Protein AF-0000000074258957 (afdb_homodimer)

pLDDT: mean 92.9, std 8.3, range [25.11, 98.81]

Nearest PDB structures (foldseek):
  8s0d-assembly1_D  TM=4.139E-01  e=1.916E-06  Homo sapiens
  4zzl-assembly1_A  TM=5.222E-01  e=6.062E-03  Pseudomonas aeruginosa
  2kko-assembly1_A  TM=7.004E-01  e=5.275E-02  Mycobacterium tuberculosis variant bovis
  3e6m-assembly3_E  TM=5.243E-01  e=1.520E-02  Ruegeria pomeroyi
  3oop-assembly1_A-2  TM=4.841E-01  e=2.103E-02  Listeria innocua Clip11262

Solvent-accessible surface area (backbone atoms only — not comparable to full-atom values): 49275 Å² total; per-residue (Å²): 126,82,71,78,82,85,73,86,51,63,69,62,38,50,52,52,45,55,47,64,68,35,81,42,44,32,30,32,39,38,35,29,58,78,56,49,46,65,68,57,50,54,53,58,54,48,57,91,50,80,56,50,39,80,43,65,54,53,59,26,26,53,60,41,47,51,52,52,47,49,63,55,41,26,74,68,38,60,72,52,74,75,46,63,94,40,69,53,58,45,50,51,56,38,24,76,64,40,23,36,40,35,39,31,38,39,49,34,49,39,74,44,32,78,58,46,48,51,45,51,34,51,40,35,75,72,55,30,58,82,22,33,16,25,42,33,41,24,26,45,44,54,65,51,43,39,58,50,34,60,27,84,86,16,62,37,31,89,58,54,72,44,76,43,81,55,64,62,42,51,71,43,59,40,39,68,65,50,70,86,50,55,41,64,53,44,53,50,49,38,48,40,48,38,26,32,50,54,57,52,68,67,50,54,79,90,46,51,71,66,52,36,46,33,49,30,41,58,28,88,76,13,64,48,42,56,44,60,61,44,50,53,58,71,65,52,77,62,88,64,50,22,55,56,47,30,44,52,31,33,32,39,66,68,33,35,36,67,69,55,31,21,62,56,40,67,46,54,68,69,62,42,50,56,53,51,50,51,35,36,74,71,57,48,34,41,80,45,45,38,60,84,52,52,85,92,70,54,87,65,56,34,44,42,60,58,44,28,41,51,33,47,38,38,52,69,42,61,80,32,58,69,59,32,62,73,43,49,84,47,31,41,67,68,70,40,58,80,49,42,52,66,60,43,34,63,44,49,33,51,53,48,47,71,37,36,50,68,77,54,78,59,58,62,78,39,70,32,36,36,68,56,91,92,35,68,36,53,26,34,33,43,29,73,89,21,36,40,35,38,27,48,67,43,56,46,87,59,54,45,39,56,65,55,51,51,50,51,54,57,42,53,72,70,60,87,74,74,27,90,85,70,50,80,62,43,69,33,41,35,44,35,21,63,52,36,62,34,73,65,33,52,50,49,34,72,74,34,91,48,39,46,80,39,36,41,59,55,52,50,58,44,46,68,101,121,84,71,79,80,85,73,87,52,63,69,62,38,50,52,52,46,55,47,66,67,34,81,42,44,32,31,34,40,38,35,29,58,78,54,50,44,66,68,58,50,54,52,58,53,48,58,91,52,77,53,51,40,80,44,64,54,53,60,28,26,54,60,42,48,52,52,52,45,49,62,55,41,26,75,69,39,59,74,52,75,75,45,63,95,42,71,52,58,45,50,51,56,38,22,78,65,40,24,35,40,35,38,32,37,39,50,35,51,38,73,44,34,77,57,46,48,50,45,51,34,50,39,34,75,74,54,32,57,82,21,33,16,26,41,34,42,25,27,46,44,53,65,51,45,39,58,50,35,61,29,85,90,17,61,35,33,89,59,54,71,42,78,43,79,56,64,62,43,51,70,43,60,39,39,68,64,50,71,84,50,54,42,62,51,44,53,51,48,38,48,39,49,36,26,30,52,55,56,51,67,66,52,54,79,89,46,52,70,67,52,36,46,34,50,28,42,60,27,89,77,14,63,50,42,55,43,60,63,44,50,54,58,70,65,51,78,62,89,65,51,22,54,56,46,30,43,52,31,33,32,38,67,69,33,36,36,67,68,54,31,20,63,57,38,66,46,53,68,70,62,43,51,56,54,49,52,51,36,36,73,70,56,48,35,40,80,46,46,37,59,84,53,52,83,91,70,54,85,63,56,35,45,41,61,58,45,28,40,51,33,46,38,38,53,68,41,61,79,34,58,70,57,32,62,73,42,49,86,45,32,40,68,69,70,40,57,80,50,42,53,67,61,44,34,64,44,49,33,51,51,49,48,70,37,36,48,67,76,55,77,58,58,62,80,38,68,32,37,36,68,56,92,92,35,70,36,53,26,34,33,43,28,73,88,21,37,41,34,39,25,48,66,43,54,45,88,59,54,45,40,55,66,55,52,51,53,51,54,58,43,55,70,70,60,86,74,73,28,91,83,70,50,81,61,43,68,33,41,36,44,37,20,63,51,37,64,34,72,66,32,52,51,50,33,71,76,35,92,46,38,45,80,40,36,40,59,54,51,50,57,46,47,68,103

Radius of gyration: 31.78 Å; Cα contacts (8 Å, |Δi|>4): 1603; chains: 2; bounding box: 81×106×71 Å

InterPro domains:
  IPR004256 Domain of unknown function DUF234 [PF03008] (313-399)
  IPR011579 ATPase domain [PF01637] (6-202)
  IPR027417 P-loop containing nucleoside triphosphate hydrolase [G3DSA:3.40.50.300] (2-168)
  IPR027417 P-loop containing nucleoside triphosphate hydrolase [SSF52540] (5-236)
  IPR036390 Winged helix DNA-binding domain superfamily [SSF46785] (238-319)

Organism: NCBI:txid2743089

Structure (mmCIF, N/CA/C/O backbone):
data_AF-0000000074258957-model_v1
#
loop_
_entity.id
_entity.type
_entity.pdbx_description
1 polymer 'ATP-binding protein'
#
loop_
_atom_site.group_PDB
_atom_site.id
_atom_site.type_symbol
_atom_site.label_atom_id
_atom_site.label_alt_id
_atom_site.label_comp_id
_atom_site.label_asym_id
_atom_site.label_entity_id
_atom_site.label_seq_id
_atom_site.pdbx_PDB_ins_code
_atom_site.Cartn_x
_atom_site.Cartn_y
_atom_site.Cartn_z
_atom_site.occupancy
_atom_site.B_iso_or_equiv
_atom_site.auth_seq_id
_atom_site.auth_comp_id
_atom_site.auth_asym_id
_atom_site.auth_atom_id
_atom_site.pdbx_PDB_model_num
ATOM 1 N N . MET A 1 1 ? 18.344 -8.43 17.375 1 25.11 1 MET A N 1
ATOM 2 C CA . MET A 1 1 ? 17.344 -8.352 16.328 1 25.11 1 MET A CA 1
ATOM 3 C C . MET A 1 1 ? 17.688 -9.281 15.172 1 25.11 1 MET A C 1
ATOM 5 O O . MET A 1 1 ? 18.766 -9.164 14.57 1 25.11 1 MET A O 1
ATOM 9 N N . ALA A 1 2 ? 17.219 -10.539 15.078 1 34.44 2 ALA A N 1
ATOM 10 C CA . ALA A 1 2 ? 17.672 -11.633 14.227 1 34.44 2 ALA A CA 1
ATOM 11 C C . ALA A 1 2 ? 17.688 -11.211 12.758 1 34.44 2 ALA A C 1
ATOM 13 O O . ALA A 1 2 ? 16.766 -10.555 12.281 1 34.44 2 ALA A O 1
ATOM 14 N N . HIS A 1 3 ? 18.812 -11.039 12.148 1 43.78 3 HIS A N 1
ATOM 15 C CA . HIS A 1 3 ? 18.984 -10.789 10.727 1 43.78 3 HIS A CA 1
ATOM 16 C C . HIS A 1 3 ? 18.031 -11.641 9.898 1 43.78 3 HIS A C 1
ATOM 18 O O . HIS A 1 3 ? 17.781 -12.797 10.234 1 43.78 3 HIS A O 1
ATOM 24 N N . PRO A 1 4 ? 17.188 -11.062 9.133 1 51.03 4 PRO A N 1
ATOM 25 C CA . PRO A 1 4 ? 16.266 -11.867 8.32 1 51.03 4 PRO A CA 1
ATOM 26 C C . PRO A 1 4 ? 16.953 -13.07 7.68 1 51.03 4 PRO A C 1
ATOM 28 O O . PRO A 1 4 ? 18.125 -12.992 7.285 1 51.03 4 PRO A O 1
ATOM 31 N N . ARG A 1 5 ? 16.656 -14.258 8.023 1 53.88 5 ARG A N 1
ATOM 32 C CA . ARG A 1 5 ? 17.188 -15.523 7.531 1 53.88 5 ARG A CA 1
ATOM 33 C C . ARG A 1 5 ? 17.328 -15.5 6.016 1 53.88 5 ARG A C 1
ATOM 35 O O . ARG A 1 5 ? 16.375 -15.219 5.297 1 53.88 5 ARG A O 1
ATOM 42 N N . PHE A 1 6 ? 18.484 -15.094 5.508 1 66.38 6 PHE A N 1
ATOM 43 C CA . PHE A 1 6 ? 18.828 -15.18 4.098 1 66.38 6 PHE A CA 1
ATOM 44 C C . PHE A 1 6 ? 18.844 -16.641 3.631 1 66.38 6 PHE A C 1
ATOM 46 O O . PHE A 1 6 ? 19.766 -17.391 3.938 1 66.38 6 PHE A O 1
ATOM 53 N N . VAL A 1 7 ? 17.703 -17.125 3.217 1 66.75 7 VAL A N 1
ATOM 54 C CA . VAL A 1 7 ? 17.531 -18.531 2.846 1 66.75 7 VAL A CA 1
ATOM 55 C C . VAL A 1 7 ? 17.703 -18.688 1.336 1 66.75 7 VAL A C 1
ATOM 57 O O . VAL A 1 7 ? 17.109 -17.938 0.558 1 66.75 7 VAL A O 1
ATOM 60 N N . ASP A 1 8 ? 18.438 -19.641 0.855 1 65.62 8 ASP A N 1
ATOM 61 C CA . ASP A 1 8 ? 18.438 -20.312 -0.441 1 65.62 8 ASP A CA 1
ATOM 62 C C . ASP A 1 8 ? 18.953 -19.391 -1.54 1 65.62 8 ASP A C 1
ATOM 64 O O . ASP A 1 8 ? 18.406 -19.375 -2.646 1 65.62 8 ASP A O 1
ATOM 68 N N . ARG A 1 9 ? 20.031 -18.547 -1.402 1 85.19 9 ARG A N 1
ATOM 69 C CA . ARG A 1 9 ? 20.516 -17.719 -2.504 1 85.19 9 ARG A CA 1
ATOM 70 C C . ARG A 1 9 ? 22.016 -17.922 -2.711 1 85.19 9 ARG A C 1
ATOM 72 O O . ARG A 1 9 ? 22.734 -16.984 -3.059 1 85.19 9 ARG A O 1
ATOM 79 N N . GLY A 1 10 ? 22.391 -19.203 -2.537 1 88.69 10 GLY A N 1
ATOM 80 C CA . GLY A 1 10 ? 23.812 -19.484 -2.627 1 88.69 10 GLY A CA 1
ATOM 81 C C . GLY A 1 10 ? 24.375 -19.266 -4.02 1 88.69 10 GLY A C 1
ATOM 82 O O . GLY A 1 10 ? 25.422 -18.656 -4.184 1 88.69 10 GLY A O 1
ATOM 83 N N . GLU A 1 11 ? 23.656 -19.734 -5.035 1 91.12 11 GLU A N 1
ATOM 84 C CA . GLU A 1 11 ? 24.109 -19.609 -6.418 1 91.12 11 GLU A CA 1
ATOM 85 C C . GLU A 1 11 ? 24.172 -18.141 -6.844 1 91.12 11 GLU A C 1
ATOM 87 O O . GLU A 1 11 ? 25.141 -17.719 -7.477 1 91.12 11 GLU A O 1
ATOM 92 N N . GLU A 1 12 ? 23.156 -17.438 -6.512 1 94.38 12 GLU A N 1
ATOM 93 C CA . GLU A 1 12 ? 23.109 -16.016 -6.852 1 94.38 12 GLU A CA 1
ATOM 94 C C . GLU A 1 12 ? 24.219 -15.242 -6.141 1 94.38 12 GLU A C 1
ATOM 96 O O . GLU A 1 12 ? 24.859 -14.375 -6.738 1 94.38 12 GLU A O 1
ATOM 101 N N . LEU A 1 13 ? 24.484 -15.602 -4.91 1 94.94 13 LEU A N 1
ATOM 102 C CA . LEU A 1 13 ? 25.516 -14.945 -4.129 1 94.94 13 LEU A CA 1
ATOM 103 C C . LEU A 1 13 ? 26.891 -15.227 -4.719 1 94.94 13 LEU A C 1
ATOM 105 O O . LEU A 1 13 ? 27.719 -14.312 -4.844 1 94.94 13 LEU A O 1
ATOM 109 N N . GLU A 1 14 ? 27.078 -16.438 -5.07 1 94.62 14 GLU A N 1
ATOM 110 C CA . GLU A 1 14 ? 28.359 -16.828 -5.656 1 94.62 14 GLU A CA 1
ATOM 111 C C . GLU A 1 14 ? 28.609 -16.094 -6.973 1 94.62 14 GLU A C 1
ATOM 113 O O . GLU A 1 14 ? 29.734 -15.68 -7.254 1 94.62 14 GLU A O 1
ATOM 118 N N . LEU A 1 15 ? 27.562 -15.977 -7.723 1 95.5 15 LEU A N 1
ATOM 119 C CA . LEU A 1 15 ? 27.688 -15.25 -8.984 1 95.5 15 LEU A CA 1
ATOM 120 C C . LEU A 1 15 ? 28.109 -13.805 -8.742 1 95.5 15 LEU A C 1
ATOM 122 O O . LEU A 1 15 ? 29.047 -13.32 -9.375 1 95.5 15 LEU A O 1
ATOM 126 N N . LEU A 1 16 ? 27.453 -13.141 -7.859 1 96.81 16 LEU A N 1
ATOM 127 C CA . LEU A 1 16 ? 27.766 -11.75 -7.555 1 96.81 16 LEU A CA 1
ATOM 128 C C . LEU A 1 16 ? 29.203 -11.609 -7.043 1 96.81 16 LEU A C 1
ATOM 130 O O . LEU A 1 16 ? 29.969 -10.797 -7.555 1 96.81 16 LEU A O 1
ATOM 134 N N . GLU A 1 17 ? 29.609 -12.453 -6.168 1 95.44 17 GLU A N 1
ATOM 135 C CA . GLU A 1 17 ? 30.922 -12.375 -5.531 1 95.44 17 GLU A CA 1
ATOM 136 C C . GLU A 1 17 ? 32.031 -12.648 -6.539 1 95.44 17 GLU A C 1
ATOM 138 O O . GLU A 1 17 ? 33.062 -11.992 -6.512 1 95.44 17 GLU A O 1
ATOM 143 N N . SER A 1 18 ? 31.766 -13.586 -7.328 1 95.38 18 SER A N 1
ATOM 144 C CA . SER A 1 18 ? 32.781 -13.898 -8.344 1 95.38 18 SER A CA 1
ATOM 145 C C . SER A 1 18 ? 33 -12.719 -9.289 1 95.38 18 SER A C 1
ATOM 147 O O . SER A 1 18 ? 34.125 -12.453 -9.711 1 95.38 18 SER A O 1
ATOM 149 N N . ARG A 1 19 ? 31.922 -11.984 -9.578 1 95.56 19 ARG A N 1
ATOM 150 C CA . ARG A 1 19 ? 32.031 -10.852 -10.5 1 95.56 19 ARG A CA 1
ATOM 151 C C . ARG A 1 19 ? 32.688 -9.664 -9.828 1 95.56 19 ARG A C 1
ATOM 153 O O . ARG A 1 19 ? 33.344 -8.859 -10.5 1 95.56 19 ARG A O 1
ATOM 160 N N . PHE A 1 20 ? 32.562 -9.555 -8.547 1 96.06 20 PHE A N 1
ATOM 161 C CA . PHE A 1 20 ? 33.219 -8.469 -7.809 1 96.06 20 PHE A CA 1
ATOM 162 C C . PHE A 1 20 ? 34.719 -8.609 -7.828 1 96.06 20 PHE A C 1
ATOM 164 O O . PHE A 1 20 ? 35.438 -7.637 -7.602 1 96.06 20 PHE A O 1
ATOM 171 N N . GLU A 1 21 ? 35.219 -9.828 -8.094 1 94.19 21 GLU A N 1
ATOM 172 C CA . GLU A 1 21 ? 36.656 -10.094 -8.07 1 94.19 21 GLU A CA 1
ATOM 173 C C . GLU A 1 21 ? 37.25 -10.102 -9.484 1 94.19 21 GLU A C 1
ATOM 175 O O . GLU A 1 21 ? 38.438 -10.312 -9.656 1 94.19 21 GLU A O 1
ATOM 180 N N . SER A 1 22 ? 36.406 -9.805 -10.359 1 94.62 22 SER A N 1
ATOM 181 C CA . SER A 1 22 ? 36.844 -9.805 -11.75 1 94.62 22 SER A CA 1
ATOM 182 C C . SER A 1 22 ? 37.875 -8.719 -11.992 1 94.62 22 SER A C 1
ATOM 184 O O . SER A 1 22 ? 37.844 -7.66 -11.359 1 94.62 22 SER A O 1
ATOM 186 N N . GLU A 1 23 ? 38.781 -8.906 -12.906 1 93.06 23 GLU A N 1
ATOM 187 C CA . GLU A 1 23 ? 39.812 -7.938 -13.289 1 93.06 23 GLU A CA 1
ATOM 188 C C . GLU A 1 23 ? 39.344 -7.047 -14.43 1 93.06 23 GLU A C 1
ATOM 190 O O . GLU A 1 23 ? 40.031 -6.102 -14.828 1 93.06 23 GLU A O 1
ATOM 195 N N . THR A 1 24 ? 38.188 -7.34 -14.906 1 93.88 24 THR A N 1
ATOM 196 C CA . THR A 1 24 ? 37.562 -6.527 -15.945 1 93.88 24 THR A CA 1
ATOM 197 C C . THR A 1 24 ? 36.25 -5.969 -15.453 1 93.88 24 THR A C 1
ATOM 199 O O . THR A 1 24 ? 35.719 -6.426 -14.438 1 93.88 24 THR A O 1
ATOM 202 N N . ALA A 1 25 ? 35.781 -5.016 -16.172 1 96.19 25 ALA A N 1
ATOM 203 C CA . ALA A 1 25 ? 34.531 -4.383 -15.773 1 96.19 25 ALA A CA 1
ATOM 204 C C . ALA A 1 25 ? 33.344 -5.363 -15.875 1 96.19 25 ALA A C 1
ATOM 206 O O . ALA A 1 25 ? 33.312 -6.176 -16.797 1 96.19 25 ALA A O 1
ATOM 207 N N . GLU A 1 26 ? 32.5 -5.32 -14.93 1 97.5 26 GLU A N 1
ATOM 208 C CA . GLU A 1 26 ? 31.312 -6.188 -14.891 1 97.5 26 GLU A CA 1
ATOM 209 C C . GLU A 1 26 ? 30.031 -5.375 -14.789 1 97.5 26 GLU A C 1
ATOM 211 O O . GLU A 1 26 ? 29.953 -4.418 -14.016 1 97.5 26 GLU A O 1
ATOM 216 N N . LEU A 1 27 ? 29.062 -5.641 -15.609 1 97.31 27 LEU A N 1
ATOM 217 C CA . LEU A 1 27 ? 27.703 -5.105 -15.523 1 97.31 27 LEU A CA 1
ATOM 218 C C . LEU A 1 27 ? 26.703 -6.211 -15.227 1 97.31 27 LEU A C 1
ATOM 220 O O . LEU A 1 27 ? 26.391 -7.023 -16.109 1 97.31 27 LEU A O 1
ATOM 224 N N . ILE A 1 28 ? 26.219 -6.219 -14.008 1 97.88 28 ILE A N 1
ATOM 225 C CA . ILE A 1 28 ? 25.312 -7.27 -13.57 1 97.88 28 ILE A CA 1
ATOM 226 C C . ILE A 1 28 ? 23.906 -6.699 -13.398 1 97.88 28 ILE A C 1
ATOM 228 O O . ILE A 1 28 ? 23.719 -5.613 -12.844 1 97.88 28 ILE A O 1
ATOM 232 N N . VAL A 1 29 ? 22.922 -7.375 -13.883 1 97.25 29 VAL A N 1
ATOM 233 C CA . VAL A 1 29 ? 21.531 -6.977 -13.773 1 97.25 29 VAL A CA 1
ATOM 234 C C . VAL A 1 29 ? 20.781 -7.965 -12.875 1 97.25 29 VAL A C 1
ATOM 236 O O . VAL A 1 29 ? 20.781 -9.172 -13.133 1 97.25 29 VAL A O 1
ATOM 239 N N . VAL A 1 30 ? 20.203 -7.473 -11.797 1 97.25 30 VAL A N 1
ATOM 240 C CA . VAL A 1 30 ? 19.391 -8.266 -10.883 1 97.25 30 VAL A CA 1
ATOM 241 C C . VAL A 1 30 ? 17.938 -7.77 -10.922 1 97.25 30 VAL A C 1
ATOM 243 O O . VAL A 1 30 ? 17.656 -6.613 -10.602 1 97.25 30 VAL A O 1
ATOM 246 N N . TYR A 1 31 ? 17.016 -8.578 -11.328 1 94.81 31 TYR A N 1
ATOM 247 C CA . TYR A 1 31 ? 15.633 -8.117 -11.406 1 94.81 31 TYR A CA 1
ATOM 248 C C . TYR A 1 31 ? 14.664 -9.211 -10.977 1 94.81 31 TYR A C 1
ATOM 250 O O . TYR A 1 31 ? 15.062 -10.359 -10.797 1 94.81 31 TYR A O 1
ATOM 258 N N . GLY A 1 32 ? 13.477 -8.828 -10.648 1 92.38 32 GLY A N 1
ATOM 259 C CA . GLY A 1 32 ? 12.398 -9.641 -10.117 1 92.38 32 GLY A CA 1
ATOM 260 C C . GLY A 1 32 ? 11.336 -8.828 -9.398 1 92.38 32 GLY A C 1
ATOM 261 O O . GLY A 1 32 ? 11.531 -7.645 -9.125 1 92.38 32 GLY A O 1
ATOM 262 N N . ARG A 1 33 ? 10.281 -9.461 -9.055 1 89.94 33 ARG A N 1
ATOM 263 C CA . ARG A 1 33 ? 9.172 -8.773 -8.398 1 89.94 33 ARG A CA 1
ATOM 264 C C . ARG A 1 33 ? 9.602 -8.242 -7.035 1 89.94 33 ARG A C 1
ATOM 266 O O . ARG A 1 33 ? 10.555 -8.734 -6.438 1 89.94 33 ARG A O 1
ATOM 273 N N . ARG A 1 34 ? 8.789 -7.285 -6.559 1 89.81 34 ARG A N 1
ATOM 274 C CA . ARG A 1 34 ? 9.031 -6.738 -5.227 1 89.81 34 ARG A CA 1
ATOM 275 C C . ARG A 1 34 ? 8.906 -7.82 -4.16 1 89.81 34 ARG A C 1
ATOM 277 O O . ARG A 1 34 ? 8.141 -8.773 -4.324 1 89.81 34 ARG A O 1
ATOM 284 N N . ARG A 1 35 ? 9.656 -7.688 -3.145 1 93.19 35 ARG A N 1
ATOM 285 C CA . ARG A 1 35 ? 9.539 -8.484 -1.928 1 93.19 35 ARG A CA 1
ATOM 286 C C . ARG A 1 35 ? 10.297 -9.797 -2.055 1 93.19 35 ARG A C 1
ATOM 288 O O . ARG A 1 35 ? 10.289 -10.617 -1.133 1 93.19 35 ARG A O 1
ATOM 295 N N . LEU A 1 36 ? 11.039 -10 -3.131 1 93.5 36 LEU A N 1
ATOM 296 C CA . LEU A 1 36 ? 11.711 -11.273 -3.344 1 93.5 36 LEU A CA 1
ATOM 297 C C . LEU A 1 36 ? 13.086 -11.281 -2.693 1 93.5 36 LEU A C 1
ATOM 299 O O . LEU A 1 36 ? 13.766 -12.32 -2.676 1 93.5 36 LEU A O 1
ATOM 303 N N . GLY A 1 37 ? 13.555 -10.133 -2.256 1 92.94 37 GLY A N 1
ATOM 304 C CA . GLY A 1 37 ? 14.812 -10.094 -1.527 1 92.94 37 GLY A CA 1
ATOM 305 C C . GLY A 1 37 ? 15.984 -9.664 -2.387 1 92.94 37 GLY A C 1
ATOM 306 O O . GLY A 1 37 ? 17.141 -9.961 -2.068 1 92.94 37 GLY A O 1
ATOM 307 N N . LYS A 1 38 ? 15.742 -8.984 -3.469 1 95.31 38 LYS A N 1
ATOM 308 C CA . LYS A 1 38 ? 16.828 -8.523 -4.344 1 95.31 38 LYS A CA 1
ATOM 309 C C . LYS A 1 38 ? 17.797 -7.625 -3.59 1 95.31 38 LYS A C 1
ATOM 311 O O . LYS A 1 38 ? 19.016 -7.828 -3.654 1 95.31 38 LYS A O 1
ATOM 316 N N . SER A 1 39 ? 17.234 -6.637 -2.852 1 94.25 39 SER A N 1
ATOM 317 C CA . SER A 1 39 ? 18.062 -5.707 -2.088 1 94.25 39 SER A CA 1
ATOM 318 C C . SER A 1 39 ? 18.891 -6.441 -1.035 1 94.25 39 SER A C 1
ATOM 320 O O . SER A 1 39 ? 20.078 -6.184 -0.886 1 94.25 39 SER A O 1
ATOM 322 N N . ALA A 1 40 ? 18.234 -7.391 -0.385 1 92.5 40 ALA A N 1
ATOM 323 C CA . ALA A 1 40 ? 18.938 -8.164 0.64 1 92.5 40 ALA A CA 1
ATOM 324 C C . ALA A 1 40 ? 20.078 -8.977 0.036 1 92.5 40 ALA A C 1
ATOM 326 O O . ALA A 1 40 ? 21.156 -9.078 0.624 1 92.5 40 ALA A O 1
ATOM 327 N N . LEU A 1 41 ? 19.781 -9.578 -1.104 1 94.94 41 LEU A N 1
ATOM 328 C CA . LEU A 1 41 ? 20.781 -10.398 -1.789 1 94.94 41 LEU A CA 1
ATOM 329 C C . LEU A 1 41 ? 22.031 -9.578 -2.115 1 94.94 41 LEU A C 1
ATOM 331 O O . LEU A 1 41 ? 23.141 -9.992 -1.797 1 94.94 41 LEU A O 1
ATOM 335 N N . VAL A 1 42 ? 21.859 -8.43 -2.707 1 96 42 VAL A N 1
ATOM 336 C CA . VAL A 1 42 ? 23 -7.625 -3.141 1 96 42 VAL A CA 1
ATOM 337 C C . VAL A 1 42 ? 23.719 -7.047 -1.923 1 96 42 VAL A C 1
ATOM 339 O O . VAL A 1 42 ? 24.938 -6.961 -1.902 1 96 42 VAL A O 1
ATOM 342 N N . ARG A 1 43 ? 23 -6.625 -0.912 1 93.75 43 ARG A N 1
ATOM 343 C CA . ARG A 1 43 ? 23.625 -6.113 0.305 1 93.75 43 ARG A CA 1
ATOM 344 C C . ARG A 1 43 ? 24.484 -7.184 0.972 1 93.75 43 ARG A C 1
ATOM 346 O O . ARG A 1 43 ? 25.578 -6.887 1.47 1 93.75 43 ARG A O 1
ATOM 353 N N . GLU A 1 44 ? 23.922 -8.398 0.971 1 93.44 44 GLU A N 1
ATOM 354 C CA . GLU A 1 44 ? 24.703 -9.508 1.522 1 93.44 44 GLU A CA 1
ATOM 355 C C . GLU A 1 44 ? 25.984 -9.734 0.727 1 93.44 44 GLU A C 1
ATOM 357 O O . GLU A 1 44 ? 27.047 -9.984 1.305 1 93.44 44 GLU A O 1
ATOM 362 N N . ALA A 1 45 ? 25.859 -9.656 -0.522 1 95.75 45 ALA A N 1
ATOM 363 C CA . ALA A 1 45 ? 27 -9.914 -1.402 1 95.75 45 ALA A CA 1
ATOM 364 C C . ALA A 1 45 ? 28.109 -8.906 -1.173 1 95.75 45 ALA A C 1
ATOM 366 O O . ALA A 1 45 ? 29.297 -9.227 -1.325 1 95.75 45 ALA A O 1
ATOM 367 N N . ILE A 1 46 ? 27.797 -7.68 -0.812 1 95.69 46 ILE A N 1
ATOM 368 C CA . ILE A 1 46 ? 28.828 -6.648 -0.687 1 95.69 46 ILE A CA 1
ATOM 369 C C . ILE A 1 46 ? 29.188 -6.461 0.784 1 95.69 46 ILE A C 1
ATOM 371 O O . ILE A 1 46 ? 29.938 -5.539 1.133 1 95.69 46 ILE A O 1
ATOM 375 N N . ARG A 1 47 ? 28.656 -7.305 1.585 1 91.62 47 ARG A N 1
ATOM 376 C CA . ARG A 1 47 ? 28.906 -7.18 3.018 1 91.62 47 ARG A CA 1
ATOM 377 C C . ARG A 1 47 ? 30.406 -7.254 3.314 1 91.62 47 ARG A C 1
ATOM 379 O O . ARG A 1 47 ? 31.078 -8.18 2.863 1 91.62 47 ARG A O 1
ATOM 386 N N . GLY A 1 48 ? 30.906 -6.312 4.055 1 89.75 48 GLY A N 1
ATOM 387 C CA . GLY A 1 48 ? 32.281 -6.328 4.484 1 89.75 48 GLY A CA 1
ATOM 388 C C . GLY A 1 48 ? 33.25 -5.73 3.459 1 89.75 48 GLY A C 1
ATOM 389 O O . GLY A 1 48 ? 34.438 -5.645 3.699 1 89.75 48 GLY A O 1
ATOM 390 N N . ARG A 1 49 ? 32.719 -5.34 2.332 1 93.94 49 ARG A N 1
ATOM 391 C CA . ARG A 1 49 ? 33.562 -4.719 1.318 1 93.94 49 ARG A CA 1
ATOM 392 C C . ARG A 1 49 ? 33.688 -3.221 1.566 1 93.94 49 ARG A C 1
ATOM 394 O O . ARG A 1 49 ? 32.719 -2.551 1.921 1 93.94 49 ARG A O 1
ATOM 401 N N . ASP A 1 50 ? 34.844 -2.777 1.389 1 93.31 50 ASP A N 1
ATOM 402 C CA . ASP A 1 50 ? 35.125 -1.359 1.6 1 93.31 50 ASP A CA 1
ATOM 403 C C . ASP A 1 50 ? 35.156 -0.604 0.272 1 93.31 50 ASP A C 1
ATOM 405 O O . ASP A 1 50 ? 35.281 0.623 0.253 1 93.31 50 ASP A O 1
ATOM 409 N N . ASP A 1 51 ? 35.031 -1.289 -0.785 1 96.06 51 ASP A N 1
ATOM 410 C CA . ASP A 1 51 ? 35.094 -0.666 -2.104 1 96.06 51 ASP A CA 1
ATOM 411 C C . ASP A 1 51 ? 33.688 -0.65 -2.756 1 96.06 51 ASP A C 1
ATOM 413 O O . ASP A 1 51 ? 33.594 -0.579 -3.982 1 96.06 51 ASP A O 1
ATOM 417 N N . ALA A 1 52 ? 32.625 -0.821 -1.938 1 97.31 52 ALA A N 1
ATOM 418 C CA . ALA A 1 52 ? 31.281 -0.917 -2.494 1 97.31 52 ALA A CA 1
ATOM 419 C C . ALA A 1 52 ? 30.422 0.254 -2.037 1 97.31 52 ALA A C 1
ATOM 421 O O . ALA A 1 52 ? 30.547 0.723 -0.904 1 97.31 52 ALA A O 1
ATOM 422 N N . VAL A 1 53 ? 29.609 0.746 -2.949 1 95.81 53 VAL A N 1
ATOM 423 C CA . VAL A 1 53 ? 28.562 1.714 -2.627 1 95.81 53 VAL A CA 1
ATOM 424 C C . VAL A 1 53 ? 27.188 1.138 -2.984 1 95.81 53 VAL A C 1
ATOM 426 O O . VAL A 1 53 ? 27 0.621 -4.086 1 95.81 53 VAL A O 1
ATOM 429 N N . TYR A 1 54 ? 26.359 1.07 -2.033 1 96.06 54 TYR A N 1
ATOM 430 C CA . TYR A 1 54 ? 24.969 0.698 -2.238 1 96.06 54 TYR A CA 1
ATOM 431 C C . TYR A 1 54 ? 24.062 1.917 -2.141 1 96.06 54 TYR A C 1
ATOM 433 O O . TYR A 1 54 ? 24.078 2.641 -1.143 1 96.06 54 TYR A O 1
ATOM 441 N N . TRP A 1 55 ? 23.312 2.158 -3.164 1 95.81 55 TRP A N 1
ATOM 442 C CA . TRP A 1 55 ? 22.359 3.254 -3.119 1 95.81 55 TRP A CA 1
ATOM 443 C C . TRP A 1 55 ? 21.031 2.834 -3.725 1 95.81 55 TRP A C 1
ATOM 445 O O . TRP A 1 55 ? 20.984 2.232 -4.801 1 95.81 55 TRP A O 1
ATOM 455 N N . GLN A 1 56 ? 19.938 3.068 -3.008 1 94.88 56 GLN A N 1
ATOM 456 C CA . GLN A 1 56 ? 18.594 2.777 -3.48 1 94.88 56 GLN A CA 1
ATOM 457 C C . GLN A 1 56 ? 17.906 4.039 -4 1 94.88 56 GLN A C 1
ATOM 459 O O . GLN A 1 56 ? 17.703 4.996 -3.25 1 94.88 56 GLN A O 1
ATOM 464 N N . ALA A 1 57 ? 17.531 4.004 -5.266 1 95.5 57 ALA A N 1
ATOM 465 C CA . ALA A 1 57 ? 16.859 5.141 -5.887 1 95.5 57 ALA A CA 1
ATOM 466 C C . ALA A 1 57 ? 15.43 5.281 -5.359 1 95.5 57 ALA A C 1
ATOM 468 O O . ALA A 1 57 ? 14.805 4.293 -4.969 1 95.5 57 ALA A O 1
ATOM 469 N N . THR A 1 58 ? 14.992 6.496 -5.25 1 93.12 58 THR A N 1
ATOM 470 C CA . THR A 1 58 ? 13.609 6.824 -4.922 1 93.12 58 THR A CA 1
ATOM 471 C C . THR A 1 58 ? 12.914 7.496 -6.102 1 93.12 58 THR A C 1
ATOM 473 O O . THR A 1 58 ? 13.562 7.84 -7.098 1 93.12 58 THR A O 1
ATOM 476 N N . GLU A 1 59 ? 11.602 7.562 -6 1 91.69 59 GLU A N 1
ATOM 477 C CA . GLU A 1 59 ? 10.852 8.25 -7.047 1 91.69 59 GLU A CA 1
ATOM 478 C C . GLU A 1 59 ? 10.945 9.766 -6.898 1 91.69 59 GLU A C 1
ATOM 480 O O . GLU A 1 59 ? 10.008 10.406 -6.414 1 91.69 59 GLU A O 1
ATOM 485 N N . GLU A 1 60 ? 12.039 10.297 -7.363 1 95 60 GLU A N 1
ATOM 486 C CA . GLU A 1 60 ? 12.32 11.719 -7.219 1 95 60 GLU A CA 1
ATOM 487 C C . GLU A 1 60 ? 12.867 12.312 -8.516 1 95 60 GLU A C 1
ATOM 489 O O . GLU A 1 60 ? 13.078 11.586 -9.492 1 95 60 GLU A O 1
ATOM 494 N N . THR A 1 61 ? 12.992 13.602 -8.555 1 94.44 61 THR A N 1
ATOM 495 C CA . THR A 1 61 ? 13.5 14.312 -9.727 1 94.44 61 THR A CA 1
ATOM 496 C C . THR A 1 61 ? 14.977 13.992 -9.953 1 94.44 61 THR A C 1
ATOM 498 O O . THR A 1 61 ? 15.672 13.562 -9.039 1 94.44 61 THR A O 1
ATOM 501 N N . PRO A 1 62 ? 15.438 14.188 -11.203 1 94.19 62 PRO A N 1
ATOM 502 C CA . PRO A 1 62 ? 16.828 13.867 -11.531 1 94.19 62 PRO A CA 1
ATOM 503 C C . PRO A 1 62 ? 17.828 14.555 -10.602 1 94.19 62 PRO A C 1
ATOM 505 O O . PRO A 1 62 ? 18.766 13.922 -10.117 1 94.19 62 PRO A O 1
ATOM 508 N N . ASP A 1 63 ? 17.578 15.836 -10.32 1 92.5 63 ASP A N 1
ATOM 509 C CA . ASP A 1 63 ? 18.5 16.594 -9.477 1 92.5 63 ASP A CA 1
ATOM 510 C C . ASP A 1 63 ? 18.531 16.031 -8.062 1 92.5 63 ASP A C 1
ATOM 512 O O . ASP A 1 63 ? 19.609 15.883 -7.473 1 92.5 63 ASP A O 1
ATOM 516 N N . ALA A 1 64 ? 17.391 15.742 -7.562 1 92.62 64 ALA A N 1
ATOM 517 C CA . ALA A 1 64 ? 17.312 15.188 -6.215 1 92.62 64 ALA A CA 1
ATOM 518 C C . ALA A 1 64 ? 17.969 13.812 -6.148 1 92.62 64 ALA A C 1
ATOM 520 O O . ALA A 1 64 ? 18.656 13.5 -5.176 1 92.62 64 ALA A O 1
ATOM 521 N N . GLN A 1 65 ? 17.781 13.008 -7.156 1 93.94 65 GLN A N 1
ATOM 522 C CA . GLN A 1 65 ? 18.375 11.68 -7.211 1 93.94 65 GLN A CA 1
ATOM 523 C C . GLN A 1 65 ? 19.906 11.758 -7.223 1 93.94 65 GLN A C 1
ATOM 525 O O . GLN A 1 65 ? 20.578 11.023 -6.496 1 93.94 65 GLN A O 1
ATOM 530 N N . LEU A 1 66 ? 20.406 12.609 -8.047 1 93.69 66 LEU A N 1
ATOM 531 C CA . LEU A 1 66 ? 21.844 12.766 -8.156 1 93.69 66 LEU A CA 1
ATOM 532 C C . LEU A 1 66 ? 22.453 13.242 -6.84 1 93.69 66 LEU A C 1
ATOM 534 O O . LEU A 1 66 ? 23.484 12.734 -6.406 1 93.69 66 LEU A O 1
ATOM 538 N N . ALA A 1 67 ? 21.797 14.219 -6.238 1 92.62 67 ALA A N 1
ATOM 539 C CA . ALA A 1 67 ? 22.266 14.734 -4.957 1 92.62 67 ALA A CA 1
ATOM 540 C C . ALA A 1 67 ? 22.266 13.641 -3.893 1 92.62 67 ALA A C 1
ATOM 542 O O . ALA A 1 67 ? 23.219 13.516 -3.125 1 92.62 67 ALA A O 1
ATOM 543 N N . ASN A 1 68 ? 21.234 12.891 -3.869 1 92.81 68 ASN A N 1
ATOM 544 C CA . ASN A 1 68 ? 21.125 11.805 -2.896 1 92.81 68 ASN A CA 1
ATOM 545 C C . ASN A 1 68 ? 22.188 10.742 -3.107 1 92.81 68 ASN A C 1
ATOM 547 O O . ASN A 1 68 ? 22.766 10.234 -2.143 1 92.81 68 ASN A O 1
ATOM 551 N N . PHE A 1 69 ? 22.453 10.406 -4.332 1 95.81 69 PHE A N 1
ATOM 552 C CA . PHE A 1 69 ? 23.484 9.43 -4.645 1 95.81 69 PHE A CA 1
ATOM 553 C C . PHE A 1 69 ? 24.844 9.914 -4.164 1 95.81 69 PHE A C 1
ATOM 555 O O . PHE A 1 69 ? 25.594 9.156 -3.535 1 95.81 69 PHE A O 1
ATOM 562 N N . VAL A 1 70 ? 25.156 11.141 -4.488 1 96.19 70 VAL A N 1
ATOM 563 C CA . VAL A 1 70 ? 26.453 11.703 -4.129 1 96.19 70 VAL A CA 1
ATOM 564 C C . VAL A 1 70 ? 26.625 11.688 -2.611 1 96.19 70 VAL A C 1
ATOM 566 O O . VAL A 1 70 ? 27.672 11.297 -2.1 1 96.19 70 VAL A O 1
ATOM 569 N N . ASP A 1 71 ? 25.547 12.094 -1.911 1 92.94 71 ASP A N 1
ATOM 570 C CA . ASP A 1 71 ? 25.594 12.109 -0.453 1 92.94 71 ASP A CA 1
ATOM 571 C C . ASP A 1 71 ? 25.922 10.727 0.102 1 92.94 71 ASP A C 1
ATOM 573 O O . ASP A 1 71 ? 26.719 10.594 1.028 1 92.94 71 ASP A O 1
ATOM 577 N N . THR A 1 72 ? 25.375 9.711 -0.48 1 92.38 72 THR A N 1
ATOM 578 C CA . THR A 1 72 ? 25.578 8.336 -0.028 1 92.38 72 THR A CA 1
ATOM 579 C C . THR A 1 72 ? 26.953 7.832 -0.444 1 92.38 72 THR A C 1
ATOM 581 O O . THR A 1 72 ? 27.688 7.273 0.373 1 92.38 72 THR A O 1
ATOM 584 N N . ALA A 1 73 ? 27.328 8.07 -1.681 1 95.12 73 ALA A N 1
ATOM 585 C CA . ALA A 1 73 ? 28.562 7.535 -2.242 1 95.12 73 ALA A CA 1
ATOM 586 C C . ALA A 1 73 ? 29.781 8.188 -1.603 1 95.12 73 ALA A C 1
ATOM 588 O O . ALA A 1 73 ? 30.844 7.559 -1.479 1 95.12 73 ALA A O 1
ATOM 589 N N . CYS A 1 74 ? 29.609 9.422 -1.17 1 95.06 74 CYS A N 1
ATOM 590 C CA . CYS A 1 74 ? 30.719 10.172 -0.587 1 95.06 74 CYS A CA 1
ATOM 591 C C . CYS A 1 74 ? 31.141 9.57 0.746 1 95.06 74 CYS A C 1
ATOM 593 O O . CYS A 1 74 ? 32.281 9.742 1.174 1 95.06 74 CYS A O 1
ATOM 595 N N . GLU A 1 75 ? 30.25 8.883 1.367 1 90.94 75 GLU A N 1
ATOM 596 C CA . GLU A 1 75 ? 30.594 8.227 2.621 1 90.94 75 GLU A CA 1
ATOM 597 C C . GLU A 1 75 ? 31.703 7.199 2.414 1 90.94 75 GLU A C 1
ATOM 599 O O . GLU A 1 75 ? 32.594 7.055 3.26 1 90.94 75 GLU A O 1
ATOM 604 N N . GLN A 1 76 ? 31.719 6.527 1.308 1 93.12 76 GLN A N 1
ATOM 605 C CA . GLN A 1 76 ? 32.719 5.504 0.996 1 93.12 76 GLN A CA 1
ATOM 606 C C . GLN A 1 76 ? 33.812 6.062 0.11 1 93.12 76 GLN A C 1
ATOM 608 O O . GLN A 1 76 ? 34.969 5.617 0.186 1 93.12 76 GLN A O 1
ATOM 613 N N . PHE A 1 77 ? 33.375 6.988 -0.718 1 95.94 77 PHE A N 1
ATOM 614 C CA . PHE A 1 77 ? 34.312 7.594 -1.657 1 95.94 77 PHE A CA 1
ATOM 615 C C . PHE A 1 77 ? 34.281 9.117 -1.562 1 95.94 77 PHE A C 1
ATOM 617 O O . PHE A 1 77 ? 33.719 9.781 -2.426 1 95.94 77 PHE A O 1
ATOM 624 N N . PRO A 1 78 ? 35 9.688 -0.66 1 94.75 78 PRO A N 1
ATOM 625 C CA . PRO A 1 78 ? 34.938 11.125 -0.399 1 94.75 78 PRO A CA 1
ATOM 626 C C . PRO A 1 78 ? 35.344 11.961 -1.61 1 94.75 78 PRO A C 1
ATOM 628 O O . PRO A 1 78 ? 34.938 13.125 -1.727 1 94.75 78 PRO A O 1
ATOM 631 N N . VAL A 1 79 ? 36.062 11.422 -2.48 1 93 79 VAL A N 1
ATOM 632 C CA . VAL A 1 79 ? 36.531 12.125 -3.662 1 93 79 VAL A CA 1
ATOM 633 C C . VAL A 1 79 ? 35.344 12.617 -4.492 1 93 79 VAL A C 1
ATOM 635 O O . VAL A 1 79 ? 35.469 13.609 -5.211 1 93 79 VAL A O 1
ATOM 638 N N . LEU A 1 80 ? 34.219 12 -4.359 1 94.25 80 LEU A N 1
ATOM 639 C CA . LEU A 1 80 ? 33.031 12.305 -5.168 1 94.25 80 LEU A CA 1
ATOM 640 C C . LEU A 1 80 ? 32.469 13.672 -4.805 1 94.25 80 LEU A C 1
ATOM 642 O O . LEU A 1 80 ? 31.688 14.242 -5.562 1 94.25 80 LEU A O 1
ATOM 646 N N . ASP A 1 81 ? 32.812 14.211 -3.646 1 92.19 81 ASP A N 1
ATOM 647 C CA . ASP A 1 81 ? 32.312 15.5 -3.201 1 92.19 81 ASP A CA 1
ATOM 648 C C . ASP A 1 81 ? 32.719 16.625 -4.152 1 92.19 81 ASP A C 1
ATOM 650 O O . ASP A 1 81 ? 32.062 17.656 -4.242 1 92.19 81 ASP A O 1
ATOM 654 N N . ASP A 1 82 ? 33.75 16.344 -4.898 1 92.06 82 ASP A N 1
ATOM 655 C CA . ASP A 1 82 ? 34.344 17.375 -5.766 1 92.06 82 ASP A CA 1
ATOM 656 C C . ASP A 1 82 ? 33.969 17.109 -7.23 1 92.06 82 ASP A C 1
ATOM 658 O O . ASP A 1 82 ? 34.438 17.828 -8.125 1 92.06 82 ASP A O 1
ATOM 662 N N . ILE A 1 83 ? 33.281 16.078 -7.402 1 91.44 83 ILE A N 1
ATOM 663 C CA . ILE A 1 83 ? 32.969 15.703 -8.773 1 91.44 83 ILE A CA 1
ATOM 664 C C . ILE A 1 83 ? 31.656 16.391 -9.203 1 91.44 83 ILE A C 1
ATOM 666 O O . ILE A 1 83 ? 30.719 16.5 -8.422 1 91.44 83 ILE A O 1
ATOM 670 N N . ARG A 1 84 ? 31.688 16.828 -10.484 1 89 84 ARG A N 1
ATOM 671 C CA . ARG A 1 84 ? 30.469 17.375 -11.055 1 89 84 ARG A CA 1
ATOM 672 C C . ARG A 1 84 ? 29.281 16.438 -10.836 1 89 84 ARG A C 1
ATOM 674 O O . ARG A 1 84 ? 29.406 15.219 -11.039 1 89 84 ARG A O 1
ATOM 681 N N . ARG A 1 85 ? 28.141 17.016 -10.484 1 90 85 ARG A N 1
ATOM 682 C CA . ARG A 1 85 ? 26.969 16.203 -10.18 1 90 85 ARG A CA 1
ATOM 683 C C . ARG A 1 85 ? 26.25 15.766 -11.453 1 90 85 ARG A C 1
ATOM 685 O O . ARG A 1 85 ? 25.141 16.219 -11.742 1 90 85 ARG A O 1
ATOM 692 N N . ASP A 1 86 ? 26.891 14.891 -12.055 1 94.44 86 ASP A N 1
ATOM 693 C CA . ASP A 1 86 ? 26.391 14.242 -13.258 1 94.44 86 ASP A CA 1
ATOM 694 C C . ASP A 1 86 ? 26.781 12.766 -13.289 1 94.44 86 ASP A C 1
ATOM 696 O O . ASP A 1 86 ? 27.875 12.391 -12.867 1 94.44 86 ASP A O 1
ATOM 700 N N . TRP A 1 87 ? 25.891 11.938 -13.805 1 95.94 87 TRP A N 1
ATOM 701 C CA . TRP A 1 87 ? 26.047 10.492 -13.727 1 95.94 87 TRP A CA 1
ATOM 702 C C . TRP A 1 87 ? 27.312 10.039 -14.438 1 95.94 87 TRP A C 1
ATOM 704 O O . TRP A 1 87 ? 28.016 9.156 -13.945 1 95.94 87 TRP A O 1
ATOM 714 N N . GLU A 1 88 ? 27.578 10.602 -15.609 1 96.5 88 GLU A N 1
ATOM 715 C CA . GLU A 1 88 ? 28.75 10.18 -16.359 1 96.5 88 GLU A CA 1
ATOM 716 C C . GLU A 1 88 ? 30.031 10.477 -15.602 1 96.5 88 GLU A C 1
ATOM 718 O O . GLU A 1 88 ? 30.906 9.617 -15.484 1 96.5 88 GLU A O 1
ATOM 723 N N . ALA A 1 89 ? 30.109 11.703 -15.055 1 96.94 89 ALA A N 1
ATOM 724 C CA . ALA A 1 89 ? 31.281 12.109 -14.289 1 96.94 89 ALA A CA 1
ATOM 725 C C . ALA A 1 89 ? 31.438 11.266 -13.031 1 96.94 89 ALA A C 1
ATOM 727 O O . ALA A 1 89 ? 32.562 10.852 -12.68 1 96.94 89 ALA A O 1
ATOM 728 N N . LEU A 1 90 ? 30.359 11 -12.375 1 97.31 90 LEU A N 1
ATOM 729 C CA . LEU A 1 90 ? 30.375 10.25 -11.117 1 97.31 90 LEU A CA 1
ATOM 730 C C . LEU A 1 90 ? 30.781 8.805 -11.359 1 97.31 90 LEU A C 1
ATOM 732 O O . LEU A 1 90 ? 31.625 8.258 -10.641 1 97.31 90 LEU A O 1
ATOM 736 N N . LEU A 1 91 ? 30.234 8.18 -12.391 1 97.12 91 LEU A N 1
ATOM 737 C CA . LEU A 1 91 ? 30.562 6.793 -12.711 1 97.12 91 LEU A CA 1
ATOM 738 C C . LEU A 1 91 ? 32 6.66 -13.172 1 97.12 91 LEU A C 1
ATOM 740 O O . LEU A 1 91 ? 32.688 5.68 -12.844 1 97.12 91 LEU A O 1
ATOM 744 N N . ARG A 1 92 ? 32.469 7.645 -13.938 1 96.69 92 ARG A N 1
ATOM 745 C CA . ARG A 1 92 ? 33.844 7.656 -14.352 1 96.69 92 ARG A CA 1
ATOM 746 C C . ARG A 1 92 ? 34.781 7.699 -13.141 1 96.69 92 ARG A C 1
ATOM 748 O O . ARG A 1 92 ? 35.781 6.961 -13.086 1 96.69 92 ARG A O 1
ATOM 755 N N . ALA A 1 93 ? 34.438 8.57 -12.227 1 97 93 ALA A N 1
ATOM 756 C CA . ALA A 1 93 ? 35.25 8.688 -11.008 1 97 93 ALA A CA 1
ATOM 757 C C . ALA A 1 93 ? 35.25 7.379 -10.219 1 97 93 ALA A C 1
ATOM 759 O O . ALA A 1 93 ? 36.281 6.953 -9.703 1 97 93 ALA A O 1
ATOM 760 N N . LEU A 1 94 ? 34.125 6.742 -10.141 1 97.56 94 LEU A N 1
ATOM 761 C CA . LEU A 1 94 ? 34 5.484 -9.414 1 97.56 94 LEU A CA 1
ATOM 762 C C . LEU A 1 94 ? 34.75 4.359 -10.141 1 97.56 94 LEU A C 1
ATOM 764 O O . LEU A 1 94 ? 35.281 3.457 -9.508 1 97.56 94 LEU A O 1
ATOM 768 N N . GLY A 1 95 ? 34.688 4.414 -11.438 1 96.62 95 GLY A N 1
ATOM 769 C CA . GLY A 1 95 ? 35.438 3.471 -12.242 1 96.62 95 GLY A CA 1
ATOM 770 C C . GLY A 1 95 ? 36.938 3.521 -11.953 1 96.62 95 GLY A C 1
ATOM 771 O O . GLY A 1 95 ? 37.594 2.482 -11.852 1 96.62 95 GLY A O 1
ATOM 772 N N . ARG A 1 96 ? 37.438 4.719 -11.812 1 95.44 96 ARG A N 1
ATOM 773 C CA . ARG A 1 96 ? 38.844 4.906 -11.523 1 95.44 96 ARG A CA 1
ATOM 774 C C . ARG A 1 96 ? 39.219 4.297 -10.172 1 95.44 96 ARG A C 1
ATOM 776 O O . ARG A 1 96 ? 40.375 3.936 -9.945 1 95.44 96 ARG A O 1
ATOM 783 N N . GLN A 1 97 ? 38.25 4.137 -9.344 1 95.88 97 GLN A N 1
ATOM 784 C CA . GLN A 1 97 ? 38.469 3.551 -8.031 1 95.88 97 GLN A CA 1
ATOM 785 C C . GLN A 1 97 ? 38.188 2.051 -8.039 1 95.88 97 GLN A C 1
ATOM 787 O O . GLN A 1 97 ? 38.219 1.4 -6.996 1 95.88 97 GLN A O 1
ATOM 792 N N . ASP A 1 98 ? 37.875 1.505 -9.219 1 96.81 98 ASP A N 1
ATOM 793 C CA . ASP A 1 98 ? 37.5 0.104 -9.375 1 96.81 98 ASP A CA 1
ATOM 794 C C . ASP A 1 98 ? 36.406 -0.277 -8.383 1 96.81 98 ASP A C 1
ATOM 796 O O . ASP A 1 98 ? 36.469 -1.338 -7.758 1 96.81 98 ASP A O 1
ATOM 800 N N . ALA A 1 99 ? 35.438 0.627 -8.18 1 97.62 99 ALA A N 1
ATOM 801 C CA . ALA A 1 99 ? 34.406 0.48 -7.152 1 97.62 99 ALA A CA 1
ATOM 802 C C . ALA A 1 99 ? 33.344 -0.541 -7.578 1 97.62 99 ALA A C 1
ATOM 804 O O . ALA A 1 99 ? 33.188 -0.814 -8.773 1 97.62 99 ALA A O 1
ATOM 805 N N . VAL A 1 100 ? 32.688 -1.192 -6.605 1 98.31 100 VAL A N 1
ATOM 806 C CA . VAL A 1 100 ? 31.438 -1.902 -6.805 1 98.31 100 VAL A CA 1
ATOM 807 C C . VAL A 1 100 ? 30.266 -0.959 -6.539 1 98.31 100 VAL A C 1
ATOM 809 O O . VAL A 1 100 ? 30.094 -0.48 -5.418 1 98.31 100 VAL A O 1
ATOM 812 N N . VAL A 1 101 ? 29.5 -0.666 -7.574 1 98.12 101 VAL A N 1
ATOM 813 C CA . VAL A 1 101 ? 28.406 0.29 -7.445 1 98.12 101 VAL A CA 1
ATOM 814 C C . VAL A 1 101 ? 27.062 -0.426 -7.637 1 98.12 101 VAL A C 1
ATOM 816 O O . VAL A 1 101 ? 26.812 -1 -8.695 1 98.12 101 VAL A O 1
ATOM 819 N N . VAL A 1 102 ? 26.234 -0.422 -6.629 1 98 102 VAL A N 1
ATOM 820 C CA . VAL A 1 102 ? 24.906 -1.005 -6.695 1 98 102 VAL A CA 1
ATOM 821 C C . VAL A 1 102 ? 23.859 0.105 -6.797 1 98 102 VAL A C 1
ATOM 823 O O . VAL A 1 102 ? 23.719 0.918 -5.883 1 98 102 VAL A O 1
ATOM 826 N N . LEU A 1 103 ? 23.188 0.15 -7.891 1 97.62 103 LEU A N 1
ATOM 827 C CA . LEU A 1 103 ? 22.031 1.026 -8.07 1 97.62 103 LEU A CA 1
ATOM 828 C C . LEU A 1 103 ? 20.734 0.247 -7.926 1 97.62 103 LEU A C 1
ATOM 830 O O . LEU A 1 103 ? 20.281 -0.385 -8.883 1 97.62 103 LEU A O 1
ATOM 834 N N . ASP A 1 104 ? 20.156 0.297 -6.711 1 96.81 104 ASP A N 1
ATOM 835 C CA . ASP A 1 104 ? 18.906 -0.402 -6.406 1 96.81 104 ASP A CA 1
ATOM 836 C C . ASP A 1 104 ? 17.703 0.423 -6.828 1 96.81 104 ASP A C 1
ATOM 838 O O . ASP A 1 104 ? 17.703 1.65 -6.711 1 96.81 104 ASP A O 1
ATOM 842 N N . GLU A 1 105 ? 16.703 -0.246 -7.312 1 95.12 105 GLU A N 1
ATOM 843 C CA . GLU A 1 105 ? 15.508 0.344 -7.914 1 95.12 105 GLU A CA 1
ATOM 844 C C . GLU A 1 105 ? 15.867 1.268 -9.07 1 95.12 105 GLU A C 1
ATOM 846 O O . GLU A 1 105 ? 15.43 2.416 -9.117 1 95.12 105 GLU A O 1
ATOM 851 N N . PHE A 1 106 ? 16.656 0.721 -10.008 1 96.69 106 PHE A N 1
ATOM 852 C CA . PHE A 1 106 ? 17.172 1.403 -11.188 1 96.69 106 PHE A CA 1
ATOM 853 C C . PHE A 1 106 ? 16.031 1.937 -12.039 1 96.69 106 PHE A C 1
ATOM 855 O O . PHE A 1 106 ? 16.156 2.99 -12.672 1 96.69 106 PHE A O 1
ATOM 862 N N . PRO A 1 107 ? 14.852 1.261 -12.062 1 93.38 107 PRO A N 1
ATOM 863 C CA . PRO A 1 107 ? 13.719 1.774 -12.836 1 93.38 107 PRO A CA 1
ATOM 864 C C . PRO A 1 107 ? 13.32 3.193 -12.438 1 93.38 107 PRO A C 1
ATOM 866 O O . PRO A 1 107 ? 12.906 3.984 -13.289 1 93.38 107 PRO A O 1
ATOM 869 N N . TYR A 1 108 ? 13.469 3.578 -11.219 1 92.75 108 TYR A N 1
ATOM 870 C CA . TYR A 1 108 ? 13.133 4.926 -10.781 1 92.75 108 TYR A CA 1
ATOM 871 C C . TYR A 1 108 ? 14.078 5.953 -11.398 1 92.75 108 TYR A C 1
ATOM 873 O O . TYR A 1 108 ? 13.672 7.082 -11.695 1 92.75 108 TYR A O 1
ATOM 881 N N . LEU A 1 109 ? 15.328 5.539 -11.617 1 95.38 109 LEU A N 1
ATOM 882 C CA . LEU A 1 109 ? 16.297 6.418 -12.266 1 95.38 109 LEU A CA 1
ATOM 883 C C . LEU A 1 109 ? 15.938 6.633 -13.734 1 95.38 109 LEU A C 1
ATOM 885 O O . LEU A 1 109 ? 15.992 7.758 -14.234 1 95.38 109 LEU A O 1
ATOM 889 N N . VAL A 1 110 ? 15.547 5.543 -14.32 1 94 110 VAL A N 1
ATOM 890 C CA . VAL A 1 110 ? 15.195 5.59 -15.742 1 94 110 VAL A CA 1
ATOM 891 C C . VAL A 1 110 ? 13.953 6.445 -15.93 1 94 110 VAL A C 1
ATOM 893 O O . VAL A 1 110 ? 13.883 7.25 -16.859 1 94 110 VAL A O 1
ATOM 896 N N . GLU A 1 111 ? 13 6.293 -15.055 1 90.19 111 GLU A N 1
ATOM 897 C CA . GLU A 1 111 ? 11.758 7.059 -15.141 1 90.19 111 GLU A CA 1
ATOM 898 C C . GLU A 1 111 ? 12.016 8.547 -14.922 1 90.19 111 GLU A C 1
ATOM 900 O O . GLU A 1 111 ? 11.336 9.391 -15.508 1 90.19 111 GLU A O 1
ATOM 905 N N . SER A 1 112 ? 12.984 8.836 -14.102 1 91.81 112 SER A N 1
ATOM 906 C CA . SER A 1 112 ? 13.336 10.219 -13.789 1 91.81 112 SER A CA 1
ATOM 907 C C . SER A 1 112 ? 14.164 10.844 -14.906 1 91.81 112 SER A C 1
ATOM 909 O O . SER A 1 112 ? 14.094 12.047 -15.141 1 91.81 112 SER A O 1
ATOM 911 N N . ASP A 1 113 ? 14.984 10.055 -15.531 1 93.69 113 ASP A N 1
ATOM 912 C CA . ASP A 1 113 ? 15.875 10.453 -16.609 1 93.69 113 ASP A CA 1
ATOM 913 C C . ASP A 1 113 ? 15.984 9.352 -17.672 1 93.69 113 ASP A C 1
ATOM 915 O O . ASP A 1 113 ? 16.875 8.508 -17.594 1 93.69 113 ASP A O 1
ATOM 919 N N . GLU A 1 114 ? 15.227 9.5 -18.719 1 92.38 114 GLU A N 1
ATOM 920 C CA . GLU A 1 114 ? 15.125 8.469 -19.75 1 92.38 114 GLU A CA 1
ATOM 921 C C . GLU A 1 114 ? 16.453 8.297 -20.484 1 92.38 114 GLU A C 1
ATOM 923 O O . GLU A 1 114 ? 16.672 7.285 -21.156 1 92.38 114 GLU A O 1
ATOM 928 N N . GLU A 1 115 ? 17.344 9.242 -20.375 1 94.56 115 GLU A N 1
ATOM 929 C CA . GLU A 1 115 ? 18.609 9.211 -21.109 1 94.56 115 GLU A CA 1
ATOM 930 C C . GLU A 1 115 ? 19.688 8.484 -20.297 1 94.56 115 GLU A C 1
ATOM 932 O O . GLU A 1 115 ? 20.766 8.219 -20.812 1 94.56 115 GLU A O 1
ATOM 937 N N . LEU A 1 116 ? 19.375 8.125 -19.109 1 95.56 116 LEU A N 1
ATOM 938 C CA . LEU A 1 116 ? 20.391 7.598 -18.203 1 95.56 116 LEU A CA 1
ATOM 939 C C . LEU A 1 116 ? 21 6.32 -18.75 1 95.56 116 LEU A C 1
ATOM 941 O O . LEU A 1 116 ? 22.234 6.164 -18.75 1 95.56 116 LEU A O 1
ATOM 945 N N . PRO A 1 117 ? 20.234 5.359 -19.297 1 95.75 117 PRO A N 1
ATOM 946 C CA . PRO A 1 117 ? 20.859 4.156 -19.859 1 95.75 117 PRO A CA 1
ATOM 947 C C . PRO A 1 117 ? 21.859 4.477 -20.969 1 95.75 117 PRO A C 1
ATOM 949 O O . PRO A 1 117 ? 22.938 3.863 -21.016 1 95.75 117 PRO A O 1
ATOM 952 N N . SER A 1 118 ? 21.547 5.453 -21.75 1 95.31 118 SER A N 1
ATOM 953 C CA . SER A 1 118 ? 22.469 5.871 -22.797 1 95.31 118 SER A CA 1
ATOM 954 C C . SER A 1 118 ? 23.719 6.527 -22.234 1 95.31 118 SER A C 1
ATOM 956 O O . SER A 1 118 ? 24.812 6.348 -22.766 1 95.31 118 SER A O 1
ATOM 958 N N . LYS A 1 119 ? 23.516 7.324 -21.219 1 95.75 119 LYS A N 1
ATOM 959 C CA . LYS A 1 119 ? 24.656 7.938 -20.547 1 95.75 119 LYS A CA 1
ATOM 960 C C . LYS A 1 119 ? 25.578 6.875 -19.969 1 95.75 119 LYS A C 1
ATOM 962 O O . LYS A 1 119 ? 26.812 6.98 -20.094 1 95.75 119 LYS A O 1
ATOM 967 N N . ILE A 1 120 ? 25.047 5.875 -19.344 1 96.12 120 ILE A N 1
ATOM 968 C CA . ILE A 1 120 ? 25.812 4.781 -18.781 1 96.12 120 ILE A CA 1
ATOM 969 C C . ILE A 1 120 ? 26.562 4.039 -19.891 1 96.12 120 ILE A C 1
ATOM 971 O O . ILE A 1 120 ? 27.734 3.699 -19.75 1 96.12 120 ILE A O 1
ATOM 975 N N . GLN A 1 121 ? 25.875 3.818 -20.984 1 95.38 121 GLN A N 1
ATOM 976 C CA . GLN A 1 121 ? 26.484 3.174 -22.141 1 95.38 121 GLN A CA 1
ATOM 977 C C . GLN A 1 121 ? 27.734 3.928 -22.578 1 95.38 121 GLN A C 1
ATOM 979 O O . GLN A 1 121 ? 28.797 3.326 -22.797 1 95.38 121 GLN A O 1
ATOM 984 N N . ARG A 1 122 ? 27.609 5.184 -22.734 1 95.88 122 ARG A N 1
ATOM 985 C CA . ARG A 1 122 ? 28.703 6.012 -23.219 1 95.88 122 ARG A CA 1
ATOM 986 C C . ARG A 1 122 ? 29.906 5.941 -22.281 1 95.88 122 ARG A C 1
ATOM 988 O O . ARG A 1 122 ? 31.031 5.715 -22.734 1 95.88 122 ARG A O 1
ATOM 995 N N . VAL A 1 123 ? 29.625 6.137 -21.062 1 96.25 123 VAL A N 1
ATOM 996 C CA . VAL A 1 123 ? 30.719 6.133 -20.094 1 96.25 123 VAL A CA 1
ATOM 997 C C . VAL A 1 123 ? 31.312 4.734 -20 1 96.25 123 VAL A C 1
ATOM 999 O O . VAL A 1 123 ? 32.531 4.586 -19.812 1 96.25 123 VAL A O 1
ATOM 1002 N N . TRP A 1 124 ? 30.484 3.725 -20.078 1 95.69 124 TRP A N 1
ATOM 1003 C CA . TRP A 1 124 ? 30.953 2.344 -20.062 1 95.69 124 TRP A CA 1
ATOM 1004 C C . TRP A 1 124 ? 31.938 2.094 -21.203 1 95.69 124 TRP A C 1
ATOM 1006 O O . TRP A 1 124 ? 33.062 1.642 -20.969 1 95.69 124 TRP A O 1
ATOM 1016 N N . ASP A 1 125 ? 31.578 2.459 -22.406 1 95.44 125 ASP A N 1
ATOM 1017 C CA . ASP A 1 125 ? 32.344 2.182 -23.609 1 95.44 125 ASP A CA 1
ATOM 1018 C C . ASP A 1 125 ? 33.656 2.992 -23.625 1 95.44 125 ASP A C 1
ATOM 1020 O O . ASP A 1 125 ? 34.688 2.5 -24.078 1 95.44 125 ASP A O 1
ATOM 1024 N N . MET A 1 126 ? 33.562 4.102 -23.078 1 95.69 126 MET A N 1
ATOM 1025 C CA . MET A 1 126 ? 34.688 5.02 -23.219 1 95.69 126 MET A CA 1
ATOM 1026 C C . MET A 1 126 ? 35.688 4.855 -22.062 1 95.69 126 MET A C 1
ATOM 1028 O O . MET A 1 126 ? 36.875 5.062 -22.219 1 95.69 126 MET A O 1
ATOM 1032 N N . HIS A 1 127 ? 35.125 4.484 -20.906 1 95 127 HIS A N 1
ATOM 1033 C CA . HIS A 1 127 ? 36 4.633 -19.75 1 95 127 HIS A CA 1
ATOM 1034 C C . HIS A 1 127 ? 35.969 3.385 -18.859 1 95 127 HIS A C 1
ATOM 1036 O O . HIS A 1 127 ? 37 2.916 -18.391 1 95 127 HIS A O 1
ATOM 1042 N N . LEU A 1 128 ? 34.812 2.771 -18.656 1 95.38 128 LEU A N 1
ATOM 1043 C CA . LEU A 1 128 ? 34.625 1.792 -17.594 1 95.38 128 LEU A CA 1
ATOM 1044 C C . LEU A 1 128 ? 35.125 0.415 -18.031 1 95.38 128 LEU A C 1
ATOM 1046 O O . LEU A 1 128 ? 35.594 -0.376 -17.203 1 95.38 128 LEU A O 1
ATOM 1050 N N . GLU A 1 129 ? 35.062 0.203 -19.266 1 92.12 129 GLU A N 1
ATOM 1051 C CA . GLU A 1 129 ? 35.438 -1.104 -19.797 1 92.12 129 GLU A CA 1
ATOM 1052 C C . GLU A 1 129 ? 36.875 -1.425 -19.453 1 92.12 129 GLU A C 1
ATOM 1054 O O . GLU A 1 129 ? 37.25 -2.594 -19.312 1 92.12 129 GLU A O 1
ATOM 1059 N N . ALA A 1 130 ? 37.688 -0.444 -19.281 1 91.62 130 ALA A N 1
ATOM 1060 C CA . ALA A 1 130 ? 39.125 -0.606 -19.062 1 91.62 130 ALA A CA 1
ATOM 1061 C C . ALA A 1 130 ? 39.438 -0.708 -17.562 1 91.62 130 ALA A C 1
ATOM 1063 O O . ALA A 1 130 ? 40.594 -0.889 -17.188 1 91.62 130 ALA A O 1
ATOM 1064 N N . THR A 1 131 ? 38.438 -0.644 -16.781 1 95.81 131 THR A N 1
ATOM 1065 C CA . THR A 1 131 ? 38.625 -0.714 -15.328 1 95.81 131 THR A CA 1
ATOM 1066 C C . THR A 1 131 ? 38.188 -2.074 -14.797 1 95.81 131 THR A C 1
ATOM 1068 O O . THR A 1 131 ? 37.875 -2.979 -15.57 1 95.81 131 THR A O 1
ATOM 1071 N N . SER A 1 132 ? 38.25 -2.201 -13.461 1 96.19 132 SER A N 1
ATOM 1072 C CA . SER A 1 132 ? 37.781 -3.406 -12.805 1 96.19 132 SER A CA 1
ATOM 1073 C C . SER A 1 132 ? 36.5 -3.119 -12 1 96.19 132 SER A C 1
ATOM 1075 O O . SER A 1 132 ? 36.188 -3.816 -11.031 1 96.19 132 SER A O 1
ATOM 1077 N N . MET A 1 133 ? 35.812 -2.076 -12.43 1 97.19 133 MET A N 1
ATOM 1078 C CA . MET A 1 133 ? 34.562 -1.707 -11.727 1 97.19 133 MET A CA 1
ATOM 1079 C C . MET A 1 133 ? 33.5 -2.748 -11.953 1 97.19 133 MET A C 1
ATOM 1081 O O . MET A 1 133 ? 33.469 -3.426 -12.984 1 97.19 133 MET A O 1
ATOM 1085 N N . THR A 1 134 ? 32.594 -2.893 -10.992 1 98.19 134 THR A N 1
ATOM 1086 C CA . THR A 1 134 ? 31.375 -3.658 -11.156 1 98.19 134 THR A CA 1
ATOM 1087 C C . THR A 1 134 ? 30.141 -2.77 -10.945 1 98.19 134 THR A C 1
ATOM 1089 O O . THR A 1 134 ? 30.031 -2.092 -9.922 1 98.19 134 THR A O 1
ATOM 1092 N N . LEU A 1 135 ? 29.328 -2.676 -11.906 1 98.06 135 LEU A N 1
ATOM 1093 C CA . LEU A 1 135 ? 28.047 -1.979 -11.82 1 98.06 135 LEU A CA 1
ATOM 1094 C C . LEU A 1 135 ? 26.906 -2.973 -11.711 1 98.06 135 LEU A C 1
ATOM 1096 O O . LEU A 1 135 ? 26.75 -3.846 -12.57 1 98.06 135 LEU A O 1
ATOM 1100 N N . VAL A 1 136 ? 26.156 -2.9 -10.625 1 98.38 136 VAL A N 1
ATOM 1101 C CA . VAL A 1 136 ? 25 -3.773 -10.406 1 98.38 136 VAL A CA 1
ATOM 1102 C C . VAL A 1 136 ? 23.719 -2.963 -10.492 1 98.38 136 VAL A C 1
ATOM 1104 O O . VAL A 1 136 ? 23.484 -2.055 -9.688 1 98.38 136 VAL A O 1
ATOM 1107 N N . LEU A 1 137 ? 22.922 -3.234 -11.438 1 98 137 LEU A N 1
ATOM 1108 C CA . LEU A 1 137 ? 21.609 -2.611 -11.594 1 98 137 LEU A CA 1
ATOM 1109 C C . LEU A 1 137 ? 20.5 -3.527 -11.078 1 98 137 LEU A C 1
ATOM 1111 O O . LEU A 1 137 ? 20.328 -4.641 -11.57 1 98 137 LEU A O 1
ATOM 1115 N N . VAL A 1 138 ? 19.781 -3.072 -10.055 1 97.56 138 VAL A N 1
ATOM 1116 C CA . VAL A 1 138 ? 18.734 -3.861 -9.438 1 97.56 138 VAL A CA 1
ATOM 1117 C C . VAL A 1 138 ? 17.375 -3.223 -9.719 1 97.56 138 VAL A C 1
ATOM 1119 O O . VAL A 1 138 ? 17.234 -1.997 -9.672 1 97.56 138 VAL A O 1
ATOM 1122 N N . GLY A 1 139 ? 16.375 -4.02 -10.086 1 95.06 139 GLY A N 1
ATOM 1123 C CA . GLY A 1 139 ? 15.078 -3.434 -10.383 1 95.06 139 GLY A CA 1
ATOM 1124 C C . GLY A 1 139 ? 13.922 -4.379 -10.117 1 95.06 139 GLY A C 1
ATOM 1125 O O . GLY A 1 139 ? 14.031 -5.582 -10.359 1 95.06 139 GLY A O 1
ATOM 1126 N N . SER A 1 140 ? 12.805 -3.758 -9.641 1 91.56 140 SER A N 1
ATOM 1127 C CA . SER A 1 140 ? 11.594 -4.531 -9.391 1 91.56 140 SER A CA 1
ATOM 1128 C C . SER A 1 140 ? 10.625 -4.438 -10.555 1 91.56 140 SER A C 1
ATOM 1130 O O . SER A 1 140 ? 9.695 -5.246 -10.672 1 91.56 140 SER A O 1
ATOM 1132 N N . SER A 1 141 ? 10.766 -3.379 -11.336 1 86.38 141 SER A N 1
ATOM 1133 C CA . SER A 1 141 ? 9.93 -3.244 -12.523 1 86.38 141 SER A CA 1
ATOM 1134 C C . SER A 1 141 ? 10.461 -4.078 -13.68 1 86.38 141 SER A C 1
ATOM 1136 O O . SER A 1 141 ? 11.328 -3.627 -14.43 1 86.38 141 SER A O 1
ATOM 1138 N N . ILE A 1 142 ? 9.898 -5.199 -13.828 1 84.12 142 ILE A N 1
ATOM 1139 C CA . ILE A 1 142 ? 10.391 -6.164 -14.805 1 84.12 142 ILE A CA 1
ATOM 1140 C C . ILE A 1 142 ? 10.297 -5.57 -16.203 1 84.12 142 ILE A C 1
ATOM 1142 O O . ILE A 1 142 ? 11.234 -5.672 -17 1 84.12 142 ILE A O 1
ATOM 1146 N N . SER A 1 143 ? 9.234 -4.84 -16.438 1 83.75 143 SER A N 1
ATOM 1147 C CA . SER A 1 143 ? 9.031 -4.27 -17.766 1 83.75 143 SER A CA 1
ATOM 1148 C C . SER A 1 143 ? 10.117 -3.258 -18.109 1 83.75 143 SER A C 1
ATOM 1150 O O . SER A 1 143 ? 10.68 -3.285 -19.203 1 83.75 143 SER A O 1
ATOM 1152 N N . ILE A 1 144 ? 10.461 -2.424 -17.203 1 85.56 144 ILE A N 1
ATOM 1153 C CA . ILE A 1 144 ? 11.469 -1.398 -17.438 1 85.56 144 ILE A CA 1
ATOM 1154 C C . ILE A 1 144 ? 12.844 -2.049 -17.578 1 85.56 144 ILE A C 1
ATOM 1156 O O . ILE A 1 144 ? 13.617 -1.682 -18.469 1 85.56 144 ILE A O 1
ATOM 1160 N N . MET A 1 145 ? 13.086 -3.029 -16.75 1 89.81 145 MET A N 1
ATOM 1161 C CA . MET A 1 145 ? 14.367 -3.721 -16.828 1 89.81 145 MET A CA 1
ATOM 1162 C C . MET A 1 145 ? 14.523 -4.445 -18.156 1 89.81 145 MET A C 1
ATOM 1164 O O . MET A 1 145 ? 15.594 -4.41 -18.766 1 89.81 145 MET A O 1
ATOM 1168 N N . GLU A 1 146 ? 13.453 -5.012 -18.562 1 85.81 146 GLU A N 1
ATOM 1169 C CA . GLU A 1 146 ? 13.492 -5.73 -19.844 1 85.81 146 GLU A CA 1
ATOM 1170 C C . GLU A 1 146 ? 13.625 -4.77 -21.016 1 85.81 146 GLU A C 1
ATOM 1172 O O . GLU A 1 146 ? 14.445 -4.984 -21.906 1 85.81 146 GLU A O 1
ATOM 1177 N N . ASP A 1 147 ? 12.938 -3.701 -20.984 1 85.38 147 ASP A N 1
ATOM 1178 C CA . ASP A 1 147 ? 12.867 -2.777 -22.109 1 85.38 147 ASP A CA 1
ATOM 1179 C C . ASP A 1 147 ? 14.117 -1.902 -22.172 1 85.38 147 ASP A C 1
ATOM 1181 O O . ASP A 1 147 ? 14.617 -1.603 -23.266 1 85.38 147 ASP A O 1
ATOM 1185 N N . ASN A 1 148 ? 14.633 -1.563 -21.016 1 87.94 148 ASN A N 1
ATOM 1186 C CA . ASN A 1 148 ? 15.656 -0.518 -21 1 87.94 148 ASN A CA 1
ATOM 1187 C C . ASN A 1 148 ? 17.047 -1.089 -20.719 1 87.94 148 ASN A C 1
ATOM 1189 O O . ASN A 1 148 ? 18.047 -0.397 -20.891 1 87.94 148 ASN A O 1
ATOM 1193 N N . VAL A 1 149 ? 17.062 -2.332 -20.375 1 88.44 149 VAL A N 1
ATOM 1194 C CA . VAL A 1 149 ? 18.375 -2.877 -20 1 88.44 149 VAL A CA 1
ATOM 1195 C C . VAL A 1 149 ? 18.594 -4.203 -20.719 1 88.44 149 VAL A C 1
ATOM 1197 O O . VAL A 1 149 ? 19.672 -4.43 -21.281 1 88.44 149 VAL A O 1
ATOM 1200 N N . LEU A 1 150 ? 17.594 -5.031 -20.859 1 86.69 150 LEU A N 1
ATOM 1201 C CA . LEU A 1 150 ? 17.812 -6.426 -21.234 1 86.69 150 LEU A CA 1
ATOM 1202 C C . LEU A 1 150 ? 17.469 -6.648 -22.703 1 86.69 150 LEU A C 1
ATOM 1204 O O . LEU A 1 150 ? 17.953 -7.602 -23.312 1 86.69 150 LEU A O 1
ATOM 1208 N N . SER A 1 151 ? 16.688 -5.809 -23.234 1 86.94 151 SER A N 1
ATOM 1209 C CA . SER A 1 151 ? 16.266 -6.012 -24.625 1 86.94 151 SER A CA 1
ATOM 1210 C C . SER A 1 151 ? 17.375 -5.637 -25.594 1 86.94 151 SER A C 1
ATOM 1212 O O . SER A 1 151 ? 18.234 -4.793 -25.297 1 86.94 151 SER A O 1
ATOM 1214 N N . GLY A 1 152 ? 17.375 -6.234 -26.75 1 81.62 152 GLY A N 1
ATOM 1215 C CA . GLY A 1 152 ? 18.391 -6.039 -27.781 1 81.62 152 GLY A CA 1
ATOM 1216 C C . GLY A 1 152 ? 18.5 -4.602 -28.25 1 81.62 152 GLY A C 1
ATOM 1217 O O . GLY A 1 152 ? 19.578 -4.145 -28.625 1 81.62 152 GLY A O 1
ATOM 1218 N N . GLY A 1 153 ? 17.5 -3.848 -28.188 1 83.94 153 GLY A N 1
ATOM 1219 C CA . GLY A 1 153 ? 17.516 -2.457 -28.609 1 83.94 153 GLY A CA 1
ATOM 1220 C C . GLY A 1 153 ? 17.906 -1.498 -27.5 1 83.94 153 GLY A C 1
ATOM 1221 O O . GLY A 1 153 ? 18.062 -0.299 -27.734 1 83.94 153 GLY A O 1
ATOM 1222 N N . SER A 1 154 ? 18.234 -2.1 -26.406 1 88.25 154 SER A N 1
ATOM 1223 C CA . SER A 1 154 ? 18.562 -1.248 -25.266 1 88.25 154 SER A CA 1
ATOM 1224 C C . SER A 1 154 ? 20.047 -0.887 -25.25 1 88.25 154 SER A C 1
ATOM 1226 O O . SER A 1 154 ? 20.891 -1.677 -25.672 1 88.25 154 SER A O 1
ATOM 1228 N N . PRO A 1 155 ? 20.344 0.294 -24.75 1 88.12 155 PRO A N 1
ATOM 1229 C CA . PRO A 1 155 ? 21.734 0.775 -24.719 1 88.12 155 PRO A CA 1
ATOM 1230 C C . PRO A 1 155 ? 22.672 -0.156 -23.953 1 88.12 155 PRO A C 1
ATOM 1232 O O . PRO A 1 155 ? 23.859 -0.258 -24.281 1 88.12 155 PRO A O 1
ATOM 1235 N N . LEU A 1 156 ? 22.156 -0.891 -22.984 1 90.88 156 LEU A N 1
ATOM 1236 C CA . LEU A 1 156 ? 23.031 -1.627 -22.078 1 90.88 156 LEU A CA 1
ATOM 1237 C C . LEU A 1 156 ? 23.062 -3.111 -22.438 1 90.88 156 LEU A C 1
ATOM 1239 O O . LEU A 1 156 ? 23.766 -3.895 -21.797 1 90.88 156 LEU A O 1
ATOM 1243 N N . TYR A 1 157 ? 22.234 -3.605 -23.359 1 86.69 157 TYR A N 1
ATOM 1244 C CA . TYR A 1 157 ? 22.062 -5.012 -23.719 1 86.69 157 TYR A CA 1
ATOM 1245 C C . TYR A 1 157 ? 23.406 -5.672 -23.984 1 86.69 157 TYR A C 1
ATOM 1247 O O . TYR A 1 157 ? 23.719 -6.723 -23.422 1 86.69 157 TYR A O 1
ATOM 1255 N N . GLY A 1 158 ? 24.281 -5.16 -24.75 1 85.25 158 GLY A N 1
ATOM 1256 C CA . GLY A 1 158 ? 25.531 -5.785 -25.141 1 85.25 158 GLY A CA 1
ATOM 1257 C C . GLY A 1 158 ? 26.641 -5.633 -24.125 1 85.25 158 GLY A C 1
ATOM 1258 O O . GLY A 1 158 ? 27.703 -6.227 -24.25 1 85.25 158 GLY A O 1
ATOM 1259 N N . ARG A 1 159 ? 26.375 -5.07 -23.031 1 91.12 159 ARG A N 1
ATOM 1260 C CA . ARG A 1 159 ? 27.406 -4.797 -22.031 1 91.12 159 ARG A CA 1
ATOM 1261 C C . ARG A 1 159 ? 27.203 -5.652 -20.781 1 91.12 159 ARG A C 1
ATOM 1263 O O . ARG A 1 159 ? 28.094 -5.762 -19.938 1 91.12 159 ARG A O 1
ATOM 1270 N N . ARG A 1 160 ? 26.062 -6.277 -20.656 1 92.69 160 ARG A N 1
ATOM 1271 C CA . ARG A 1 160 ? 25.734 -7.09 -19.484 1 92.69 160 ARG A CA 1
ATOM 1272 C C . ARG A 1 160 ? 26.641 -8.32 -19.406 1 92.69 160 ARG A C 1
ATOM 1274 O O . ARG A 1 160 ? 26.859 -9.008 -20.406 1 92.69 160 ARG A O 1
ATOM 1281 N N . THR A 1 161 ? 27.188 -8.57 -18.266 1 94.38 161 THR A N 1
ATOM 1282 C CA . THR A 1 161 ? 28.078 -9.711 -18.062 1 94.38 161 THR A CA 1
ATOM 1283 C C . THR A 1 161 ? 27.406 -10.766 -17.188 1 94.38 161 THR A C 1
ATOM 1285 O O . THR A 1 161 ? 27.906 -11.891 -17.062 1 94.38 161 THR A O 1
ATOM 1288 N N . GLY A 1 162 ? 26.344 -10.398 -16.594 1 94.5 162 GLY A N 1
ATOM 1289 C CA . GLY A 1 162 ? 25.578 -11.32 -15.766 1 94.5 162 GLY A CA 1
ATOM 1290 C C . GLY A 1 162 ? 24.156 -10.867 -15.523 1 94.5 162 GLY A C 1
ATOM 1291 O O . GLY A 1 162 ? 23.875 -9.672 -15.5 1 94.5 162 GLY A O 1
ATOM 1292 N N . THR A 1 163 ? 23.297 -11.805 -15.414 1 95.12 163 THR A N 1
ATOM 1293 C CA . THR A 1 163 ? 21.891 -11.516 -15.141 1 95.12 163 THR A CA 1
ATOM 1294 C C . THR A 1 163 ? 21.328 -12.469 -14.086 1 95.12 163 THR A C 1
ATOM 1296 O O . THR A 1 163 ? 21.625 -13.664 -14.109 1 95.12 163 THR A O 1
ATOM 1299 N N . ILE A 1 164 ? 20.672 -11.906 -13.148 1 95.56 164 ILE A N 1
ATOM 1300 C CA . ILE A 1 164 ? 19.953 -12.688 -12.148 1 95.56 164 ILE A CA 1
ATOM 1301 C C . ILE A 1 164 ? 18.469 -12.344 -12.195 1 95.56 164 ILE A C 1
ATOM 1303 O O . ILE A 1 164 ? 18.062 -11.234 -11.852 1 95.56 164 ILE A O 1
ATOM 1307 N N . ASP A 1 165 ? 17.641 -13.25 -12.703 1 94.38 165 ASP A N 1
ATOM 1308 C CA . ASP A 1 165 ? 16.188 -13.195 -12.578 1 94.38 165 ASP A CA 1
ATOM 1309 C C . ASP A 1 165 ? 15.711 -13.93 -11.32 1 94.38 165 ASP A C 1
ATOM 1311 O O . ASP A 1 165 ? 15.578 -15.156 -11.32 1 94.38 165 ASP A O 1
ATOM 1315 N N . LEU A 1 166 ? 15.477 -13.164 -10.281 1 94 166 LEU A N 1
ATOM 1316 C CA . LEU A 1 166 ? 15.297 -13.758 -8.961 1 94 166 LEU A CA 1
ATOM 1317 C C . LEU A 1 166 ? 13.875 -14.281 -8.797 1 94 166 LEU A C 1
ATOM 1319 O O . LEU A 1 166 ? 12.922 -13.5 -8.758 1 94 166 LEU A O 1
ATOM 1323 N N . PRO A 1 167 ? 13.656 -15.578 -8.695 1 91.88 167 PRO A N 1
ATOM 1324 C CA . PRO A 1 167 ? 12.328 -16.156 -8.508 1 91.88 167 PRO A CA 1
ATOM 1325 C C . PRO A 1 167 ? 11.922 -16.234 -7.039 1 91.88 167 PRO A C 1
ATOM 1327 O O . PRO A 1 167 ? 12.75 -16 -6.152 1 91.88 167 PRO A O 1
ATOM 1330 N N . PRO A 1 168 ? 10.609 -16.469 -6.785 1 93.81 168 PRO A N 1
ATOM 1331 C CA . PRO A 1 168 ? 10.234 -16.812 -5.41 1 93.81 168 PRO A CA 1
ATOM 1332 C C . PRO A 1 168 ? 10.906 -18.094 -4.918 1 93.81 168 PRO A C 1
ATOM 1334 O O . PRO A 1 168 ? 11.438 -18.859 -5.723 1 93.81 168 PRO A O 1
ATOM 1337 N N . LEU A 1 169 ? 10.922 -18.266 -3.621 1 93.06 169 LEU A N 1
ATOM 1338 C CA . LEU A 1 169 ? 11.461 -19.5 -3.049 1 93.06 169 LEU A CA 1
ATOM 1339 C C . LEU A 1 169 ? 10.602 -20.688 -3.436 1 93.06 169 LEU A C 1
ATOM 1341 O O . LEU A 1 169 ? 9.375 -20.594 -3.463 1 93.06 169 LEU A O 1
ATOM 1345 N N . ASP A 1 170 ? 11.258 -21.766 -3.76 1 90 170 ASP A N 1
ATOM 1346 C CA . ASP A 1 170 ? 10.5 -22.984 -3.973 1 90 170 ASP A CA 1
ATOM 1347 C C . ASP A 1 170 ? 9.961 -23.547 -2.654 1 90 170 ASP A C 1
ATOM 1349 O O . ASP A 1 170 ? 10.258 -23 -1.585 1 90 170 ASP A O 1
ATOM 1353 N N . LEU A 1 171 ? 9.164 -24.547 -2.75 1 91.44 171 LEU A N 1
ATOM 1354 C CA . LEU A 1 171 ? 8.484 -25.109 -1.588 1 91.44 171 LEU A CA 1
ATOM 1355 C C . LEU A 1 171 ? 9.492 -25.562 -0.537 1 91.44 171 LEU A C 1
ATOM 1357 O O . LEU A 1 171 ? 9.297 -25.312 0.657 1 91.44 171 LEU A O 1
ATOM 1361 N N . ALA A 1 172 ? 10.562 -26.172 -0.959 1 87.31 172 ALA A N 1
ATOM 1362 C CA . ALA A 1 172 ? 11.578 -26.703 -0.048 1 87.31 172 ALA A CA 1
ATOM 1363 C C . ALA A 1 172 ? 12.227 -25.594 0.765 1 87.31 172 ALA A C 1
ATOM 1365 O O . ALA A 1 172 ? 12.477 -25.75 1.96 1 87.31 172 ALA A O 1
ATOM 1366 N N . ASP A 1 173 ? 12.461 -24.5 0.121 1 89.69 173 ASP A N 1
ATOM 1367 C CA . ASP A 1 173 ? 13.078 -23.359 0.792 1 89.69 173 ASP A CA 1
ATOM 1368 C C . ASP A 1 173 ? 12.055 -22.594 1.634 1 89.69 173 ASP A C 1
ATOM 1370 O O . ASP A 1 173 ? 12.375 -22.125 2.729 1 89.69 173 ASP A O 1
ATOM 1374 N N . ALA A 1 174 ? 10.867 -22.484 1.135 1 92.19 174 ALA A N 1
ATOM 1375 C CA . ALA A 1 174 ? 9.812 -21.781 1.856 1 92.19 174 ALA A CA 1
ATOM 1376 C C . ALA A 1 174 ? 9.492 -22.469 3.176 1 92.19 174 ALA A C 1
ATOM 1378 O O . ALA A 1 174 ? 9.234 -21.812 4.188 1 92.19 174 ALA A O 1
ATOM 1379 N N . GLN A 1 175 ? 9.602 -23.75 3.227 1 90.38 175 GLN A N 1
ATOM 1380 C CA . GLN A 1 175 ? 9.227 -24.531 4.402 1 90.38 175 GLN A CA 1
ATOM 1381 C C . GLN A 1 175 ? 10.133 -24.219 5.586 1 90.38 175 GLN A C 1
ATOM 1383 O O . GLN A 1 175 ? 9.75 -24.422 6.738 1 90.38 175 GLN A O 1
ATOM 1388 N N . GLN A 1 176 ? 11.266 -23.703 5.293 1 88.44 176 GLN A N 1
ATOM 1389 C CA . GLN A 1 176 ? 12.219 -23.359 6.348 1 88.44 176 GLN A CA 1
ATOM 1390 C C . GLN A 1 176 ? 11.664 -22.266 7.258 1 88.44 176 GLN A C 1
ATOM 1392 O O . GLN A 1 176 ? 12.125 -22.109 8.391 1 88.44 176 GLN A O 1
ATOM 1397 N N . PHE A 1 177 ? 10.688 -21.547 6.816 1 89.62 177 PHE A N 1
ATOM 1398 C CA . PHE A 1 177 ? 10.078 -20.484 7.613 1 89.62 177 PHE A CA 1
ATOM 1399 C C . PHE A 1 177 ? 8.984 -21.047 8.516 1 89.62 177 PHE A C 1
ATOM 1401 O O . PHE A 1 177 ? 8.516 -20.359 9.422 1 89.62 177 PHE A O 1
ATOM 1408 N N . TYR A 1 178 ? 8.57 -22.203 8.305 1 89.44 178 TYR A N 1
ATOM 1409 C CA . TYR A 1 178 ? 7.586 -22.906 9.133 1 89.44 178 TYR A CA 1
ATOM 1410 C C . TYR A 1 178 ? 7.906 -24.391 9.234 1 89.44 178 TYR A C 1
ATOM 1412 O O . TYR A 1 178 ? 7.078 -25.234 8.883 1 89.44 178 TYR A O 1
ATOM 1420 N N . PRO A 1 179 ? 8.961 -24.703 9.93 1 83 179 PRO A N 1
ATOM 1421 C CA . PRO A 1 179 ? 9.531 -26.047 9.945 1 83 179 PRO A CA 1
ATOM 1422 C C . PRO A 1 179 ? 8.711 -27.031 10.781 1 83 179 PRO A C 1
ATOM 1424 O O . PRO A 1 179 ? 8.812 -28.25 10.594 1 83 179 PRO A O 1
ATOM 1427 N N . ALA A 1 180 ? 7.93 -26.516 11.688 1 87.19 180 ALA A N 1
ATOM 1428 C CA . ALA A 1 180 ? 7.219 -27.406 12.617 1 87.19 180 ALA A CA 1
ATOM 1429 C C . ALA A 1 180 ? 5.883 -27.844 12.031 1 87.19 180 ALA A C 1
ATOM 1431 O O . ALA A 1 180 ? 5.203 -28.703 12.602 1 87.19 180 ALA A O 1
ATOM 1432 N N . ASP A 1 181 ? 5.594 -27.344 10.906 1 92.38 181 ASP A N 1
ATOM 1433 C CA . ASP A 1 181 ? 4.297 -27.672 10.32 1 92.38 181 ASP A CA 1
ATOM 1434 C C . ASP A 1 181 ? 4.289 -29.078 9.758 1 92.38 181 ASP A C 1
ATOM 1436 O O . ASP A 1 181 ? 5.309 -29.562 9.266 1 92.38 181 ASP A O 1
ATOM 1440 N N . ASP A 1 182 ? 3.186 -29.75 9.961 1 94.62 182 ASP A N 1
ATOM 1441 C CA . ASP A 1 182 ? 3.035 -31.047 9.297 1 94.62 182 ASP A CA 1
ATOM 1442 C C . ASP A 1 182 ? 2.967 -30.875 7.785 1 94.62 182 ASP A C 1
ATOM 1444 O O . ASP A 1 182 ? 2.709 -29.781 7.285 1 94.62 182 ASP A O 1
ATOM 1448 N N . PRO A 1 183 ? 3.17 -31.875 6.992 1 95.56 183 PRO A N 1
ATOM 1449 C CA . PRO A 1 183 ? 3.295 -31.797 5.535 1 95.56 183 PRO A CA 1
ATOM 1450 C C . PRO A 1 183 ? 2.074 -31.156 4.875 1 95.56 183 PRO A C 1
ATOM 1452 O O . PRO A 1 183 ? 2.219 -30.328 3.969 1 95.56 183 PRO A O 1
ATOM 1455 N N . ASP A 1 184 ? 0.903 -31.547 5.312 1 96 184 ASP A N 1
ATOM 1456 C CA . ASP A 1 184 ? -0.305 -30.969 4.73 1 96 184 ASP A CA 1
ATOM 1457 C C . ASP A 1 184 ? -0.368 -29.469 4.98 1 96 184 ASP A C 1
ATOM 1459 O O . ASP A 1 184 ? -0.714 -28.703 4.078 1 96 184 ASP A O 1
ATOM 1463 N N . THR A 1 185 ? 0.017 -29.078 6.164 1 95.75 185 THR A N 1
ATOM 1464 C CA . THR A 1 185 ? 0.024 -27.656 6.52 1 95.75 185 THR A CA 1
ATOM 1465 C C . THR A 1 185 ? 1.091 -26.906 5.73 1 95.75 185 THR A C 1
ATOM 1467 O O . THR A 1 185 ? 0.895 -25.75 5.359 1 95.75 185 THR A O 1
ATOM 1470 N N . VAL A 1 186 ? 2.186 -27.578 5.469 1 95.75 186 VAL A N 1
ATOM 1471 C CA . VAL A 1 186 ? 3.244 -26.984 4.66 1 95.75 186 VAL A CA 1
ATOM 1472 C C . VAL A 1 186 ? 2.703 -26.625 3.277 1 95.75 186 VAL A C 1
ATOM 1474 O O . VAL A 1 186 ? 2.908 -25.516 2.787 1 95.75 186 VAL A O 1
ATOM 1477 N N . ILE A 1 187 ? 1.963 -27.516 2.686 1 96.38 187 ILE A N 1
ATOM 1478 C CA . ILE A 1 187 ? 1.399 -27.297 1.356 1 96.3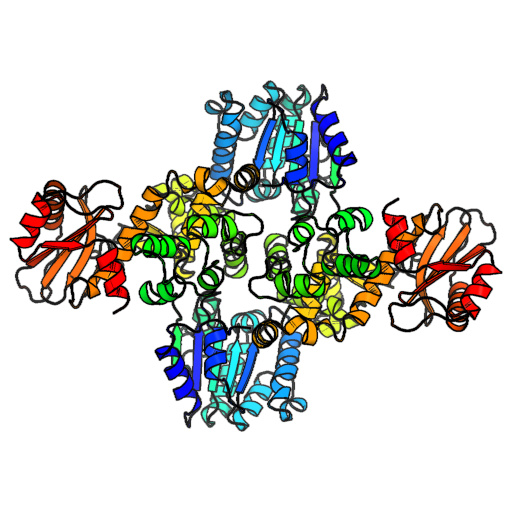8 187 ILE A CA 1
ATOM 1479 C C . ILE A 1 187 ? 0.353 -26.188 1.408 1 96.38 187 ILE A C 1
ATOM 1481 O O . ILE A 1 187 ? 0.307 -25.328 0.526 1 96.38 187 ILE A O 1
ATOM 1485 N N . GLN A 1 188 ? -0.413 -26.203 2.482 1 97.31 188 GLN A N 1
ATOM 1486 C CA . GLN A 1 188 ? -1.434 -25.172 2.633 1 97.31 188 GLN A CA 1
ATOM 1487 C C . GLN A 1 188 ? -0.801 -23.781 2.793 1 97.31 188 GLN A C 1
ATOM 1489 O O . GLN A 1 188 ? -1.261 -22.812 2.193 1 97.31 188 GLN A O 1
ATOM 1494 N N . THR A 1 189 ? 0.235 -23.75 3.609 1 97.06 189 THR A N 1
ATOM 1495 C CA . THR A 1 189 ? 0.925 -22.484 3.832 1 97.06 189 THR A CA 1
ATOM 1496 C C . THR A 1 189 ? 1.517 -21.953 2.527 1 97.06 189 THR A C 1
ATOM 1498 O O . THR A 1 189 ? 1.369 -20.766 2.209 1 97.06 189 THR A O 1
ATOM 1501 N N . TRP A 1 190 ? 2.061 -22.828 1.794 1 96.31 190 TRP A N 1
ATOM 1502 C CA . TRP A 1 190 ? 2.598 -22.453 0.492 1 96.31 190 TRP A CA 1
ATOM 1503 C C . TRP A 1 190 ? 1.482 -22 -0.444 1 96.31 190 TRP A C 1
ATOM 1505 O O . TRP A 1 190 ? 1.672 -21.078 -1.242 1 96.31 190 TRP A O 1
ATOM 1515 N N . GLY A 1 191 ? 0.385 -22.609 -0.343 1 97.25 191 GLY A N 1
ATOM 1516 C CA . GLY A 1 191 ? -0.749 -22.297 -1.195 1 97.25 191 GLY A CA 1
ATOM 1517 C C . GLY A 1 191 ? -1.347 -20.922 -0.908 1 97.25 191 GLY A C 1
ATOM 1518 O O . GLY A 1 191 ? -2.098 -20.391 -1.725 1 97.25 191 GLY A O 1
ATOM 1519 N N . VAL A 1 192 ? -1.036 -20.359 0.239 1 98 192 VAL A N 1
ATOM 1520 C CA . VAL A 1 192 ? -1.585 -19.062 0.618 1 98 192 VAL A CA 1
ATOM 1521 C C . VAL A 1 192 ? -0.509 -17.984 0.481 1 98 192 VAL A C 1
ATOM 1523 O O . VAL A 1 192 ? -0.749 -16.922 -0.113 1 98 192 VAL A O 1
ATOM 1526 N N . PHE A 1 193 ? 0.688 -18.266 0.935 1 97.56 193 PHE A N 1
ATOM 1527 C CA . PHE A 1 193 ? 1.701 -17.219 1.069 1 97.56 193 PHE A CA 1
ATOM 1528 C C . PHE A 1 193 ? 2.752 -17.344 -0.027 1 97.56 193 PHE A C 1
ATOM 1530 O O . PHE A 1 193 ? 3.523 -16.422 -0.26 1 97.56 193 PHE A O 1
ATOM 1537 N N . GLY A 1 194 ? 2.785 -18.484 -0.726 1 96.25 194 GLY A N 1
ATOM 1538 C CA . GLY A 1 194 ? 3.77 -18.688 -1.776 1 96.25 194 GLY A CA 1
ATOM 1539 C C . GLY A 1 194 ? 5.195 -18.719 -1.262 1 96.25 194 GLY A C 1
ATOM 1540 O O . GLY A 1 194 ? 5.449 -19.156 -0.14 1 96.25 194 GLY A O 1
ATOM 1541 N N . GLY A 1 195 ? 6.098 -18.375 -2.123 1 95.25 195 GLY A N 1
ATOM 1542 C CA . GLY A 1 195 ? 7.516 -18.438 -1.803 1 95.25 195 GLY A CA 1
ATOM 1543 C C . GLY A 1 195 ? 8.156 -17.062 -1.671 1 95.25 195 GLY A C 1
ATOM 1544 O O . GLY A 1 195 ? 9.375 -16.922 -1.813 1 95.25 195 GLY A O 1
ATOM 1545 N N . THR A 1 196 ? 7.371 -16 -1.452 1 95.44 196 THR A N 1
ATOM 1546 C CA . THR A 1 196 ? 7.918 -14.656 -1.301 1 95.44 196 THR A CA 1
ATOM 1547 C C . THR A 1 196 ? 8.5 -14.461 0.096 1 95.44 196 THR A C 1
ATOM 1549 O O . THR A 1 196 ? 7.77 -14.484 1.088 1 95.44 196 THR A O 1
ATOM 1552 N N . PRO A 1 197 ? 9.758 -14.195 0.187 1 95.12 197 PRO A N 1
ATOM 1553 C CA . PRO A 1 197 ? 10.406 -14.109 1.495 1 95.12 197 PRO A CA 1
ATOM 1554 C C . PRO A 1 197 ? 9.742 -13.094 2.418 1 95.12 197 PRO A C 1
ATOM 1556 O O . PRO A 1 197 ? 9.555 -13.359 3.607 1 95.12 197 PRO A O 1
ATOM 1559 N N . TYR A 1 198 ? 9.383 -11.961 1.934 1 94.69 198 TYR A N 1
ATOM 1560 C CA . TYR A 1 198 ? 8.75 -10.922 2.742 1 94.69 198 TYR A CA 1
ATOM 1561 C C . TYR A 1 198 ? 7.48 -11.445 3.406 1 94.69 198 TYR A C 1
ATOM 1563 O O . TYR A 1 198 ? 7.234 -11.18 4.586 1 94.69 198 TYR A O 1
ATOM 1571 N N . TYR A 1 199 ? 6.656 -12.195 2.658 1 97.31 199 TYR A N 1
ATOM 1572 C CA . TYR A 1 199 ? 5.426 -12.75 3.209 1 97.31 199 TYR A CA 1
ATOM 1573 C C . TYR A 1 199 ? 5.723 -13.789 4.285 1 97.31 199 TYR A C 1
ATOM 1575 O O . TYR A 1 199 ? 5.098 -13.789 5.348 1 97.31 199 TYR A O 1
ATOM 1583 N N . LEU A 1 200 ? 6.688 -14.602 3.979 1 96 200 LEU A N 1
ATOM 1584 C CA . LEU A 1 200 ? 7.027 -15.711 4.871 1 96 200 LEU A CA 1
ATOM 1585 C C . LEU A 1 200 ? 7.617 -15.188 6.176 1 96 200 LEU A C 1
ATOM 1587 O O . LEU A 1 200 ? 7.332 -15.734 7.246 1 96 200 LEU A O 1
ATOM 1591 N N . GLN A 1 201 ? 8.344 -14.125 6.094 1 93.44 201 GLN A N 1
ATOM 1592 C CA . GLN A 1 201 ? 8.961 -13.523 7.27 1 93.44 201 GLN A CA 1
ATOM 1593 C C . GLN A 1 201 ? 7.918 -12.844 8.148 1 93.44 201 GLN A C 1
ATOM 1595 O O . GLN A 1 201 ? 8.141 -12.633 9.344 1 93.44 201 GLN A O 1
ATOM 1600 N N . ALA A 1 202 ? 6.836 -12.484 7.574 1 94 202 ALA A N 1
ATOM 1601 C CA . ALA A 1 202 ? 5.781 -11.773 8.297 1 94 202 ALA A CA 1
ATOM 1602 C C . ALA A 1 202 ? 4.977 -12.727 9.172 1 94 202 ALA A C 1
ATOM 1604 O O . ALA A 1 202 ? 4.242 -12.297 10.062 1 94 202 ALA A O 1
ATOM 1605 N N . LEU A 1 203 ? 5.082 -14.023 8.961 1 94.81 203 LEU A N 1
ATOM 1606 C CA . LEU A 1 203 ? 4.281 -15.016 9.672 1 94.81 203 LEU A CA 1
ATOM 1607 C C . LEU A 1 203 ? 4.672 -15.078 11.148 1 94.81 203 LEU A C 1
ATOM 1609 O O . LEU A 1 203 ? 5.84 -14.891 11.492 1 94.81 203 LEU A O 1
ATOM 1613 N N . THR A 1 204 ? 3.648 -15.273 12.008 1 93.44 204 THR A N 1
ATOM 1614 C CA . THR A 1 204 ? 3.885 -15.586 13.406 1 93.44 204 THR A CA 1
ATOM 1615 C C . THR A 1 204 ? 4.262 -17.047 13.586 1 93.44 204 THR A C 1
ATOM 1617 O O . THR A 1 204 ? 3.42 -17.938 13.422 1 93.44 204 THR A O 1
ATOM 1620 N N . PRO A 1 205 ? 5.414 -17.328 13.922 1 89.44 205 PRO A N 1
ATOM 1621 C CA . PRO A 1 205 ? 5.906 -18.703 13.938 1 89.44 205 PRO A CA 1
ATOM 1622 C C . PRO A 1 205 ? 5.109 -19.594 14.883 1 89.44 205 PRO A C 1
ATOM 1624 O O . PRO A 1 205 ? 4.91 -20.781 14.594 1 89.44 205 PRO A O 1
ATOM 1627 N N . THR A 1 206 ? 4.645 -19.047 15.969 1 90.88 206 THR A N 1
ATOM 1628 C CA . THR A 1 206 ? 3.953 -19.844 16.969 1 90.88 206 THR A CA 1
ATOM 1629 C C . THR A 1 206 ? 2.469 -19.953 16.641 1 90.88 206 THR A C 1
ATOM 1631 O O . THR A 1 206 ? 1.736 -20.703 17.297 1 90.88 206 THR A O 1
ATOM 1634 N N . GLY A 1 207 ? 2.064 -19.25 15.672 1 94.06 207 GLY A N 1
ATOM 1635 C CA . GLY A 1 207 ? 0.657 -19.281 15.305 1 94.06 207 GLY A CA 1
ATOM 1636 C C . GLY A 1 207 ? 0.322 -20.391 14.32 1 94.06 207 GLY A C 1
ATOM 1637 O O . GLY A 1 207 ? 1.163 -20.781 13.508 1 94.06 207 GLY A O 1
ATOM 1638 N N . SER A 1 208 ? -0.895 -20.922 14.445 1 96.06 208 SER A N 1
ATOM 1639 C CA . SER A 1 208 ? -1.387 -21.859 13.438 1 96.06 208 SER A CA 1
ATOM 1640 C C . SER A 1 208 ? -1.574 -21.156 12.094 1 96.06 208 SER A C 1
ATOM 1642 O O . SER A 1 208 ? -1.522 -19.938 12.008 1 96.06 208 SER A O 1
ATOM 1644 N N . LEU A 1 209 ? -1.765 -21.984 11.039 1 96.75 209 LEU A N 1
ATOM 1645 C CA . LEU A 1 209 ? -2.01 -21.422 9.719 1 96.75 209 LEU A CA 1
ATOM 1646 C C . LEU A 1 209 ? -3.24 -20.516 9.727 1 96.75 209 LEU A C 1
ATOM 1648 O O . LEU A 1 209 ? -3.207 -19.406 9.195 1 96.75 209 LEU A O 1
ATOM 1652 N N . SER A 1 210 ? -4.32 -21 10.367 1 97.56 210 SER A N 1
ATOM 1653 C CA . SER A 1 210 ? -5.559 -20.219 10.406 1 97.56 210 SER A CA 1
ATOM 1654 C C . SER A 1 210 ? -5.355 -18.906 11.141 1 97.56 210 SER A C 1
ATOM 1656 O O . SER A 1 210 ? -5.895 -17.875 10.734 1 97.56 210 SER A O 1
ATOM 1658 N N . GLU A 1 211 ? -4.566 -18.953 12.18 1 97.19 211 GLU A N 1
ATOM 1659 C CA . GLU A 1 211 ? -4.277 -17.734 12.93 1 97.19 211 GLU A CA 1
ATOM 1660 C C . GLU A 1 211 ? -3.447 -16.766 12.102 1 97.19 211 GLU A C 1
ATOM 1662 O O . GLU A 1 211 ? -3.676 -15.555 12.141 1 97.19 211 GLU A O 1
ATOM 1667 N N . ASN A 1 212 ? -2.455 -17.266 11.406 1 97.56 212 ASN A N 1
ATOM 1668 C CA . ASN A 1 212 ? -1.635 -16.438 10.539 1 97.56 212 ASN A CA 1
ATOM 1669 C C . ASN A 1 212 ? -2.463 -15.797 9.43 1 97.56 212 ASN A C 1
ATOM 1671 O O . ASN A 1 212 ? -2.309 -14.609 9.133 1 97.56 212 ASN A O 1
ATOM 1675 N N . ILE A 1 213 ? -3.33 -16.578 8.82 1 98.5 213 ILE A N 1
ATOM 1676 C CA . ILE A 1 213 ? -4.203 -16.047 7.773 1 98.5 213 ILE A CA 1
ATOM 1677 C C . ILE A 1 213 ? -5.113 -14.969 8.359 1 98.5 213 ILE A C 1
ATOM 1679 O O . ILE A 1 213 ? -5.25 -13.891 7.785 1 98.5 213 ILE A O 1
ATOM 1683 N N . GLN A 1 214 ? -5.695 -15.25 9.477 1 98.31 214 GLN A N 1
ATOM 1684 C CA . GLN A 1 214 ? -6.602 -14.328 10.156 1 98.31 214 GLN A CA 1
ATOM 1685 C C . GLN A 1 214 ? -5.898 -13.016 10.5 1 98.31 214 GLN A C 1
ATOM 1687 O O . GLN A 1 214 ? -6.395 -11.938 10.164 1 98.31 214 GLN A O 1
ATOM 1692 N N . SER A 1 215 ? -4.742 -13.086 11.023 1 96.56 215 SER A N 1
ATOM 1693 C CA . SER A 1 215 ? -4.078 -11.922 11.594 1 96.56 215 SER A CA 1
ATOM 1694 C C . SER A 1 215 ? -3.365 -11.109 10.516 1 96.56 215 SER A C 1
ATOM 1696 O O . SER A 1 215 ? -3.336 -9.875 10.578 1 96.56 215 SER A O 1
ATOM 1698 N N . HIS A 1 216 ? -2.797 -11.773 9.484 1 97.25 216 HIS A N 1
ATOM 1699 C CA . HIS A 1 216 ? -1.909 -11.062 8.57 1 97.25 216 HIS A CA 1
ATOM 1700 C C . HIS A 1 216 ? -2.627 -10.703 7.277 1 97.25 216 HIS A C 1
ATOM 1702 O O . HIS A 1 216 ? -2.205 -9.789 6.562 1 97.25 216 HIS A O 1
ATOM 1708 N N . ILE A 1 217 ? -3.703 -11.414 6.953 1 98.19 217 ILE A N 1
ATOM 1709 C CA . ILE A 1 217 ? -4.355 -11.172 5.668 1 98.19 217 ILE A CA 1
ATOM 1710 C C . ILE A 1 217 ? -5.773 -10.656 5.902 1 98.19 217 ILE A C 1
ATOM 1712 O O . ILE A 1 217 ? -6.152 -9.602 5.383 1 98.19 217 ILE A O 1
ATOM 1716 N N . LEU A 1 218 ? -6.547 -11.328 6.766 1 98.31 218 LEU A N 1
ATOM 1717 C CA . LEU A 1 218 ? -7.977 -11.047 6.848 1 98.31 218 LEU A CA 1
ATOM 1718 C C . LEU A 1 218 ? -8.242 -9.859 7.762 1 98.31 218 LEU A C 1
ATOM 1720 O O . LEU A 1 218 ? -9.234 -9.141 7.586 1 98.31 218 LEU A O 1
ATOM 1724 N N . SER A 1 219 ? -7.371 -9.641 8.688 1 96.19 219 SER A N 1
ATOM 1725 C CA . SER A 1 219 ? -7.508 -8.484 9.57 1 96.19 219 SER A CA 1
ATOM 1726 C C . SER A 1 219 ? -7.105 -7.195 8.875 1 96.19 219 SER A C 1
ATOM 1728 O O . SER A 1 219 ? -6.129 -7.168 8.125 1 96.19 219 SER A O 1
ATOM 1730 N N . GLU A 1 220 ? -7.824 -6.148 9.188 1 92.56 220 GLU A N 1
ATOM 1731 C CA . GLU A 1 220 ? -7.574 -4.855 8.547 1 92.56 220 GLU A CA 1
ATOM 1732 C C . GLU A 1 220 ? -6.191 -4.324 8.906 1 92.56 220 GLU A C 1
ATOM 1734 O O . GLU A 1 220 ? -5.598 -3.564 8.133 1 92.56 220 GLU A O 1
ATOM 1739 N N . HIS A 1 221 ? -5.625 -4.676 10.008 1 92.88 221 HIS A N 1
ATOM 1740 C CA . HIS A 1 221 ? -4.316 -4.195 10.43 1 92.88 221 HIS A CA 1
ATOM 1741 C C . HIS A 1 221 ? -3.238 -5.246 10.195 1 92.88 221 HIS A C 1
ATOM 1743 O O . HIS A 1 221 ? -2.143 -5.156 10.75 1 92.88 221 HIS A O 1
ATOM 1749 N N . GLY A 1 222 ? -3.617 -6.281 9.422 1 95.25 222 GLY A N 1
ATOM 1750 C CA . GLY A 1 222 ? -2.607 -7.254 9.039 1 95.25 222 GLY A CA 1
ATOM 1751 C C . GLY A 1 222 ? -1.597 -6.703 8.047 1 95.25 222 GLY A C 1
ATOM 1752 O O . GLY A 1 222 ? -1.95 -5.934 7.156 1 95.25 222 GLY A O 1
ATOM 1753 N N . VAL A 1 223 ? -0.397 -7.176 8.18 1 95.06 223 VAL A N 1
ATOM 1754 C CA . VAL A 1 223 ? 0.717 -6.652 7.395 1 95.06 223 VAL A CA 1
ATOM 1755 C C . VAL A 1 223 ? 0.492 -6.945 5.914 1 95.06 223 VAL A C 1
ATOM 1757 O O . VAL A 1 223 ? 0.917 -6.176 5.051 1 95.06 223 VAL A O 1
ATOM 1760 N N . LEU A 1 224 ? -0.225 -8.016 5.582 1 97.31 224 LEU A N 1
ATOM 1761 C CA . LEU A 1 224 ? -0.386 -8.43 4.191 1 97.31 224 LEU A CA 1
ATOM 1762 C C . LEU A 1 224 ? -1.79 -8.109 3.689 1 97.31 224 LEU A C 1
ATOM 1764 O O . LEU A 1 224 ? -2.148 -8.477 2.566 1 97.31 224 LEU A O 1
ATOM 1768 N N . HIS A 1 225 ? -2.578 -7.438 4.504 1 96.81 225 HIS A N 1
ATOM 1769 C CA . HIS A 1 225 ? -3.971 -7.164 4.164 1 96.81 225 HIS A CA 1
ATOM 1770 C C . HIS A 1 225 ? -4.074 -6.355 2.875 1 96.81 225 HIS A C 1
ATOM 1772 O O . HIS A 1 225 ? -4.898 -6.656 2.012 1 96.81 225 HIS A O 1
ATOM 1778 N N . ASN A 1 226 ? -3.227 -5.395 2.691 1 93.5 226 ASN A N 1
ATOM 1779 C CA . ASN A 1 226 ? -3.299 -4.516 1.529 1 93.5 226 ASN A CA 1
ATOM 1780 C C . ASN A 1 226 ? -2.15 -4.773 0.558 1 93.5 226 ASN A C 1
ATOM 1782 O O . ASN A 1 226 ? -1.952 -4.016 -0.392 1 93.5 226 ASN A O 1
ATOM 1786 N N . GLU A 1 227 ? -1.405 -5.797 0.746 1 94.19 227 GLU A N 1
ATOM 1787 C CA . GLU A 1 227 ? -0.171 -6.059 0.012 1 94.19 227 GLU A CA 1
ATOM 1788 C C . GLU A 1 227 ? -0.443 -6.234 -1.479 1 94.19 227 GLU A C 1
ATOM 1790 O O . GLU A 1 227 ? 0.206 -5.598 -2.312 1 94.19 227 GLU A O 1
ATOM 1795 N N . PRO A 1 228 ? -1.449 -7.023 -1.895 1 93.25 228 PRO A N 1
ATOM 1796 C CA . PRO A 1 228 ? -1.688 -7.176 -3.332 1 93.25 228 PRO A CA 1
ATOM 1797 C C . PRO A 1 228 ? -2.121 -5.871 -4 1 93.25 228 PRO A C 1
ATOM 1799 O O . PRO A 1 228 ? -1.648 -5.547 -5.094 1 93.25 228 PRO A O 1
ATOM 1802 N N . GLU A 1 229 ? -2.975 -5.109 -3.35 1 90.44 229 GLU A N 1
ATOM 1803 C CA . GLU A 1 229 ? -3.387 -3.822 -3.896 1 90.44 229 GLU A CA 1
ATOM 1804 C C . GLU A 1 229 ? -2.201 -2.867 -4.016 1 90.44 229 GLU A C 1
ATOM 1806 O O . GLU A 1 229 ? -2.062 -2.164 -5.016 1 90.44 229 GLU A O 1
ATOM 1811 N N . PHE A 1 230 ? -1.4 -2.912 -3 1 89.75 230 PHE A N 1
ATOM 1812 C CA . PHE A 1 230 ? -0.213 -2.066 -2.994 1 89.75 230 PHE A CA 1
ATOM 1813 C C . PHE A 1 230 ? 0.684 -2.385 -4.184 1 89.75 230 PHE A C 1
ATOM 1815 O O . PHE A 1 230 ? 1.105 -1.483 -4.91 1 89.75 230 PHE A O 1
ATOM 1822 N N . LEU A 1 231 ? 0.979 -3.609 -4.379 1 88.94 231 LEU A N 1
ATOM 1823 C CA . LEU A 1 231 ? 1.892 -4.027 -5.434 1 88.94 231 LEU A CA 1
ATOM 1824 C C . LEU A 1 231 ? 1.284 -3.771 -6.809 1 88.94 231 LEU A C 1
ATOM 1826 O O . LEU A 1 231 ? 1.992 -3.385 -7.742 1 88.94 231 LEU A O 1
ATOM 1830 N N . LEU A 1 232 ? -0.006 -3.949 -6.914 1 87.5 232 LEU A N 1
ATOM 1831 C CA . LEU A 1 232 ? -0.675 -3.717 -8.188 1 87.5 232 LEU A CA 1
ATOM 1832 C C . LEU A 1 232 ? -0.615 -2.244 -8.578 1 87.5 232 LEU A C 1
ATOM 1834 O O . LEU A 1 232 ? -0.496 -1.91 -9.758 1 87.5 232 LEU A O 1
ATOM 1838 N N . ARG A 1 233 ? -0.616 -1.401 -7.598 1 81.81 233 ARG A N 1
ATOM 1839 C CA . ARG A 1 233 ? -0.637 0.037 -7.844 1 81.81 233 ARG A CA 1
ATOM 1840 C C . ARG A 1 233 ? 0.768 0.568 -8.109 1 81.81 233 ARG A C 1
ATOM 1842 O O . ARG A 1 233 ? 0.938 1.568 -8.805 1 81.81 233 ARG A O 1
ATOM 1849 N N . THR A 1 234 ? 1.765 -0.029 -7.609 1 75.5 234 THR A N 1
ATOM 1850 C CA . THR A 1 234 ? 3.125 0.491 -7.695 1 75.5 234 THR A CA 1
ATOM 1851 C C . THR A 1 234 ? 3.844 -0.082 -8.914 1 75.5 234 THR A C 1
ATOM 1853 O O . THR A 1 234 ? 4.719 0.569 -9.492 1 75.5 234 THR A O 1
ATOM 1856 N N . GLU A 1 235 ? 3.473 -1.216 -9.32 1 66.25 235 GLU A N 1
ATOM 1857 C CA . GLU A 1 235 ? 4.277 -1.902 -10.328 1 66.25 235 GLU A CA 1
ATOM 1858 C C . GLU A 1 235 ? 3.693 -1.713 -11.727 1 66.25 235 GLU A C 1
ATOM 1860 O O . GLU A 1 235 ? 4.418 -1.774 -12.719 1 66.25 235 GLU A O 1
ATOM 1865 N N . PHE A 1 236 ? 2.424 -1.342 -11.727 1 59 236 PHE A N 1
ATOM 1866 C CA . PHE A 1 236 ? 1.89 -1.694 -13.039 1 59 236 PHE A CA 1
ATOM 1867 C C . PHE A 1 236 ? 1.46 -0.447 -13.805 1 59 236 PHE A C 1
ATOM 1869 O O . PHE A 1 236 ? 1.092 -0.527 -14.977 1 59 236 PHE A O 1
ATOM 1876 N N . GLY A 1 237 ? 1.775 0.702 -13.25 1 61.72 237 GLY A N 1
ATOM 1877 C CA . GLY A 1 237 ? 1.393 1.871 -14.023 1 61.72 237 GLY A CA 1
ATOM 1878 C C . GLY A 1 237 ? 0.053 1.714 -14.719 1 61.72 237 GLY A C 1
ATOM 1879 O O . GLY A 1 237 ? -0.109 2.131 -15.867 1 61.72 237 GLY A O 1
ATOM 1880 N N . ILE A 1 238 ? -0.919 0.985 -14.219 1 62.44 238 ILE A N 1
ATOM 1881 C CA . ILE A 1 238 ? -2.199 0.655 -14.836 1 62.44 238 ILE A CA 1
ATOM 1882 C C . ILE A 1 238 ? -3.123 1.869 -14.789 1 62.44 238 ILE A C 1
ATOM 1884 O O . ILE A 1 238 ? -3.424 2.387 -13.711 1 62.44 238 ILE A O 1
ATOM 1888 N N . ARG A 1 239 ? -3.488 2.465 -15.93 1 63.44 239 ARG A N 1
ATOM 1889 C CA . ARG A 1 239 ? -4.352 3.635 -16.047 1 63.44 239 ARG A CA 1
ATOM 1890 C C . ARG A 1 239 ? -5.812 3.26 -15.812 1 63.44 239 ARG A C 1
ATOM 1892 O O . ARG A 1 239 ? -6.578 4.039 -15.242 1 63.44 239 ARG A O 1
ATOM 1899 N N . GLU A 1 240 ? -6.25 2.066 -16.156 1 75.19 240 GLU A N 1
ATOM 1900 C CA . GLU A 1 240 ? -7.617 1.581 -16 1 75.19 240 GLU A CA 1
ATOM 1901 C C . GLU A 1 240 ? -7.652 0.258 -15.242 1 75.19 240 GLU A C 1
ATOM 1903 O O . GLU A 1 240 ? -7.879 -0.799 -15.836 1 75.19 240 GLU A O 1
ATOM 1908 N N . PRO A 1 241 ? -7.523 0.507 -13.914 1 85.19 241 PRO A N 1
ATOM 1909 C CA . PRO A 1 241 ? -7.312 -0.714 -13.133 1 85.19 241 PRO A CA 1
ATOM 1910 C C . PRO A 1 241 ? -8.578 -1.564 -13.016 1 85.19 241 PRO A C 1
ATOM 1912 O O . PRO A 1 241 ? -8.5 -2.746 -12.672 1 85.19 241 PRO A O 1
ATOM 1915 N N . GLN A 1 242 ? -9.742 -1.006 -13.367 1 90.31 242 GLN A N 1
ATOM 1916 C CA . GLN A 1 242 ? -11.016 -1.679 -13.133 1 90.31 242 GLN A CA 1
ATOM 1917 C C . GLN A 1 242 ? -11.078 -3.014 -13.867 1 90.31 242 GLN A C 1
ATOM 1919 O O . GLN A 1 242 ? -11.438 -4.035 -13.281 1 90.31 242 GLN A O 1
ATOM 1924 N N . THR A 1 243 ? -10.68 -2.959 -15.094 1 92.38 243 THR A N 1
ATOM 1925 C CA . THR A 1 243 ? -10.773 -4.176 -15.891 1 92.38 243 THR A CA 1
ATOM 1926 C C . THR A 1 243 ? -9.742 -5.203 -15.43 1 92.38 243 THR A C 1
ATOM 1928 O O . THR A 1 243 ? -10.039 -6.395 -15.336 1 92.38 243 THR A O 1
ATOM 1931 N N . TYR A 1 244 ? -8.539 -4.754 -15.141 1 92.75 244 TYR A N 1
ATOM 1932 C CA . TYR A 1 244 ? -7.488 -5.645 -14.656 1 92.75 244 TYR A CA 1
ATOM 1933 C C . TYR A 1 244 ? -7.91 -6.336 -13.359 1 92.75 244 TYR A C 1
ATOM 1935 O O . TYR A 1 244 ? -7.781 -7.555 -13.227 1 92.75 244 TYR A O 1
ATOM 1943 N N . TYR A 1 245 ? -8.461 -5.555 -12.453 1 94.31 245 TYR A N 1
ATOM 1944 C CA . TYR A 1 245 ? -8.875 -6.117 -11.172 1 94.31 245 TYR A CA 1
ATOM 1945 C C . TYR A 1 245 ? -10.023 -7.098 -11.352 1 94.31 245 TYR A C 1
ATOM 1947 O O . TYR A 1 245 ? -10.07 -8.141 -10.688 1 94.31 245 TYR A O 1
ATOM 1955 N N . THR A 1 246 ? -10.914 -6.781 -12.289 1 96.31 246 THR A N 1
ATOM 1956 C CA . THR A 1 246 ? -12.039 -7.668 -12.555 1 96.31 246 THR A CA 1
ATOM 1957 C C . THR A 1 246 ? -11.555 -8.992 -13.133 1 96.31 246 THR A C 1
ATOM 1959 O O . THR A 1 246 ? -12.039 -10.062 -12.75 1 96.31 246 THR A O 1
ATOM 1962 N N . ILE A 1 247 ? -10.578 -8.906 -14.023 1 96.56 247 ILE A N 1
ATOM 1963 C CA . ILE A 1 247 ? -10.016 -10.102 -14.641 1 96.56 247 ILE A CA 1
ATOM 1964 C C . ILE A 1 247 ? -9.312 -10.945 -13.578 1 96.56 247 ILE A C 1
ATOM 1966 O O . ILE A 1 247 ? -9.508 -12.164 -13.516 1 96.56 247 ILE A O 1
ATOM 1970 N N . LEU A 1 248 ? -8.531 -10.352 -12.727 1 96.88 248 LEU A N 1
ATOM 1971 C CA . LEU A 1 248 ? -7.824 -11.062 -11.672 1 96.88 248 LEU A CA 1
ATOM 1972 C C . LEU A 1 248 ? -8.812 -11.734 -10.719 1 96.88 248 LEU A C 1
ATOM 1974 O O . LEU A 1 248 ? -8.609 -12.883 -10.32 1 96.88 248 LEU A O 1
ATOM 1978 N N . ARG A 1 249 ? -9.852 -11.039 -10.398 1 97.06 249 ARG A N 1
ATOM 1979 C CA . ARG A 1 249 ? -10.875 -11.617 -9.531 1 97.06 249 ARG A CA 1
ATOM 1980 C C . ARG A 1 249 ? -11.578 -12.789 -10.211 1 97.06 249 ARG A C 1
ATOM 1982 O O . ARG A 1 249 ? -11.852 -13.805 -9.578 1 97.06 249 ARG A O 1
ATOM 1989 N N . ALA A 1 250 ? -11.859 -12.625 -11.508 1 97.5 250 ALA A N 1
ATOM 1990 C CA . ALA A 1 250 ? -12.492 -13.703 -12.266 1 97.5 250 ALA A CA 1
ATOM 1991 C C . ALA A 1 250 ? -11.656 -14.977 -12.195 1 97.5 250 ALA A C 1
ATOM 1993 O O . ALA A 1 250 ? -12.18 -16.047 -11.875 1 97.5 250 ALA A O 1
ATOM 1994 N N . ILE A 1 251 ? -10.422 -14.836 -12.398 1 97.88 251 ILE A N 1
ATOM 1995 C CA . ILE A 1 251 ? -9.523 -15.984 -12.398 1 97.88 251 ILE A CA 1
ATOM 1996 C C . ILE A 1 251 ? -9.438 -16.578 -10.992 1 97.88 251 ILE A C 1
ATOM 1998 O O . ILE A 1 251 ? -9.523 -17.781 -10.805 1 97.88 251 ILE A O 1
ATOM 2002 N N . ALA A 1 252 ? -9.344 -15.758 -10 1 97.12 252 ALA A N 1
ATOM 2003 C CA . ALA A 1 252 ? -9.203 -16.188 -8.617 1 97.12 252 ALA A CA 1
ATOM 2004 C C . ALA A 1 252 ? -10.445 -16.938 -8.141 1 97.12 252 ALA A C 1
ATOM 2006 O O . ALA A 1 252 ? -10.375 -17.766 -7.227 1 97.12 252 ALA A O 1
ATOM 2007 N N . THR A 1 253 ? -11.562 -16.641 -8.773 1 94.81 253 THR A N 1
ATOM 2008 C CA . THR A 1 253 ? -12.812 -17.25 -8.328 1 94.81 253 THR A CA 1
ATOM 2009 C C . THR A 1 253 ? -13.195 -18.406 -9.242 1 94.81 253 THR A C 1
ATOM 2011 O O . THR A 1 253 ? -14.352 -18.844 -9.25 1 94.81 253 THR A O 1
ATOM 2014 N N . GLY A 1 254 ? -12.328 -18.828 -10.133 1 94.38 254 GLY A N 1
ATOM 2015 C CA . GLY A 1 254 ? -12.508 -20.125 -10.766 1 94.38 254 GLY A CA 1
ATOM 2016 C C . GLY A 1 254 ? -12.703 -20.031 -12.266 1 94.38 254 GLY A C 1
ATOM 2017 O O . GLY A 1 254 ? -12.82 -21.047 -12.953 1 94.38 254 GLY A O 1
ATOM 2018 N N . LYS A 1 255 ? -12.773 -18.812 -12.805 1 96.38 255 LYS A N 1
ATOM 2019 C CA . LYS A 1 255 ? -12.852 -18.672 -14.258 1 96.38 255 LYS A CA 1
ATOM 2020 C C . LYS A 1 255 ? -11.477 -18.812 -14.891 1 96.38 255 LYS A C 1
ATOM 2022 O O . LYS A 1 255 ? -10.617 -17.938 -14.734 1 96.38 255 LYS A O 1
ATOM 2027 N N . ARG A 1 256 ? -11.266 -19.875 -15.727 1 95.12 256 ARG A N 1
ATOM 2028 C CA . ARG A 1 256 ? -9.914 -20.156 -16.188 1 95.12 256 ARG A CA 1
ATOM 2029 C C . ARG A 1 256 ? -9.828 -20.031 -17.719 1 95.12 256 ARG A C 1
ATOM 2031 O O . ARG A 1 256 ? -8.727 -20.031 -18.266 1 95.12 256 ARG A O 1
ATOM 2038 N N . VAL A 1 257 ? -10.953 -19.984 -18.391 1 96 257 VAL A N 1
ATOM 2039 C CA . VAL A 1 257 ? -10.914 -19.922 -19.859 1 96 257 VAL A CA 1
ATOM 2040 C C . VAL A 1 257 ? -11.344 -18.531 -20.328 1 96 257 VAL A C 1
ATOM 2042 O O . VAL A 1 257 ? -12.117 -17.844 -19.641 1 96 257 VAL A O 1
ATOM 2045 N N . ALA A 1 258 ? -10.953 -18.172 -21.469 1 95.81 258 ALA A N 1
ATOM 2046 C CA . ALA A 1 258 ? -11.086 -16.812 -22 1 95.81 258 ALA A CA 1
ATOM 2047 C C . ALA A 1 258 ? -12.547 -16.391 -22.047 1 95.81 258 ALA A C 1
ATOM 2049 O O . ALA A 1 258 ? -12.891 -15.281 -21.609 1 95.81 258 ALA A O 1
ATOM 2050 N N . ASN A 1 259 ? -13.398 -17.281 -22.484 1 95.44 259 ASN A N 1
ATOM 2051 C CA . ASN A 1 259 ? -14.805 -16.906 -22.656 1 95.44 259 ASN A CA 1
ATOM 2052 C C . ASN A 1 259 ? -15.461 -16.609 -21.312 1 95.44 259 ASN A C 1
ATOM 2054 O O . ASN A 1 259 ? -16.234 -15.656 -21.188 1 95.44 259 ASN A O 1
ATOM 2058 N N . GLU A 1 260 ? -15.148 -17.375 -20.359 1 96.31 260 GLU A N 1
ATOM 2059 C CA . GLU A 1 260 ? -15.695 -17.172 -19.016 1 96.31 260 GLU A CA 1
ATOM 2060 C C . GLU A 1 260 ? -15.172 -15.875 -18.406 1 96.31 260 GLU A C 1
ATOM 2062 O O . GLU A 1 260 ? -15.93 -15.133 -17.766 1 96.31 260 GLU A O 1
ATOM 2067 N N . ILE A 1 261 ? -13.922 -15.625 -18.562 1 97.38 261 ILE A N 1
ATOM 2068 C CA . ILE A 1 261 ? -13.297 -14.422 -18.016 1 97.38 261 ILE A CA 1
ATOM 2069 C C . ILE A 1 261 ? -13.891 -13.188 -18.688 1 97.38 261 ILE A C 1
ATOM 2071 O O . ILE A 1 261 ? -14.25 -12.219 -18 1 97.38 261 ILE A O 1
ATOM 2075 N N . ALA A 1 262 ? -14.016 -13.242 -20 1 96.69 262 ALA A N 1
ATOM 2076 C CA . ALA A 1 262 ? -14.594 -12.141 -20.766 1 96.69 262 ALA A CA 1
ATOM 2077 C C . ALA A 1 262 ? -16.031 -11.859 -20.328 1 96.69 262 ALA A C 1
ATOM 2079 O O . ALA A 1 262 ? -16.406 -10.695 -20.156 1 96.69 262 ALA A O 1
ATOM 2080 N N . GLY A 1 263 ? -16.766 -12.906 -20.203 1 94.69 263 GLY A N 1
ATOM 2081 C CA . GLY A 1 263 ? -18.141 -12.773 -19.75 1 94.69 263 GLY A CA 1
ATOM 2082 C C . GLY A 1 263 ? -18.25 -12.133 -18.375 1 94.69 263 GLY A C 1
ATOM 2083 O O . GLY A 1 263 ? -19.078 -11.25 -18.141 1 94.69 263 GLY A O 1
ATOM 2084 N N . PHE A 1 264 ? -17.406 -12.562 -17.5 1 93.94 264 PHE A N 1
ATOM 2085 C CA . PHE A 1 264 ? -17.391 -12.031 -16.156 1 93.94 264 PHE A CA 1
ATOM 2086 C C . PHE A 1 264 ? -17 -10.555 -16.156 1 93.94 264 PHE A C 1
ATOM 2088 O O . PHE A 1 264 ? -17.609 -9.742 -15.453 1 93.94 264 PHE A O 1
ATOM 2095 N N . ALA A 1 265 ? -16.031 -10.156 -16.938 1 93 265 ALA A N 1
ATOM 2096 C CA . ALA A 1 265 ? -15.477 -8.797 -16.969 1 93 265 ALA A CA 1
ATOM 2097 C C . ALA A 1 265 ? -16.328 -7.887 -17.844 1 93 265 ALA A C 1
ATOM 2099 O O . ALA A 1 265 ? -16.172 -6.66 -17.797 1 93 265 ALA A O 1
ATOM 2100 N N . GLY A 1 266 ? -17.156 -8.414 -18.672 1 92 266 GLY A N 1
ATOM 2101 C CA . GLY A 1 266 ? -17.984 -7.629 -19.578 1 92 266 GLY A CA 1
ATOM 2102 C C . GLY A 1 266 ? -17.203 -7 -20.703 1 92 266 GLY A C 1
ATOM 2103 O O . GLY A 1 266 ? -17.422 -5.84 -21.062 1 92 266 GLY A O 1
ATOM 2104 N N . VAL A 1 267 ? -16.203 -7.73 -21.188 1 92.88 267 VAL A N 1
ATOM 2105 C CA . VAL A 1 267 ? -15.398 -7.23 -22.297 1 92.88 267 VAL A CA 1
ATOM 2106 C C . VAL A 1 267 ? -15.398 -8.25 -23.438 1 92.88 267 VAL A C 1
ATOM 2108 O O . VAL A 1 267 ? -15.719 -9.422 -23.219 1 92.88 267 VAL A O 1
ATOM 2111 N N . ASP A 1 268 ? -15.055 -7.738 -24.578 1 93.56 268 ASP A N 1
ATOM 2112 C CA . ASP A 1 268 ? -14.977 -8.656 -25.719 1 93.56 268 ASP A CA 1
ATOM 2113 C C . ASP A 1 268 ? -13.648 -9.422 -25.703 1 93.56 268 ASP A C 1
ATOM 2115 O O . ASP A 1 268 ? -12.734 -9.07 -24.953 1 93.56 268 ASP A O 1
ATOM 2119 N N . SER A 1 269 ? -13.609 -10.461 -26.484 1 90.06 269 SER A N 1
ATOM 2120 C CA . SER A 1 269 ? -12.492 -11.398 -26.484 1 90.06 269 SER A CA 1
ATOM 2121 C C . SER A 1 269 ? -11.195 -10.711 -26.891 1 90.06 269 SER A C 1
ATOM 2123 O O . SER A 1 269 ? -10.133 -11 -26.328 1 90.06 269 SER A O 1
ATOM 2125 N N . ASN A 1 270 ? -11.273 -9.828 -27.844 1 90.31 270 ASN A N 1
ATOM 2126 C CA . ASN A 1 270 ? -10.07 -9.141 -28.312 1 90.31 270 ASN A CA 1
ATOM 2127 C C . ASN A 1 270 ? -9.492 -8.227 -27.234 1 90.31 270 ASN A C 1
ATOM 2129 O O . ASN A 1 270 ? -8.281 -8.227 -27 1 90.31 270 ASN A O 1
ATOM 2133 N N . THR A 1 271 ? -10.344 -7.531 -26.656 1 91.69 271 THR A N 1
ATOM 2134 C CA . THR A 1 271 ? -9.945 -6.664 -25.547 1 91.69 271 THR A CA 1
ATOM 2135 C C . THR A 1 271 ? -9.352 -7.477 -24.406 1 91.69 271 THR A C 1
ATOM 2137 O O . THR A 1 271 ? -8.328 -7.098 -23.828 1 91.69 271 THR A O 1
ATOM 2140 N N . LEU A 1 272 ? -9.953 -8.57 -24.125 1 94.75 272 LEU A N 1
ATOM 2141 C CA . LEU A 1 272 ? -9.453 -9.43 -23.062 1 94.75 272 LEU A CA 1
ATOM 2142 C C . LEU A 1 272 ? -8.031 -9.906 -23.359 1 94.75 272 LEU A C 1
ATOM 2144 O O . LEU A 1 272 ? -7.184 -9.953 -22.469 1 94.75 272 LEU A O 1
ATOM 2148 N N . GLY A 1 273 ? -7.824 -10.266 -24.625 1 95 273 GLY A N 1
ATOM 2149 C CA . GLY A 1 273 ? -6.512 -10.742 -25.031 1 95 273 GLY A CA 1
ATOM 2150 C C . GLY A 1 273 ? -5.395 -9.766 -24.688 1 95 273 GLY A C 1
ATOM 2151 O O . GLY A 1 273 ? -4.34 -10.18 -24.188 1 95 273 GLY A O 1
ATOM 2152 N N . SER A 1 274 ? -5.637 -8.523 -24.906 1 92.75 274 SER A N 1
ATOM 2153 C CA . SER A 1 274 ? -4.641 -7.496 -24.609 1 92.75 274 SER A CA 1
ATOM 2154 C C . SER A 1 274 ? -4.375 -7.387 -23.109 1 92.75 274 SER A C 1
ATOM 2156 O O . SER A 1 274 ? -3.227 -7.25 -22.688 1 92.75 274 SER A O 1
ATOM 2158 N N . TYR A 1 275 ? -5.445 -7.445 -22.328 1 92.69 275 TYR A N 1
ATOM 2159 C CA . TYR A 1 275 ? -5.297 -7.387 -20.891 1 92.69 275 TYR A CA 1
ATOM 2160 C C . TYR A 1 275 ? -4.523 -8.594 -20.359 1 92.69 275 TYR A C 1
ATOM 2162 O O . TYR A 1 275 ? -3.621 -8.453 -19.531 1 92.69 275 TYR A O 1
ATOM 2170 N N . LEU A 1 276 ? -4.82 -9.742 -20.875 1 95.25 276 LEU A N 1
ATOM 2171 C CA . LEU A 1 276 ? -4.16 -10.969 -20.438 1 95.25 276 LEU A CA 1
ATOM 2172 C C . LEU A 1 276 ? -2.684 -10.953 -20.828 1 95.25 276 LEU A C 1
ATOM 2174 O O . LEU A 1 276 ? -1.833 -11.422 -20.062 1 95.25 276 LEU A O 1
ATOM 2178 N N . SER A 1 277 ? -2.432 -10.453 -22 1 92.94 277 SER A N 1
ATOM 2179 C CA . SER A 1 277 ? -1.048 -10.352 -22.438 1 92.94 277 SER A CA 1
ATOM 2180 C C . SER A 1 277 ? -0.227 -9.469 -21.516 1 92.94 277 SER A C 1
ATOM 2182 O O . SER A 1 277 ? 0.89 -9.828 -21.125 1 92.94 277 SER A O 1
ATOM 2184 N N . LYS A 1 278 ? -0.77 -8.398 -21.141 1 88.31 278 LYS A N 1
ATOM 2185 C CA . LYS A 1 278 ? -0.089 -7.492 -20.219 1 88.31 278 LYS A CA 1
ATOM 2186 C C . LYS A 1 278 ? 0.113 -8.148 -18.859 1 88.31 278 LYS A C 1
ATOM 2188 O O . LYS A 1 278 ? 1.194 -8.055 -18.266 1 88.31 278 LYS A O 1
ATOM 2193 N N . LEU A 1 279 ? -0.921 -8.781 -18.344 1 91.81 279 LEU A N 1
ATOM 2194 C CA . LEU A 1 279 ? -0.845 -9.43 -17.047 1 91.81 279 LEU A CA 1
ATOM 2195 C C . LEU A 1 279 ? 0.197 -10.547 -17.047 1 91.81 279 LEU A C 1
ATOM 2197 O O . LEU A 1 279 ? 0.862 -10.781 -16.047 1 91.81 279 LEU A O 1
ATOM 2201 N N . ARG A 1 280 ? 0.36 -11.188 -18.141 1 92.56 280 ARG A N 1
ATOM 2202 C CA . ARG A 1 280 ? 1.377 -12.219 -18.281 1 92.56 280 ARG A CA 1
ATOM 2203 C C . ARG A 1 280 ? 2.777 -11.617 -18.281 1 92.56 280 ARG A C 1
ATOM 2205 O O . ARG A 1 280 ? 3.691 -12.156 -17.656 1 92.56 280 ARG A O 1
ATOM 2212 N N . ARG A 1 281 ? 2.887 -10.555 -18.938 1 84.5 281 ARG A N 1
ATOM 2213 C CA . ARG A 1 281 ? 4.172 -9.867 -18.984 1 84.5 281 ARG A CA 1
ATOM 2214 C C . ARG A 1 281 ? 4.602 -9.414 -17.594 1 84.5 281 ARG A C 1
ATOM 2216 O O . ARG A 1 281 ? 5.793 -9.406 -17.281 1 84.5 281 ARG A O 1
ATOM 2223 N N . LEU A 1 282 ? 3.623 -9.07 -16.828 1 83.31 282 LEU A N 1
ATOM 2224 C CA . LEU A 1 282 ? 3.893 -8.617 -15.461 1 83.31 282 LEU A CA 1
ATOM 2225 C C . LEU A 1 282 ? 4.059 -9.805 -14.523 1 83.31 282 LEU A C 1
ATOM 2227 O O . LEU A 1 282 ? 4.305 -9.625 -13.328 1 83.31 282 LEU A O 1
ATOM 2231 N N . ARG A 1 283 ? 3.83 -11.016 -15.008 1 89.25 283 ARG A N 1
ATOM 2232 C CA . ARG A 1 283 ? 3.99 -12.273 -14.273 1 89.25 283 ARG A CA 1
ATOM 2233 C C . ARG A 1 283 ? 2.934 -12.406 -13.188 1 89.25 283 ARG A C 1
ATOM 2235 O O . ARG A 1 283 ? 3.195 -12.992 -12.133 1 89.25 283 ARG A O 1
ATOM 2242 N N . LEU A 1 284 ? 1.786 -11.75 -13.438 1 91.81 284 LEU A N 1
ATOM 2243 C CA . LEU A 1 284 ? 0.661 -11.875 -12.516 1 91.81 284 LEU A CA 1
ATOM 2244 C C . LEU A 1 284 ? -0.23 -13.055 -12.906 1 91.81 284 LEU A C 1
ATOM 2246 O O . LEU A 1 284 ? -0.865 -13.664 -12.047 1 91.81 284 LEU A O 1
ATOM 2250 N N . VAL A 1 285 ? -0.251 -13.281 -14.25 1 96 285 VAL A N 1
ATOM 2251 C CA . VAL A 1 285 ? -1.076 -14.359 -14.789 1 96 285 VAL A CA 1
ATOM 2252 C C . VAL A 1 285 ? -0.21 -15.312 -15.609 1 96 285 VAL A C 1
ATOM 2254 O O . VAL A 1 285 ? 0.729 -14.883 -16.281 1 96 285 VAL A O 1
ATOM 2257 N N . GLU A 1 286 ? -0.5 -16.562 -15.5 1 96.06 286 GLU A N 1
ATOM 2258 C CA . GLU A 1 286 ? 0.149 -17.594 -16.297 1 96.06 286 GLU A CA 1
ATOM 2259 C C . GLU A 1 286 ? -0.848 -18.297 -17.219 1 96.06 286 GLU A C 1
ATOM 2261 O O . GLU A 1 286 ? -2.021 -18.438 -16.875 1 96.06 286 GLU A O 1
ATOM 2266 N N . ARG A 1 287 ? -0.359 -18.625 -18.359 1 96.44 287 ARG A N 1
ATOM 2267 C CA . ARG A 1 287 ? -1.123 -19.391 -19.344 1 96.44 287 ARG A CA 1
ATOM 2268 C C . ARG A 1 287 ? -0.732 -20.859 -19.328 1 96.44 287 ARG A C 1
ATOM 2270 O O . ARG A 1 287 ? 0.429 -21.203 -19.562 1 96.44 287 ARG A O 1
ATOM 2277 N N . ASP A 1 288 ? -1.713 -21.688 -19 1 96.56 288 ASP A N 1
ATOM 2278 C CA . ASP A 1 288 ? -1.521 -23.141 -19.047 1 96.56 288 ASP A CA 1
ATOM 2279 C C . ASP A 1 288 ? -2.053 -23.719 -20.359 1 96.56 288 ASP A C 1
ATOM 2281 O O . ASP A 1 288 ? -3.141 -23.344 -20.812 1 96.56 288 ASP A O 1
ATOM 2285 N N . ILE A 1 289 ? -1.297 -24.547 -20.953 1 97.19 289 ILE A N 1
ATOM 2286 C CA . ILE A 1 289 ? -1.696 -25.266 -22.156 1 97.19 289 ILE A CA 1
ATOM 2287 C C . ILE A 1 289 ? -1.366 -26.75 -22 1 97.19 289 ILE A C 1
ATOM 2289 O O . ILE A 1 289 ? -0.538 -27.125 -21.172 1 97.19 289 ILE A O 1
ATOM 2293 N N . PRO A 1 290 ? -2.1 -27.594 -22.734 1 97.25 290 PRO A N 1
ATOM 2294 C CA . PRO A 1 290 ? -1.686 -29 -22.688 1 97.25 290 PRO A CA 1
ATOM 2295 C C . PRO A 1 290 ? -0.204 -29.188 -23 1 97.25 290 PRO A C 1
ATOM 2297 O O . PRO A 1 290 ? 0.306 -28.594 -23.969 1 97.25 290 PRO A O 1
ATOM 2300 N N . VAL A 1 291 ? 0.431 -30.016 -22.25 1 96.69 291 VAL A N 1
ATOM 2301 C CA . VAL A 1 291 ? 1.885 -30.125 -22.281 1 96.69 291 VAL A CA 1
ATOM 2302 C C . VAL A 1 291 ? 2.336 -30.578 -23.672 1 96.69 291 VAL A C 1
ATOM 2304 O O . VAL A 1 291 ? 3.451 -30.266 -24.094 1 96.69 291 VAL A O 1
ATOM 2307 N N . THR A 1 292 ? 1.438 -31.25 -24.422 1 95 292 THR A N 1
ATOM 2308 C CA . THR A 1 292 ? 1.787 -31.797 -25.734 1 95 292 THR A CA 1
ATOM 2309 C C . THR A 1 292 ? 1.462 -30.781 -26.828 1 95 292 THR A C 1
ATOM 2311 O O . THR A 1 292 ? 1.76 -31.031 -28 1 95 292 THR A O 1
ATOM 2314 N N . ALA A 1 293 ? 0.816 -29.688 -26.453 1 94.56 293 ALA A N 1
ATOM 2315 C CA . ALA A 1 293 ? 0.356 -28.734 -27.453 1 94.56 293 ALA A CA 1
ATOM 2316 C C . ALA A 1 293 ? 1.48 -27.781 -27.875 1 94.56 293 ALA A C 1
ATOM 2318 O O . ALA A 1 293 ? 2.422 -27.562 -27.109 1 94.56 293 ALA A O 1
ATOM 2319 N N . ASN A 1 294 ? 1.398 -27.281 -29.062 1 92.75 294 ASN A N 1
ATOM 2320 C CA . ASN A 1 294 ? 2.27 -26.203 -29.531 1 92.75 294 ASN A CA 1
ATOM 2321 C C . ASN A 1 294 ? 1.85 -24.859 -28.953 1 92.75 294 ASN A C 1
ATOM 2323 O O . ASN A 1 294 ? 0.768 -24.359 -29.25 1 92.75 294 ASN A O 1
ATOM 2327 N N . PRO A 1 295 ? 2.707 -24.297 -28.188 1 90.62 295 PRO A N 1
ATOM 2328 C CA . PRO A 1 295 ? 2.33 -23.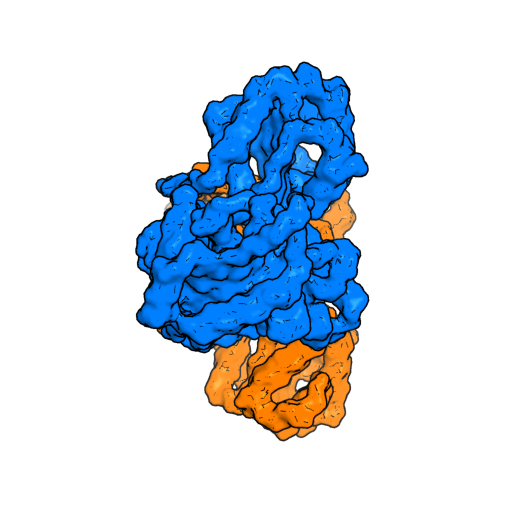047 -27.516 1 90.62 295 PRO A CA 1
ATOM 2329 C C . PRO A 1 295 ? 1.985 -21.938 -28.5 1 90.62 295 PRO A C 1
ATOM 2331 O O . PRO A 1 295 ? 1.204 -21.031 -28.172 1 90.62 295 PRO A O 1
ATOM 2334 N N . ASN A 1 296 ? 2.496 -21.906 -29.656 1 91.25 296 ASN A N 1
ATOM 2335 C CA . ASN A 1 296 ? 2.285 -20.844 -30.625 1 91.25 296 ASN A CA 1
ATOM 2336 C C . ASN A 1 296 ? 1.053 -21.109 -31.5 1 91.25 296 ASN A C 1
ATOM 2338 O O . ASN A 1 296 ? 0.555 -20.203 -32.156 1 91.25 296 ASN A O 1
ATOM 2342 N N . ALA A 1 297 ? 0.569 -22.344 -31.391 1 89.88 297 ALA A N 1
ATOM 2343 C CA . ALA A 1 297 ? -0.505 -22.703 -32.312 1 89.88 297 ALA A CA 1
ATOM 2344 C C . ALA A 1 297 ? -1.782 -23.062 -31.562 1 89.88 297 ALA A C 1
ATOM 2346 O O . ALA A 1 297 ? -2.887 -22.891 -32.094 1 89.88 297 ALA A O 1
ATOM 2347 N N . THR A 1 298 ? -1.634 -23.422 -30.375 1 89.75 298 THR A N 1
ATOM 2348 C CA . THR A 1 298 ? -2.793 -23.953 -29.672 1 89.75 298 THR A CA 1
ATOM 2349 C C . THR A 1 298 ? -3.736 -22.844 -29.25 1 89.75 298 THR A C 1
ATOM 2351 O O . THR A 1 298 ? -3.291 -21.75 -28.906 1 89.75 298 THR A O 1
ATOM 2354 N N . ARG A 1 299 ? -5.02 -23.094 -29.391 1 87.62 299 ARG A N 1
ATOM 2355 C CA . ARG A 1 299 ? -6.059 -22.188 -28.891 1 87.62 299 ARG A CA 1
ATOM 2356 C C . ARG A 1 299 ? -6.59 -22.656 -27.547 1 87.62 299 ARG A C 1
ATOM 2358 O O . ARG A 1 299 ? -7.457 -22 -26.953 1 87.62 299 ARG A O 1
ATOM 2365 N N . LYS A 1 300 ? -6.043 -23.766 -27.031 1 92.06 300 LYS A N 1
ATOM 2366 C CA . LYS A 1 300 ? -6.426 -24.297 -25.719 1 92.06 300 LYS A CA 1
ATOM 2367 C C . LYS A 1 300 ? -5.625 -23.641 -24.609 1 92.06 300 LYS A C 1
ATOM 2369 O O . LYS A 1 300 ? -4.426 -23.891 -24.453 1 92.06 300 LYS A O 1
ATOM 2374 N N . SER A 1 301 ? -6.246 -22.75 -23.938 1 94.81 301 SER A N 1
ATOM 2375 C CA . SER A 1 301 ? -5.543 -22.031 -22.891 1 94.81 301 SER A CA 1
ATOM 2376 C C . SER A 1 301 ? -6.406 -21.922 -21.625 1 94.81 301 SER A C 1
ATOM 2378 O O . SER A 1 301 ? -7.625 -21.75 -21.719 1 94.81 301 SER A O 1
ATOM 2380 N N . ARG A 1 302 ? -5.789 -22.109 -20.594 1 96.75 302 ARG A N 1
ATOM 2381 C CA . ARG A 1 302 ? -6.359 -21.797 -19.281 1 96.75 302 ARG A CA 1
ATOM 2382 C C . ARG A 1 302 ? -5.453 -20.828 -18.516 1 96.75 302 ARG A C 1
ATOM 2384 O O . ARG A 1 302 ? -4.234 -20.828 -18.719 1 96.75 302 ARG A O 1
ATOM 2391 N N . TYR A 1 303 ? -6.098 -20.031 -17.703 1 97.5 303 TYR A N 1
ATOM 2392 C CA . TYR A 1 303 ? -5.324 -18.984 -17.031 1 97.5 303 TYR A CA 1
ATOM 2393 C C . TYR A 1 303 ? -5.387 -19.172 -15.516 1 97.5 303 TYR A C 1
ATOM 2395 O O . TYR A 1 303 ? -6.398 -19.609 -14.977 1 97.5 303 TYR A O 1
ATOM 2403 N N . ARG A 1 304 ? -4.336 -18.844 -14.891 1 97 304 ARG A N 1
ATOM 2404 C CA . ARG A 1 304 ? -4.258 -18.859 -13.43 1 97 304 ARG A CA 1
ATOM 2405 C C . ARG A 1 304 ? -3.402 -17.703 -12.922 1 97 304 ARG A C 1
ATOM 2407 O O . ARG A 1 304 ? -2.564 -17.172 -13.656 1 97 304 ARG A O 1
ATOM 2414 N N . LEU A 1 305 ? -3.643 -17.328 -11.68 1 96.81 305 LEU A N 1
ATOM 2415 C CA . LEU A 1 305 ? -2.756 -16.344 -11.062 1 96.81 305 LEU A CA 1
ATOM 2416 C C . LEU A 1 305 ? -1.424 -16.984 -10.68 1 96.81 305 LEU A C 1
ATOM 2418 O O . LEU A 1 305 ? -1.391 -18.125 -10.203 1 96.81 305 LEU A O 1
ATOM 2422 N N . ASN A 1 306 ? -0.416 -16.25 -10.875 1 94.25 306 ASN A N 1
ATOM 2423 C CA . ASN A 1 306 ? 0.933 -16.75 -10.641 1 94.25 306 ASN A CA 1
ATOM 2424 C C . ASN A 1 306 ? 1.279 -16.781 -9.156 1 94.25 306 ASN A C 1
ATOM 2426 O O . ASN A 1 306 ? 1.9 -17.719 -8.672 1 94.25 306 ASN A O 1
ATOM 2430 N N . GLU A 1 307 ? 0.878 -15.836 -8.422 1 94.38 307 GLU A N 1
ATOM 2431 C CA . GLU A 1 307 ? 1.236 -15.688 -7.016 1 94.38 307 GLU A CA 1
ATOM 2432 C C . GLU A 1 307 ? 0.109 -16.172 -6.109 1 94.38 307 GLU A C 1
ATOM 2434 O O . GLU A 1 307 ? -1.002 -15.641 -6.152 1 94.38 307 GLU A O 1
ATOM 2439 N N . PRO A 1 308 ? 0.421 -17.094 -5.215 1 96.88 308 PRO A N 1
ATOM 2440 C CA . PRO A 1 308 ? -0.614 -17.656 -4.344 1 96.88 308 PRO A CA 1
ATOM 2441 C C . PRO A 1 308 ? -1.296 -16.609 -3.475 1 96.88 308 PRO A C 1
ATOM 2443 O O . PRO A 1 308 ? -2.518 -16.641 -3.307 1 96.88 308 PRO A O 1
ATOM 2446 N N . LEU A 1 309 ? -0.558 -15.68 -2.947 1 98.12 309 LEU A N 1
ATOM 2447 C CA . LEU A 1 309 ? -1.177 -14.672 -2.092 1 98.12 309 LEU A CA 1
ATOM 2448 C C . LEU A 1 309 ? -2.203 -13.859 -2.869 1 98.12 309 LEU A C 1
ATOM 2450 O O . LEU A 1 309 ? -3.266 -13.523 -2.34 1 98.12 309 LEU A O 1
ATOM 2454 N N . PHE A 1 310 ? -1.89 -13.523 -4.113 1 97.31 310 PHE A N 1
ATOM 2455 C CA . PHE A 1 310 ? -2.83 -12.773 -4.941 1 97.31 310 PHE A CA 1
ATOM 2456 C C . PHE A 1 310 ? -4.09 -13.594 -5.199 1 97.31 310 PHE A C 1
ATOM 2458 O O . PHE A 1 310 ? -5.203 -13.07 -5.133 1 97.31 310 PHE A O 1
ATOM 2465 N N . GLN A 1 311 ? -3.871 -14.867 -5.488 1 97.81 311 GLN A N 1
ATOM 2466 C CA . GLN A 1 311 ? -5.012 -15.758 -5.699 1 97.81 311 GLN A CA 1
ATOM 2467 C C . GLN A 1 311 ? -5.91 -15.797 -4.465 1 97.81 311 GLN A C 1
ATOM 2469 O O . GLN A 1 311 ? -7.129 -15.672 -4.578 1 97.81 311 GLN A O 1
ATOM 2474 N N . PHE A 1 312 ? -5.293 -15.977 -3.307 1 98.44 312 PHE A N 1
ATOM 2475 C CA . PHE A 1 312 ? -6.031 -16.031 -2.049 1 98.44 312 PHE A CA 1
ATOM 2476 C C . PHE A 1 312 ? -6.746 -14.711 -1.783 1 98.44 312 PHE A C 1
ATOM 2478 O O . PHE A 1 312 ? -7.922 -14.703 -1.422 1 98.44 312 PHE A O 1
ATOM 2485 N N . TRP A 1 313 ? -6.062 -13.609 -1.985 1 98.44 313 TRP A N 1
ATOM 2486 C CA . TRP A 1 313 ? -6.551 -12.273 -1.669 1 98.44 313 TRP A CA 1
ATOM 2487 C C . TRP A 1 313 ? -7.738 -11.906 -2.551 1 98.44 313 TRP A C 1
ATOM 2489 O O . TRP A 1 313 ? -8.758 -11.422 -2.057 1 98.44 313 TRP A O 1
ATOM 2499 N N . PHE A 1 314 ? -7.68 -12.148 -3.848 1 97.69 314 PHE A N 1
ATOM 2500 C CA . PHE A 1 314 ? -8.758 -11.797 -4.77 1 97.69 314 PHE A CA 1
ATOM 2501 C C . PHE A 1 314 ? -9.969 -12.688 -4.543 1 97.69 314 PHE A C 1
ATOM 2503 O O . PHE A 1 314 ? -11.094 -12.312 -4.883 1 97.69 314 PHE A O 1
ATOM 2510 N N . ARG A 1 315 ? -9.734 -13.844 -3.969 1 97.12 315 ARG A N 1
ATOM 2511 C CA . ARG A 1 315 ? -10.836 -14.766 -3.723 1 97.12 315 ARG A CA 1
ATOM 2512 C C . ARG A 1 315 ? -11.562 -14.414 -2.426 1 97.12 315 ARG A C 1
ATOM 2514 O O . ARG A 1 315 ? -12.789 -14.461 -2.365 1 97.12 315 ARG A O 1
ATOM 2521 N N . TYR A 1 316 ? -10.758 -14 -1.384 1 97.81 316 TYR A N 1
ATOM 2522 C CA . TYR A 1 316 ? -11.375 -13.992 -0.061 1 97.81 316 TYR A CA 1
ATOM 2523 C C . TYR A 1 316 ? -11.383 -12.586 0.529 1 97.81 316 TYR A C 1
ATOM 2525 O O . TYR A 1 316 ? -12.094 -12.32 1.499 1 97.81 316 TYR A O 1
ATOM 2533 N N . VAL A 1 317 ? -10.594 -11.648 0.011 1 97.56 317 VAL A N 1
ATOM 2534 C CA . VAL A 1 317 ? -10.453 -10.344 0.647 1 97.56 317 VAL A CA 1
ATOM 2535 C C . VAL A 1 317 ? -11.055 -9.266 -0.253 1 97.56 317 VAL A C 1
ATOM 2537 O O . VAL A 1 317 ? -11.867 -8.453 0.195 1 97.56 317 VAL A O 1
ATOM 2540 N N . TYR A 1 318 ? -10.727 -9.258 -1.525 1 96 318 TYR A N 1
ATOM 2541 C CA . TYR A 1 318 ? -11.117 -8.203 -2.449 1 96 318 TYR A CA 1
ATOM 2542 C C . TYR A 1 318 ? -12.633 -8.109 -2.564 1 96 318 TYR A C 1
ATOM 2544 O O . TYR A 1 318 ? -13.297 -9.102 -2.877 1 96 318 TYR A O 1
ATOM 2552 N N . GLY A 1 319 ? -13.188 -7.02 -2.234 1 90.75 319 GLY A N 1
ATOM 2553 C CA . GLY A 1 319 ? -14.625 -6.793 -2.32 1 90.75 319 GLY A CA 1
ATOM 2554 C C . GLY A 1 319 ? -15.375 -7.258 -1.086 1 90.75 319 GLY A C 1
ATOM 2555 O O . GLY A 1 319 ? -16.594 -7.145 -1.02 1 90.75 319 GLY A O 1
ATOM 2556 N N . GLN A 1 320 ? -14.633 -7.793 -0.141 1 92.38 320 GLN A N 1
ATOM 2557 C CA . GLN A 1 320 ? -15.266 -8.336 1.054 1 92.38 320 GLN A CA 1
ATOM 2558 C C . GLN A 1 320 ? -14.828 -7.578 2.305 1 92.38 320 GLN A C 1
ATOM 2560 O O . GLN A 1 320 ? -14.906 -8.109 3.416 1 92.38 320 GLN A O 1
ATOM 2565 N N . GLN A 1 321 ? -14.367 -6.395 2.158 1 88 321 GLN A N 1
ATOM 2566 C CA . GLN A 1 321 ? -13.766 -5.648 3.262 1 88 321 GLN A CA 1
ATOM 2567 C C . GLN A 1 321 ? -14.789 -5.387 4.363 1 88 321 GLN A C 1
ATOM 2569 O O . GLN A 1 321 ? -14.484 -5.527 5.551 1 88 321 GLN A O 1
ATOM 2574 N N . GLY A 1 322 ? -15.992 -4.977 3.904 1 84.75 322 GLY A N 1
ATOM 2575 C CA . GLY A 1 322 ? -17.031 -4.75 4.891 1 84.75 322 GLY A CA 1
ATOM 2576 C C . GLY A 1 322 ? -17.375 -5.992 5.699 1 84.75 322 GLY A C 1
ATOM 2577 O O . GLY A 1 322 ? -17.5 -5.926 6.922 1 84.75 322 GLY A O 1
ATOM 2578 N N . LYS A 1 323 ? -17.516 -7.086 4.988 1 89.38 323 LYS A N 1
ATOM 2579 C CA . LYS A 1 323 ? -17.812 -8.359 5.645 1 89.38 323 LYS A CA 1
ATOM 2580 C C . LYS A 1 323 ? -16.703 -8.758 6.598 1 89.38 323 LYS A C 1
ATOM 2582 O O . LYS A 1 323 ? -16.969 -9.266 7.695 1 89.38 323 LYS A O 1
ATOM 2587 N N . LEU A 1 324 ? -15.461 -8.578 6.211 1 94.31 324 LEU A N 1
ATOM 2588 C CA . LEU A 1 324 ? -14.305 -8.922 7.031 1 94.31 324 LEU A CA 1
ATOM 2589 C C . LEU A 1 324 ? -14.312 -8.125 8.336 1 94.31 324 LEU A C 1
ATOM 2591 O O . LEU A 1 324 ? -14.031 -8.664 9.406 1 94.31 324 LEU A O 1
ATOM 2595 N N . VAL A 1 325 ? -14.648 -6.887 8.227 1 88 325 VAL A N 1
ATOM 2596 C CA . VAL A 1 325 ? -14.695 -6.031 9.414 1 88 325 VAL A CA 1
ATOM 2597 C C . VAL A 1 325 ? -15.805 -6.508 10.344 1 88 325 VAL A C 1
ATOM 2599 O O . VAL A 1 325 ? -15.609 -6.594 11.562 1 88 325 VAL A O 1
ATOM 2602 N N . GLN A 1 326 ? -16.906 -6.844 9.789 1 87.06 326 GLN A N 1
ATOM 2603 C CA . GLN A 1 326 ? -18.062 -7.293 10.57 1 87.06 326 GLN A CA 1
ATOM 2604 C C . GLN A 1 326 ? -17.75 -8.609 11.289 1 87.06 326 GLN A C 1
ATOM 2606 O O . GLN A 1 326 ? -18.109 -8.781 12.453 1 87.06 326 GLN A O 1
ATOM 2611 N N . LEU A 1 327 ? -17.047 -9.469 10.602 1 93.31 327 LEU A N 1
ATOM 2612 C CA . LEU A 1 327 ? -16.797 -10.797 11.141 1 93.31 327 LEU A CA 1
ATOM 2613 C C . LEU A 1 327 ? -15.672 -10.766 12.164 1 93.31 327 LEU A C 1
ATOM 2615 O O . LEU A 1 327 ? -15.648 -11.586 13.094 1 93.31 327 LEU A O 1
ATOM 2619 N N . GLY A 1 328 ? -14.789 -9.828 12.039 1 92.88 328 GLY A N 1
ATOM 2620 C CA . GLY A 1 328 ? -13.68 -9.727 12.969 1 92.88 328 GLY A CA 1
ATOM 2621 C C . GLY A 1 328 ? -12.836 -10.992 13.031 1 92.88 328 GLY A C 1
ATOM 2622 O O . GLY A 1 328 ? -12.391 -11.492 12 1 92.88 328 GLY A O 1
ATOM 2623 N N . ASP A 1 329 ? -12.789 -11.594 14.219 1 94.38 329 ASP A N 1
ATOM 2624 C CA . ASP A 1 329 ? -11.898 -12.727 14.453 1 94.38 329 ASP A CA 1
ATOM 2625 C C . ASP A 1 329 ? -12.5 -14.016 13.906 1 94.38 329 ASP A C 1
ATOM 2627 O O . ASP A 1 329 ? -11.812 -15.039 13.828 1 94.38 329 ASP A O 1
ATOM 2631 N N . ASP A 1 330 ? -13.68 -13.961 13.422 1 96.81 330 ASP A N 1
ATOM 2632 C CA . ASP A 1 330 ? -14.344 -15.156 12.914 1 96.81 330 ASP A CA 1
ATOM 2633 C C . ASP A 1 330 ? -14.234 -15.234 11.391 1 96.81 330 ASP A C 1
ATOM 2635 O O . ASP A 1 330 ? -14.797 -16.141 10.766 1 96.81 330 ASP A O 1
ATOM 2639 N N . ALA A 1 331 ? -13.516 -14.32 10.828 1 97.69 331 ALA A N 1
ATOM 2640 C CA . ALA A 1 331 ? -13.469 -14.195 9.367 1 97.69 331 ALA A CA 1
ATOM 2641 C C . ALA A 1 331 ? -12.938 -15.477 8.727 1 97.69 331 ALA A C 1
ATOM 2643 O O . ALA A 1 331 ? -13.5 -15.977 7.754 1 97.69 331 ALA A O 1
ATOM 2644 N N . TYR A 1 332 ? -11.898 -16.047 9.234 1 98.31 332 TYR A N 1
ATOM 2645 C CA . TYR A 1 332 ? -11.344 -17.25 8.641 1 98.31 332 TYR A CA 1
ATOM 2646 C C . TYR A 1 332 ? -12.367 -18.391 8.656 1 98.31 332 TYR A C 1
ATOM 2648 O O . TYR A 1 332 ? -12.602 -19.031 7.637 1 98.31 332 TYR A O 1
ATOM 2656 N N . ASP A 1 333 ? -12.953 -18.609 9.805 1 97.94 333 ASP A N 1
ATOM 2657 C CA . ASP A 1 333 ? -13.852 -19.75 10 1 97.94 333 ASP A CA 1
ATOM 2658 C C . ASP A 1 333 ? -15.086 -19.625 9.117 1 97.94 333 ASP A C 1
ATOM 2660 O O . ASP A 1 333 ? -15.609 -20.641 8.625 1 97.94 333 ASP A O 1
ATOM 2664 N N . GLN A 1 334 ? -15.477 -18.422 8.844 1 97.12 334 GLN A N 1
ATOM 2665 C CA . GLN A 1 334 ? -16.75 -18.25 8.156 1 97.12 334 GLN A CA 1
ATOM 2666 C C . GLN A 1 334 ? -16.531 -18.062 6.656 1 97.12 334 GLN A C 1
ATOM 2668 O O . GLN A 1 334 ? -17.375 -18.453 5.852 1 97.12 334 GLN A O 1
ATOM 2673 N N . LEU A 1 335 ? -15.477 -17.422 6.32 1 96.62 335 LEU A N 1
ATOM 2674 C CA . LEU A 1 335 ? -15.328 -17.031 4.926 1 96.62 335 LEU A CA 1
ATOM 2675 C C . LEU A 1 335 ? -14.352 -17.953 4.203 1 96.62 335 LEU A C 1
ATOM 2677 O O . LEU A 1 335 ? -14.477 -18.172 2.994 1 96.62 335 LEU A O 1
ATOM 2681 N N . VAL A 1 336 ? -13.328 -18.5 4.891 1 98 336 VAL A N 1
ATOM 2682 C CA . VAL A 1 336 ? -12.25 -19.219 4.23 1 98 336 VAL A CA 1
ATOM 2683 C C . VAL A 1 336 ? -12.422 -20.719 4.453 1 98 336 VAL A C 1
ATOM 2685 O O . VAL A 1 336 ? -12.492 -21.5 3.496 1 98 336 VAL A O 1
ATOM 2688 N N . LYS A 1 337 ? -12.602 -21.141 5.652 1 97.44 337 LYS A N 1
ATOM 2689 C CA . LYS A 1 337 ? -12.57 -22.531 6.07 1 97.44 337 LYS A CA 1
ATOM 2690 C C . LYS A 1 337 ? -13.562 -23.375 5.27 1 97.44 337 LYS A C 1
ATOM 2692 O O . LYS A 1 337 ? -13.227 -24.469 4.805 1 97.44 337 LYS A O 1
ATOM 2697 N N . PRO A 1 338 ? -14.742 -22.859 4.977 1 97 338 PRO A N 1
ATOM 2698 C CA . PRO A 1 338 ? -15.734 -23.688 4.297 1 97 338 PRO A CA 1
ATOM 2699 C C . PRO A 1 338 ? -15.297 -24.094 2.889 1 97 338 PRO A C 1
ATOM 2701 O O . PRO A 1 338 ? -15.758 -25.109 2.365 1 97 338 PRO A O 1
ATOM 2704 N N . THR A 1 339 ? -14.469 -23.312 2.256 1 96.12 339 THR A N 1
ATOM 2705 C CA . THR A 1 339 ? -14.148 -23.594 0.861 1 96.12 339 THR A CA 1
ATOM 2706 C C . THR A 1 339 ? -12.641 -23.75 0.673 1 96.12 339 THR A C 1
ATOM 2708 O O . THR A 1 339 ? -12.148 -23.703 -0.453 1 96.12 339 THR A O 1
ATOM 2711 N N . VAL A 1 340 ? -11.914 -23.891 1.768 1 95.31 340 VAL A N 1
ATOM 2712 C CA . VAL A 1 340 ? -10.453 -23.906 1.693 1 95.31 340 VAL A CA 1
ATOM 2713 C C . VAL A 1 340 ? -9.984 -25.172 0.987 1 95.31 340 VAL A C 1
ATOM 2715 O O . VAL A 1 340 ? -8.984 -25.156 0.266 1 95.31 340 VAL A O 1
ATOM 2718 N N . THR A 1 341 ? -10.688 -26.25 1.143 1 94.69 341 THR A N 1
ATOM 2719 C CA . THR A 1 341 ? -10.32 -27.5 0.483 1 94.69 341 THR A CA 1
ATOM 2720 C C . THR A 1 341 ? -10.453 -27.359 -1.031 1 94.69 341 THR A C 1
ATOM 2722 O O . THR A 1 341 ? -9.609 -27.859 -1.778 1 94.69 341 THR A O 1
ATOM 2725 N N . GLU A 1 342 ? -11.5 -26.75 -1.457 1 94.31 342 GLU A N 1
ATOM 2726 C CA . GLU A 1 342 ? -11.68 -26.484 -2.879 1 94.31 342 GLU A CA 1
ATOM 2727 C C . GLU A 1 342 ? -10.578 -25.562 -3.408 1 94.31 342 GLU A C 1
ATOM 2729 O O . GLU A 1 342 ? -10.023 -25.812 -4.48 1 94.31 342 GLU A O 1
ATOM 2734 N N . TYR A 1 343 ? -10.312 -24.609 -2.666 1 96.12 343 TYR A N 1
ATOM 2735 C CA . TYR A 1 343 ? -9.25 -23.672 -3.01 1 96.12 343 TYR A CA 1
ATOM 2736 C C . TYR A 1 343 ? -7.918 -24.391 -3.178 1 96.12 343 TYR A C 1
ATOM 2738 O O . TYR A 1 343 ? -7.176 -24.109 -4.125 1 96.12 343 TYR A O 1
ATOM 2746 N N . MET A 1 344 ? -7.613 -25.297 -2.316 1 96.88 344 MET A N 1
ATOM 2747 C CA . MET A 1 344 ? -6.324 -25.984 -2.27 1 96.88 344 MET A CA 1
ATOM 2748 C C . MET A 1 344 ? -6.211 -27 -3.398 1 96.88 344 MET A C 1
ATOM 2750 O O . MET A 1 344 ? -5.113 -27.484 -3.703 1 96.88 344 MET A O 1
ATOM 2754 N N . GLY A 1 345 ? -7.293 -27.344 -4.012 1 95.88 345 GLY A N 1
ATOM 2755 C CA . GLY A 1 345 ? -7.258 -28.344 -5.066 1 95.88 345 GLY A CA 1
ATOM 2756 C C . GLY A 1 345 ? -6.297 -28 -6.188 1 95.88 345 GLY A C 1
ATOM 2757 O O . GLY A 1 345 ? -5.395 -28.781 -6.5 1 95.88 345 GLY A O 1
ATOM 2758 N N . THR A 1 346 ? -6.445 -26.828 -6.727 1 93.38 346 THR A N 1
ATOM 2759 C CA . THR A 1 346 ? -5.609 -26.422 -7.844 1 93.38 346 THR A CA 1
ATOM 2760 C C . THR A 1 346 ? -4.172 -26.188 -7.391 1 93.38 346 THR A C 1
ATOM 2762 O O . THR A 1 346 ? -3.229 -26.422 -8.148 1 93.38 346 THR A O 1
ATOM 2765 N N . ILE A 1 347 ? -4.012 -25.766 -6.219 1 94.62 347 ILE A N 1
ATOM 2766 C CA . ILE A 1 347 ? -2.684 -25.531 -5.66 1 94.62 347 ILE A CA 1
ATOM 2767 C C . ILE A 1 347 ? -1.952 -26.875 -5.512 1 94.62 347 ILE A C 1
ATOM 2769 O O . ILE A 1 347 ? -0.766 -26.969 -5.832 1 94.62 347 ILE A O 1
ATOM 2773 N N . PHE A 1 348 ? -2.703 -27.812 -5.031 1 97.19 348 PHE A N 1
ATOM 2774 C CA . PHE A 1 348 ? -2.135 -29.156 -4.832 1 97.19 348 PHE A CA 1
ATOM 2775 C C . PHE A 1 348 ? -1.644 -29.734 -6.152 1 97.19 348 PHE A C 1
ATOM 2777 O O . PHE A 1 348 ? -0.578 -30.344 -6.207 1 97.19 348 PHE A O 1
ATOM 2784 N N . GLU A 1 349 ? -2.375 -29.5 -7.203 1 97.5 349 GLU A N 1
ATOM 2785 C CA . GLU A 1 349 ? -1.955 -29.953 -8.531 1 97.5 349 GLU A CA 1
ATOM 2786 C C . GLU A 1 349 ? -0.616 -29.328 -8.922 1 97.5 349 GLU A C 1
ATOM 2788 O O . GLU A 1 349 ? 0.28 -30.031 -9.398 1 97.5 349 GLU A O 1
ATOM 2793 N N . ARG A 1 350 ? -0.505 -28.094 -8.664 1 95.44 350 ARG A N 1
ATOM 2794 C CA . ARG A 1 350 ? 0.719 -27.391 -9.008 1 95.44 350 ARG A CA 1
ATOM 2795 C C . ARG A 1 350 ? 1.901 -27.906 -8.195 1 95.44 350 ARG A C 1
ATOM 2797 O O . ARG A 1 350 ? 2.994 -28.094 -8.734 1 95.44 350 ARG A O 1
ATOM 2804 N N . VAL A 1 351 ? 1.655 -28.078 -6.961 1 96.31 351 VAL A N 1
ATOM 2805 C CA . VAL A 1 351 ? 2.697 -28.578 -6.074 1 96.31 351 VAL A CA 1
ATOM 2806 C C . VAL A 1 351 ? 3.16 -29.953 -6.551 1 96.31 351 VAL A C 1
ATOM 2808 O O . VAL A 1 351 ? 4.359 -30.25 -6.551 1 96.31 351 VAL A O 1
ATOM 2811 N N . CYS A 1 352 ? 2.223 -30.766 -6.965 1 97.56 352 CYS A N 1
ATOM 2812 C CA . CYS A 1 352 ? 2.545 -32.094 -7.449 1 97.56 352 CYS A CA 1
ATOM 2813 C C . CYS A 1 352 ? 3.354 -32.031 -8.742 1 97.56 352 CYS A C 1
ATOM 2815 O O . CYS A 1 352 ? 4.297 -32.812 -8.93 1 97.56 352 CYS A O 1
ATOM 2817 N N . GLN A 1 353 ? 2.965 -31.109 -9.602 1 97.19 353 GLN A N 1
ATOM 2818 C CA . GLN A 1 353 ? 3.732 -30.922 -10.828 1 97.19 353 GLN A CA 1
ATOM 2819 C C . GLN A 1 353 ? 5.172 -30.516 -10.523 1 97.19 353 GLN A C 1
ATOM 2821 O O . GLN A 1 353 ? 6.113 -31.062 -11.102 1 97.19 353 GLN A O 1
ATOM 2826 N N . ILE A 1 354 ? 5.348 -29.641 -9.617 1 93.69 354 ILE A N 1
ATOM 2827 C CA . ILE A 1 354 ? 6.66 -29.125 -9.242 1 93.69 354 ILE A CA 1
ATOM 2828 C C . ILE A 1 354 ? 7.488 -30.25 -8.625 1 93.69 354 ILE A C 1
ATOM 2830 O O . ILE A 1 354 ? 8.695 -30.344 -8.852 1 93.69 354 ILE A O 1
ATOM 2834 N N . ALA A 1 355 ? 6.895 -31.125 -7.926 1 95.25 355 ALA A N 1
ATOM 2835 C CA . ALA A 1 355 ? 7.582 -32.156 -7.176 1 95.25 355 ALA A CA 1
ATOM 2836 C C . ALA A 1 355 ? 7.883 -33.375 -8.062 1 95.25 355 ALA A C 1
ATOM 2838 O O . ALA A 1 355 ? 8.672 -34.25 -7.688 1 95.25 355 ALA A O 1
ATOM 2839 N N . LEU A 1 356 ? 7.285 -33.438 -9.195 1 96.88 356 LEU A N 1
ATOM 2840 C CA . LEU A 1 356 ? 7.273 -34.656 -10.023 1 96.88 356 LEU A CA 1
ATOM 2841 C C . LEU A 1 356 ? 8.695 -35.125 -10.305 1 96.88 356 LEU A C 1
ATOM 2843 O O . LEU A 1 356 ? 9 -36.312 -10.133 1 96.88 356 LEU A O 1
ATOM 2847 N N . PRO A 1 357 ? 9.609 -34.25 -10.648 1 95.75 357 PRO A N 1
ATOM 2848 C CA . PRO A 1 357 ? 10.961 -34.75 -10.969 1 95.75 357 PRO A CA 1
ATOM 2849 C C . PRO A 1 357 ? 11.656 -35.375 -9.773 1 95.75 357 PRO A C 1
ATOM 2851 O O . PRO A 1 357 ? 12.484 -36.281 -9.953 1 95.75 357 PRO A O 1
ATOM 2854 N N . SER A 1 358 ? 11.312 -34.938 -8.617 1 94.56 358 SER A N 1
ATOM 2855 C CA . SER A 1 358 ? 11.906 -35.531 -7.414 1 94.56 358 SER A CA 1
ATOM 2856 C C . SER A 1 358 ? 11.234 -36.844 -7.035 1 94.56 358 SER A C 1
ATOM 2858 O O . SER A 1 358 ? 11.883 -37.75 -6.5 1 94.56 358 SER A O 1
ATOM 2860 N N . LEU A 1 359 ? 9.977 -36.969 -7.266 1 96.75 359 LEU A N 1
ATOM 2861 C CA . LEU A 1 359 ? 9.195 -38.125 -6.902 1 96.75 359 LEU A CA 1
ATOM 2862 C C . LEU A 1 359 ? 9.43 -39.281 -7.891 1 96.75 359 LEU A C 1
ATOM 2864 O O . LEU A 1 359 ? 9.5 -40.438 -7.5 1 96.75 359 LEU A O 1
ATOM 2868 N N . ILE A 1 360 ? 9.406 -38.906 -9.148 1 97.12 360 ILE A N 1
ATOM 2869 C CA . ILE A 1 360 ? 9.75 -39.781 -10.25 1 97.12 360 ILE A CA 1
ATOM 2870 C C . ILE A 1 360 ? 10.977 -39.25 -10.984 1 97.12 360 ILE A C 1
ATOM 2872 O O . ILE A 1 360 ? 10.852 -38.531 -11.961 1 97.12 360 ILE A O 1
ATOM 2876 N N . PRO A 1 361 ? 12.141 -39.688 -10.477 1 95.75 361 PRO A N 1
ATOM 2877 C CA . PRO A 1 361 ? 13.383 -39.062 -10.992 1 95.75 361 PRO A CA 1
ATOM 2878 C C . PRO A 1 361 ? 13.648 -39.438 -12.453 1 95.75 361 PRO A C 1
ATOM 2880 O O . PRO A 1 361 ? 14.141 -40.531 -12.742 1 95.75 361 PRO A O 1
ATOM 2883 N N . LYS A 1 362 ? 13.312 -38.562 -13.328 1 94.62 362 LYS A N 1
ATOM 2884 C CA . LYS A 1 362 ? 13.562 -38.594 -14.766 1 94.62 362 LYS A CA 1
ATOM 2885 C C . LYS A 1 362 ? 13.859 -37.219 -15.305 1 94.62 362 LYS A C 1
ATOM 2887 O O . LYS A 1 362 ? 13.68 -36.219 -14.602 1 94.62 362 LYS A O 1
ATOM 2892 N N . THR A 1 363 ? 14.453 -37.188 -16.453 1 95.19 363 THR A N 1
ATOM 2893 C CA . THR A 1 363 ? 14.586 -35.938 -17.156 1 95.19 363 THR A CA 1
ATOM 2894 C C . THR A 1 363 ? 13.352 -35.656 -18.016 1 95.19 363 THR A C 1
ATOM 2896 O O . THR A 1 363 ? 12.953 -36.469 -18.844 1 95.19 363 THR A O 1
ATOM 2899 N N . TYR A 1 364 ? 12.781 -34.531 -17.766 1 96.19 364 TYR A N 1
ATOM 2900 C CA . TYR A 1 364 ? 11.508 -34.25 -18.422 1 96.19 364 TYR A CA 1
ATOM 2901 C C . TYR A 1 364 ? 11.672 -33.156 -19.484 1 96.19 364 TYR A C 1
ATOM 2903 O O . TYR A 1 364 ? 12.391 -32.188 -19.281 1 96.19 364 TYR A O 1
ATOM 2911 N N . GLN A 1 365 ? 11.062 -33.312 -20.531 1 93.06 365 GLN A N 1
ATOM 2912 C CA . GLN A 1 365 ? 10.992 -32.312 -21.578 1 93.06 365 GLN A CA 1
ATOM 2913 C C . GLN A 1 365 ? 9.852 -31.312 -21.312 1 93.06 365 GLN A C 1
ATOM 2915 O O . GLN A 1 365 ? 9.844 -30.203 -21.859 1 93.06 365 GLN A O 1
ATOM 2920 N N . GLY A 1 366 ? 8.953 -31.719 -20.547 1 95.38 366 GLY A N 1
ATOM 2921 C CA . GLY A 1 366 ? 7.824 -30.891 -20.172 1 95.38 366 GLY A CA 1
ATOM 2922 C C . GLY A 1 366 ? 7 -31.469 -19.047 1 95.38 366 GLY A C 1
ATOM 2923 O O . GLY A 1 366 ? 6.84 -32.688 -18.953 1 95.38 366 GLY A O 1
ATOM 2924 N N . ILE A 1 367 ? 6.555 -30.688 -18.25 1 97.81 367 ILE A N 1
ATOM 2925 C CA . ILE A 1 367 ? 5.652 -31.062 -17.156 1 97.81 367 ILE A CA 1
ATOM 2926 C C . ILE A 1 367 ? 4.484 -30.078 -17.094 1 97.81 367 ILE A C 1
ATOM 2928 O O . ILE A 1 367 ? 4.676 -28.875 -17.219 1 97.81 367 ILE A O 1
ATOM 2932 N N . GLY A 1 368 ? 3.293 -30.562 -16.984 1 97.56 368 GLY A N 1
ATOM 2933 C CA . GLY A 1 368 ? 2.148 -29.672 -16.875 1 97.56 368 GLY A CA 1
ATOM 2934 C C . GLY A 1 368 ? 0.819 -30.391 -16.938 1 97.56 368 GLY A C 1
ATOM 2935 O O . GLY A 1 368 ? 0.708 -31.547 -16.5 1 97.56 368 GLY A O 1
ATOM 2936 N N . TYR A 1 369 ? -0.175 -29.688 -17.375 1 97.69 369 TYR A N 1
ATOM 2937 C CA . TYR A 1 369 ? -1.528 -30.219 -17.531 1 97.69 369 TYR A CA 1
ATOM 2938 C C . TYR A 1 369 ? -1.727 -30.828 -18.906 1 97.69 369 TYR A C 1
ATOM 2940 O O . TYR A 1 369 ? -0.941 -30.578 -19.828 1 97.69 369 TYR A O 1
ATOM 2948 N N . TRP A 1 370 ? -2.738 -31.625 -18.969 1 98 370 TRP A N 1
ATOM 2949 C CA . TRP A 1 370 ? -3.225 -32.094 -20.25 1 98 370 TRP A CA 1
ATOM 2950 C C . TRP A 1 370 ? -4.742 -32.25 -20.25 1 98 370 TRP A C 1
ATOM 2952 O O . TRP A 1 370 ? -5.316 -32.719 -19.266 1 98 370 TRP A O 1
ATOM 2962 N N . TRP A 1 371 ? -5.398 -31.766 -21.297 1 97 371 TRP A N 1
ATOM 2963 C CA . TRP A 1 371 ? -6.836 -31.969 -21.438 1 97 371 TRP A CA 1
ATOM 2964 C C . TRP A 1 371 ? -7.227 -32.094 -22.906 1 97 371 TRP A C 1
ATOM 2966 O O . TRP A 1 371 ? -6.59 -31.484 -23.781 1 97 371 TRP A O 1
ATOM 2976 N N . HIS A 1 372 ? -8.148 -32.938 -23.203 1 94.69 372 HIS A N 1
ATOM 2977 C CA . HIS A 1 372 ? -8.742 -33.188 -24.516 1 94.69 372 HIS A CA 1
ATOM 2978 C C . HIS A 1 372 ? -10.156 -33.719 -24.391 1 94.69 372 HIS A C 1
ATOM 2980 O O . HIS A 1 372 ? -10.375 -34.781 -23.812 1 94.69 372 HIS A O 1
ATOM 2986 N N . GLN A 1 373 ? -11.078 -32.938 -24.984 1 92.25 373 GLN A N 1
ATOM 2987 C CA . GLN A 1 373 ? -12.492 -33.281 -24.891 1 92.25 373 GLN A CA 1
ATOM 2988 C C . GLN A 1 373 ? -12.914 -33.469 -23.438 1 92.25 373 GLN A C 1
ATOM 2990 O O . GLN A 1 373 ? -12.758 -32.562 -22.625 1 92.25 373 GLN A O 1
ATOM 2995 N N . GLN A 1 374 ? -13.273 -34.688 -23.078 1 92.31 374 GLN A N 1
ATOM 2996 C CA . GLN A 1 374 ? -13.781 -34.875 -21.719 1 92.31 374 GLN A CA 1
ATOM 2997 C C . GLN A 1 374 ? -12.695 -35.406 -20.797 1 92.31 374 GLN A C 1
ATOM 2999 O O . GLN A 1 374 ? -12.938 -35.656 -19.609 1 92.31 374 GLN A O 1
ATOM 3004 N N . HIS A 1 375 ? -11.539 -35.594 -21.312 1 95.81 375 HIS A N 1
ATOM 3005 C CA . HIS A 1 375 ? -10.445 -36.156 -20.516 1 95.81 375 HIS A CA 1
ATOM 3006 C C . HIS A 1 375 ? -9.5 -35.062 -20.031 1 95.81 375 HIS A C 1
ATOM 3008 O O . HIS A 1 375 ? -9.211 -34.125 -20.766 1 95.81 375 HIS A O 1
ATOM 3014 N N . GLU A 1 376 ? -9.156 -35.156 -18.828 1 96.62 376 GLU A N 1
ATOM 3015 C CA . GLU A 1 376 ? -8.195 -34.25 -18.234 1 96.62 376 GLU A CA 1
ATOM 3016 C C . GLU A 1 376 ? -7.207 -34.969 -17.328 1 96.62 376 GLU A C 1
ATOM 3018 O O . GLU A 1 376 ? -7.57 -35.938 -16.656 1 96.62 376 GLU A O 1
ATOM 3023 N N . LEU A 1 377 ? -5.977 -34.562 -17.391 1 98.31 377 LEU A N 1
ATOM 3024 C CA . LEU A 1 377 ? -4.918 -35.062 -16.516 1 98.31 377 LEU A CA 1
ATOM 3025 C C . LEU A 1 377 ? -4.27 -33.906 -15.75 1 98.31 377 LEU A C 1
ATOM 3027 O O . LEU A 1 377 ? -3.857 -32.906 -16.359 1 98.31 377 LEU A O 1
ATOM 3031 N N . ASP A 1 378 ? -4.102 -34.094 -14.438 1 98.25 378 ASP A N 1
ATOM 3032 C CA . ASP A 1 378 ? -3.623 -33.031 -13.578 1 98.25 378 ASP A CA 1
ATOM 3033 C C . ASP A 1 378 ? -2.105 -32.875 -13.656 1 98.25 378 ASP A C 1
ATOM 3035 O O . ASP A 1 378 ? -1.564 -31.781 -13.484 1 98.25 378 ASP A O 1
ATOM 3039 N N . VAL A 1 379 ? -1.433 -33.906 -13.805 1 98.62 379 VAL A N 1
ATOM 3040 C CA . VAL A 1 379 ? 0.024 -33.938 -13.867 1 98.62 379 VAL A CA 1
ATOM 3041 C C . VAL A 1 379 ? 0.467 -34.812 -15.039 1 98.62 379 VAL A C 1
ATOM 3043 O O . VAL A 1 379 ? 0.102 -35.969 -15.117 1 98.62 379 VAL A O 1
ATOM 3046 N N . VAL A 1 380 ? 1.179 -34.25 -15.938 1 98.56 380 VAL A N 1
ATOM 3047 C CA . VAL A 1 380 ? 1.763 -35 -17.047 1 98.56 380 VAL A CA 1
ATOM 3048 C C . VAL A 1 380 ? 3.244 -34.656 -17.172 1 98.56 380 VAL A C 1
ATOM 3050 O O . VAL A 1 380 ? 3.619 -33.469 -17.172 1 98.56 380 VAL A O 1
ATOM 3053 N N . GLY A 1 381 ? 4.07 -35.594 -17.188 1 98.12 381 GLY A N 1
ATOM 3054 C CA . GLY A 1 381 ? 5.492 -35.438 -17.453 1 98.12 381 GLY A CA 1
ATOM 3055 C C . GLY A 1 381 ? 5.953 -36.219 -18.672 1 98.12 381 GLY A C 1
ATOM 3056 O O . GLY A 1 381 ? 5.723 -37.438 -18.766 1 98.12 381 GLY A O 1
ATOM 3057 N N . LEU A 1 382 ? 6.488 -35.5 -19.625 1 96.88 382 LEU A N 1
ATOM 3058 C CA . LEU A 1 382 ? 7.066 -36.125 -20.812 1 96.88 382 LEU A CA 1
ATOM 3059 C C . LEU A 1 382 ? 8.547 -36.438 -20.594 1 96.88 382 LEU A C 1
ATOM 3061 O O . LEU A 1 382 ? 9.391 -35.562 -20.812 1 96.88 382 LEU A O 1
ATOM 3065 N N . ALA A 1 383 ? 8.781 -37.625 -20.203 1 95.62 383 ALA A N 1
ATOM 3066 C CA . ALA A 1 383 ? 10.156 -38 -19.875 1 95.62 383 ALA A CA 1
ATOM 3067 C C . ALA A 1 383 ? 10.984 -38.25 -21.125 1 95.62 383 ALA A C 1
ATOM 3069 O O . ALA A 1 383 ? 10.484 -38.781 -22.125 1 95.62 383 ALA A O 1
ATOM 3070 N N . SER A 1 384 ? 12.242 -37.938 -21.062 1 92.5 384 SER A N 1
ATOM 3071 C CA . SER A 1 384 ? 13.148 -38.062 -22.203 1 92.5 384 SER A CA 1
ATOM 3072 C C . SER A 1 384 ? 13.383 -39.5 -22.578 1 92.5 384 SER A C 1
ATOM 3074 O O . SER A 1 384 ? 13.734 -39.812 -23.719 1 92.5 384 SER A O 1
ATOM 3076 N N . ASP A 1 385 ? 13.203 -40.438 -21.656 1 92.38 385 ASP A N 1
ATOM 3077 C CA . ASP A 1 385 ? 13.461 -41.844 -21.922 1 92.38 385 ASP A CA 1
ATOM 3078 C C . ASP A 1 385 ? 12.25 -42.531 -22.578 1 92.38 385 ASP A C 1
ATOM 3080 O O . ASP A 1 385 ? 12.227 -43.75 -22.766 1 92.38 385 ASP A O 1
ATOM 3084 N N . GLY A 1 386 ? 11.227 -41.688 -22.828 1 93 386 GLY A N 1
ATOM 3085 C CA . GLY A 1 386 ? 10.055 -42.219 -23.531 1 93 386 GLY A CA 1
ATOM 3086 C C . GLY A 1 386 ? 8.906 -42.562 -22.609 1 93 386 GLY A C 1
ATOM 3087 O O . GLY A 1 386 ? 7.844 -42.969 -23.078 1 93 386 GLY A O 1
ATOM 3088 N N . THR A 1 387 ? 9.078 -42.312 -21.359 1 95.75 387 THR A N 1
ATOM 3089 C CA . THR A 1 387 ? 8.016 -42.594 -20.406 1 95.75 387 THR A CA 1
AT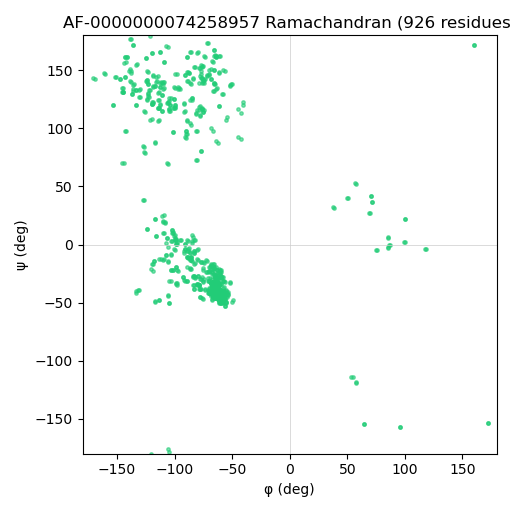OM 3090 C C . THR A 1 387 ? 7.031 -41.438 -20.328 1 95.75 387 THR A C 1
ATOM 3092 O O . THR A 1 387 ? 7.438 -40.281 -20.219 1 95.75 387 THR A O 1
ATOM 3095 N N . LEU A 1 388 ? 5.793 -41.75 -20.516 1 97.25 388 LEU A N 1
ATOM 3096 C CA . LEU A 1 388 ? 4.711 -40.812 -20.203 1 97.25 388 LEU A CA 1
ATOM 3097 C C . LEU A 1 388 ? 4.254 -40.969 -18.766 1 97.25 388 LEU A C 1
ATOM 3099 O O . LEU A 1 388 ? 3.598 -41.938 -18.406 1 97.25 388 LEU A O 1
ATOM 3103 N N . VAL A 1 389 ? 4.625 -40 -17.984 1 98.5 389 VAL A N 1
ATOM 3104 C CA . VAL A 1 389 ? 4.184 -40 -16.594 1 98.5 389 VAL A CA 1
ATOM 3105 C C . VAL A 1 389 ? 2.875 -39.219 -16.469 1 98.5 389 VAL A C 1
ATOM 3107 O O . VAL A 1 389 ? 2.795 -38.062 -16.859 1 98.5 389 VAL A O 1
ATOM 3110 N N . VAL A 1 390 ? 1.809 -39.875 -15.984 1 98.56 390 VAL A N 1
ATOM 3111 C CA . VAL A 1 390 ? 0.51 -39.219 -15.844 1 98.56 390 VAL A CA 1
ATOM 3112 C C . VAL A 1 390 ? 0.036 -39.344 -14.391 1 98.56 390 VAL A C 1
ATOM 3114 O O . VAL A 1 390 ? 0.279 -40.344 -13.727 1 98.56 390 VAL A O 1
ATOM 3117 N N . GLY A 1 391 ? -0.534 -38.281 -13.945 1 98.5 391 GLY A N 1
ATOM 3118 C CA . GLY A 1 391 ? -0.961 -38.281 -12.555 1 98.5 391 GLY A CA 1
ATOM 3119 C C . GLY A 1 391 ? -2.316 -37.625 -12.344 1 98.5 391 GLY A C 1
ATOM 3120 O O . GLY A 1 391 ? -2.717 -36.75 -13.117 1 98.5 391 GLY A O 1
ATOM 3121 N N . GLU A 1 392 ? -3.029 -38.125 -11.32 1 98.25 392 GLU A N 1
ATOM 3122 C CA . GLU A 1 392 ? -4.27 -37.531 -10.812 1 98.25 392 GLU A CA 1
ATOM 3123 C C . GLU A 1 392 ? -4.105 -37.062 -9.367 1 98.25 392 GLU A C 1
ATOM 3125 O O . GLU A 1 392 ? -3.453 -37.719 -8.562 1 98.25 392 GLU A O 1
ATOM 3130 N N . CYS A 1 393 ? -4.645 -35.844 -9.141 1 98.44 393 CYS A N 1
ATOM 3131 C CA . CYS A 1 393 ? -4.535 -35.25 -7.812 1 98.44 393 CYS A CA 1
ATOM 3132 C C . CYS A 1 393 ? -5.906 -35.125 -7.16 1 98.44 393 CYS A C 1
ATOM 3134 O O . CYS A 1 393 ? -6.863 -34.688 -7.801 1 98.44 393 CYS A O 1
ATOM 3136 N N . LYS A 1 394 ? -6.016 -35.562 -5.949 1 97.75 394 LYS A N 1
ATOM 3137 C CA . LYS A 1 394 ? -7.227 -35.375 -5.152 1 97.75 394 LYS A CA 1
ATOM 3138 C C . LYS A 1 394 ? -6.902 -34.719 -3.811 1 97.75 394 LYS A C 1
ATOM 3140 O O . LYS A 1 394 ? -6.184 -35.312 -2.992 1 97.75 394 LYS A O 1
ATOM 3145 N N . TYR A 1 395 ? -7.387 -33.531 -3.609 1 97.06 395 TYR A N 1
ATOM 3146 C CA . TYR A 1 395 ? -7.258 -32.844 -2.334 1 97.06 395 TYR A CA 1
ATOM 3147 C C . TYR A 1 395 ? -8.594 -32.812 -1.598 1 97.06 395 TYR A C 1
ATOM 3149 O O . TYR A 1 395 ? -9.242 -31.75 -1.526 1 97.06 395 TYR A O 1
ATOM 3157 N N . THR A 1 396 ? -9.008 -33.875 -1.151 1 93.44 396 THR A N 1
ATOM 3158 C CA . THR A 1 396 ? -10.289 -34.062 -0.496 1 93.44 396 THR A CA 1
ATOM 3159 C C . THR A 1 396 ? -10.148 -34.969 0.725 1 93.44 396 THR A C 1
ATOM 3161 O O . THR A 1 396 ? -9.047 -35.438 1.027 1 93.44 396 THR A O 1
ATOM 3164 N N . THR A 1 397 ? -11.242 -35.156 1.423 1 91.75 397 THR A N 1
ATOM 3165 C CA . THR A 1 397 ? -11.25 -36 2.596 1 91.75 397 THR A CA 1
ATOM 3166 C C . THR A 1 397 ? -11.422 -37.469 2.189 1 91.75 397 THR A C 1
ATOM 3168 O O . THR A 1 397 ? -11.211 -38.375 3 1 91.75 397 THR A O 1
ATOM 3171 N N . ARG A 1 398 ? -11.664 -37.656 0.974 1 94.12 398 ARG A N 1
ATOM 3172 C CA . ARG A 1 398 ? -11.859 -39 0.49 1 94.12 398 ARG A CA 1
ATOM 3173 C C . ARG A 1 398 ? -10.539 -39.625 0.017 1 94.12 398 ARG A C 1
ATOM 3175 O O . ARG A 1 398 ? -9.711 -38.938 -0.581 1 94.12 398 ARG A O 1
ATOM 3182 N N . GLN A 1 399 ? -10.391 -40.938 0.21 1 97.56 399 GLN A N 1
ATOM 3183 C CA . GLN A 1 399 ? -9.242 -41.688 -0.302 1 97.56 399 GLN A CA 1
ATOM 3184 C C . GLN A 1 399 ? -9.391 -41.969 -1.792 1 97.56 399 GLN A C 1
ATOM 3186 O O . GLN A 1 399 ? -10.508 -42.062 -2.301 1 97.56 399 GLN A O 1
ATOM 3191 N N . MET A 1 400 ? -8.312 -42.094 -2.486 1 98.19 400 MET A N 1
ATOM 3192 C CA . MET A 1 400 ? -8.336 -42.594 -3.861 1 98.19 400 MET A CA 1
ATOM 3193 C C . MET A 1 400 ? -8.484 -44.094 -3.896 1 98.19 400 MET A C 1
ATOM 3195 O O . MET A 1 400 ? -7.957 -44.812 -3.027 1 98.19 400 MET A O 1
ATOM 3199 N N . THR A 1 401 ? -9.18 -44.562 -4.863 1 98.25 401 THR A N 1
ATOM 3200 C CA . THR A 1 401 ? -9.461 -45.969 -5.008 1 98.25 401 THR A CA 1
ATOM 3201 C C . THR A 1 401 ? -8.945 -46.5 -6.344 1 98.25 401 THR A C 1
ATOM 3203 O O . THR A 1 401 ? -8.414 -45.75 -7.152 1 98.25 401 THR A O 1
ATOM 3206 N N . GLU A 1 402 ? -9.172 -47.844 -6.531 1 97.88 402 GLU A N 1
ATOM 3207 C CA . GLU A 1 402 ? -8.797 -48.438 -7.801 1 97.88 402 GLU A CA 1
ATOM 3208 C C . GLU A 1 402 ? -9.602 -47.844 -8.961 1 97.88 402 GLU A C 1
ATOM 3210 O O . GLU A 1 402 ? -9.109 -47.781 -10.094 1 97.88 402 GLU A O 1
ATOM 3215 N N . GLY A 1 403 ? -10.766 -47.406 -8.547 1 97.56 403 GLY A N 1
ATOM 3216 C CA . GLY A 1 403 ? -11.578 -46.75 -9.555 1 97.56 403 GLY A CA 1
ATOM 3217 C C . GLY A 1 403 ? -10.938 -45.5 -10.102 1 97.56 403 GLY A C 1
ATOM 3218 O O . GLY A 1 403 ? -10.984 -45.219 -11.305 1 97.56 403 GLY A O 1
ATOM 3219 N N . ASP A 1 404 ? -10.352 -44.75 -9.234 1 97.88 404 ASP A N 1
ATOM 3220 C CA . ASP A 1 404 ? -9.648 -43.531 -9.648 1 97.88 404 ASP A CA 1
ATOM 3221 C C . ASP A 1 404 ? -8.469 -43.844 -10.555 1 97.88 404 ASP A C 1
ATOM 3223 O O . ASP A 1 404 ? -8.211 -43.156 -11.531 1 97.88 404 ASP A O 1
ATOM 3227 N N . LEU A 1 405 ? -7.703 -44.906 -10.25 1 98.44 405 LEU A N 1
ATOM 3228 C CA . LEU A 1 405 ? -6.586 -45.344 -11.078 1 98.44 405 LEU A CA 1
ATOM 3229 C C . LEU A 1 405 ? -7.07 -45.781 -12.461 1 98.44 405 LEU A C 1
ATOM 3231 O O . LEU A 1 405 ? -6.449 -45.438 -13.469 1 98.44 405 LEU A O 1
ATOM 3235 N N . ALA A 1 406 ? -8.164 -46.469 -12.445 1 98.19 406 ALA A N 1
ATOM 3236 C CA . ALA A 1 406 ? -8.727 -46.938 -13.711 1 98.19 406 ALA A CA 1
ATOM 3237 C C . ALA A 1 406 ? -9.086 -45.781 -14.617 1 98.19 406 ALA A C 1
ATOM 3239 O O . ALA A 1 406 ? -8.852 -45.812 -15.828 1 98.19 406 ALA A O 1
ATOM 3240 N N . GLU A 1 407 ? -9.688 -44.812 -14.016 1 97.5 407 GLU A N 1
ATOM 3241 C CA . GLU A 1 407 ? -10.031 -43.625 -14.773 1 97.5 407 GLU A CA 1
ATOM 3242 C C . GLU A 1 407 ? -8.781 -42.938 -15.289 1 97.5 407 GLU A C 1
ATOM 3244 O O . GLU A 1 407 ? -8.773 -42.406 -16.406 1 97.5 407 GLU A O 1
ATOM 3249 N N . LEU A 1 408 ? -7.758 -42.844 -14.461 1 98.31 408 LEU A N 1
ATOM 3250 C CA . LEU A 1 408 ? -6.477 -42.25 -14.852 1 98.31 408 LEU A CA 1
ATOM 3251 C C . LEU A 1 408 ? -5.887 -43 -16.047 1 98.31 408 LEU A C 1
ATOM 3253 O O . LEU A 1 408 ? -5.426 -42.375 -17 1 98.31 408 LEU A O 1
ATOM 3257 N N . GLU A 1 409 ? -5.922 -44.281 -16.031 1 98.06 409 GLU A N 1
ATOM 3258 C CA . GLU A 1 409 ? -5.398 -45.125 -17.125 1 98.06 409 GLU A CA 1
ATOM 3259 C C . GLU A 1 409 ? -6.188 -44.906 -18.406 1 98.06 409 GLU A C 1
ATOM 3261 O O . GLU A 1 409 ? -5.605 -44.812 -19.484 1 98.06 409 GLU A O 1
ATOM 3266 N N . ARG A 1 410 ? -7.438 -44.781 -18.234 1 97.25 410 ARG A N 1
ATOM 3267 C CA . ARG A 1 410 ? -8.289 -44.531 -19.391 1 97.25 410 ARG A CA 1
ATOM 3268 C C . ARG A 1 410 ? -7.945 -43.188 -20.031 1 97.25 410 ARG A C 1
ATOM 3270 O O . ARG A 1 410 ? -7.828 -43.094 -21.266 1 97.25 410 ARG A O 1
ATOM 3277 N N . SER A 1 411 ? -7.809 -42.188 -19.234 1 97.56 411 SER A N 1
ATOM 3278 C CA . SER A 1 411 ? -7.477 -40.844 -19.75 1 97.56 411 SER A CA 1
ATOM 3279 C C . SER A 1 411 ? -6.09 -40.844 -20.391 1 97.56 411 SER A C 1
ATOM 3281 O O . SER A 1 411 ? -5.863 -40.156 -21.375 1 97.56 411 SER A O 1
ATOM 3283 N N . ALA A 1 412 ? -5.168 -41.594 -19.859 1 97.31 412 ALA A N 1
ATOM 3284 C CA . ALA A 1 412 ? -3.799 -41.656 -20.359 1 97.31 412 ALA A CA 1
ATOM 3285 C C . ALA A 1 412 ? -3.762 -42.156 -21.797 1 97.31 412 ALA A C 1
ATOM 3287 O O . ALA A 1 412 ? -2.924 -41.75 -22.594 1 97.31 412 ALA A O 1
ATOM 3288 N N . THR A 1 413 ? -4.66 -43.031 -22.125 1 95.62 413 THR A N 1
ATOM 3289 C CA . THR A 1 413 ? -4.688 -43.625 -23.453 1 95.62 413 THR A CA 1
ATOM 3290 C C . THR A 1 413 ? -5.035 -42.594 -24.516 1 95.62 413 THR A C 1
ATOM 3292 O O . THR A 1 413 ? -4.77 -42.781 -25.703 1 95.62 413 THR A O 1
ATOM 3295 N N . GLN A 1 414 ? -5.609 -41.5 -24.062 1 95.75 414 GLN A N 1
ATOM 3296 C CA . GLN A 1 414 ? -6.059 -40.469 -25 1 95.75 414 GLN A CA 1
ATOM 3297 C C . GLN A 1 414 ? -4.922 -39.5 -25.344 1 95.75 414 GLN A C 1
ATOM 3299 O O . GLN A 1 414 ? -5.035 -38.719 -26.281 1 95.75 414 GLN A O 1
ATOM 3304 N N . VAL A 1 415 ? -3.814 -39.594 -24.609 1 96.31 415 VAL A N 1
ATOM 3305 C CA . VAL A 1 415 ? -2.703 -38.656 -24.828 1 96.31 415 VAL A CA 1
ATOM 3306 C C . VAL A 1 415 ? -1.946 -39.062 -26.094 1 96.31 415 VAL A C 1
ATOM 3308 O O . VAL A 1 415 ? -1.385 -40.156 -26.172 1 96.31 415 VAL A O 1
ATOM 3311 N N . LYS A 1 416 ? -1.985 -38.156 -27.078 1 91.94 416 LYS A N 1
ATOM 3312 C CA . LYS A 1 416 ? -1.232 -38.406 -28.312 1 91.94 416 LYS A CA 1
ATOM 3313 C C . LYS A 1 416 ? 0.179 -37.812 -28.203 1 91.94 416 LYS A C 1
ATOM 3315 O O . LYS A 1 416 ? 0.402 -36.656 -28.484 1 91.94 416 LYS A O 1
ATOM 3320 N N . TRP A 1 417 ? 1.047 -38.594 -27.781 1 92.88 417 TRP A N 1
ATOM 3321 C CA . TRP A 1 417 ? 2.453 -38.25 -27.641 1 92.88 417 TRP A CA 1
ATOM 3322 C C . TRP A 1 417 ? 3.357 -39.438 -27.938 1 92.88 417 TRP A C 1
ATOM 3324 O O . TRP A 1 417 ? 3.068 -40.562 -27.516 1 92.88 417 TRP A O 1
ATOM 3334 N N . SER A 1 418 ? 4.312 -39.188 -28.75 1 89.31 418 SER A N 1
ATOM 3335 C CA . SER A 1 418 ? 5.312 -40.188 -29.062 1 89.31 418 SER A CA 1
ATOM 3336 C C . SER A 1 418 ? 6.707 -39.75 -28.625 1 89.31 418 SER A C 1
ATOM 3338 O O . SER A 1 418 ? 7.074 -38.594 -28.812 1 89.31 418 SER A O 1
ATOM 3340 N N . PRO A 1 419 ? 7.441 -40.719 -28.016 1 87.25 419 PRO A N 1
ATOM 3341 C CA . PRO A 1 419 ? 8.805 -40.375 -27.625 1 87.25 419 PRO A CA 1
ATOM 3342 C C . PRO A 1 419 ? 9.672 -39.906 -28.797 1 87.25 419 PRO A C 1
ATOM 3344 O O . PRO A 1 419 ? 9.43 -40.344 -29.938 1 87.25 419 PRO A O 1
ATOM 3347 N N . PRO A 1 420 ? 10.609 -39.062 -28.531 1 75.56 420 PRO A N 1
ATOM 3348 C CA . PRO A 1 420 ? 11.477 -38.562 -29.609 1 75.56 420 PRO A CA 1
ATOM 3349 C C . PRO A 1 420 ? 12.273 -39.688 -30.281 1 75.56 420 PRO A C 1
ATOM 3351 O O . PRO A 1 420 ? 12.625 -39.562 -31.453 1 75.56 420 PRO A O 1
ATOM 3354 N N . ASN A 1 421 ? 12.586 -40.719 -29.609 1 73.69 421 ASN A N 1
ATOM 3355 C CA . ASN A 1 421 ? 13.43 -41.781 -30.156 1 73.69 421 ASN A CA 1
ATOM 3356 C C . ASN A 1 421 ? 12.617 -42.781 -30.969 1 73.69 421 ASN A C 1
ATOM 3358 O O . ASN A 1 421 ? 13.164 -43.781 -31.453 1 73.69 421 ASN A O 1
ATOM 3362 N N . GLY A 1 422 ? 11.336 -42.5 -31.188 1 74.75 422 GLY A N 1
ATOM 3363 C CA . GLY A 1 422 ? 10.492 -43.344 -32 1 74.75 422 GLY A CA 1
ATOM 3364 C C . GLY A 1 422 ? 10.07 -44.625 -31.297 1 74.75 422 GLY A C 1
ATOM 3365 O O . GLY A 1 422 ? 9.312 -45.406 -31.859 1 74.75 422 GLY A O 1
ATOM 3366 N N . ALA A 1 423 ? 10.555 -44.844 -30.156 1 78.56 423 ALA A N 1
ATOM 3367 C CA . ALA A 1 423 ? 10.219 -46.062 -29.406 1 78.56 423 ALA A CA 1
ATOM 3368 C C . ALA A 1 423 ? 8.797 -46 -28.859 1 78.56 423 ALA A C 1
ATOM 3370 O O . ALA A 1 423 ? 8.156 -44.938 -28.891 1 78.56 423 ALA A O 1
ATOM 3371 N N . ASP A 1 424 ? 8.281 -47.188 -28.516 1 87.12 424 ASP A N 1
ATOM 3372 C CA . ASP A 1 424 ? 6.977 -47.25 -27.859 1 87.12 424 ASP A CA 1
ATOM 3373 C C . ASP A 1 424 ? 7.012 -46.562 -26.5 1 87.12 424 ASP A C 1
ATOM 3375 O O . ASP A 1 424 ? 7.992 -46.688 -25.766 1 87.12 424 ASP A O 1
ATOM 3379 N N . ARG A 1 425 ? 5.973 -45.75 -26.266 1 90.56 425 ARG A N 1
ATOM 3380 C CA . ARG A 1 425 ? 5.969 -45.062 -25 1 90.56 425 ARG A CA 1
ATOM 3381 C C . ARG A 1 425 ? 5.613 -46 -23.844 1 90.56 425 ARG A C 1
ATOM 3383 O O . ARG A 1 425 ? 4.887 -46.969 -24.047 1 90.56 425 ARG A O 1
ATOM 3390 N N . GLU A 1 426 ? 6.207 -45.875 -22.766 1 94.12 426 GLU A N 1
ATOM 3391 C CA . GLU A 1 426 ? 5.832 -46.5 -21.516 1 94.12 426 GLU A CA 1
ATOM 3392 C C . GLU A 1 426 ? 5.035 -45.531 -20.625 1 94.12 426 GLU A C 1
ATOM 3394 O O . GLU A 1 426 ? 5.195 -44.312 -20.734 1 94.12 426 GLU A O 1
ATOM 3399 N N . GLU A 1 427 ? 4.137 -46.094 -19.906 1 97 427 GLU A N 1
ATOM 3400 C CA . GLU A 1 427 ? 3.324 -45.219 -19.047 1 97 427 GLU A CA 1
ATOM 3401 C C . GLU A 1 427 ? 3.645 -45.438 -17.578 1 97 427 GLU A C 1
ATOM 3403 O O . GLU A 1 427 ? 3.943 -46.562 -17.172 1 97 427 GLU A O 1
ATOM 3408 N N . HIS A 1 428 ? 3.715 -44.469 -16.859 1 98.44 428 HIS A N 1
ATOM 3409 C CA . HIS A 1 428 ? 3.805 -44.469 -15.406 1 98.44 428 HIS A CA 1
ATOM 3410 C C . HIS A 1 428 ? 2.691 -43.656 -14.766 1 98.44 428 HIS A C 1
ATOM 3412 O O . HIS A 1 428 ? 2.492 -42.5 -15.117 1 98.44 428 HIS A O 1
ATOM 3418 N N . TYR A 1 429 ? 1.923 -44.312 -13.844 1 98.81 429 TYR A N 1
ATOM 3419 C CA . TYR A 1 429 ? 0.745 -43.688 -13.242 1 98.81 429 TYR A CA 1
ATOM 3420 C C . TYR A 1 429 ? 1.033 -43.25 -11.82 1 98.81 429 TYR A C 1
ATOM 3422 O O . TYR A 1 429 ? 1.517 -44 -10.992 1 98.81 429 TYR A O 1
ATOM 3430 N N . CYS A 1 430 ? 0.762 -41.969 -11.57 1 98.81 430 CYS A N 1
ATOM 3431 C CA . CYS A 1 430 ? 0.952 -41.406 -10.242 1 98.81 430 CYS A CA 1
ATOM 3432 C C . CYS A 1 430 ? -0.381 -41 -9.625 1 98.81 430 CYS A C 1
ATOM 3434 O O . CYS A 1 430 ? -1.129 -40.219 -10.219 1 98.81 430 CYS A O 1
ATOM 3436 N N . CYS A 1 431 ? -0.707 -41.5 -8.453 1 98.81 431 CYS A N 1
ATOM 3437 C CA . CYS A 1 431 ? -1.863 -41.062 -7.68 1 98.81 431 CYS A CA 1
ATOM 3438 C C . CYS A 1 431 ? -1.439 -40.188 -6.516 1 98.81 431 CYS A C 1
ATOM 3440 O O . CYS A 1 431 ? -0.697 -40.625 -5.633 1 98.81 431 CYS A O 1
ATOM 3442 N N . PHE A 1 432 ? -1.881 -38.906 -6.547 1 98.69 432 PHE A N 1
ATOM 3443 C CA . PHE A 1 432 ? -1.625 -37.969 -5.469 1 98.69 432 PHE A CA 1
ATOM 3444 C C . PHE A 1 432 ? -2.885 -37.719 -4.648 1 98.69 432 PHE A C 1
ATOM 3446 O O . PHE A 1 432 ? -3.902 -37.281 -5.18 1 98.69 432 PHE A O 1
ATOM 3453 N N . CYS A 1 433 ? -2.801 -38 -3.375 1 98.5 433 CYS A N 1
ATOM 3454 C CA . CYS A 1 433 ? -4.016 -37.844 -2.586 1 98.5 433 CYS A CA 1
ATOM 3455 C C . CYS A 1 433 ? -3.689 -37.344 -1.181 1 98.5 433 CYS A C 1
ATOM 3457 O O . CYS A 1 433 ? -2.828 -37.906 -0.505 1 98.5 433 CYS A O 1
ATOM 3459 N N . ARG A 1 434 ? -4.438 -36.312 -0.79 1 97.31 434 ARG A N 1
ATOM 3460 C CA . ARG A 1 434 ? -4.262 -35.75 0.543 1 97.31 434 ARG A CA 1
ATOM 3461 C C . ARG A 1 434 ? -4.59 -36.781 1.623 1 97.31 434 ARG A C 1
ATOM 3463 O O . ARG A 1 434 ? -3.875 -36.906 2.621 1 97.31 434 ARG A O 1
ATOM 3470 N N . SER A 1 435 ? -5.645 -37.625 1.413 1 96.75 435 SER A N 1
ATOM 3471 C CA . SER A 1 435 ? -6.207 -38.469 2.459 1 96.75 435 SER A CA 1
ATOM 3472 C C . SER A 1 435 ? -5.758 -39.906 2.303 1 96.75 435 SER A C 1
ATOM 3474 O O . SER A 1 435 ? -6.301 -40.812 2.953 1 96.75 435 SER A O 1
ATOM 3476 N N . GLY A 1 436 ? -4.941 -40.125 1.364 1 97.88 436 GLY A N 1
ATOM 3477 C CA . GLY A 1 436 ? -4.367 -41.469 1.232 1 97.88 436 GLY A CA 1
ATOM 3478 C C . GLY A 1 436 ? -5.113 -42.344 0.244 1 97.88 436 GLY A C 1
ATOM 3479 O O . GLY A 1 436 ? -5.738 -41.844 -0.691 1 97.88 436 GLY A O 1
ATOM 3480 N N . PHE A 1 437 ? -4.945 -43.688 0.443 1 98.62 437 PHE A N 1
ATOM 3481 C CA . PHE A 1 437 ? -5.383 -44.625 -0.572 1 98.62 437 PHE A CA 1
ATOM 3482 C C . PHE A 1 437 ? -6.074 -45.812 0.069 1 98.62 437 PHE A C 1
ATOM 3484 O O . PHE A 1 437 ? -5.738 -46.219 1.188 1 98.62 437 PHE A O 1
ATOM 3491 N N . SER A 1 438 ? -7.043 -46.344 -0.721 1 98.38 438 SER A N 1
ATOM 3492 C CA . SER A 1 438 ? -7.699 -47.562 -0.262 1 98.38 438 SER A CA 1
ATOM 3493 C C . SER A 1 438 ? -6.719 -48.719 -0.194 1 98.38 438 SER A C 1
ATOM 3495 O O . SER A 1 438 ? -5.68 -48.719 -0.857 1 98.38 438 SER A O 1
ATOM 3497 N N . ASP A 1 439 ? -7.102 -49.781 0.565 1 98.06 439 ASP A N 1
ATOM 3498 C CA . ASP A 1 439 ? -6.266 -50.969 0.683 1 98.06 439 ASP A CA 1
ATOM 3499 C C . ASP A 1 439 ? -6.051 -51.625 -0.678 1 98.06 439 ASP A C 1
ATOM 3501 O O . ASP A 1 439 ? -4.941 -52.062 -0.993 1 98.06 439 ASP A O 1
ATOM 3505 N N . ASP A 1 440 ? -7.039 -51.625 -1.401 1 98.06 440 ASP A N 1
ATOM 3506 C CA . ASP A 1 440 ? -6.98 -52.25 -2.719 1 98.06 440 ASP A CA 1
ATOM 3507 C C . ASP A 1 440 ? -6 -51.531 -3.631 1 98.06 440 ASP A C 1
ATOM 3509 O O . ASP A 1 440 ? -5.207 -52.156 -4.336 1 98.06 440 ASP A O 1
ATOM 3513 N N . LEU A 1 441 ? -6.078 -50.219 -3.617 1 98.44 441 LEU A N 1
ATOM 3514 C CA . LEU A 1 441 ? -5.188 -49.438 -4.461 1 98.44 441 LEU A CA 1
ATOM 3515 C C . LEU A 1 441 ? -3.738 -49.594 -4 1 98.44 441 LEU A C 1
ATOM 3517 O O . LEU A 1 441 ? -2.824 -49.625 -4.828 1 98.44 441 LEU A O 1
ATOM 3521 N N . GLN A 1 442 ? -3.527 -49.656 -2.738 1 98.44 442 GLN A N 1
ATOM 3522 C CA . GLN A 1 442 ? -2.188 -49.875 -2.199 1 98.44 442 GLN A CA 1
ATOM 3523 C C . GLN A 1 442 ? -1.613 -51.219 -2.646 1 98.44 442 GLN A C 1
ATOM 3525 O O . GLN A 1 442 ? -0.436 -51.312 -2.998 1 98.44 442 GLN A O 1
ATOM 3530 N N . GLN A 1 443 ? -2.436 -52.219 -2.621 1 98.06 443 GLN A N 1
ATOM 3531 C CA . GLN A 1 443 ? -2.004 -53.531 -3.076 1 98.06 443 GLN A CA 1
ATOM 3532 C C . GLN A 1 443 ? -1.67 -53.531 -4.566 1 98.06 443 GLN A C 1
ATOM 3534 O O . GLN A 1 443 ? -0.663 -54.094 -4.984 1 98.06 443 GLN A O 1
ATOM 3539 N N . THR A 1 444 ? -2.584 -52.906 -5.25 1 98.06 444 THR A N 1
ATOM 3540 C CA . THR A 1 444 ? -2.344 -52.781 -6.684 1 98.06 444 THR A CA 1
ATOM 3541 C C . THR A 1 444 ? -1 -52.094 -6.953 1 98.06 444 THR A C 1
ATOM 3543 O O . THR A 1 444 ? -0.233 -52.562 -7.805 1 98.06 444 THR A O 1
ATOM 3546 N N . ALA A 1 445 ? -0.69 -51 -6.293 1 97.94 445 ALA A N 1
ATOM 3547 C CA . ALA A 1 445 ? 0.552 -50.25 -6.473 1 97.94 445 ALA A CA 1
ATOM 3548 C C . ALA A 1 445 ? 1.761 -51.094 -6.066 1 97.94 445 ALA A C 1
ATOM 3550 O O . ALA A 1 445 ? 2.844 -50.938 -6.637 1 97.94 445 ALA A O 1
ATOM 3551 N N . ALA A 1 446 ? 1.557 -51.938 -5.098 1 97.44 446 ALA A N 1
ATOM 3552 C CA . ALA A 1 446 ? 2.633 -52.812 -4.664 1 97.44 446 ALA A CA 1
ATOM 3553 C C . ALA A 1 446 ? 2.922 -53.875 -5.719 1 97.44 446 ALA A C 1
ATOM 3555 O O . ALA A 1 446 ? 4.066 -54.312 -5.867 1 97.44 446 ALA A O 1
ATOM 3556 N N . ASP A 1 447 ? 1.912 -54.281 -6.457 1 97.62 447 ASP A N 1
ATOM 3557 C CA . ASP A 1 447 ? 2.021 -55.375 -7.422 1 97.62 447 ASP A CA 1
ATOM 3558 C C . ASP A 1 447 ? 2.504 -54.844 -8.773 1 97.62 447 ASP A C 1
ATOM 3560 O O . ASP A 1 447 ? 2.979 -55.625 -9.609 1 97.62 447 ASP A O 1
ATOM 3564 N N . ARG A 1 448 ? 2.309 -53.562 -8.961 1 97.69 448 ARG A N 1
ATOM 3565 C CA . ARG A 1 448 ? 2.637 -53 -10.258 1 97.69 448 ARG A CA 1
ATOM 3566 C C . ARG A 1 448 ? 3.84 -52.062 -10.148 1 97.69 448 ARG A C 1
ATOM 3568 O O . ARG A 1 448 ? 3.947 -51.281 -9.203 1 97.69 448 ARG A O 1
ATOM 3575 N N . ASP A 1 449 ? 4.664 -52.156 -11.102 1 96.5 449 ASP A N 1
ATOM 3576 C CA . ASP A 1 449 ? 5.859 -51.312 -11.094 1 96.5 449 ASP A CA 1
ATOM 3577 C C . ASP A 1 449 ? 5.582 -49.938 -11.742 1 96.5 449 ASP A C 1
ATOM 3579 O O . ASP A 1 449 ? 6.379 -49.031 -11.609 1 96.5 449 ASP A O 1
ATOM 3583 N N . ASP A 1 450 ? 4.492 -49.781 -12.43 1 98.06 450 ASP A N 1
ATOM 3584 C CA . ASP A 1 450 ? 4.203 -48.562 -13.172 1 98.06 450 ASP A CA 1
ATOM 3585 C C . ASP A 1 450 ? 3.217 -47.688 -12.414 1 98.06 450 ASP A C 1
ATOM 3587 O O . ASP A 1 450 ? 2.643 -46.75 -12.984 1 98.06 450 ASP A O 1
ATOM 3591 N N . VAL A 1 451 ? 2.922 -48 -11.117 1 98.62 451 VAL A N 1
ATOM 3592 C CA . VAL A 1 451 ? 1.977 -47.219 -10.32 1 98.62 451 VAL A CA 1
ATOM 3593 C C . VAL A 1 451 ? 2.666 -46.688 -9.055 1 98.62 451 VAL A C 1
ATOM 3595 O O . VAL A 1 451 ? 3.311 -47.469 -8.336 1 98.62 451 VAL A O 1
ATOM 3598 N N . SER A 1 452 ? 2.586 -45.438 -8.828 1 98.62 452 SER A N 1
ATOM 3599 C CA . SER A 1 452 ? 3.127 -44.812 -7.617 1 98.62 452 SER A CA 1
ATOM 3600 C C . SER A 1 452 ? 2.051 -44.062 -6.863 1 98.62 452 SER A C 1
ATOM 3602 O O . SER A 1 452 ? 1.197 -43.406 -7.473 1 98.62 452 SER A O 1
ATOM 3604 N N . LEU A 1 453 ? 2.061 -44.188 -5.531 1 98.75 453 LEU A N 1
ATOM 3605 C CA . LEU A 1 453 ? 1.149 -43.469 -4.645 1 98.75 453 LEU A CA 1
ATOM 3606 C C . LEU A 1 453 ? 1.897 -42.438 -3.82 1 98.75 453 LEU A C 1
ATOM 3608 O O . LEU A 1 453 ? 2.93 -42.719 -3.217 1 98.75 453 LEU A O 1
ATOM 3612 N N . PHE A 1 454 ? 1.396 -41.156 -3.828 1 98.38 454 PHE A N 1
ATOM 3613 C CA . PHE A 1 454 ? 2.078 -40.094 -3.098 1 98.38 454 PHE A CA 1
ATOM 3614 C C . PHE A 1 454 ? 1.097 -39.344 -2.219 1 98.38 454 PHE A C 1
ATOM 3616 O O . PHE A 1 454 ? 0.007 -38.969 -2.666 1 98.38 454 PHE A O 1
ATOM 3623 N N . THR A 1 455 ? 1.447 -39.094 -0.963 1 97.75 455 THR A N 1
ATOM 3624 C CA . THR A 1 455 ? 0.75 -38.219 -0.025 1 97.75 455 THR A CA 1
ATOM 3625 C C . THR A 1 455 ? 1.531 -36.938 0.195 1 97.75 455 THR A C 1
ATOM 3627 O O . THR A 1 455 ? 2.654 -36.812 -0.294 1 97.75 455 THR A O 1
ATOM 3630 N N . PRO A 1 456 ? 0.918 -35.969 0.877 1 96.94 456 PRO A N 1
ATOM 3631 C CA . PRO A 1 456 ? 1.658 -34.75 1.192 1 96.94 456 PRO A CA 1
ATOM 3632 C C . PRO A 1 456 ? 2.996 -35.031 1.874 1 96.94 456 PRO A C 1
ATOM 3634 O O . PRO A 1 456 ? 3.975 -34.312 1.635 1 96.94 456 PRO A O 1
ATOM 3637 N N . ALA A 1 457 ? 3.068 -36.031 2.641 1 96.25 457 ALA A N 1
ATOM 3638 C CA . ALA A 1 457 ? 4.309 -36.375 3.324 1 96.25 457 ALA A CA 1
ATOM 3639 C C . ALA A 1 457 ? 5.41 -36.719 2.322 1 96.25 457 ALA A C 1
ATOM 3641 O O . ALA A 1 457 ? 6.562 -36.281 2.498 1 96.25 457 ALA A O 1
ATOM 3642 N N . ASP A 1 458 ? 5.051 -37.406 1.273 1 96.31 458 ASP A N 1
ATOM 3643 C CA . ASP A 1 458 ? 6.016 -37.781 0.237 1 96.31 458 ASP A CA 1
ATOM 3644 C C . ASP A 1 458 ? 6.484 -36.531 -0.53 1 96.31 458 ASP A C 1
ATOM 3646 O O . ASP A 1 458 ? 7.664 -36.438 -0.869 1 96.31 458 ASP A O 1
ATOM 3650 N N . ILE A 1 459 ? 5.578 -35.688 -0.779 1 95.25 459 ILE A N 1
ATOM 3651 C CA . ILE A 1 459 ? 5.828 -34.5 -1.599 1 95.25 459 ILE A CA 1
ATOM 3652 C C . ILE A 1 459 ? 6.766 -33.562 -0.858 1 95.25 459 ILE A C 1
ATOM 3654 O O . ILE A 1 459 ? 7.746 -33.062 -1.429 1 95.25 459 ILE A O 1
ATOM 3658 N N . VAL A 1 460 ? 6.473 -33.312 0.44 1 93.44 460 VAL A N 1
ATOM 3659 C CA . VAL A 1 460 ? 7.219 -32.344 1.238 1 93.44 460 VAL A CA 1
ATOM 3660 C C . VAL A 1 460 ? 8.594 -32.906 1.591 1 93.44 460 VAL A C 1
ATOM 3662 O O . VAL A 1 460 ? 9.586 -32.156 1.621 1 93.44 460 VAL A O 1
ATOM 3665 N N . THR A 1 461 ? 8.727 -34.156 1.896 1 82.62 461 THR A N 1
ATOM 3666 C CA . THR A 1 461 ? 10 -34.812 2.227 1 82.62 461 THR A CA 1
ATOM 3667 C C . THR A 1 461 ? 10.953 -34.75 1.036 1 82.62 461 THR A C 1
ATOM 3669 O O . THR A 1 461 ? 12.148 -34.5 1.201 1 82.62 461 THR A O 1
ATOM 3672 N N . GLN A 1 462 ? 10.445 -34.906 -0.068 1 71.88 462 GLN A N 1
ATOM 3673 C CA . GLN A 1 462 ? 11.273 -34.906 -1.27 1 71.88 462 GLN A CA 1
ATOM 3674 C C . GLN A 1 462 ? 11.672 -33.5 -1.675 1 71.88 462 GLN A C 1
ATOM 3676 O O . GLN A 1 462 ? 12.734 -33.281 -2.273 1 71.88 462 GLN A O 1
ATOM 3681 N N . ALA A 1 463 ? 10.906 -32.656 -1.385 1 67.12 463 ALA A N 1
ATOM 3682 C CA . ALA A 1 463 ? 11.234 -31.266 -1.696 1 67.12 463 ALA A CA 1
ATOM 3683 C C . ALA A 1 463 ? 12.43 -30.781 -0.875 1 67.12 463 ALA A C 1
ATOM 3685 O O . ALA A 1 463 ? 13.188 -29.922 -1.318 1 67.12 463 ALA A O 1
ATOM 3686 N N . GLY A 1 464 ? 12.633 -31.234 0.297 1 59.12 464 GLY A N 1
ATOM 3687 C CA . GLY A 1 464 ? 13.711 -30.859 1.191 1 59.12 464 GLY A CA 1
ATOM 3688 C C . GLY A 1 464 ? 15.031 -31.531 0.872 1 59.12 464 GLY A C 1
ATOM 3689 O O . GLY A 1 464 ? 16.078 -31.156 1.407 1 59.12 464 GLY A O 1
ATOM 3690 N N . GLU A 1 465 ? 15.016 -32.594 0.005 1 59.5 465 GLU A N 1
ATOM 3691 C CA . GLU A 1 465 ? 16.219 -33.312 -0.334 1 59.5 465 GLU A CA 1
ATOM 3692 C C . GLU A 1 465 ? 16.828 -32.844 -1.65 1 59.5 465 GLU A C 1
ATOM 3694 O O . GLU A 1 465 ? 16.094 -32.438 -2.562 1 59.5 465 GLU A O 1
ATOM 3699 N N . MET B 1 1 ? -13.969 -10.203 20.266 1 26.34 1 MET B N 1
ATOM 3700 C CA . MET B 1 1 ? -13.164 -9.383 19.375 1 26.34 1 MET B CA 1
ATOM 3701 C C . MET B 1 1 ? -13.555 -7.914 19.469 1 26.34 1 MET B C 1
ATOM 3703 O O . MET B 1 1 ? -14.719 -7.562 19.281 1 26.34 1 MET B O 1
ATOM 3707 N N . ALA B 1 2 ? -12.938 -7.07 20.234 1 34.38 2 ALA B N 1
ATOM 3708 C CA . ALA B 1 2 ? -13.352 -5.738 20.672 1 34.38 2 ALA B CA 1
ATOM 3709 C C . ALA B 1 2 ? -13.664 -4.852 19.469 1 34.38 2 ALA B C 1
ATOM 3711 O O . ALA B 1 2 ? -12.922 -4.848 18.484 1 34.38 2 ALA B O 1
ATOM 3712 N N . HIS B 1 3 ? -14.906 -4.531 19.172 1 43.62 3 HIS B N 1
ATOM 3713 C CA . HIS B 1 3 ? -15.352 -3.566 18.172 1 43.62 3 HIS B CA 1
ATOM 3714 C C . HIS B 1 3 ? -14.469 -2.322 18.172 1 43.62 3 HIS B C 1
ATOM 3716 O O . HIS B 1 3 ? -14.031 -1.873 19.234 1 43.62 3 HIS B O 1
ATOM 3722 N N . PRO B 1 4 ? -13.859 -1.976 17.062 1 50.62 4 PRO B N 1
ATOM 3723 C CA . PRO B 1 4 ? -13.039 -0.764 17.047 1 50.62 4 PRO B CA 1
ATOM 3724 C C . PRO B 1 4 ? -13.719 0.423 17.719 1 50.62 4 PRO B C 1
ATOM 3726 O O . PRO B 1 4 ? -14.945 0.549 17.672 1 50.62 4 PRO B O 1
ATOM 3729 N N . ARG B 1 5 ? -13.219 0.923 18.75 1 55.91 5 ARG B N 1
ATOM 3730 C CA . ARG B 1 5 ? -13.711 2.047 19.547 1 55.91 5 ARG B CA 1
ATOM 3731 C C . ARG B 1 5 ? -14.141 3.199 18.641 1 55.91 5 ARG B C 1
ATOM 3733 O O . ARG B 1 5 ? -13.367 3.67 17.812 1 55.91 5 ARG B O 1
ATOM 3740 N N . PHE B 1 6 ? -15.383 3.266 18.266 1 65.31 6 PHE B N 1
ATOM 3741 C CA . PHE B 1 6 ? -15.984 4.387 17.547 1 65.31 6 PHE B CA 1
ATOM 3742 C C . PHE B 1 6 ? -15.953 5.652 18.406 1 65.31 6 PHE B C 1
ATOM 3744 O O . PHE B 1 6 ? -16.703 5.777 19.359 1 65.31 6 PHE B O 1
ATOM 3751 N N . VAL B 1 7 ? -14.875 6.387 18.297 1 66.44 7 VAL B N 1
ATOM 3752 C CA . VAL B 1 7 ? -14.664 7.566 19.141 1 66.44 7 VAL B CA 1
ATOM 3753 C C . VAL B 1 7 ? -15.109 8.82 18.391 1 66.44 7 VAL B C 1
ATOM 3755 O O . VAL B 1 7 ? -14.766 9.008 17.219 1 66.44 7 VAL B O 1
ATOM 3758 N N . ASP B 1 8 ? -15.844 9.734 18.984 1 66.19 8 ASP B N 1
ATOM 3759 C CA . ASP B 1 8 ? -16.031 11.156 18.734 1 66.19 8 ASP B CA 1
ATOM 3760 C C . ASP B 1 8 ? -16.828 11.383 17.438 1 66.19 8 ASP B C 1
ATOM 3762 O O . ASP B 1 8 ? -16.531 12.305 16.672 1 66.19 8 ASP B O 1
ATOM 3766 N N . ARG B 1 9 ? -17.922 10.648 17.062 1 85.38 9 ARG B N 1
ATOM 3767 C CA . ARG B 1 9 ? -18.688 10.945 15.859 1 85.38 9 ARG B CA 1
ATOM 3768 C C . ARG B 1 9 ? -20.172 11.109 16.188 1 85.38 9 ARG B C 1
ATOM 3770 O O . ARG B 1 9 ? -21.031 10.719 15.383 1 85.38 9 ARG B O 1
ATOM 3777 N N . GLY B 1 10 ? -20.375 11.742 17.344 1 88.69 10 GLY B N 1
ATOM 3778 C CA . GLY B 1 10 ? -21.75 11.859 17.781 1 88.69 10 GLY B CA 1
ATOM 3779 C C . GLY B 1 10 ? -22.594 12.742 16.875 1 88.69 10 GLY B C 1
ATOM 3780 O O . GLY B 1 10 ? -23.703 12.383 16.5 1 88.69 10 GLY B O 1
ATOM 3781 N N . GLU B 1 11 ? -22.047 13.883 16.484 1 91.06 11 GLU B N 1
ATOM 3782 C CA . GLU B 1 11 ? -22.766 14.828 15.633 1 91.06 11 GLU B CA 1
ATOM 3783 C C . GLU B 1 11 ? -23.047 14.227 14.25 1 91.06 11 GLU B C 1
ATOM 3785 O O . GLU B 1 11 ? -24.141 14.352 13.727 1 91.06 11 GLU B O 1
ATOM 3790 N N . GLU B 1 12 ? -22.047 13.617 13.719 1 94.38 12 GLU B N 1
ATOM 3791 C CA . GLU B 1 12 ? -22.203 12.992 12.406 1 94.38 12 GLU B CA 1
ATOM 3792 C C . GLU B 1 12 ? -23.203 11.852 12.453 1 94.38 12 GLU B C 1
ATOM 3794 O O . GLU B 1 12 ? -24.031 11.703 11.547 1 94.38 12 GLU B O 1
ATOM 3799 N N . LEU B 1 13 ? -23.203 11.109 13.531 1 94.94 13 LEU B N 1
ATOM 3800 C CA . LEU B 1 13 ? -24.125 9.992 13.703 1 94.94 13 LEU B CA 1
ATOM 3801 C C . LEU B 1 13 ? -25.562 10.492 13.82 1 94.94 13 LEU B C 1
ATOM 3803 O O . LEU B 1 13 ? -26.469 9.938 13.195 1 94.94 13 LEU B O 1
ATOM 3807 N N . GLU B 1 14 ? -25.688 11.523 14.578 1 94.62 14 GLU B N 1
ATOM 3808 C CA . GLU B 1 14 ? -27.031 12.094 14.758 1 94.62 14 GLU B CA 1
ATOM 3809 C C . GLU B 1 14 ? -27.578 12.625 13.445 1 94.62 14 GLU B C 1
ATOM 3811 O O . GLU B 1 14 ? -28.781 12.469 13.164 1 94.62 14 GLU B O 1
ATOM 3816 N N . LEU B 1 15 ? -26.719 13.219 12.695 1 95.5 15 LEU B N 1
ATOM 3817 C CA . LEU B 1 15 ? -27.141 13.727 11.398 1 95.5 15 LEU B CA 1
ATOM 3818 C C . LEU B 1 15 ? -27.641 12.594 10.508 1 95.5 15 LEU B C 1
ATOM 3820 O O . LEU B 1 15 ? -28.734 12.68 9.93 1 95.5 15 LEU B O 1
ATOM 3824 N N . LEU B 1 16 ? -26.891 11.547 10.406 1 96.81 16 LEU B N 1
ATOM 3825 C CA . LEU B 1 16 ? -27.266 10.406 9.578 1 96.81 16 LEU B CA 1
ATOM 3826 C C . LEU B 1 16 ? -28.578 9.797 10.055 1 96.81 16 LEU B C 1
ATOM 3828 O O . LEU B 1 16 ? -29.5 9.609 9.258 1 96.81 16 LEU B O 1
ATOM 3832 N N . GLU B 1 17 ? -28.734 9.609 11.312 1 95.5 17 GLU B N 1
ATOM 3833 C CA . GLU B 1 17 ? -29.906 8.953 11.883 1 95.5 17 GLU B CA 1
ATOM 3834 C C . GLU B 1 17 ? -31.172 9.797 11.695 1 95.5 17 GLU B C 1
ATOM 3836 O O . GLU B 1 17 ? -32.25 9.266 11.406 1 95.5 17 GLU B O 1
ATOM 3841 N N . SER B 1 18 ? -30.969 11.023 11.898 1 95.44 18 SER B N 1
ATOM 3842 C CA . SER B 1 18 ? -32.125 11.914 11.703 1 95.44 18 SER B CA 1
ATOM 3843 C C . SER B 1 18 ? -32.625 11.875 10.266 1 95.44 18 SER B C 1
ATOM 3845 O O . SER B 1 18 ? -33.812 11.93 10.016 1 95.44 18 SER B O 1
ATOM 3847 N N . ARG B 1 19 ? -31.703 11.727 9.32 1 95.56 19 ARG B N 1
ATOM 3848 C CA . ARG B 1 19 ? -32.062 11.711 7.906 1 95.56 19 ARG B CA 1
ATOM 3849 C C . ARG B 1 19 ? -32.719 10.383 7.527 1 95.56 19 ARG B C 1
ATOM 3851 O O . ARG B 1 19 ? -33.562 10.328 6.629 1 95.56 19 ARG B O 1
ATOM 3858 N N . PHE B 1 20 ? -32.344 9.336 8.211 1 96.06 20 PHE B N 1
ATOM 3859 C CA . PHE B 1 20 ? -32.938 8.023 7.949 1 96.06 20 PHE B CA 1
ATOM 3860 C C . PHE B 1 20 ? -34.406 7.992 8.336 1 96.06 20 PHE B C 1
ATOM 3862 O O . PHE B 1 20 ? -35.156 7.141 7.863 1 96.06 20 PHE B O 1
ATOM 3869 N N . GLU B 1 21 ? -34.812 8.93 9.211 1 94.12 21 GLU B N 1
ATOM 3870 C CA . GLU B 1 21 ? -36.188 8.953 9.711 1 94.12 21 GLU B CA 1
ATOM 3871 C C . GLU B 1 21 ? -37.031 9.992 8.977 1 94.12 21 GLU B C 1
ATOM 3873 O O . GLU B 1 21 ? -38.219 10.156 9.266 1 94.12 21 GLU B O 1
ATOM 3878 N N . SER B 1 22 ? -36.406 10.555 8.039 1 94.56 22 SER B N 1
ATOM 3879 C CA . SER B 1 22 ? -37.125 11.586 7.277 1 94.56 22 SER B CA 1
ATOM 3880 C C . SER B 1 22 ? -38.281 10.992 6.5 1 94.56 22 SER B C 1
ATOM 3882 O O . SER B 1 22 ? -38.25 9.836 6.074 1 94.56 22 SER B O 1
ATOM 3884 N N . GLU B 1 23 ? -39.344 11.742 6.258 1 93 23 GLU B N 1
ATOM 3885 C CA . GLU B 1 23 ? -40.5 11.328 5.477 1 93 23 GLU B CA 1
ATOM 3886 C C . GLU B 1 23 ? -40.344 11.688 4.004 1 93 23 GLU B C 1
ATOM 3888 O O . GLU B 1 23 ? -41.188 11.344 3.176 1 93 23 GLU B O 1
ATOM 3893 N N . THR B 1 24 ? -39.281 12.344 3.713 1 93.81 24 THR B N 1
ATOM 3894 C CA . THR B 1 24 ? -38.938 12.68 2.336 1 93.81 24 THR B CA 1
ATOM 3895 C C . THR B 1 24 ? -37.594 12.07 1.948 1 93.81 24 THR B C 1
ATOM 3897 O O . THR B 1 24 ? -36.844 11.625 2.812 1 93.81 24 THR B O 1
ATOM 3900 N N . ALA B 1 25 ? -37.375 12.055 0.685 1 96.19 25 ALA B N 1
ATOM 3901 C CA . ALA B 1 25 ? -36.125 11.469 0.196 1 96.19 25 ALA B CA 1
ATOM 3902 C C . ALA B 1 25 ? -34.906 12.273 0.668 1 96.19 25 ALA B C 1
ATOM 3904 O O . ALA B 1 25 ? -34.969 13.508 0.722 1 96.19 25 ALA B O 1
ATOM 3905 N N . GLU B 1 26 ? -33.906 11.602 1.055 1 97.5 26 GLU B N 1
ATOM 3906 C CA . GLU B 1 26 ? -32.656 12.227 1.526 1 97.5 26 GLU B CA 1
ATOM 3907 C C . GLU B 1 26 ? -31.453 11.75 0.716 1 97.5 26 GLU B C 1
ATOM 3909 O O . GLU B 1 26 ? -31.328 10.562 0.435 1 97.5 26 GLU B O 1
ATOM 3914 N N . LEU B 1 27 ? -30.656 12.641 0.229 1 97.31 27 LEU B N 1
ATOM 3915 C CA . LEU B 1 27 ? -29.359 12.359 -0.392 1 97.31 27 LEU B CA 1
ATOM 3916 C C . LEU B 1 27 ? -28.219 12.922 0.451 1 97.31 27 LEU B C 1
ATOM 3918 O O . LEU B 1 27 ? -28.016 14.141 0.487 1 97.31 27 LEU B O 1
ATOM 3922 N N . ILE B 1 28 ? -27.5 12.031 1.1 1 97.88 28 ILE B N 1
ATOM 3923 C CA . ILE B 1 28 ? -26.438 12.438 2.004 1 97.88 28 ILE B CA 1
ATOM 3924 C C . ILE B 1 28 ? -25.078 12.078 1.396 1 97.88 28 ILE B C 1
ATOM 3926 O O . ILE B 1 28 ? -24.891 10.977 0.869 1 97.88 28 ILE B O 1
ATOM 3930 N N . VAL B 1 29 ? -24.172 12.977 1.44 1 97.25 29 VAL B N 1
ATOM 3931 C CA . VAL B 1 29 ? -22.812 12.773 0.933 1 97.25 29 VAL B CA 1
ATOM 3932 C C . VAL B 1 29 ? -21.812 12.773 2.094 1 97.25 29 VAL B C 1
ATOM 3934 O O . VAL B 1 29 ? -21.766 13.734 2.865 1 97.25 29 VAL B O 1
ATOM 3937 N N . VAL B 1 30 ? -21.094 11.68 2.266 1 97.25 30 VAL B N 1
ATOM 3938 C CA . VAL B 1 30 ? -20.047 11.547 3.273 1 97.25 30 VAL B CA 1
ATOM 3939 C C . VAL B 1 30 ? -18.688 11.398 2.594 1 97.25 30 VAL B C 1
ATOM 3941 O O . VAL B 1 30 ? -18.469 10.445 1.845 1 97.25 30 VAL B O 1
ATOM 3944 N N . TYR B 1 31 ? -17.781 12.305 2.789 1 94.88 31 TYR B N 1
ATOM 3945 C CA . TYR B 1 31 ? -16.5 12.195 2.117 1 94.88 31 TYR B CA 1
ATOM 3946 C C . TYR B 1 31 ? -15.359 12.641 3.039 1 94.88 31 TYR B C 1
ATOM 3948 O O . TYR B 1 31 ? -15.609 13.203 4.109 1 94.88 31 TYR B O 1
ATOM 3956 N N . GLY B 1 32 ? -14.172 12.258 2.729 1 92.44 32 GLY B N 1
ATOM 3957 C CA . GLY B 1 32 ? -12.938 12.461 3.469 1 92.44 32 GLY B CA 1
ATOM 3958 C C . GLY B 1 32 ? -11.844 11.484 3.07 1 92.44 32 GLY B C 1
ATOM 3959 O O . GLY B 1 32 ? -12.102 10.508 2.371 1 92.44 32 GLY B O 1
ATOM 3960 N N . ARG B 1 33 ? -10.68 11.719 3.559 1 89.88 33 ARG B N 1
ATOM 3961 C CA . ARG B 1 33 ? -9.539 10.875 3.217 1 89.88 33 ARG B CA 1
ATOM 3962 C C . ARG B 1 33 ? -9.742 9.453 3.719 1 89.88 33 ARG B C 1
ATOM 3964 O O . ARG B 1 33 ? -10.523 9.219 4.641 1 89.88 33 ARG B O 1
ATOM 3971 N N . ARG B 1 34 ? -8.953 8.555 3.123 1 89.81 34 ARG B N 1
ATOM 3972 C CA . ARG B 1 34 ? -8.984 7.164 3.564 1 89.81 34 ARG B CA 1
ATOM 3973 C C . ARG B 1 34 ? -8.562 7.039 5.023 1 89.81 34 ARG B C 1
ATOM 3975 O O . ARG B 1 34 ? -7.773 7.848 5.516 1 89.81 34 ARG B O 1
ATOM 3982 N N . ARG B 1 35 ? -9.109 6.098 5.688 1 93.19 35 ARG B N 1
ATOM 3983 C CA . ARG B 1 35 ? -8.68 5.68 7.02 1 93.19 35 ARG B CA 1
ATOM 3984 C C . ARG B 1 35 ? -9.336 6.535 8.094 1 93.19 35 ARG B C 1
ATOM 3986 O O . ARG B 1 35 ? -9.078 6.344 9.289 1 93.19 35 ARG B O 1
ATOM 3993 N N . LEU B 1 36 ? -10.25 7.422 7.734 1 93.5 36 LEU B N 1
ATOM 3994 C CA . LEU B 1 36 ? -10.82 8.336 8.711 1 93.5 36 LEU B CA 1
ATOM 3995 C C . LEU B 1 36 ? -12.047 7.723 9.383 1 93.5 36 LEU B C 1
ATOM 3997 O O . LEU B 1 36 ? -12.609 8.305 10.312 1 93.5 36 LEU B O 1
ATOM 4001 N N . GLY B 1 37 ? -12.523 6.617 8.852 1 92.94 37 GLY B N 1
ATOM 4002 C CA . GLY B 1 37 ? -13.617 5.918 9.508 1 92.94 37 GLY B CA 1
ATOM 4003 C C . GLY B 1 37 ? -14.969 6.203 8.875 1 92.94 37 GLY B C 1
ATOM 4004 O O . GLY B 1 37 ? -16 6.039 9.523 1 92.94 37 GLY B O 1
ATOM 4005 N N . LYS B 1 38 ? -15 6.633 7.641 1 95.31 38 LYS B N 1
ATOM 4006 C CA . LYS B 1 38 ? -16.266 6.918 6.961 1 95.31 38 LYS B CA 1
ATOM 4007 C C . LYS B 1 38 ? -17.156 5.684 6.914 1 95.31 38 LYS B C 1
ATOM 4009 O O . LYS B 1 38 ? -18.328 5.75 7.262 1 95.31 38 LYS B O 1
ATOM 4014 N N . SER B 1 39 ? -16.562 4.535 6.488 1 94.31 39 SER B N 1
ATOM 4015 C CA . SER B 1 39 ? -17.297 3.285 6.395 1 94.31 39 SER B CA 1
ATOM 4016 C C . SER B 1 39 ? -17.844 2.859 7.758 1 94.31 39 SER B C 1
ATOM 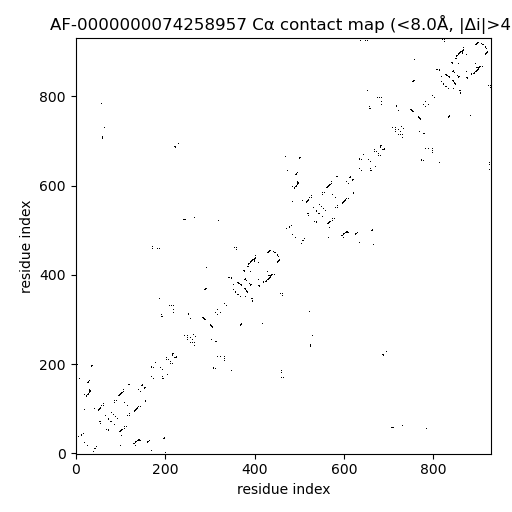4018 O O . SER B 1 39 ? -19 2.473 7.879 1 94.31 39 SER B O 1
ATOM 4020 N N . ALA B 1 40 ? -16.984 3.012 8.766 1 92.56 40 ALA B N 1
ATOM 4021 C CA . ALA B 1 40 ? -17.406 2.646 10.117 1 92.56 40 ALA B CA 1
ATOM 4022 C C . ALA B 1 40 ? -18.562 3.52 10.602 1 92.56 40 ALA B C 1
ATOM 4024 O O . ALA B 1 40 ? -19.484 3.027 11.234 1 92.56 40 ALA B O 1
ATOM 4025 N N . LEU B 1 41 ? -18.438 4.805 10.32 1 94.94 41 LEU B N 1
ATOM 4026 C CA . LEU B 1 41 ? -19.469 5.758 10.727 1 94.94 41 LEU B CA 1
ATOM 4027 C C . LEU B 1 41 ? -20.828 5.379 10.133 1 94.94 41 LEU B C 1
ATOM 4029 O O . LEU B 1 41 ? -21.828 5.293 10.859 1 94.94 41 LEU B O 1
ATOM 4033 N N . VAL B 1 42 ? -20.875 5.125 8.859 1 96 42 VAL B N 1
ATOM 4034 C CA . VAL B 1 42 ? -22.141 4.844 8.188 1 96 42 VAL B CA 1
ATOM 4035 C C . VAL B 1 42 ? -22.672 3.475 8.625 1 96 42 VAL B C 1
ATOM 4037 O O . VAL B 1 42 ? -23.875 3.295 8.805 1 96 42 VAL B O 1
ATOM 4040 N N . ARG B 1 43 ? -21.812 2.494 8.773 1 93.75 43 ARG B N 1
ATOM 4041 C CA . ARG B 1 43 ? -22.234 1.177 9.234 1 93.75 43 ARG B CA 1
ATOM 4042 C C . ARG B 1 43 ? -22.859 1.259 10.625 1 93.75 43 ARG B C 1
ATOM 4044 O O . ARG B 1 43 ? -23.844 0.589 10.914 1 93.75 43 ARG B O 1
ATOM 4051 N N . GLU B 1 44 ? -22.203 2.082 11.461 1 93.38 44 GLU B N 1
ATOM 4052 C CA . GLU B 1 44 ? -22.75 2.283 12.797 1 93.38 44 GLU B CA 1
ATOM 4053 C C . GLU B 1 44 ? -24.125 2.924 12.734 1 93.38 44 GLU B C 1
ATOM 4055 O O . GLU B 1 44 ? -25.031 2.541 13.484 1 93.38 44 GLU B O 1
ATOM 4060 N N . ALA B 1 45 ? -24.266 3.844 11.898 1 95.69 45 ALA B N 1
ATOM 4061 C CA . ALA B 1 45 ? -25.516 4.582 11.781 1 95.69 45 ALA B CA 1
ATOM 4062 C C . ALA B 1 45 ? -26.656 3.662 11.352 1 95.69 45 ALA B C 1
ATOM 4064 O O . ALA B 1 45 ? -27.812 3.871 11.734 1 95.69 45 ALA B O 1
ATOM 4065 N N . ILE B 1 46 ? -26.391 2.65 10.562 1 95.62 46 ILE B N 1
ATOM 4066 C CA . ILE B 1 46 ? -27.453 1.809 10.039 1 95.62 46 ILE B CA 1
ATOM 4067 C C . ILE B 1 46 ? -27.547 0.526 10.867 1 95.62 46 ILE B C 1
ATOM 4069 O O . ILE B 1 46 ? -28.297 -0.393 10.508 1 95.62 46 ILE B O 1
ATOM 4073 N N . ARG B 1 47 ? -26.797 0.479 11.891 1 91.56 47 ARG B N 1
ATOM 4074 C CA . ARG B 1 47 ? -26.781 -0.726 12.711 1 91.56 47 ARG B CA 1
ATOM 4075 C C . ARG B 1 47 ? -28.188 -1.039 13.242 1 91.56 47 ARG B C 1
ATOM 4077 O O . ARG B 1 47 ? -28.844 -0.169 13.805 1 91.56 47 ARG B O 1
ATOM 4084 N N . GLY B 1 48 ? -28.625 -2.246 13.07 1 89.69 48 GLY B N 1
ATOM 4085 C CA . GLY B 1 48 ? -29.906 -2.688 13.609 1 89.69 48 GLY B CA 1
ATOM 4086 C C . GLY B 1 48 ? -31.078 -2.371 12.703 1 89.69 48 GLY B C 1
ATOM 4087 O O . GLY B 1 48 ? -32.219 -2.721 13.008 1 89.69 48 GLY B O 1
ATOM 4088 N N . ARG B 1 49 ? -30.797 -1.702 11.602 1 93.88 49 ARG B N 1
ATOM 4089 C CA . ARG B 1 49 ? -31.875 -1.396 10.672 1 93.88 49 ARG B CA 1
ATOM 4090 C C . ARG B 1 49 ? -32.094 -2.549 9.695 1 93.88 49 ARG B C 1
ATOM 4092 O O . ARG B 1 49 ? -31.141 -3.152 9.211 1 93.88 49 ARG B O 1
ATOM 4099 N N . ASP B 1 50 ? -33.281 -2.803 9.469 1 93.25 50 ASP B N 1
ATOM 4100 C CA . ASP B 1 50 ? -33.625 -3.887 8.555 1 93.25 50 ASP B CA 1
ATOM 4101 C C . ASP B 1 50 ? -34 -3.346 7.168 1 93.25 50 ASP B C 1
ATOM 4103 O O . ASP B 1 50 ? -34.219 -4.117 6.23 1 93.25 50 ASP B O 1
ATOM 4107 N N . ASP B 1 51 ? -34.031 -2.084 7.023 1 96 51 ASP B N 1
ATOM 4108 C CA . ASP B 1 51 ? -34.375 -1.466 5.75 1 96 51 ASP B CA 1
ATOM 4109 C C . ASP B 1 51 ? -33.156 -0.837 5.082 1 96 51 ASP B C 1
ATOM 4111 O O . ASP B 1 51 ? -33.281 0.078 4.27 1 96 51 ASP B O 1
ATOM 4115 N N . ALA B 1 52 ? -31.938 -1.263 5.508 1 97.31 52 ALA B N 1
ATOM 4116 C CA . ALA B 1 52 ? -30.719 -0.647 4.988 1 97.31 52 ALA B CA 1
ATOM 4117 C C . ALA B 1 52 ? -29.891 -1.656 4.199 1 97.31 52 ALA B C 1
ATOM 4119 O O . ALA B 1 52 ? -29.828 -2.834 4.559 1 97.31 52 ALA B O 1
ATOM 4120 N N . VAL B 1 53 ? -29.328 -1.198 3.105 1 95.75 53 VAL B N 1
ATOM 4121 C CA . VAL B 1 53 ? -28.328 -1.96 2.355 1 95.75 53 VAL B CA 1
ATOM 4122 C C . VAL B 1 53 ? -27.016 -1.193 2.322 1 95.75 53 VAL B C 1
ATOM 4124 O O . VAL B 1 53 ? -26.984 -0 2.012 1 95.75 53 VAL B O 1
ATOM 4127 N N . TYR B 1 54 ? -26 -1.806 2.799 1 96 54 TYR B N 1
ATOM 4128 C CA . TYR B 1 54 ? -24.656 -1.283 2.695 1 96 54 TYR B CA 1
ATOM 4129 C C . TYR B 1 54 ? -23.844 -2.043 1.644 1 96 54 TYR B C 1
ATOM 4131 O O . TYR B 1 54 ? -23.75 -3.27 1.697 1 96 54 TYR B O 1
ATOM 4139 N N . TRP B 1 55 ? -23.344 -1.34 0.692 1 95.75 55 TRP B N 1
ATOM 4140 C CA . TRP B 1 55 ? -22.5 -1.975 -0.313 1 95.75 55 TRP B CA 1
ATOM 4141 C C . TRP B 1 55 ? -21.281 -1.119 -0.612 1 95.75 55 TRP B C 1
ATOM 4143 O O . TRP B 1 55 ? -21.391 0.093 -0.807 1 95.75 55 TRP B O 1
ATOM 4153 N N . GLN B 1 56 ? -20.094 -1.715 -0.564 1 94.81 56 GLN B N 1
ATOM 4154 C CA . GLN B 1 56 ? -18.844 -1.042 -0.885 1 94.81 56 GLN B CA 1
ATOM 4155 C C . GLN B 1 56 ? -18.391 -1.377 -2.303 1 94.81 56 GLN B C 1
ATOM 4157 O O . GLN B 1 56 ? -18.141 -2.541 -2.621 1 94.81 56 GLN B O 1
ATOM 4162 N N . ALA B 1 57 ? -18.266 -0.344 -3.119 1 95.44 57 ALA B N 1
ATOM 4163 C CA . ALA B 1 57 ? -17.828 -0.521 -4.5 1 95.44 57 ALA B CA 1
ATOM 4164 C C . ALA B 1 57 ? -16.344 -0.879 -4.559 1 95.44 57 ALA B C 1
ATOM 4166 O O . ALA B 1 57 ? -15.57 -0.482 -3.688 1 95.44 57 ALA B O 1
ATOM 4167 N N . THR B 1 58 ? -16 -1.706 -5.516 1 93.06 58 THR B N 1
ATOM 4168 C CA . THR B 1 58 ? -14.609 -2.035 -5.832 1 93.06 58 THR B CA 1
ATOM 4169 C C . THR B 1 58 ? -14.227 -1.484 -7.203 1 93.06 58 THR B C 1
ATOM 4171 O O . THR B 1 58 ? -15.078 -0.998 -7.945 1 93.06 58 THR B O 1
ATOM 4174 N N . GLU B 1 59 ? -12.93 -1.474 -7.441 1 91.69 59 GLU B N 1
ATOM 4175 C CA . GLU B 1 59 ? -12.461 -1.028 -8.75 1 91.69 59 GLU B CA 1
ATOM 4176 C C . GLU B 1 59 ? -12.664 -2.109 -9.805 1 91.69 59 GLU B C 1
ATOM 4178 O O . GLU B 1 59 ? -11.719 -2.807 -10.18 1 91.69 59 GLU B O 1
ATOM 4183 N N . GLU B 1 60 ? -13.867 -2.191 -10.289 1 95 60 GLU B N 1
ATOM 4184 C CA . GLU B 1 60 ? -14.242 -3.227 -11.25 1 95 60 GLU B CA 1
ATOM 4185 C C . GLU B 1 60 ? -15.078 -2.648 -12.391 1 95 60 GLU B C 1
ATOM 4187 O O . GLU B 1 60 ? -15.406 -1.461 -12.383 1 95 60 GLU B O 1
ATOM 4192 N N . THR B 1 61 ? -15.32 -3.447 -13.398 1 94.5 61 THR B N 1
ATOM 4193 C CA . THR B 1 61 ? -16.109 -3.039 -14.562 1 94.5 61 THR B CA 1
ATOM 4194 C C . THR B 1 61 ? -17.562 -2.799 -14.18 1 94.5 61 THR B C 1
ATOM 4196 O O . THR B 1 61 ? -18.031 -3.299 -13.148 1 94.5 61 THR B O 1
ATOM 4199 N N . PRO B 1 62 ? -18.266 -1.999 -14.992 1 94.12 62 PRO B N 1
ATOM 4200 C CA . PRO B 1 62 ? -19.656 -1.672 -14.672 1 94.12 62 PRO B CA 1
ATOM 4201 C C . PRO B 1 62 ? -20.516 -2.912 -14.453 1 94.12 62 PRO B C 1
ATOM 4203 O O . PRO B 1 62 ? -21.281 -2.967 -13.484 1 94.12 62 PRO B O 1
ATOM 4206 N N . ASP B 1 63 ? -20.344 -3.914 -15.312 1 92.5 63 ASP B N 1
ATOM 4207 C CA . ASP B 1 63 ? -21.156 -5.125 -15.203 1 92.5 63 ASP B CA 1
ATOM 4208 C C . ASP B 1 63 ? -20.859 -5.863 -13.898 1 92.5 63 ASP B C 1
ATOM 4210 O O . ASP B 1 63 ? -21.781 -6.324 -13.227 1 92.5 63 ASP B O 1
ATOM 4214 N N . ALA B 1 64 ? -19.625 -5.961 -13.602 1 92.56 64 ALA B N 1
ATOM 4215 C CA . ALA B 1 64 ? -19.234 -6.641 -12.367 1 92.56 64 ALA B CA 1
ATOM 4216 C C . ALA B 1 64 ? -19.734 -5.887 -11.141 1 92.56 64 ALA B C 1
ATOM 4218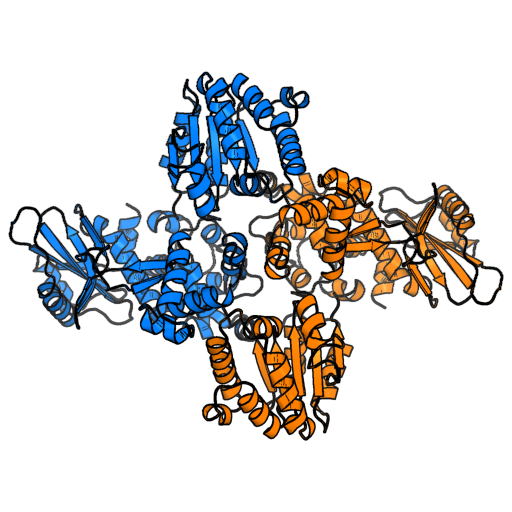 O O . ALA B 1 64 ? -20.203 -6.5 -10.18 1 92.56 64 ALA B O 1
ATOM 4219 N N . GLN B 1 65 ? -19.672 -4.586 -11.172 1 93.88 65 GLN B N 1
ATOM 4220 C CA . GLN B 1 65 ? -20.156 -3.76 -10.07 1 93.88 65 GLN B CA 1
ATOM 4221 C C . GLN B 1 65 ? -21.656 -3.943 -9.844 1 93.88 65 GLN B C 1
ATOM 4223 O O . GLN B 1 65 ? -22.094 -4.105 -8.703 1 93.88 65 GLN B O 1
ATOM 4228 N N . LEU B 1 66 ? -22.359 -3.889 -10.898 1 93.62 66 LEU B N 1
ATOM 4229 C CA . LEU B 1 66 ? -23.812 -4.027 -10.812 1 93.62 66 LEU B CA 1
ATOM 4230 C C . LEU B 1 66 ? -24.203 -5.398 -10.266 1 93.62 66 LEU B C 1
ATOM 4232 O O . LEU B 1 66 ? -25.078 -5.504 -9.414 1 93.62 66 LEU B O 1
ATOM 4236 N N . ALA B 1 67 ? -23.531 -6.418 -10.781 1 92.56 67 ALA B N 1
ATOM 4237 C CA . ALA B 1 67 ? -23.797 -7.777 -10.312 1 92.56 67 ALA B CA 1
ATOM 4238 C C . ALA B 1 67 ? -23.5 -7.914 -8.82 1 92.56 67 ALA B C 1
ATOM 4240 O O . ALA B 1 67 ? -24.281 -8.516 -8.078 1 92.56 67 ALA B O 1
ATOM 4241 N N . ASN B 1 68 ? -22.422 -7.363 -8.422 1 92.69 68 ASN B N 1
ATOM 4242 C CA . ASN B 1 68 ? -22.016 -7.422 -7.02 1 92.69 68 ASN B CA 1
ATOM 4243 C C . ASN B 1 68 ? -23.016 -6.691 -6.125 1 92.69 68 ASN B C 1
ATOM 4245 O O . ASN B 1 68 ? -23.344 -7.164 -5.035 1 92.69 68 ASN B O 1
ATOM 4249 N N . PHE B 1 69 ? -23.469 -5.559 -6.555 1 95.81 69 PHE B N 1
ATOM 4250 C CA . PHE B 1 69 ? -24.453 -4.797 -5.797 1 95.81 69 PHE B CA 1
ATOM 4251 C C . PHE B 1 69 ? -25.75 -5.598 -5.621 1 95.81 69 PHE B C 1
ATOM 4253 O O . PHE B 1 69 ? -26.281 -5.676 -4.516 1 95.81 69 PHE B O 1
ATOM 4260 N N . VAL B 1 70 ? -26.203 -6.148 -6.711 1 96.12 70 VAL B N 1
ATOM 4261 C CA . VAL B 1 70 ? -27.453 -6.898 -6.68 1 96.12 70 VAL B CA 1
ATOM 4262 C C . VAL B 1 70 ? -27.328 -8.078 -5.715 1 96.12 70 VAL B C 1
ATOM 4264 O O . VAL B 1 70 ? -28.219 -8.32 -4.902 1 96.12 70 VAL B O 1
ATOM 4267 N N . ASP B 1 71 ? -26.188 -8.766 -5.801 1 92.81 71 ASP B N 1
ATOM 4268 C CA . ASP B 1 71 ? -25.953 -9.898 -4.918 1 92.81 71 ASP B CA 1
ATOM 4269 C C . ASP B 1 71 ? -26.047 -9.484 -3.449 1 92.81 71 ASP B C 1
ATOM 4271 O O . ASP B 1 71 ? -26.641 -10.188 -2.637 1 92.81 71 ASP B O 1
ATOM 4275 N N . THR B 1 72 ? -25.531 -8.352 -3.125 1 92.38 72 THR B N 1
ATOM 4276 C CA . THR B 1 72 ? -25.516 -7.852 -1.755 1 92.38 72 THR B CA 1
ATOM 4277 C C . THR B 1 72 ? -26.906 -7.34 -1.357 1 92.38 72 THR B C 1
ATOM 4279 O O . THR B 1 72 ? -27.406 -7.684 -0.289 1 92.38 72 THR B O 1
ATOM 4282 N N . ALA B 1 73 ? -27.516 -6.566 -2.219 1 95.06 73 ALA B N 1
ATOM 4283 C CA . ALA B 1 73 ? -28.797 -5.91 -1.912 1 95.06 73 ALA B CA 1
ATOM 4284 C C . ALA B 1 73 ? -29.922 -6.93 -1.79 1 95.06 73 ALA B C 1
ATOM 4286 O O . ALA B 1 73 ? -30.859 -6.727 -1.027 1 95.06 73 ALA B O 1
ATOM 4287 N N . CYS B 1 74 ? -29.781 -8.031 -2.516 1 94.94 74 CYS B N 1
ATOM 4288 C CA . CYS B 1 74 ? -30.812 -9.062 -2.523 1 94.94 74 CYS B CA 1
ATOM 4289 C C . CYS B 1 74 ? -30.906 -9.742 -1.165 1 94.94 74 CYS B C 1
ATOM 4291 O O . CYS B 1 74 ? -31.953 -10.289 -0.816 1 94.94 74 CYS B O 1
ATOM 4293 N N . GLU B 1 75 ? -29.844 -9.711 -0.439 1 90.81 75 GLU B N 1
ATOM 4294 C CA . GLU B 1 75 ? -29.891 -10.297 0.898 1 90.81 75 GLU B CA 1
ATOM 4295 C C . GLU B 1 75 ? -30.906 -9.586 1.782 1 90.81 75 GLU B C 1
ATOM 4297 O O . GLU B 1 75 ? -31.594 -10.234 2.58 1 90.81 75 GLU B O 1
ATOM 4302 N N . GLN B 1 76 ? -31.078 -8.312 1.63 1 93 76 GLN B N 1
ATOM 4303 C CA . GLN B 1 76 ? -32 -7.516 2.424 1 93 76 GLN B CA 1
ATOM 4304 C C . GLN B 1 76 ? -33.312 -7.293 1.676 1 93 76 GLN B C 1
ATOM 4306 O O . GLN B 1 76 ? -34.375 -7.18 2.291 1 93 76 GLN B O 1
ATOM 4311 N N . PHE B 1 77 ? -33.156 -7.191 0.38 1 95.88 77 PHE B N 1
ATOM 4312 C CA . PHE B 1 77 ? -34.312 -6.941 -0.473 1 95.88 77 PHE B CA 1
ATOM 4313 C C . PHE B 1 77 ? -34.406 -7.973 -1.592 1 95.88 77 PHE B C 1
ATOM 4315 O O . PHE B 1 77 ? -34.062 -7.672 -2.742 1 95.88 77 PHE B O 1
ATOM 4322 N N . PRO B 1 78 ? -34.969 -9.094 -1.342 1 94.69 78 PRO B N 1
ATOM 4323 C CA . PRO B 1 78 ? -35 -10.195 -2.303 1 94.69 78 PRO B CA 1
ATOM 4324 C C . PRO B 1 78 ? -35.719 -9.828 -3.6 1 94.69 78 PRO B C 1
ATOM 4326 O O . PRO B 1 78 ? -35.469 -10.438 -4.645 1 94.69 78 PRO B O 1
ATOM 4329 N N . VAL B 1 79 ? -36.531 -8.891 -3.578 1 92.88 79 VAL B N 1
ATOM 4330 C CA . VAL B 1 79 ? -37.312 -8.469 -4.742 1 92.88 79 VAL B CA 1
ATOM 4331 C C . VAL B 1 79 ? -36.344 -8.023 -5.855 1 92.88 79 VAL B C 1
ATOM 4333 O O . VAL B 1 79 ? -36.688 -8.102 -7.039 1 92.88 79 VAL B O 1
ATOM 4336 N N . LEU B 1 80 ? -35.156 -7.637 -5.531 1 94.25 80 LEU B N 1
ATOM 4337 C CA . LEU B 1 80 ? -34.188 -7.102 -6.488 1 94.25 80 LEU B CA 1
ATOM 4338 C C . LEU B 1 80 ? -33.688 -8.195 -7.434 1 94.25 80 LEU B C 1
ATOM 4340 O O . LEU B 1 80 ? -33.125 -7.898 -8.492 1 94.25 80 LEU B O 1
ATOM 4344 N N . ASP B 1 81 ? -33.844 -9.453 -7.066 1 92.12 81 ASP B N 1
ATOM 4345 C CA . ASP B 1 81 ? -33.406 -10.57 -7.891 1 92.12 81 ASP B CA 1
ATOM 4346 C C . ASP B 1 81 ? -34.094 -10.578 -9.242 1 92.12 81 ASP B C 1
ATOM 4348 O O . ASP B 1 81 ? -33.562 -11.094 -10.227 1 92.12 81 ASP B O 1
ATOM 4352 N N . ASP B 1 82 ? -35.219 -9.922 -9.281 1 92 82 ASP B N 1
ATOM 4353 C CA . ASP B 1 82 ? -36.031 -9.953 -10.492 1 92 82 ASP B CA 1
ATOM 4354 C C . ASP B 1 82 ? -35.969 -8.617 -11.242 1 92 82 ASP B C 1
ATOM 4356 O O . ASP B 1 82 ? -36.656 -8.43 -12.25 1 92 82 ASP B O 1
ATOM 4360 N N . ILE B 1 83 ? -35.219 -7.777 -10.695 1 91.38 83 ILE B N 1
ATOM 4361 C CA . ILE B 1 83 ? -35.125 -6.453 -11.297 1 91.38 83 ILE B CA 1
ATOM 4362 C C . ILE B 1 83 ? -34.031 -6.434 -12.344 1 91.38 83 ILE B C 1
ATOM 4364 O O . ILE B 1 83 ? -32.938 -7.02 -12.141 1 91.38 83 ILE B O 1
ATOM 4368 N N . ARG B 1 84 ? -34.312 -5.727 -13.445 1 88.69 84 ARG B N 1
ATOM 4369 C CA . ARG B 1 84 ? -33.281 -5.523 -14.461 1 88.69 84 ARG B CA 1
ATOM 4370 C C . ARG B 1 84 ? -32 -4.996 -13.836 1 88.69 84 ARG B C 1
ATOM 4372 O O . ARG B 1 84 ? -32.031 -4.094 -13 1 88.69 84 ARG B O 1
ATOM 4379 N N . ARG B 1 85 ? -30.891 -5.539 -14.312 1 90 85 ARG B N 1
ATOM 4380 C CA . ARG B 1 85 ? -29.594 -5.172 -13.734 1 90 85 ARG B CA 1
ATOM 4381 C C . ARG B 1 85 ? -29.109 -3.846 -14.305 1 90 85 ARG B C 1
ATOM 4383 O O . ARG B 1 85 ? -28.125 -3.811 -15.055 1 90 85 ARG B O 1
ATOM 4390 N N . ASP B 1 86 ? -29.75 -2.881 -13.867 1 94.5 86 ASP B N 1
ATOM 4391 C CA . ASP B 1 86 ? -29.422 -1.497 -14.188 1 94.5 86 ASP B CA 1
ATOM 4392 C C . ASP B 1 86 ? -29.656 -0.578 -13 1 94.5 86 ASP B C 1
ATOM 4394 O O . ASP B 1 86 ? -30.625 -0.767 -12.25 1 94.5 86 ASP B O 1
ATOM 4398 N N . TRP B 1 87 ? -28.828 0.416 -12.836 1 95.94 87 TRP B N 1
ATOM 4399 C CA . TRP B 1 87 ? -28.828 1.256 -11.641 1 95.94 87 TRP B CA 1
ATOM 4400 C C . TRP B 1 87 ? -30.156 1.976 -11.477 1 95.94 87 TRP B C 1
ATOM 4402 O O . TRP B 1 87 ? -30.672 2.086 -10.367 1 95.94 87 TRP B O 1
ATOM 4412 N N . GLU B 1 88 ? -30.688 2.51 -12.578 1 96.5 88 GLU B N 1
ATOM 4413 C CA . GLU B 1 88 ? -31.953 3.256 -12.484 1 96.5 88 GLU B CA 1
ATOM 4414 C C . GLU B 1 88 ? -33.094 2.361 -12 1 96.5 88 GLU B C 1
ATOM 4416 O O . GLU B 1 88 ? -33.844 2.736 -11.102 1 96.5 88 GLU B O 1
ATOM 4421 N N . ALA B 1 89 ? -33.156 1.165 -12.602 1 96.94 89 ALA B N 1
ATOM 4422 C CA . ALA B 1 89 ? -34.219 0.215 -12.227 1 96.94 89 ALA B CA 1
ATOM 4423 C C . ALA B 1 89 ? -34.031 -0.237 -10.773 1 96.94 89 ALA B C 1
ATOM 4425 O O . ALA B 1 89 ? -35.031 -0.351 -10.031 1 96.94 89 ALA B O 1
ATOM 4426 N N . LEU B 1 90 ? -32.844 -0.484 -10.383 1 97.31 90 LEU B N 1
ATOM 4427 C CA . LEU B 1 90 ? -32.531 -0.979 -9.047 1 97.31 90 LEU B CA 1
ATOM 4428 C C . LEU B 1 90 ? -32.844 0.084 -7.996 1 97.31 90 LEU B C 1
ATOM 4430 O O . LEU B 1 90 ? -33.469 -0.205 -6.977 1 97.31 90 LEU B O 1
ATOM 4434 N N . LEU B 1 91 ? -32.438 1.32 -8.25 1 97.12 91 LEU B N 1
ATOM 4435 C CA . LEU B 1 91 ? -32.688 2.41 -7.312 1 97.12 91 LEU B CA 1
ATOM 4436 C C . LEU B 1 91 ? -34.188 2.717 -7.207 1 97.12 91 LEU B C 1
ATOM 4438 O O . LEU B 1 91 ? -34.688 3.021 -6.125 1 97.12 91 LEU B O 1
ATOM 4442 N N . ARG B 1 92 ? -34.844 2.643 -8.344 1 96.69 92 ARG B N 1
ATOM 4443 C CA . ARG B 1 92 ? -36.312 2.828 -8.328 1 96.69 92 ARG B CA 1
ATOM 4444 C C . ARG B 1 92 ? -36.969 1.785 -7.449 1 96.69 92 ARG B C 1
ATOM 4446 O O . ARG B 1 92 ? -37.875 2.115 -6.656 1 96.69 92 ARG B O 1
ATOM 4453 N N . ALA B 1 93 ? -36.562 0.555 -7.629 1 96.94 93 ALA B N 1
ATOM 4454 C CA . ALA B 1 93 ? -37.125 -0.532 -6.824 1 96.94 93 ALA B CA 1
ATOM 4455 C C . ALA B 1 93 ? -36.844 -0.318 -5.34 1 96.94 93 ALA B C 1
ATOM 4457 O O . ALA B 1 93 ? -37.719 -0.541 -4.5 1 96.94 93 ALA B O 1
ATOM 4458 N N . LEU B 1 94 ? -35.688 0.128 -5.016 1 97.56 94 LEU B N 1
ATOM 4459 C CA . LEU B 1 94 ? -35.312 0.376 -3.631 1 97.56 94 LEU B CA 1
ATOM 4460 C C . LEU B 1 94 ? -36.062 1.578 -3.064 1 97.56 94 LEU B C 1
ATOM 4462 O O . LEU B 1 94 ? -36.406 1.604 -1.88 1 97.56 94 LEU B O 1
ATOM 4466 N N . GLY B 1 95 ? -36.25 2.555 -3.898 1 96.56 95 GLY B N 1
ATOM 4467 C CA . GLY B 1 95 ? -37.062 3.693 -3.51 1 96.56 95 GLY B CA 1
ATOM 4468 C C . GLY B 1 95 ? -38.469 3.307 -3.092 1 96.56 95 GLY B C 1
ATOM 4469 O O . GLY B 1 95 ? -39 3.822 -2.104 1 96.56 95 GLY B O 1
ATOM 4470 N N . ARG B 1 96 ? -39.031 2.4 -3.836 1 95.38 96 ARG B N 1
ATOM 4471 C CA . ARG B 1 96 ? -40.375 1.931 -3.535 1 95.38 96 ARG B CA 1
ATOM 4472 C C . ARG B 1 96 ? -40.438 1.242 -2.176 1 95.38 96 ARG B C 1
ATOM 4474 O O . ARG B 1 96 ? -41.5 1.188 -1.541 1 95.38 96 ARG B O 1
ATOM 4481 N N . GLN B 1 97 ? -39.312 0.785 -1.735 1 95.81 97 GLN B N 1
ATOM 4482 C CA . GLN B 1 97 ? -39.219 0.121 -0.44 1 95.81 97 GLN B CA 1
ATOM 4483 C C . GLN B 1 97 ? -38.812 1.104 0.653 1 95.81 97 GLN B C 1
ATOM 4485 O O . GLN B 1 97 ? -38.594 0.707 1.795 1 95.81 97 GLN B O 1
ATOM 4490 N N . ASP B 1 98 ? -38.688 2.391 0.304 1 96.75 98 ASP B N 1
ATOM 4491 C CA . ASP B 1 98 ? -38.219 3.428 1.218 1 96.75 98 ASP B CA 1
ATOM 4492 C C . ASP B 1 98 ? -36.938 3.008 1.902 1 96.75 98 ASP B C 1
ATOM 4494 O O . ASP B 1 98 ? -36.781 3.189 3.111 1 96.75 98 ASP B O 1
ATOM 4498 N N . ALA B 1 99 ? -36.031 2.365 1.141 1 97.56 99 ALA B N 1
ATOM 4499 C CA . ALA B 1 99 ? -34.812 1.765 1.677 1 97.56 99 ALA B CA 1
ATOM 4500 C C . ALA B 1 99 ? -33.781 2.832 2.006 1 97.56 99 ALA B C 1
ATOM 4502 O O . ALA B 1 99 ? -33.812 3.941 1.467 1 97.56 99 ALA B O 1
ATOM 4503 N N . VAL B 1 100 ? -32.875 2.557 2.973 1 98.25 100 VAL B N 1
ATOM 4504 C CA . VAL B 1 100 ? -31.625 3.273 3.16 1 98.25 100 VAL B CA 1
ATOM 4505 C C . VAL B 1 100 ? -30.5 2.582 2.369 1 98.25 100 VAL B C 1
ATOM 4507 O O . VAL B 1 100 ? -30.156 1.431 2.648 1 98.25 100 VAL B O 1
ATOM 4510 N N . VAL B 1 101 ? -29.984 3.266 1.362 1 98.12 101 VAL B N 1
ATOM 4511 C CA . VAL B 1 101 ? -28.969 2.666 0.496 1 98.12 101 VAL B CA 1
ATOM 4512 C C . VAL B 1 101 ? -27.641 3.391 0.676 1 98.12 101 VAL B C 1
ATOM 4514 O O . VAL B 1 101 ? -27.547 4.594 0.426 1 98.12 101 VAL B O 1
ATOM 4517 N N . VAL B 1 102 ? -26.641 2.682 1.133 1 98 102 VAL B N 1
ATOM 4518 C CA . VAL B 1 102 ? -25.297 3.225 1.286 1 98 102 VAL B CA 1
ATOM 4519 C C . VAL B 1 102 ? -24.391 2.703 0.168 1 98 102 VAL B C 1
ATOM 4521 O O . VAL B 1 102 ? -24.156 1.497 0.068 1 98 102 VAL B O 1
ATOM 4524 N N . LEU B 1 103 ? -23.953 3.58 -0.662 1 97.62 103 LEU B N 1
ATOM 4525 C CA . LEU B 1 103 ? -22.938 3.273 -1.668 1 97.62 103 LEU B CA 1
ATOM 4526 C C . LEU B 1 103 ? -21.562 3.777 -1.23 1 97.62 103 LEU B C 1
ATOM 4528 O O . LEU B 1 103 ? -21.25 4.957 -1.405 1 97.62 103 LEU B O 1
ATOM 4532 N N . ASP B 1 104 ? -20.766 2.859 -0.645 1 96.81 104 ASP B N 1
ATOM 4533 C CA . ASP B 1 104 ? -19.438 3.18 -0.157 1 96.81 104 ASP B CA 1
ATOM 4534 C C . ASP B 1 104 ? -18.406 3.098 -1.281 1 96.81 104 ASP B C 1
ATOM 4536 O O . ASP B 1 104 ? -18.5 2.227 -2.15 1 96.81 104 ASP B O 1
ATOM 4540 N N . GLU B 1 105 ? -17.469 3.99 -1.26 1 95.12 105 GLU B N 1
ATOM 4541 C CA . GLU B 1 105 ? -16.469 4.188 -2.309 1 95.12 105 GLU B CA 1
ATOM 4542 C C . GLU B 1 105 ? -17.125 4.469 -3.654 1 95.12 105 GLU B C 1
ATOM 4544 O O . GLU B 1 105 ? -16.812 3.82 -4.652 1 95.12 105 GLU B O 1
ATOM 4549 N N . PHE B 1 106 ? -18.031 5.465 -3.645 1 96.69 106 PHE B N 1
ATOM 4550 C CA . PHE B 1 106 ? -18.812 5.898 -4.793 1 96.69 106 PHE B CA 1
ATOM 4551 C C . PHE B 1 106 ? -17.906 6.328 -5.941 1 96.69 106 PHE B C 1
ATOM 4553 O O . PHE B 1 106 ? -18.25 6.133 -7.109 1 96.69 106 PHE B O 1
ATOM 4560 N N . PRO B 1 107 ? -16.703 6.883 -5.656 1 93.38 107 PRO B N 1
ATOM 4561 C CA . PRO B 1 107 ? -15.805 7.262 -6.742 1 93.38 107 PRO B CA 1
ATOM 4562 C C . PRO B 1 107 ? -15.461 6.09 -7.664 1 93.38 107 PRO B C 1
ATOM 4564 O O . PRO B 1 107 ? -15.289 6.281 -8.867 1 93.38 107 PRO B O 1
ATOM 4567 N N . TYR B 1 108 ? -15.398 4.895 -7.191 1 92.75 108 TYR B N 1
ATOM 4568 C CA . TYR B 1 108 ? -15.109 3.734 -8.023 1 92.75 108 TYR B CA 1
ATOM 4569 C C . TYR B 1 108 ? -16.234 3.469 -9.008 1 92.75 108 TYR B C 1
ATOM 4571 O O . TYR B 1 108 ? -16 3.023 -10.133 1 92.75 108 TYR B O 1
ATOM 4579 N N . LEU B 1 109 ? -17.469 3.789 -8.586 1 95.38 109 LEU B N 1
ATOM 4580 C CA . LEU B 1 109 ? -18.625 3.639 -9.469 1 95.38 109 LEU B CA 1
ATOM 4581 C C . LEU B 1 109 ? -18.578 4.668 -10.594 1 95.38 109 LEU B C 1
ATOM 4583 O O . LEU B 1 109 ? -18.828 4.332 -11.758 1 95.38 109 LEU B O 1
ATOM 4587 N N . VAL B 1 110 ? -18.219 5.852 -10.195 1 94.06 110 VAL B N 1
ATOM 4588 C CA . VAL B 1 110 ? -18.141 6.945 -11.156 1 94.06 110 VAL B CA 1
ATOM 4589 C C . VAL B 1 110 ? -17.047 6.672 -12.172 1 94.06 110 VAL B C 1
ATOM 4591 O O . VAL B 1 110 ? -17.219 6.887 -13.375 1 94.06 110 VAL B O 1
ATOM 4594 N N . GLU B 1 111 ? -15.93 6.18 -11.703 1 90.25 111 GLU B N 1
ATOM 4595 C CA . GLU B 1 111 ? -14.805 5.875 -12.586 1 90.25 111 GLU B CA 1
ATOM 4596 C C . GLU B 1 111 ? -15.141 4.742 -13.547 1 90.25 111 GLU B C 1
ATOM 4598 O O . GLU B 1 111 ? -14.664 4.723 -14.688 1 90.25 111 GLU B O 1
ATOM 4603 N N . SER B 1 112 ? -15.961 3.838 -13.086 1 91.88 112 SER B N 1
ATOM 4604 C CA . SER B 1 112 ? -16.375 2.693 -13.898 1 91.88 112 SER B CA 1
ATOM 4605 C C . SER B 1 112 ? -17.453 3.082 -14.898 1 91.88 112 SER B C 1
ATOM 4607 O O . SER B 1 112 ? -17.531 2.51 -15.984 1 91.88 112 SER B O 1
ATOM 4609 N N . ASP B 1 113 ? -18.312 3.98 -14.516 1 93.81 113 ASP B N 1
ATOM 4610 C CA . ASP B 1 113 ? -19.422 4.48 -15.312 1 93.81 113 ASP B CA 1
ATOM 4611 C C . ASP B 1 113 ? -19.641 5.977 -15.086 1 93.81 113 ASP B C 1
ATOM 4613 O O . ASP B 1 113 ? -20.422 6.371 -14.219 1 93.81 113 ASP B O 1
ATOM 4617 N N . GLU B 1 114 ? -19.109 6.766 -15.977 1 92.5 114 GLU B N 1
ATOM 4618 C CA . GLU B 1 114 ? -19.109 8.219 -15.82 1 92.5 114 GLU B CA 1
ATOM 4619 C C . GLU B 1 114 ? -20.531 8.773 -15.891 1 92.5 114 GLU B C 1
ATOM 4621 O O . GLU B 1 114 ? -20.781 9.906 -15.469 1 92.5 114 GLU B O 1
ATOM 4626 N N . GLU B 1 115 ? -21.469 8.008 -16.391 1 94.62 115 GLU B N 1
ATOM 4627 C CA . GLU B 1 115 ? -22.844 8.469 -16.547 1 94.62 115 GLU B CA 1
ATOM 4628 C C . GLU B 1 115 ? -23.672 8.203 -15.305 1 94.62 115 GLU B C 1
ATOM 4630 O O . GLU B 1 115 ? -24.812 8.664 -15.195 1 94.62 115 GLU B O 1
ATOM 4635 N N . LEU B 1 116 ? -23.109 7.539 -14.367 1 95.5 116 LEU B N 1
ATOM 4636 C CA . LEU B 1 116 ? -23.875 7.078 -13.211 1 95.5 116 LEU B CA 1
ATOM 4637 C C . LEU B 1 116 ? -24.469 8.258 -12.445 1 95.5 116 LEU B C 1
ATOM 4639 O O . LEU B 1 116 ? -25.656 8.242 -12.086 1 95.5 116 LEU B O 1
ATOM 4643 N N . PRO B 1 117 ? -23.734 9.359 -12.18 1 95.75 117 PRO B N 1
ATOM 4644 C CA . PRO B 1 117 ? -24.344 10.492 -11.477 1 95.75 117 PRO B CA 1
ATOM 4645 C C . PRO B 1 117 ? -25.578 11.047 -12.195 1 95.75 117 PRO B C 1
ATOM 4647 O O . PRO B 1 117 ? -26.578 11.375 -11.555 1 95.75 117 PRO B O 1
ATOM 4650 N N . SER B 1 118 ? -25.516 11.047 -13.484 1 95.38 118 SER B N 1
ATOM 4651 C CA . SER B 1 118 ? -26.641 11.516 -14.281 1 95.38 118 SER B CA 1
ATOM 4652 C C . SER B 1 118 ? -27.812 10.547 -14.195 1 95.38 118 SER B C 1
ATOM 4654 O O . SER B 1 118 ? -28.969 10.961 -14.164 1 95.38 118 SER B O 1
ATOM 4656 N N . LYS B 1 119 ? -27.5 9.273 -14.234 1 95.75 119 LYS B N 1
ATOM 4657 C CA . LYS B 1 119 ? -28.531 8.266 -14.078 1 95.75 119 LYS B CA 1
ATOM 4658 C C . LYS B 1 119 ? -29.234 8.398 -12.727 1 95.75 119 LYS B C 1
ATOM 4660 O O . LYS B 1 119 ? -30.469 8.312 -12.648 1 95.75 119 LYS B O 1
ATOM 4665 N N . ILE B 1 120 ? -28.5 8.609 -11.68 1 96.12 120 ILE B N 1
ATOM 4666 C CA . ILE B 1 120 ? -29.047 8.789 -10.344 1 96.12 120 ILE B CA 1
ATOM 4667 C C . ILE B 1 120 ? -29.922 10.039 -10.305 1 96.12 120 ILE B C 1
ATOM 4669 O O . ILE B 1 120 ? -31 10.031 -9.734 1 96.12 120 ILE B O 1
ATOM 4673 N N . GLN B 1 121 ? -29.438 11.094 -10.93 1 95.38 121 GLN B N 1
ATOM 4674 C CA . GLN B 1 121 ? -30.203 12.328 -11.016 1 95.38 121 GLN B CA 1
ATOM 4675 C C . GLN B 1 121 ? -31.578 12.078 -11.633 1 95.38 121 GLN B C 1
ATOM 4677 O O . GLN B 1 121 ? -32.594 12.523 -11.094 1 95.38 121 GLN B O 1
ATOM 4682 N N . ARG B 1 122 ? -31.594 11.414 -12.727 1 95.88 122 ARG B N 1
ATOM 4683 C CA . ARG B 1 122 ? -32.844 11.164 -13.445 1 95.88 122 ARG B CA 1
ATOM 4684 C C . ARG B 1 122 ? -33.812 10.375 -12.586 1 95.88 122 ARG B C 1
ATOM 4686 O O . ARG B 1 122 ? -35 10.75 -12.469 1 95.88 122 ARG B O 1
ATOM 4693 N N . VAL B 1 123 ? -33.312 9.336 -12.047 1 96.25 123 VAL B N 1
ATOM 4694 C CA . VAL B 1 123 ? -34.188 8.492 -11.25 1 96.25 123 VAL B CA 1
ATOM 4695 C C . VAL B 1 123 ? -34.656 9.25 -10 1 96.25 123 VAL B C 1
ATOM 4697 O O . VAL B 1 123 ? -35.781 9.086 -9.539 1 96.25 123 VAL B O 1
ATOM 4700 N N . TRP B 1 124 ? -33.75 10.031 -9.43 1 95.62 124 TRP B N 1
ATOM 4701 C CA . TRP B 1 124 ? -34.094 10.844 -8.266 1 95.62 124 TRP B CA 1
ATOM 4702 C C . TRP B 1 124 ? -35.25 11.789 -8.578 1 95.62 124 TRP B C 1
ATOM 4704 O O . TRP B 1 124 ? -36.25 11.789 -7.867 1 95.62 124 TRP B O 1
ATOM 4714 N N . ASP B 1 125 ? -35.156 12.508 -9.656 1 95.44 125 ASP B N 1
ATOM 4715 C CA . ASP B 1 125 ? -36.125 13.539 -10.031 1 95.44 125 ASP B CA 1
ATOM 4716 C C . ASP B 1 125 ? -37.469 12.922 -10.414 1 95.44 125 ASP B C 1
ATOM 4718 O O . ASP B 1 125 ? -38.5 13.477 -10.109 1 95.44 125 ASP B O 1
ATOM 4722 N N . MET B 1 126 ? -37.375 11.812 -10.953 1 95.69 126 MET B N 1
ATOM 4723 C CA . MET B 1 126 ? -38.594 11.234 -11.531 1 95.69 126 MET B CA 1
ATOM 4724 C C . MET B 1 126 ? -39.312 10.352 -10.508 1 95.69 126 MET B C 1
ATOM 4726 O O . MET B 1 126 ? -40.531 10.234 -10.531 1 95.69 126 MET B O 1
ATOM 4730 N N . HIS B 1 127 ? -38.531 9.75 -9.617 1 94.88 127 HIS B N 1
ATOM 4731 C CA . HIS B 1 127 ? -39.156 8.68 -8.859 1 94.88 127 HIS B CA 1
ATOM 4732 C C . HIS B 1 127 ? -38.844 8.797 -7.371 1 94.88 127 HIS B C 1
ATOM 4734 O O . HIS B 1 127 ? -39.719 8.656 -6.523 1 94.88 127 HIS B O 1
ATOM 4740 N N . LEU B 1 128 ? -37.625 9.117 -7.004 1 95.25 128 LEU B N 1
ATOM 4741 C CA . LEU B 1 128 ? -37.156 8.938 -5.633 1 95.25 128 LEU B CA 1
ATOM 4742 C C . LEU B 1 128 ? -37.594 10.102 -4.75 1 95.25 128 LEU B C 1
ATOM 4744 O O . LEU B 1 128 ? -37.812 9.922 -3.553 1 95.25 128 LEU B O 1
ATOM 4748 N N . GLU B 1 129 ? -37.75 11.195 -5.348 1 92 129 GLU B N 1
ATOM 4749 C CA . GLU B 1 129 ? -38.094 12.391 -4.59 1 92 129 GLU B CA 1
ATOM 4750 C C . GLU B 1 129 ? -39.438 12.203 -3.863 1 92 129 GLU B C 1
ATOM 4752 O O . GLU B 1 129 ? -39.656 12.797 -2.809 1 92 129 GLU B O 1
ATOM 4757 N N . ALA B 1 130 ? -40.25 11.375 -4.359 1 91.5 130 ALA B N 1
ATOM 4758 C CA . ALA B 1 130 ? -41.594 11.172 -3.822 1 91.5 130 ALA B CA 1
ATOM 4759 C C . ALA B 1 130 ? -41.625 10.062 -2.771 1 91.5 130 ALA B C 1
ATOM 4761 O O . ALA B 1 130 ? -42.656 9.781 -2.168 1 91.5 130 ALA B O 1
ATOM 4762 N N . THR B 1 131 ? -40.5 9.5 -2.529 1 95.75 131 THR B N 1
ATOM 4763 C CA . THR B 1 131 ? -40.375 8.414 -1.56 1 95.75 131 THR B CA 1
ATOM 4764 C C . THR B 1 131 ? -39.719 8.906 -0.273 1 95.75 131 THR B C 1
ATOM 4766 O O . THR B 1 131 ? -39.5 10.109 -0.113 1 95.75 131 THR B O 1
ATOM 4769 N N . SER B 1 132 ? -39.531 7.957 0.657 1 96.12 132 SER B N 1
ATOM 4770 C CA . SER B 1 132 ? -38.812 8.258 1.889 1 96.12 132 SER B CA 1
ATOM 4771 C C . SER B 1 132 ? -37.469 7.582 1.91 1 96.12 132 SER B C 1
ATOM 4773 O O . SER B 1 132 ? -36.906 7.305 2.98 1 96.12 132 SER B O 1
ATOM 4775 N N . MET B 1 133 ? -36.938 7.312 0.716 1 97.12 133 MET B N 1
ATOM 4776 C CA . MET B 1 133 ? -35.656 6.652 0.62 1 97.12 133 MET B CA 1
ATOM 4777 C C . MET B 1 133 ? -34.531 7.586 1.073 1 97.12 133 MET B C 1
ATOM 4779 O O . MET B 1 133 ? -34.656 8.805 0.974 1 97.12 133 MET B O 1
ATOM 4783 N N . THR B 1 134 ? -33.469 7.016 1.605 1 98.19 134 THR B N 1
ATOM 4784 C CA . THR B 1 134 ? -32.219 7.738 1.858 1 98.19 134 THR B CA 1
ATOM 4785 C C . THR B 1 134 ? -31.078 7.125 1.067 1 98.19 134 THR B C 1
ATOM 4787 O O . THR B 1 134 ? -30.828 5.918 1.144 1 98.19 134 THR B O 1
ATOM 4790 N N . LEU B 1 135 ? -30.469 7.883 0.255 1 98.06 135 LEU B N 1
ATOM 4791 C CA . LEU B 1 135 ? -29.266 7.496 -0.471 1 98.06 135 LEU B CA 1
ATOM 4792 C C . LEU B 1 135 ? -28.031 8.148 0.138 1 98.06 135 LEU B C 1
ATOM 4794 O O . LEU B 1 135 ? -27.969 9.375 0.262 1 98.06 135 LEU B O 1
ATOM 4798 N N . VAL B 1 136 ? -27.094 7.332 0.599 1 98.38 136 VAL B N 1
ATOM 4799 C CA . VAL B 1 136 ? -25.844 7.82 1.186 1 98.38 136 VAL B CA 1
ATOM 4800 C C . VAL B 1 136 ? -24.672 7.496 0.262 1 98.38 136 VAL B C 1
ATOM 4802 O O . VAL B 1 136 ? -24.391 6.324 0.01 1 98.38 136 VAL B O 1
ATOM 4805 N N . LEU B 1 137 ? -24.062 8.477 -0.26 1 98 137 LEU B N 1
ATOM 4806 C CA . LEU B 1 137 ? -22.875 8.32 -1.084 1 98 137 LEU B CA 1
ATOM 4807 C C . LEU B 1 137 ? -21.609 8.602 -0.271 1 98 137 LEU B C 1
ATOM 4809 O O . LEU B 1 137 ? -21.438 9.703 0.259 1 98 137 LEU B O 1
ATOM 4813 N N . VAL B 1 138 ? -20.75 7.594 -0.142 1 97.56 138 VAL B N 1
ATOM 4814 C CA . VAL B 1 138 ? -19.531 7.711 0.643 1 97.56 138 VAL B CA 1
ATOM 4815 C C . VAL B 1 138 ? -18.312 7.656 -0.282 1 97.56 138 VAL B C 1
ATOM 4817 O O . VAL B 1 138 ? -18.281 6.859 -1.225 1 97.56 138 VAL B O 1
ATOM 4820 N N . GLY B 1 139 ? -17.344 8.531 -0.087 1 95 139 GLY B N 1
ATOM 4821 C CA . GLY B 1 139 ? -16.188 8.523 -0.968 1 95 139 GLY B CA 1
ATOM 4822 C C . GLY B 1 139 ? -14.922 9.023 -0.298 1 95 139 GLY B C 1
ATOM 4823 O O . GLY B 1 139 ? -14.961 9.953 0.505 1 95 139 GLY B O 1
ATOM 4824 N N . SER B 1 140 ? -13.781 8.367 -0.702 1 91.56 140 SER B N 1
ATOM 4825 C CA . SER B 1 140 ? -12.484 8.766 -0.177 1 91.56 140 SER B CA 1
ATOM 4826 C C . SER B 1 140 ? -11.758 9.695 -1.146 1 91.56 140 SER B C 1
ATOM 4828 O O . SER B 1 140 ? -10.797 10.375 -0.768 1 91.56 140 SER B O 1
ATOM 4830 N N . SER B 1 141 ? -12.148 9.625 -2.412 1 86.44 141 SER B N 1
ATOM 4831 C CA . SER B 1 141 ? -11.57 10.531 -3.396 1 86.44 141 SER B CA 1
ATOM 4832 C C . SER B 1 141 ? -12.242 11.906 -3.352 1 86.44 141 SER B C 1
ATOM 4834 O O . SER B 1 141 ? -13.273 12.117 -3.984 1 86.44 141 SER B O 1
ATOM 4836 N N . ILE B 1 142 ? -11.617 12.773 -2.688 1 84.25 142 ILE B N 1
ATOM 4837 C CA . ILE B 1 142 ? -12.195 14.086 -2.443 1 84.25 142 ILE B CA 1
ATOM 4838 C C . ILE B 1 142 ? -12.43 14.805 -3.773 1 84.25 142 ILE B C 1
ATOM 4840 O O . ILE B 1 142 ? -13.492 15.383 -3.996 1 84.25 142 ILE B O 1
ATOM 4844 N N . SER B 1 143 ? -11.508 14.617 -4.68 1 83.75 143 SER B N 1
ATOM 4845 C CA . SER B 1 143 ? -11.609 15.305 -5.965 1 83.75 143 SER B CA 1
ATOM 4846 C C . SER B 1 143 ? -12.828 14.82 -6.746 1 83.75 143 SER B C 1
ATOM 4848 O O . SER B 1 143 ? -13.586 15.633 -7.289 1 83.75 143 SER B O 1
ATOM 4850 N N . ILE B 1 144 ? -13.07 13.57 -6.773 1 85.56 144 ILE B N 1
ATOM 4851 C CA . ILE B 1 144 ? -14.195 13.008 -7.516 1 85.56 144 ILE B CA 1
ATOM 4852 C C . ILE B 1 144 ? -15.508 13.398 -6.84 1 85.56 144 ILE B C 1
ATOM 4854 O O . ILE B 1 144 ? -16.469 13.781 -7.516 1 85.56 144 ILE B O 1
ATOM 4858 N N . MET B 1 145 ? -15.5 13.359 -5.539 1 89.88 145 MET B N 1
ATOM 4859 C CA . MET B 1 145 ? -16.703 13.734 -4.805 1 89.88 145 MET B CA 1
ATOM 4860 C C . MET B 1 145 ? -17.047 15.203 -5.023 1 89.88 145 MET B C 1
ATOM 4862 O O . MET B 1 145 ? -18.203 15.555 -5.219 1 89.88 145 MET B O 1
ATOM 4866 N N . GLU B 1 146 ? -16.016 15.969 -5.035 1 85.94 146 GLU B N 1
ATOM 4867 C CA . GLU B 1 146 ? -16.234 17.406 -5.246 1 85.94 146 GLU B CA 1
ATOM 4868 C C . GLU B 1 146 ? -16.672 17.688 -6.676 1 85.94 146 GLU B C 1
ATOM 4870 O O . GLU B 1 146 ? -17.625 18.438 -6.895 1 85.94 146 GLU B O 1
ATOM 4875 N N . ASP B 1 147 ? -16.094 17.062 -7.625 1 85.44 147 ASP B N 1
ATOM 4876 C CA . ASP B 1 147 ? -16.328 17.359 -9.031 1 85.44 147 ASP B CA 1
ATOM 4877 C C . ASP B 1 147 ? -17.641 16.734 -9.508 1 85.44 147 ASP B C 1
ATOM 4879 O O . ASP B 1 147 ? -18.359 17.328 -10.312 1 85.44 147 ASP B O 1
ATOM 4883 N N . ASN B 1 148 ? -17.953 15.57 -8.969 1 88 148 ASN B N 1
ATOM 4884 C CA . ASN B 1 148 ? -19.047 14.805 -9.57 1 88 148 ASN B CA 1
ATOM 4885 C C . ASN B 1 148 ? -20.297 14.812 -8.695 1 88 148 ASN B C 1
ATOM 4887 O O . ASN B 1 148 ? -21.375 14.406 -9.133 1 88 148 ASN B O 1
ATOM 4891 N N . VAL B 1 149 ? -20.141 15.32 -7.504 1 88.69 149 VAL B N 1
ATOM 4892 C CA . VAL B 1 149 ? -21.297 15.25 -6.609 1 88.69 149 VAL B CA 1
ATOM 4893 C C . VAL B 1 149 ? -21.547 16.625 -5.984 1 88.69 149 VAL B C 1
ATOM 4895 O O . VAL B 1 149 ? -22.672 17.094 -5.945 1 88.69 149 VAL B O 1
ATOM 4898 N N . LEU B 1 150 ? -20.516 17.359 -5.629 1 87 150 LEU B N 1
ATOM 4899 C CA . LEU B 1 150 ? -20.672 18.516 -4.746 1 87 150 LEU B CA 1
ATOM 4900 C C . LEU B 1 150 ? -20.609 19.812 -5.531 1 87 150 LEU B C 1
ATOM 4902 O O . LEU B 1 150 ? -21.125 20.844 -5.082 1 87 150 LEU B O 1
ATOM 4906 N N . SER B 1 151 ? -20.031 19.781 -6.652 1 87.19 151 SER B N 1
ATOM 4907 C CA . SER B 1 151 ? -19.859 21.016 -7.414 1 87.19 151 SER B CA 1
ATOM 4908 C C . SER B 1 151 ? -21.172 21.422 -8.086 1 87.19 151 SER B C 1
ATOM 4910 O O . SER B 1 151 ? -22.016 20.578 -8.383 1 87.19 151 SER B O 1
ATOM 4912 N N . GLY B 1 152 ? -21.328 22.688 -8.344 1 81.81 152 GLY B N 1
ATOM 4913 C CA . GLY B 1 152 ? -22.531 23.266 -8.93 1 81.81 152 GLY B CA 1
ATOM 4914 C C . GLY B 1 152 ? -22.859 22.703 -10.297 1 81.81 152 GLY B C 1
ATOM 4915 O O . GLY B 1 152 ? -24.031 22.609 -10.672 1 81.81 152 GLY B O 1
ATOM 4916 N N . GLY B 1 153 ? -21.938 22.281 -11.031 1 83.94 153 GLY B N 1
ATOM 4917 C CA . GLY B 1 153 ? -22.141 21.719 -12.359 1 83.94 153 GLY B CA 1
ATOM 4918 C C . GLY B 1 153 ? -22.406 20.219 -12.344 1 83.94 153 GLY B C 1
ATOM 4919 O O . GLY B 1 153 ? -22.719 19.625 -13.383 1 83.94 153 GLY B O 1
ATOM 4920 N N . SER B 1 154 ? -22.469 19.719 -11.148 1 88.38 154 SER B N 1
ATOM 4921 C CA . SER B 1 154 ? -22.656 18.266 -11.039 1 88.38 154 SER B CA 1
ATOM 4922 C C . SER B 1 154 ? -24.125 17.891 -11.031 1 88.38 154 SER B C 1
ATOM 4924 O O . SER B 1 154 ? -24.969 18.641 -10.523 1 88.38 154 SER B O 1
ATOM 4926 N N . PRO B 1 155 ? -24.438 16.734 -11.57 1 88.38 155 PRO B N 1
ATOM 4927 C CA . PRO B 1 155 ? -25.812 16.281 -11.664 1 88.38 155 PRO B CA 1
ATOM 4928 C C . PRO B 1 155 ? -26.5 16.188 -10.297 1 88.38 155 PRO B C 1
ATOM 4930 O O . PRO B 1 155 ? -27.719 16.406 -10.195 1 88.38 155 PRO B O 1
ATOM 4933 N N . LEU B 1 156 ? -25.75 15.961 -9.25 1 90.88 156 LEU B N 1
ATOM 4934 C CA . LEU B 1 156 ? -26.359 15.648 -7.969 1 90.88 156 LEU B CA 1
ATOM 4935 C C . LEU B 1 156 ? -26.328 16.859 -7.039 1 90.88 156 LEU B C 1
ATOM 4937 O O . LEU B 1 156 ? -26.812 16.797 -5.914 1 90.88 156 LEU B O 1
ATOM 4941 N N . TYR B 1 157 ? -25.641 17.969 -7.355 1 86.81 157 TYR B N 1
ATOM 4942 C CA . TYR B 1 157 ? -25.422 19.141 -6.527 1 86.81 157 TYR B CA 1
ATOM 4943 C C . TYR B 1 157 ? -26.719 19.641 -5.922 1 86.81 157 TYR B C 1
ATOM 4945 O O . TYR B 1 157 ? -26.812 19.844 -4.711 1 86.81 157 TYR B O 1
ATOM 4953 N N . GLY B 1 158 ? -27.781 19.812 -6.598 1 85.5 158 GLY B N 1
ATOM 4954 C CA . GLY B 1 158 ? -29.031 20.391 -6.129 1 85.5 158 GLY B CA 1
ATOM 4955 C C . GLY B 1 158 ? -29.922 19.406 -5.41 1 85.5 158 GLY B C 1
ATOM 4956 O O . GLY B 1 158 ? -30.938 19.781 -4.836 1 85.5 158 GLY B O 1
ATOM 4957 N N . ARG B 1 159 ? -29.5 18.25 -5.215 1 91.06 159 ARG B N 1
ATOM 4958 C CA . ARG B 1 159 ? -30.344 17.203 -4.621 1 91.06 159 ARG B CA 1
ATOM 4959 C C . ARG B 1 159 ? -29.828 16.797 -3.244 1 91.06 159 ARG B C 1
ATOM 4961 O O . ARG B 1 159 ? -30.531 16.141 -2.48 1 91.06 159 ARG B O 1
ATOM 4968 N N . ARG B 1 160 ? -28.641 17.203 -2.898 1 92.69 160 ARG B N 1
ATOM 4969 C CA . ARG B 1 160 ? -28.016 16.844 -1.627 1 92.69 160 ARG B CA 1
ATOM 4970 C C . ARG B 1 160 ? -28.766 17.469 -0.457 1 92.69 160 ARG B C 1
ATOM 4972 O O . ARG B 1 160 ? -29.109 18.656 -0.494 1 92.69 160 ARG B O 1
ATOM 4979 N N . THR B 1 161 ? -29.062 16.719 0.529 1 94.31 161 THR B N 1
ATOM 4980 C CA . THR B 1 161 ? -29.781 17.188 1.703 1 94.31 161 THR B CA 1
ATOM 4981 C C . THR B 1 161 ? -28.859 17.234 2.924 1 94.31 161 THR B C 1
ATOM 4983 O O . THR B 1 161 ? -29.234 17.797 3.961 1 94.31 161 THR B O 1
ATOM 4986 N N . GLY B 1 162 ? -27.75 16.641 2.799 1 94.5 162 GLY B N 1
ATOM 4987 C CA . GLY B 1 162 ? -26.766 16.656 3.867 1 94.5 162 GLY B CA 1
ATOM 4988 C C . GLY B 1 162 ? -25.359 16.312 3.389 1 94.5 162 GLY B C 1
ATOM 4989 O O . GLY B 1 162 ? -25.188 15.57 2.422 1 94.5 162 GLY B O 1
ATOM 4990 N N . THR B 1 163 ? -24.422 16.906 4.012 1 95.19 163 THR B N 1
ATOM 4991 C CA . THR B 1 163 ? -23.016 16.641 3.68 1 95.19 163 THR B CA 1
ATOM 4992 C C . THR B 1 163 ? -22.188 16.484 4.945 1 95.19 163 THR B C 1
ATOM 4994 O O . THR B 1 163 ? -22.359 17.234 5.91 1 95.19 163 THR B O 1
ATOM 4997 N N . ILE B 1 164 ? -21.391 15.469 4.949 1 95.56 164 ILE B N 1
ATOM 4998 C CA . ILE B 1 164 ? -20.438 15.258 6.02 1 95.56 164 ILE B CA 1
ATOM 4999 C C . ILE B 1 164 ? -19.016 15.219 5.441 1 95.56 164 ILE B C 1
ATOM 5001 O O . ILE B 1 164 ? -18.656 14.289 4.719 1 95.56 164 ILE B O 1
ATOM 5005 N N . ASP B 1 165 ? -18.234 16.25 5.668 1 94.38 165 ASP B N 1
ATOM 5006 C CA . ASP B 1 165 ? -16.781 16.266 5.422 1 94.38 165 ASP B CA 1
ATOM 5007 C C . ASP B 1 165 ? -16.016 15.797 6.66 1 94.38 165 ASP B C 1
ATOM 5009 O O . ASP B 1 165 ? -15.781 16.578 7.578 1 94.38 165 ASP B O 1
ATOM 5013 N N . LEU B 1 166 ? -15.656 14.539 6.656 1 94 166 LEU B N 1
ATOM 5014 C CA . LEU B 1 166 ? -15.18 13.914 7.887 1 94 166 LEU B CA 1
ATOM 5015 C C . LEU B 1 166 ? -13.703 14.242 8.117 1 94 166 LEU B C 1
ATOM 5017 O O . LEU B 1 166 ? -12.844 13.805 7.352 1 94 166 LEU B O 1
ATOM 5021 N N . PRO B 1 167 ? -13.352 15.008 9.133 1 91.88 167 PRO B N 1
ATOM 5022 C CA . PRO B 1 167 ? -11.953 15.344 9.445 1 91.88 167 PRO B CA 1
ATOM 5023 C C . PRO B 1 167 ? -11.273 14.297 10.32 1 91.88 167 PRO B C 1
ATOM 5025 O O . PRO B 1 167 ? -11.938 13.398 10.844 1 91.88 167 PRO B O 1
ATOM 5028 N N . PRO B 1 168 ? -9.93 14.359 10.414 1 93.88 168 PRO B N 1
ATOM 5029 C CA . PRO B 1 168 ? -9.281 13.547 11.445 1 93.88 168 PRO B CA 1
ATOM 5030 C C . PRO B 1 168 ? -9.727 13.922 12.859 1 93.88 168 PRO B C 1
ATOM 5032 O O . PRO B 1 168 ? -10.328 14.977 13.062 1 93.88 168 PRO B O 1
ATOM 5035 N N . LEU B 1 169 ? -9.477 13.031 13.781 1 93 169 LEU B N 1
ATOM 5036 C CA . LEU B 1 169 ? -9.781 13.32 15.18 1 93 169 LEU B CA 1
ATOM 5037 C C . LEU B 1 169 ? -8.906 14.445 15.703 1 93 169 LEU B C 1
ATOM 5039 O O . LEU B 1 169 ? -7.715 14.523 15.375 1 93 169 LEU B O 1
ATOM 5043 N N . ASP B 1 170 ? -9.508 15.32 16.453 1 90 170 ASP B N 1
ATOM 5044 C CA . ASP B 1 170 ? -8.695 16.328 17.125 1 90 170 ASP B CA 1
ATOM 5045 C C . ASP B 1 170 ? -7.871 15.711 18.25 1 90 170 ASP B C 1
ATOM 5047 O O . ASP B 1 170 ? -8 14.523 18.547 1 90 170 ASP B O 1
ATOM 5051 N N . LEU B 1 171 ? -7.023 16.484 18.812 1 91.44 171 LEU B N 1
ATOM 5052 C CA . LEU B 1 171 ? -6.086 16.016 19.828 1 91.44 171 LEU B CA 1
ATOM 5053 C C . LEU B 1 171 ? -6.832 15.391 21 1 91.44 171 LEU B C 1
ATOM 5055 O O . LEU B 1 171 ? -6.438 14.336 21.516 1 91.44 171 LEU B O 1
ATOM 5059 N N . ALA B 1 172 ? -7.902 16 21.422 1 87.19 172 ALA B N 1
ATOM 5060 C CA . ALA B 1 172 ? -8.672 15.547 22.578 1 87.19 172 ALA B CA 1
ATOM 5061 C C . ALA B 1 172 ? -9.25 14.156 22.328 1 87.19 172 ALA B C 1
ATOM 5063 O O . ALA B 1 172 ? -9.25 13.305 23.234 1 87.19 172 ALA B O 1
ATOM 5064 N N . ASP B 1 173 ? -9.711 13.945 21.156 1 89.69 173 ASP B N 1
ATOM 5065 C CA . ASP B 1 173 ? -10.289 12.656 20.797 1 89.69 173 ASP B CA 1
ATOM 5066 C C . ASP B 1 173 ? -9.203 11.617 20.531 1 89.69 173 ASP B C 1
ATOM 5068 O O . ASP B 1 173 ? -9.352 10.445 20.891 1 89.69 173 ASP B O 1
ATOM 5072 N N . ALA B 1 174 ? -8.141 12.031 19.922 1 92.19 174 ALA B N 1
ATOM 5073 C CA . ALA B 1 174 ? -7.031 11.133 19.609 1 92.19 174 ALA B CA 1
ATOM 5074 C C . ALA B 1 174 ? -6.406 10.578 20.891 1 92.19 174 ALA B C 1
ATOM 5076 O O . ALA B 1 174 ? -6.016 9.406 20.938 1 92.19 174 ALA B O 1
ATOM 5077 N N . GLN B 1 175 ? -6.395 11.344 21.938 1 90.25 175 GLN B N 1
ATOM 5078 C CA . GLN B 1 175 ? -5.738 10.961 23.188 1 90.25 175 GLN B CA 1
ATOM 5079 C C . GLN B 1 175 ? -6.43 9.766 23.828 1 90.25 175 GLN B C 1
ATOM 5081 O O . GLN B 1 175 ? -5.812 9.031 24.609 1 90.25 175 GLN B O 1
ATOM 5086 N N . GLN B 1 176 ? -7.625 9.547 23.453 1 88.38 176 GLN B N 1
ATOM 5087 C CA . GLN B 1 176 ? -8.383 8.438 24.016 1 88.38 176 GLN B CA 1
ATOM 5088 C C . GLN B 1 176 ? -7.77 7.098 23.625 1 88.38 176 GLN B C 1
ATOM 5090 O O . GLN B 1 176 ? -8.023 6.078 24.266 1 88.38 176 GLN B O 1
ATOM 5095 N N . PHE B 1 177 ? -6.969 7.078 22.609 1 89.75 177 PHE B N 1
ATOM 5096 C CA . PHE B 1 177 ? -6.324 5.855 22.156 1 89.75 177 PHE B CA 1
ATOM 5097 C C . PHE B 1 177 ? -5.027 5.609 22.922 1 89.75 177 PHE B C 1
ATOM 5099 O O . PHE B 1 177 ? -4.449 4.523 22.844 1 89.75 177 PHE B O 1
ATOM 5106 N N . TYR B 1 178 ? -4.559 6.535 23.641 1 89.19 178 TYR B N 1
ATOM 5107 C CA . TYR B 1 178 ? -3.377 6.426 24.484 1 89.19 178 TYR B CA 1
ATOM 5108 C C . TYR B 1 178 ? -3.539 7.25 25.75 1 89.19 178 TYR B C 1
ATOM 5110 O O . TYR B 1 178 ? -2.725 8.133 26.031 1 89.19 178 TYR B O 1
ATOM 5118 N N . PRO B 1 179 ? -4.406 6.805 26.625 1 82.88 179 PRO B N 1
ATOM 5119 C CA . PRO B 1 179 ? -4.84 7.586 27.781 1 82.88 179 PRO B CA 1
ATOM 5120 C C . PRO B 1 179 ? -3.787 7.637 28.891 1 82.88 179 PRO B C 1
ATOM 5122 O O . PRO B 1 179 ? -3.814 8.539 29.734 1 82.88 179 PRO B O 1
ATOM 5125 N N . ALA B 1 180 ? -2.875 6.695 28.875 1 86.88 180 ALA B N 1
ATOM 5126 C CA . ALA B 1 180 ? -1.92 6.605 29.969 1 86.88 180 ALA B CA 1
ATOM 5127 C C . ALA B 1 180 ? -0.689 7.465 29.703 1 86.88 180 ALA B C 1
ATOM 5129 O O . ALA B 1 180 ? 0.17 7.621 30.578 1 86.88 180 ALA B O 1
ATOM 5130 N N . ASP B 1 181 ? -0.67 8.039 28.578 1 92.25 181 ASP B N 1
ATOM 5131 C CA . ASP B 1 181 ? 0.509 8.828 28.219 1 92.25 181 ASP B CA 1
ATOM 5132 C C . ASP B 1 181 ? 0.538 10.148 28.984 1 92.25 181 ASP B C 1
ATOM 5134 O O . ASP B 1 181 ? -0.511 10.734 29.266 1 92.25 181 ASP B O 1
ATOM 5138 N N . ASP B 1 182 ? 1.701 10.508 29.422 1 94.56 182 ASP B N 1
ATOM 5139 C CA . ASP B 1 182 ? 1.836 11.844 29.984 1 94.56 182 ASP B CA 1
ATOM 5140 C C . ASP B 1 182 ? 1.604 12.922 28.938 1 94.56 182 ASP B C 1
ATOM 5142 O O . ASP B 1 182 ? 1.662 12.648 27.734 1 94.56 182 ASP B O 1
ATOM 5146 N N . PRO B 1 183 ? 1.355 14.148 29.266 1 95.56 183 PRO B N 1
ATOM 5147 C CA . PRO B 1 183 ? 0.951 15.211 28.344 1 95.56 183 PRO B CA 1
ATOM 5148 C C . PRO B 1 183 ? 1.96 15.43 27.219 1 95.56 183 PRO B C 1
ATOM 5150 O O . PRO B 1 183 ? 1.572 15.602 26.062 1 95.56 183 PRO B O 1
ATOM 5153 N N . ASP B 1 184 ? 3.219 15.438 27.562 1 96.06 184 ASP B N 1
ATOM 5154 C CA . ASP B 1 184 ? 4.238 15.633 26.547 1 96.06 184 ASP B CA 1
ATOM 5155 C C . ASP B 1 184 ? 4.207 14.5 25.516 1 96.06 184 ASP B C 1
ATOM 5157 O O . ASP B 1 184 ? 4.312 14.742 24.312 1 96.06 184 ASP B O 1
ATOM 5161 N N . THR B 1 185 ? 4.023 13.305 26 1 95.75 185 THR B N 1
ATOM 5162 C CA . THR B 1 185 ? 3.955 12.141 25.141 1 95.75 185 THR B CA 1
ATOM 5163 C C . THR B 1 185 ? 2.695 12.18 24.281 1 95.75 185 THR B C 1
ATOM 5165 O O . THR B 1 185 ? 2.711 11.75 23.125 1 95.75 185 THR B O 1
ATOM 5168 N N . VAL B 1 186 ? 1.634 12.703 24.844 1 95.75 186 VAL B N 1
ATOM 5169 C CA . VAL B 1 186 ? 0.392 12.852 24.094 1 95.75 186 VAL B CA 1
ATOM 5170 C C . VAL B 1 186 ? 0.63 13.742 22.875 1 95.75 186 VAL B C 1
ATOM 5172 O O . VAL B 1 186 ? 0.235 13.398 21.75 1 95.75 186 VAL B O 1
ATOM 5175 N N . ILE B 1 187 ? 1.322 14.828 23.047 1 96.38 187 ILE B N 1
ATOM 5176 C CA . ILE B 1 187 ? 1.604 15.766 21.969 1 96.38 187 ILE B CA 1
ATOM 5177 C C . ILE B 1 187 ? 2.535 15.125 20.953 1 96.38 187 ILE B C 1
ATOM 5179 O O . ILE B 1 187 ? 2.336 15.266 19.75 1 96.38 187 ILE B O 1
ATOM 5183 N N . GLN B 1 188 ? 3.484 14.367 21.469 1 97.31 188 GLN B N 1
ATOM 5184 C CA . GLN B 1 188 ? 4.418 13.695 20.578 1 97.31 188 GLN B CA 1
ATOM 5185 C C . GLN B 1 188 ? 3.703 12.641 19.734 1 97.31 188 GLN B C 1
ATOM 5187 O O . GLN B 1 188 ? 3.951 12.531 18.531 1 97.31 188 GLN B O 1
ATOM 5192 N N . THR B 1 189 ? 2.838 11.891 20.391 1 97 189 THR B N 1
ATOM 5193 C CA . THR B 1 189 ? 2.09 10.859 19.672 1 97 189 THR B CA 1
ATOM 5194 C C . THR B 1 189 ? 1.215 11.477 18.594 1 97 189 THR B C 1
ATOM 5196 O O . THR B 1 189 ? 1.187 10.992 17.453 1 97 189 THR B O 1
ATOM 5199 N N . TRP B 1 190 ? 0.627 12.555 18.922 1 96.31 190 TRP B N 1
ATOM 5200 C CA . TRP B 1 190 ? -0.182 13.266 17.938 1 96.31 190 TRP B CA 1
ATOM 5201 C C . TRP B 1 190 ? 0.687 13.805 16.812 1 96.31 190 TRP B C 1
ATOM 5203 O O . TRP B 1 190 ? 0.262 13.828 15.648 1 96.31 190 TRP B O 1
ATOM 5213 N N . GLY B 1 191 ? 1.834 14.211 17.141 1 97.19 191 GLY B N 1
ATOM 5214 C CA . GLY B 1 191 ? 2.75 14.773 16.156 1 97.19 191 GLY B CA 1
ATOM 5215 C C . GLY B 1 191 ? 3.266 13.742 15.164 1 97.19 191 GLY B C 1
ATOM 5216 O O . GLY B 1 191 ? 3.787 14.102 14.109 1 97.19 191 GLY B O 1
ATOM 5217 N N . VAL B 1 192 ? 3.135 12.469 15.477 1 97.94 192 VAL B N 1
ATOM 5218 C CA . VAL B 1 192 ? 3.627 11.406 14.602 1 97.94 192 VAL B CA 1
ATOM 5219 C C . VAL B 1 192 ? 2.451 10.734 13.898 1 97.94 192 VAL B C 1
ATOM 5221 O O . VAL B 1 192 ? 2.477 10.555 12.68 1 97.94 192 VAL B O 1
ATOM 5224 N N . PHE B 1 193 ? 1.392 10.461 14.617 1 97.56 193 PHE B N 1
ATOM 5225 C CA . PHE B 1 193 ? 0.333 9.609 14.086 1 97.56 193 PHE B CA 1
ATOM 5226 C C . PHE B 1 193 ? -0.891 10.43 13.711 1 97.56 193 PHE B C 1
ATOM 5228 O O . PHE B 1 193 ? -1.773 9.953 13 1 97.56 193 PHE B O 1
ATOM 5235 N N . GLY B 1 194 ? -0.957 11.68 14.18 1 96.25 194 GLY B N 1
ATOM 5236 C CA . GLY B 1 194 ? -2.098 12.531 13.883 1 96.25 194 GLY B CA 1
ATOM 5237 C C . GLY B 1 194 ? -3.393 12.023 14.484 1 96.25 194 GLY B C 1
ATOM 5238 O O . GLY B 1 194 ? -3.391 11.422 15.562 1 96.25 194 GLY B O 1
ATOM 5239 N N . GLY B 1 195 ? -4.465 12.391 13.867 1 95.25 195 GLY B N 1
ATOM 5240 C CA . GLY B 1 195 ? -5.785 12.047 14.375 1 95.25 195 GLY B CA 1
ATOM 5241 C C . GLY B 1 195 ? -6.508 11.023 13.523 1 95.25 195 GLY B C 1
ATOM 5242 O O . GLY B 1 195 ? -7.738 10.938 13.562 1 95.25 195 GLY B O 1
ATOM 5243 N N . THR B 1 196 ? -5.801 10.25 12.688 1 95.44 196 THR B N 1
ATOM 5244 C CA . THR B 1 196 ? -6.43 9.242 11.852 1 95.44 196 THR B CA 1
ATOM 5245 C C . THR B 1 196 ? -6.75 7.988 12.656 1 95.44 196 THR B C 1
ATOM 5247 O O . THR B 1 196 ? -5.848 7.305 13.141 1 95.44 196 THR B O 1
ATOM 5250 N N . PRO B 1 197 ? -7.984 7.637 12.75 1 95.12 197 PRO B N 1
ATOM 5251 C CA . PRO B 1 197 ? -8.383 6.512 13.602 1 95.12 197 PRO B CA 1
ATOM 5252 C C . PRO B 1 197 ? -7.652 5.219 13.25 1 95.12 197 PRO B C 1
ATOM 5254 O O . PRO B 1 197 ? -7.219 4.488 14.141 1 95.12 197 PRO B O 1
ATOM 5257 N N . TYR B 1 198 ? -7.484 4.914 12.016 1 94.69 198 TYR B N 1
ATOM 5258 C CA . TYR B 1 198 ? -6.805 3.695 11.586 1 94.69 198 TYR B CA 1
ATOM 5259 C C . TYR B 1 198 ? -5.395 3.629 12.156 1 94.69 198 TYR B C 1
ATOM 5261 O O . TYR B 1 198 ? -4.953 2.574 12.617 1 94.69 198 TYR B O 1
ATOM 5269 N N . TYR B 1 199 ? -4.66 4.758 12.117 1 97.31 199 TYR B N 1
ATOM 5270 C CA . TYR B 1 199 ? -3.303 4.797 12.648 1 97.31 199 TYR B CA 1
ATOM 5271 C C . TYR B 1 199 ? -3.297 4.602 14.156 1 97.31 199 TYR B C 1
ATOM 5273 O O . TYR B 1 199 ? -2.484 3.84 14.688 1 97.31 199 TYR B O 1
ATOM 5281 N N . LEU B 1 200 ? -4.227 5.258 14.789 1 95.94 200 LEU B N 1
ATOM 5282 C CA . LEU B 1 200 ? -4.293 5.238 16.25 1 95.94 200 LEU B CA 1
ATOM 5283 C C . LEU B 1 200 ? -4.668 3.854 16.75 1 95.94 200 LEU B C 1
ATOM 5285 O O . LEU B 1 200 ? -4.141 3.398 17.766 1 95.94 200 LEU B O 1
ATOM 5289 N N . GLN B 1 201 ? -5.48 3.182 16.016 1 93.44 201 GLN B N 1
ATOM 5290 C CA . GLN B 1 201 ? -5.914 1.839 16.391 1 93.44 201 GLN B CA 1
ATOM 5291 C C . GLN B 1 201 ? -4.789 0.826 16.203 1 93.44 201 GLN B C 1
ATOM 5293 O O . GLN B 1 201 ? -4.797 -0.242 16.812 1 93.44 201 GLN B O 1
ATOM 5298 N N . ALA B 1 202 ? -3.877 1.133 15.367 1 94 202 ALA B N 1
ATOM 5299 C CA . ALA B 1 202 ? -2.773 0.224 15.07 1 94 202 ALA B CA 1
ATOM 5300 C C . ALA B 1 202 ? -1.734 0.231 16.188 1 94 202 ALA B C 1
ATOM 5302 O O . ALA B 1 202 ? -0.888 -0.663 16.266 1 94 202 ALA B O 1
ATOM 5303 N N . LEU B 1 203 ? -1.768 1.213 17.078 1 94.81 203 LEU B N 1
ATOM 5304 C CA . LEU B 1 203 ? -0.761 1.366 18.125 1 94.81 203 LEU B CA 1
ATOM 5305 C C . LEU B 1 203 ? -0.858 0.236 19.141 1 94.81 203 LEU B C 1
ATOM 5307 O O . LEU B 1 203 ? -1.954 -0.251 19.422 1 94.81 203 LEU B O 1
ATOM 5311 N N . THR B 1 204 ? 0.323 -0.215 19.625 1 93.44 204 THR B N 1
ATOM 5312 C CA . THR B 1 204 ? 0.386 -1.121 20.766 1 93.44 204 THR B CA 1
ATOM 5313 C C . THR B 1 204 ? 0.183 -0.36 22.062 1 93.44 204 THR B C 1
ATOM 5315 O O . THR B 1 204 ? 1.057 0.398 22.484 1 93.44 204 THR B O 1
ATOM 5318 N N . PRO B 1 205 ? -0.86 -0.555 22.703 1 89.38 205 PRO B N 1
ATOM 5319 C CA . PRO B 1 205 ? -1.212 0.261 23.875 1 89.38 205 PRO B CA 1
ATOM 5320 C C . PRO B 1 205 ? -0.173 0.174 24.984 1 89.38 205 PRO B C 1
ATOM 5322 O O . PRO B 1 205 ? 0.075 1.163 25.672 1 89.38 205 PRO B O 1
ATOM 5325 N N . THR B 1 206 ? 0.438 -0.969 25.125 1 90.69 206 THR B N 1
ATOM 5326 C CA . THR B 1 206 ? 1.378 -1.174 26.219 1 90.69 206 THR B CA 1
ATOM 5327 C C . THR B 1 206 ? 2.777 -0.712 25.828 1 90.69 206 THR B C 1
ATOM 5329 O O . THR B 1 206 ? 3.688 -0.694 26.656 1 90.69 206 THR B O 1
ATOM 5332 N N . GLY B 1 207 ? 2.918 -0.387 24.625 1 94.06 207 GLY B N 1
ATOM 5333 C CA . GLY B 1 207 ? 4.227 0.039 24.156 1 94.06 207 GLY B CA 1
ATOM 5334 C C . GLY B 1 207 ? 4.473 1.524 24.344 1 94.06 207 GLY B C 1
ATOM 5335 O O . GLY B 1 207 ? 3.535 2.324 24.297 1 94.06 207 GLY B O 1
ATOM 5336 N N . SER B 1 208 ? 5.73 1.877 24.594 1 96 208 SER B N 1
ATOM 5337 C CA . SER B 1 208 ? 6.113 3.287 24.609 1 96 208 SER B CA 1
ATOM 5338 C C . SER B 1 208 ? 5.977 3.896 23.219 1 96 208 SER B C 1
ATOM 5340 O O . SER B 1 208 ? 5.797 3.178 22.234 1 96 208 SER B O 1
ATOM 5342 N N . LEU B 1 209 ? 6.047 5.234 23.172 1 96.75 209 LEU B N 1
ATOM 5343 C CA . LEU B 1 209 ? 5.984 5.922 21.891 1 96.75 209 LEU B CA 1
ATOM 5344 C C . LEU B 1 209 ? 7.105 5.453 20.969 1 96.75 209 LEU B C 1
ATOM 5346 O O . LEU B 1 209 ? 6.871 5.16 19.797 1 96.75 209 LEU B O 1
ATOM 5350 N N . SER B 1 210 ? 8.32 5.367 21.516 1 97.62 210 SER B N 1
ATOM 5351 C CA . SER B 1 210 ? 9.469 4.953 20.703 1 97.62 210 SER B CA 1
ATOM 5352 C C . SER B 1 210 ? 9.281 3.535 20.172 1 97.62 210 SER B C 1
ATOM 5354 O O . SER B 1 210 ? 9.641 3.246 19.031 1 97.62 210 SER B O 1
ATOM 5356 N N . GLU B 1 211 ? 8.719 2.703 21 1 97.19 211 GLU B N 1
ATOM 5357 C CA . GLU B 1 211 ? 8.461 1.33 20.578 1 97.19 211 GLU B CA 1
ATOM 5358 C C . GLU B 1 211 ? 7.406 1.281 19.469 1 97.19 211 GLU B C 1
ATOM 5360 O O . GLU B 1 211 ? 7.527 0.503 18.531 1 97.19 211 GLU B O 1
ATOM 5365 N N . ASN B 1 212 ? 6.355 2.047 19.625 1 97.56 212 ASN B N 1
ATOM 5366 C CA . ASN B 1 212 ? 5.312 2.111 18.609 1 97.56 212 ASN B CA 1
ATOM 5367 C C . ASN B 1 212 ? 5.852 2.641 17.281 1 97.56 212 ASN B C 1
ATOM 5369 O O . ASN B 1 212 ? 5.535 2.105 16.219 1 97.56 212 ASN B O 1
ATOM 5373 N N . ILE B 1 213 ? 6.656 3.678 17.344 1 98.5 213 ILE B N 1
ATOM 5374 C CA . ILE B 1 213 ? 7.262 4.227 16.141 1 98.5 213 ILE B CA 1
ATOM 5375 C C . ILE B 1 213 ? 8.164 3.18 15.492 1 98.5 213 ILE B C 1
ATOM 5377 O O . ILE B 1 213 ? 8.086 2.951 14.281 1 98.5 213 ILE B O 1
ATOM 5381 N N . GLN B 1 214 ? 8.969 2.541 16.281 1 98.31 214 GLN B N 1
ATOM 5382 C CA . GLN B 1 214 ? 9.898 1.521 15.805 1 98.31 214 GLN B CA 1
ATOM 5383 C C . GLN B 1 214 ? 9.148 0.368 15.141 1 98.31 214 GLN B C 1
ATOM 5385 O O . GLN B 1 214 ? 9.469 -0.011 14.008 1 98.31 214 GLN B O 1
ATOM 5390 N N . SER B 1 215 ? 8.133 -0.102 15.742 1 96.62 215 SER B N 1
ATOM 5391 C CA . SER B 1 215 ? 7.48 -1.337 15.312 1 96.62 215 SER B CA 1
ATOM 5392 C C . SER B 1 215 ? 6.504 -1.082 14.172 1 96.62 215 SER B C 1
ATOM 5394 O O . SER B 1 215 ? 6.371 -1.907 13.266 1 96.62 215 SER B O 1
ATOM 5396 N N . HIS B 1 216 ? 5.812 0.083 14.164 1 97.31 216 HIS B N 1
ATOM 5397 C CA . HIS B 1 216 ? 4.703 0.259 13.234 1 97.31 216 HIS B CA 1
ATOM 5398 C C . HIS B 1 216 ? 5.125 1.096 12.031 1 97.31 216 HIS B C 1
ATOM 5400 O O . HIS B 1 216 ? 4.492 1.035 10.977 1 97.31 216 HIS B O 1
ATOM 5406 N N . ILE B 1 217 ? 6.188 1.886 12.18 1 98.25 217 ILE B N 1
ATOM 5407 C CA . ILE B 1 217 ? 6.559 2.777 11.086 1 98.25 217 ILE B CA 1
ATOM 5408 C C . ILE B 1 217 ? 7.941 2.398 10.562 1 98.25 217 ILE B C 1
ATOM 5410 O O . ILE B 1 217 ? 8.117 2.162 9.359 1 98.25 217 ILE B O 1
ATOM 5414 N N . LEU B 1 218 ? 8.93 2.236 11.453 1 98.31 218 LEU B N 1
ATOM 5415 C CA . LEU B 1 218 ? 10.312 2.123 11.016 1 98.31 218 LEU B CA 1
ATOM 5416 C C . LEU B 1 218 ? 10.641 0.691 10.602 1 98.31 218 LEU B C 1
ATOM 5418 O O . LEU B 1 218 ? 11.508 0.466 9.75 1 98.31 218 LEU B O 1
ATOM 5422 N N . SER B 1 219 ? 9.945 -0.239 11.156 1 96.12 219 SER B N 1
ATOM 5423 C CA . SER B 1 219 ? 10.141 -1.637 10.789 1 96.12 219 SER B CA 1
ATOM 5424 C C . SER B 1 219 ? 9.5 -1.948 9.438 1 96.12 219 SER B C 1
ATOM 5426 O O . SER B 1 219 ? 8.398 -1.475 9.148 1 96.12 219 SER B O 1
ATOM 5428 N N . GLU B 1 220 ? 10.172 -2.799 8.695 1 92.5 220 GLU B N 1
ATOM 5429 C CA . GLU B 1 220 ? 9.695 -3.148 7.363 1 92.5 220 GLU B CA 1
ATOM 5430 C C . GLU B 1 220 ? 8.359 -3.879 7.426 1 92.5 220 GLU B C 1
ATOM 5432 O O . GLU B 1 220 ? 7.57 -3.818 6.48 1 92.5 220 GLU B O 1
ATOM 5437 N N . HIS B 1 221 ? 8.047 -4.555 8.469 1 92.81 221 HIS B N 1
ATOM 5438 C CA . HIS B 1 221 ? 6.801 -5.301 8.602 1 92.81 221 HIS B CA 1
ATOM 5439 C C . HIS B 1 221 ? 5.797 -4.551 9.469 1 92.81 221 HIS B C 1
ATOM 5441 O O . HIS B 1 221 ? 4.82 -5.137 9.945 1 92.81 221 HIS B O 1
ATOM 5447 N N . GLY B 1 222 ? 6.105 -3.271 9.734 1 95.19 222 GLY B N 1
ATOM 5448 C CA . GLY B 1 222 ? 5.137 -2.451 10.438 1 95.19 222 GLY B CA 1
ATOM 5449 C C . GLY B 1 222 ? 3.91 -2.125 9.602 1 95.19 222 GLY B C 1
ATOM 5450 O O . GLY B 1 222 ? 4.02 -1.893 8.398 1 95.19 222 GLY B O 1
ATOM 5451 N N . VAL B 1 223 ? 2.801 -2.037 10.266 1 95 223 VAL B N 1
ATOM 5452 C CA . VAL B 1 223 ? 1.518 -1.864 9.594 1 95 223 VAL B CA 1
ATOM 5453 C C . VAL B 1 223 ? 1.485 -0.515 8.883 1 95 223 VAL B C 1
ATOM 5455 O O . VAL B 1 223 ? 0.839 -0.373 7.84 1 95 223 VAL B O 1
ATOM 5458 N N . LEU B 1 224 ? 2.223 0.476 9.375 1 97.31 224 LEU B N 1
ATOM 5459 C CA . LEU B 1 224 ? 2.156 1.824 8.82 1 97.31 224 LEU B CA 1
ATOM 5460 C C . LEU B 1 224 ? 3.404 2.139 8 1 97.31 224 LEU B C 1
ATOM 5462 O O . LEU B 1 224 ? 3.576 3.266 7.535 1 97.31 224 LEU B O 1
ATOM 5466 N N . HIS B 1 225 ? 4.266 1.158 7.824 1 96.81 225 HIS B N 1
ATOM 5467 C CA . HIS B 1 225 ? 5.539 1.377 7.148 1 96.81 225 HIS B CA 1
ATOM 5468 C C . HIS B 1 225 ? 5.324 1.871 5.719 1 96.81 225 HIS B C 1
ATOM 5470 O O . HIS B 1 225 ? 5.996 2.807 5.277 1 96.81 225 HIS B O 1
ATOM 5476 N N . ASN B 1 226 ? 4.371 1.332 5.023 1 93.44 226 ASN B N 1
ATOM 5477 C CA . ASN B 1 226 ? 4.148 1.684 3.627 1 93.44 226 ASN B CA 1
ATOM 5478 C C . ASN B 1 226 ? 2.865 2.49 3.451 1 93.44 226 ASN B C 1
ATOM 5480 O O . ASN B 1 226 ? 2.422 2.725 2.326 1 93.44 226 ASN B O 1
ATOM 5484 N N . GLU B 1 227 ? 2.262 2.92 4.492 1 94.19 227 GLU B N 1
ATOM 5485 C CA . GLU B 1 227 ? 0.94 3.541 4.48 1 94.19 227 GLU B CA 1
ATOM 5486 C C . GLU B 1 227 ? 0.94 4.824 3.654 1 94.19 227 GLU B C 1
ATOM 5488 O O . GLU B 1 227 ? 0.092 5.004 2.779 1 94.19 227 GLU B O 1
ATOM 5493 N N . PRO B 1 228 ? 1.92 5.734 3.822 1 93.25 228 PRO B N 1
ATOM 5494 C CA . PRO B 1 228 ? 1.896 6.961 3.021 1 93.25 228 PRO B CA 1
ATOM 5495 C C . PRO B 1 228 ? 2.074 6.691 1.528 1 93.25 228 PRO B C 1
ATOM 5497 O O . PRO B 1 228 ? 1.379 7.289 0.702 1 93.25 228 PRO B O 1
ATOM 5500 N N . GLU B 1 229 ? 2.961 5.789 1.182 1 90.31 229 GLU B N 1
ATOM 5501 C CA . GLU B 1 229 ? 3.146 5.438 -0.223 1 90.31 229 GLU B CA 1
ATOM 5502 C C . GLU B 1 229 ? 1.881 4.816 -0.809 1 90.31 229 GLU B C 1
ATOM 5504 O O . GLU B 1 229 ? 1.492 5.133 -1.936 1 90.31 229 GLU B O 1
ATOM 5509 N N . PHE B 1 230 ? 1.288 3.988 -0.009 1 89.75 230 PHE B N 1
ATOM 5510 C CA . PHE B 1 230 ? 0.052 3.344 -0.436 1 89.75 230 PHE B CA 1
ATOM 5511 C C . PHE B 1 230 ? -1.021 4.383 -0.743 1 89.75 230 PHE B C 1
ATOM 5513 O O . PHE B 1 230 ? -1.651 4.336 -1.801 1 89.75 230 PHE B O 1
ATOM 5520 N N . LEU B 1 231 ? -1.23 5.277 0.14 1 88.94 231 LEU B N 1
ATOM 5521 C CA . LEU B 1 231 ? -2.287 6.273 -0.009 1 88.94 231 LEU B CA 1
ATOM 5522 C C . LEU B 1 231 ? -1.975 7.227 -1.156 1 88.94 231 LEU B C 1
ATOM 5524 O O . LEU B 1 231 ? -2.877 7.641 -1.887 1 88.94 231 LEU B O 1
ATOM 5528 N N . LEU B 1 232 ? -0.709 7.543 -1.318 1 87.5 232 LEU B N 1
ATOM 5529 C CA . LEU B 1 232 ? -0.317 8.438 -2.398 1 87.5 232 LEU B CA 1
ATOM 5530 C C . LEU B 1 232 ? -0.582 7.805 -3.758 1 87.5 232 LEU B C 1
ATOM 5532 O O . LEU B 1 232 ? -0.951 8.492 -4.711 1 87.5 232 LEU B O 1
ATOM 5536 N N . ARG B 1 233 ? -0.478 6.52 -3.816 1 81.88 233 ARG B N 1
ATOM 5537 C CA . ARG B 1 233 ? -0.635 5.805 -5.078 1 81.88 233 ARG B CA 1
ATOM 5538 C C . ARG B 1 233 ? -2.107 5.543 -5.383 1 81.88 233 ARG B C 1
ATOM 5540 O O . ARG B 1 233 ? -2.498 5.441 -6.547 1 81.88 233 ARG B O 1
ATOM 5547 N N . THR B 1 234 ? -2.93 5.438 -4.43 1 75.62 234 THR B N 1
ATOM 5548 C CA . THR B 1 234 ? -4.324 5.051 -4.625 1 75.62 234 THR B CA 1
ATOM 5549 C C . THR B 1 234 ? -5.207 6.285 -4.781 1 75.62 234 THR B C 1
ATOM 5551 O O . THR B 1 234 ? -6.227 6.242 -5.473 1 75.62 234 THR B O 1
ATOM 5554 N N . GLU B 1 235 ? -4.82 7.34 -4.211 1 66.31 235 GLU B N 1
ATOM 5555 C CA . GLU B 1 235 ? -5.738 8.477 -4.137 1 66.31 235 GLU B CA 1
ATOM 5556 C C . GLU B 1 235 ? -5.438 9.492 -5.23 1 66.31 235 GLU B C 1
ATOM 5558 O O . GLU B 1 235 ? -6.328 10.234 -5.66 1 66.31 235 GLU B O 1
ATOM 5563 N N . PHE B 1 236 ? -4.227 9.375 -5.742 1 59.06 236 PHE B N 1
ATOM 5564 C CA . PHE B 1 236 ? -3.91 10.664 -6.363 1 59.06 236 PHE B CA 1
ATOM 5565 C C . PHE B 1 236 ? -3.744 10.508 -7.867 1 59.06 236 PHE B C 1
ATOM 5567 O O . PHE B 1 236 ? -3.602 11.5 -8.586 1 59.06 236 PHE B O 1
ATOM 5574 N N . GLY B 1 237 ? -4.047 9.336 -8.359 1 61.88 237 GLY B N 1
ATOM 5575 C CA . GLY B 1 237 ? -3.928 9.227 -9.805 1 61.88 237 GLY B CA 1
ATOM 5576 C C . GLY B 1 237 ? -2.744 9.992 -10.367 1 61.88 237 GLY B C 1
ATOM 5577 O O . GLY B 1 237 ? -2.852 10.633 -11.414 1 61.88 237 GLY B O 1
ATOM 5578 N N . ILE B 1 238 ? -1.626 10.148 -9.688 1 62.66 238 ILE B N 1
ATOM 5579 C 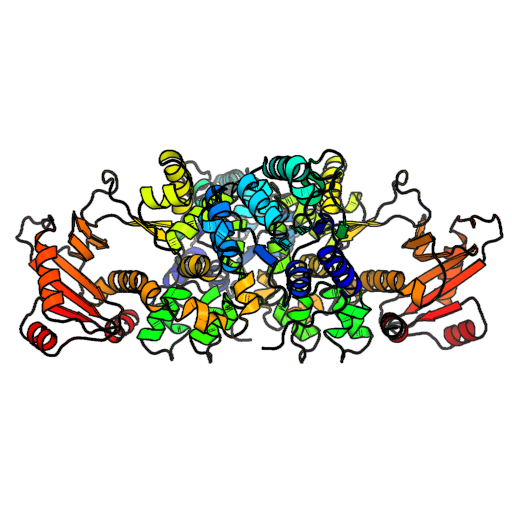CA . ILE B 1 238 ? -0.473 10.961 -10.055 1 62.66 238 ILE B CA 1
ATOM 5580 C C . ILE B 1 238 ? 0.328 10.258 -11.148 1 62.66 238 ILE B C 1
ATOM 5582 O O . ILE B 1 238 ? 0.789 9.125 -10.961 1 62.66 238 ILE B O 1
ATOM 5586 N N . ARG B 1 239 ? 0.395 10.797 -12.359 1 63.47 239 ARG B N 1
ATOM 5587 C CA . ARG B 1 239 ? 1.105 10.234 -13.508 1 63.47 239 ARG B CA 1
ATOM 5588 C C . ARG B 1 239 ? 2.611 10.43 -13.367 1 63.47 239 ARG B C 1
ATOM 5590 O O . ARG B 1 239 ? 3.395 9.57 -13.781 1 63.47 239 ARG B O 1
ATOM 5597 N N . GLU B 1 240 ? 3.096 11.484 -12.75 1 75 240 GLU B N 1
ATOM 5598 C CA . GLU B 1 240 ? 4.508 11.789 -12.547 1 75 240 GLU B CA 1
ATOM 5599 C C . GLU B 1 240 ? 4.812 12.031 -11.07 1 75 240 GLU B C 1
ATOM 5601 O O . GLU B 1 240 ? 5.023 13.172 -10.656 1 75 240 GLU B O 1
ATOM 5606 N N . PRO B 1 241 ? 4.906 10.836 -10.438 1 85.38 241 PRO B N 1
ATOM 5607 C CA . PRO B 1 241 ? 4.965 10.977 -8.977 1 85.38 241 PRO B CA 1
ATOM 5608 C C . PRO B 1 241 ? 6.301 11.539 -8.492 1 85.38 241 PRO B C 1
ATOM 5610 O O . PRO B 1 241 ? 6.398 12.008 -7.355 1 85.38 241 PRO B O 1
ATOM 5613 N N . GLN B 1 242 ? 7.32 11.562 -9.359 1 90.38 242 GLN B N 1
ATOM 5614 C CA . GLN B 1 242 ? 8.672 11.922 -8.938 1 90.38 242 GLN B CA 1
ATOM 5615 C C . GLN B 1 242 ? 8.719 13.336 -8.367 1 90.38 242 GLN B C 1
ATOM 5617 O O . GLN B 1 242 ? 9.273 13.555 -7.289 1 90.38 242 GLN B O 1
ATOM 5622 N N . THR B 1 243 ? 8.094 14.211 -9.086 1 92.44 243 THR B N 1
ATOM 5623 C CA . THR B 1 243 ? 8.141 15.594 -8.648 1 92.44 243 THR B CA 1
ATOM 5624 C C . THR B 1 243 ? 7.316 15.797 -7.383 1 92.44 243 THR B C 1
ATOM 5626 O O . THR B 1 243 ? 7.738 16.5 -6.457 1 92.44 243 THR B O 1
ATOM 5629 N N . TYR B 1 244 ? 6.156 15.172 -7.32 1 92.81 244 TYR B N 1
ATOM 5630 C CA . TYR B 1 244 ? 5.305 15.273 -6.141 1 92.81 244 TYR B CA 1
ATOM 5631 C C . TYR B 1 244 ? 6.023 14.742 -4.906 1 92.81 244 TYR B C 1
ATOM 5633 O O . TYR B 1 244 ? 6.031 15.398 -3.859 1 92.81 244 TYR B O 1
ATOM 5641 N N . TYR B 1 245 ? 6.66 13.602 -5.066 1 94.31 245 TYR B N 1
ATOM 5642 C CA . TYR B 1 245 ? 7.355 13 -3.932 1 94.31 245 TYR B CA 1
ATOM 5643 C C . TYR B 1 245 ? 8.531 13.859 -3.498 1 94.31 245 TYR B C 1
ATOM 5645 O O . TYR B 1 245 ? 8.797 14.008 -2.303 1 94.31 245 TYR B O 1
ATOM 5653 N N . THR B 1 246 ? 9.203 14.469 -4.469 1 96.31 246 THR B N 1
ATOM 5654 C CA . THR B 1 246 ? 10.328 15.336 -4.16 1 96.31 246 THR B CA 1
ATOM 5655 C C . THR B 1 246 ? 9.867 16.578 -3.395 1 96.31 246 THR B C 1
ATOM 5657 O O . THR B 1 246 ? 10.508 16.984 -2.43 1 96.31 246 THR B O 1
ATOM 5660 N N . ILE B 1 247 ? 8.742 17.109 -3.818 1 96.56 247 ILE B N 1
ATOM 5661 C CA . ILE B 1 247 ? 8.18 18.281 -3.166 1 96.56 247 ILE B CA 1
ATOM 5662 C C . ILE B 1 247 ? 7.77 17.938 -1.737 1 96.56 247 ILE B C 1
ATOM 5664 O O . ILE B 1 247 ? 8.078 18.672 -0.799 1 96.56 247 ILE B O 1
ATOM 5668 N N . LEU B 1 248 ? 7.105 16.844 -1.536 1 96.81 248 LEU B N 1
ATOM 5669 C CA . LEU B 1 248 ? 6.68 16.406 -0.208 1 96.81 248 LEU B CA 1
ATOM 5670 C C . LEU B 1 248 ? 7.883 16.188 0.702 1 96.81 248 LEU B C 1
ATOM 5672 O O . LEU B 1 248 ? 7.867 16.578 1.869 1 96.81 248 LEU B O 1
ATOM 5676 N N . ARG B 1 249 ? 8.906 15.594 0.16 1 97.06 249 ARG B N 1
ATOM 5677 C CA . ARG B 1 249 ? 10.117 15.383 0.944 1 97.06 249 ARG B CA 1
ATOM 5678 C C . ARG B 1 249 ? 10.781 16.703 1.301 1 97.06 249 ARG B C 1
ATOM 5680 O O . ARG B 1 249 ? 11.266 16.875 2.422 1 97.06 249 ARG B O 1
ATOM 5687 N N . ALA B 1 250 ? 10.805 17.625 0.33 1 97.44 250 ALA B N 1
ATOM 5688 C CA . ALA B 1 250 ? 11.375 18.953 0.587 1 97.44 250 ALA B CA 1
ATOM 5689 C C . ALA B 1 250 ? 10.688 19.625 1.771 1 97.44 250 ALA B C 1
ATOM 5691 O O . ALA B 1 250 ? 11.352 20.094 2.695 1 97.44 250 ALA B O 1
ATOM 5692 N N . ILE B 1 251 ? 9.422 19.578 1.77 1 97.88 251 ILE B N 1
ATOM 5693 C CA . ILE B 1 251 ? 8.648 20.219 2.83 1 97.88 251 ILE B CA 1
ATOM 5694 C C . ILE B 1 251 ? 8.883 19.5 4.148 1 97.88 251 ILE B C 1
ATOM 5696 O O . ILE B 1 251 ? 9.117 20.125 5.184 1 97.88 251 ILE B O 1
ATOM 5700 N N . ALA B 1 252 ? 8.914 18.203 4.133 1 97.12 252 ALA B N 1
ATOM 5701 C CA . ALA B 1 252 ? 9.07 17.391 5.34 1 97.12 252 ALA B CA 1
ATOM 5702 C C . ALA B 1 252 ? 10.445 17.609 5.969 1 97.12 252 ALA B C 1
ATOM 5704 O O . ALA B 1 252 ? 10.625 17.422 7.172 1 97.12 252 ALA B O 1
ATOM 5705 N N . THR B 1 253 ? 11.391 18 5.145 1 94.81 253 THR B N 1
ATOM 5706 C CA . THR B 1 253 ? 12.75 18.156 5.645 1 94.81 253 THR B CA 1
ATOM 5707 C C . THR B 1 253 ? 13.055 19.625 5.926 1 94.81 253 THR B C 1
ATOM 5709 O O . THR B 1 253 ? 14.227 20 6.051 1 94.81 253 THR B O 1
ATOM 5712 N N . GLY B 1 254 ? 12.078 20.5 5.863 1 94.38 254 GLY B N 1
ATOM 5713 C CA . GLY B 1 254 ? 12.25 21.828 6.449 1 94.38 254 GLY B CA 1
ATOM 5714 C C . GLY B 1 254 ? 12.148 22.938 5.43 1 94.38 254 GLY B C 1
ATOM 5715 O O . GLY B 1 254 ? 12.234 24.125 5.785 1 94.38 254 GLY B O 1
ATOM 5716 N N . LYS B 1 255 ? 12.008 22.609 4.145 1 96.31 255 LYS B N 1
ATOM 5717 C CA . LYS B 1 255 ? 11.789 23.641 3.146 1 96.31 255 LYS B CA 1
ATOM 5718 C C . LYS B 1 255 ? 10.336 24.109 3.133 1 96.31 255 LYS B C 1
ATOM 5720 O O . LYS B 1 255 ? 9.445 23.344 2.742 1 96.31 255 LYS B O 1
ATOM 5725 N N . ARG B 1 256 ? 10.086 25.406 3.473 1 95.06 256 ARG B N 1
ATOM 5726 C CA . ARG B 1 256 ? 8.703 25.828 3.674 1 95.06 256 ARG B CA 1
ATOM 5727 C C . ARG B 1 256 ? 8.312 26.906 2.672 1 95.06 256 ARG B C 1
ATOM 5729 O O . ARG B 1 256 ? 7.129 27.219 2.525 1 95.06 256 ARG B O 1
ATOM 5736 N N . VAL B 1 257 ? 9.273 27.5 1.994 1 95.94 257 VAL B N 1
ATOM 5737 C CA . VAL B 1 257 ? 8.953 28.578 1.065 1 95.94 257 VAL B CA 1
ATOM 5738 C C . VAL B 1 257 ? 9.164 28.094 -0.371 1 95.94 257 VAL B C 1
ATOM 5740 O O . VAL B 1 257 ? 9.984 27.219 -0.626 1 95.94 257 VAL B O 1
ATOM 5743 N N . ALA B 1 258 ? 8.531 28.719 -1.272 1 95.75 258 ALA B N 1
ATOM 5744 C CA . ALA B 1 258 ? 8.438 28.281 -2.664 1 95.75 258 ALA B CA 1
ATOM 5745 C C . ALA B 1 258 ? 9.82 28.188 -3.301 1 95.75 258 ALA B C 1
ATOM 5747 O O . ALA B 1 258 ? 10.133 27.188 -3.961 1 95.75 258 ALA B O 1
ATOM 5748 N N . ASN B 1 259 ? 10.648 29.156 -3.039 1 95.38 259 ASN B N 1
ATOM 5749 C CA . ASN B 1 259 ? 11.961 29.188 -3.684 1 95.38 259 ASN B CA 1
ATOM 5750 C C . ASN B 1 259 ? 12.836 28.016 -3.225 1 95.38 259 ASN B C 1
ATOM 5752 O O . ASN B 1 259 ? 13.523 27.391 -4.035 1 95.38 259 ASN B O 1
ATOM 5756 N N . GLU B 1 260 ? 12.773 27.734 -1.978 1 96.25 260 GLU B N 1
ATOM 5757 C CA . GLU B 1 260 ? 13.547 26.625 -1.432 1 96.25 260 GLU B CA 1
ATOM 5758 C C . GLU B 1 260 ? 13.031 25.281 -1.962 1 96.25 260 GLU B C 1
ATOM 5760 O O . GLU B 1 260 ? 13.82 24.406 -2.295 1 96.25 260 GLU B O 1
ATOM 5765 N N . ILE B 1 261 ? 11.758 25.141 -2.021 1 97.38 261 ILE B N 1
ATOM 5766 C CA . ILE B 1 261 ? 11.141 23.906 -2.5 1 97.38 261 ILE B CA 1
ATOM 5767 C C . ILE B 1 261 ? 11.484 23.703 -3.973 1 97.38 261 ILE B C 1
ATOM 5769 O O . ILE B 1 261 ? 11.867 22.594 -4.375 1 97.38 261 ILE B O 1
ATOM 5773 N N . ALA B 1 262 ? 11.352 24.766 -4.754 1 96.62 262 ALA B N 1
ATOM 5774 C CA . ALA B 1 262 ? 11.664 24.719 -6.18 1 96.62 262 ALA B CA 1
ATOM 5775 C C . ALA B 1 262 ? 13.125 24.328 -6.402 1 96.62 262 ALA B C 1
ATOM 5777 O O . ALA B 1 262 ? 13.43 23.5 -7.266 1 96.62 262 ALA B O 1
ATOM 5778 N N . GLY B 1 263 ? 13.984 24.953 -5.652 1 94.69 263 GLY B N 1
ATOM 5779 C CA . GLY B 1 263 ? 15.398 24.641 -5.738 1 94.69 263 GLY B CA 1
ATOM 5780 C C . GLY B 1 263 ? 15.695 23.188 -5.41 1 94.69 263 GLY B C 1
ATOM 5781 O O . GLY B 1 263 ? 16.469 22.531 -6.117 1 94.69 263 GLY B O 1
ATOM 5782 N N . PHE B 1 264 ? 15.086 22.719 -4.402 1 93.94 264 PHE B N 1
ATOM 5783 C CA . PHE B 1 264 ? 15.266 21.328 -3.992 1 93.94 264 PHE B CA 1
ATOM 5784 C C . PHE B 1 264 ? 14.75 20.375 -5.062 1 93.94 264 PHE B C 1
ATOM 5786 O O . PHE B 1 264 ? 15.398 19.359 -5.367 1 93.94 264 PHE B O 1
ATOM 5793 N N . ALA B 1 265 ? 13.617 20.625 -5.652 1 93.06 265 ALA B N 1
ATOM 5794 C CA . ALA B 1 265 ? 12.953 19.75 -6.609 1 93.06 265 ALA B CA 1
ATOM 5795 C C . ALA B 1 265 ? 13.531 19.938 -8.008 1 93.06 265 ALA B C 1
ATOM 5797 O O . ALA B 1 265 ? 13.281 19.109 -8.898 1 93.06 265 ALA B O 1
ATOM 5798 N N . GLY B 1 266 ? 14.227 20.969 -8.258 1 92 266 GLY B N 1
ATOM 5799 C CA . GLY B 1 266 ? 14.797 21.25 -9.57 1 92 266 GLY B CA 1
ATOM 5800 C C . GLY B 1 266 ? 13.758 21.656 -10.602 1 92 266 GLY B C 1
ATOM 5801 O O . GLY B 1 266 ? 13.805 21.219 -11.75 1 92 266 GLY B O 1
ATOM 5802 N N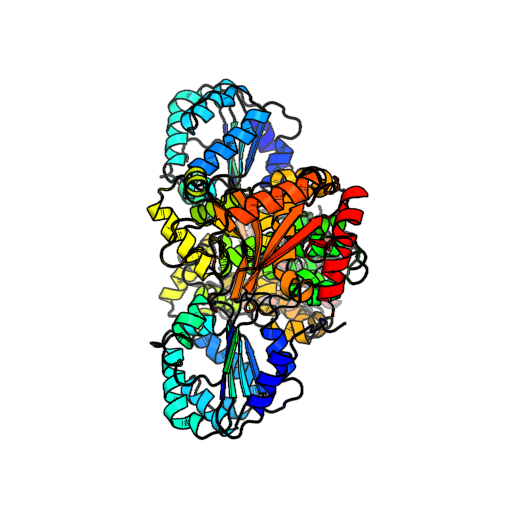 . VAL B 1 267 ? 12.766 22.391 -10.141 1 92.81 267 VAL B N 1
ATOM 5803 C CA . VAL B 1 267 ? 11.727 22.859 -11.039 1 92.81 267 VAL B CA 1
ATOM 5804 C C . VAL B 1 267 ? 11.602 24.391 -10.945 1 92.81 267 VAL B C 1
ATOM 5806 O O . VAL B 1 267 ? 12.055 24.984 -9.969 1 92.81 267 VAL B O 1
ATOM 5809 N N . ASP B 1 268 ? 11.008 24.922 -11.977 1 93.44 268 ASP B N 1
ATOM 5810 C CA . ASP B 1 268 ? 10.797 26.359 -11.938 1 93.44 268 ASP B CA 1
ATOM 5811 C C . ASP B 1 268 ? 9.578 26.719 -11.086 1 93.44 268 ASP B C 1
ATOM 5813 O O . ASP B 1 268 ? 8.789 25.844 -10.734 1 93.44 268 ASP B O 1
ATOM 5817 N N . SER B 1 269 ? 9.484 27.969 -10.766 1 90 269 SER B N 1
ATOM 5818 C CA . SER B 1 269 ? 8.477 28.453 -9.828 1 90 269 SER B CA 1
ATOM 5819 C C . SER B 1 269 ? 7.066 28.219 -10.359 1 90 269 SER B C 1
ATOM 5821 O O . SER B 1 269 ? 6.16 27.875 -9.594 1 90 269 SER B O 1
ATOM 5823 N N . ASN B 1 270 ? 6.883 28.422 -11.648 1 90.25 270 ASN B N 1
ATOM 5824 C CA . ASN B 1 270 ? 5.559 28.234 -12.227 1 90.25 270 ASN B CA 1
ATOM 5825 C C . ASN B 1 270 ? 5.113 26.781 -12.164 1 90.25 270 ASN B C 1
ATOM 5827 O O . ASN B 1 270 ? 3.975 26.484 -11.789 1 90.25 270 ASN B O 1
ATOM 5831 N N . THR B 1 271 ? 5.992 25.969 -12.516 1 91.69 271 THR B N 1
ATOM 5832 C CA . THR B 1 271 ? 5.727 24.531 -12.445 1 91.69 271 THR B CA 1
ATOM 5833 C C . THR B 1 271 ? 5.438 24.109 -11.008 1 91.69 271 THR B C 1
ATOM 5835 O O . THR B 1 271 ? 4.512 23.328 -10.758 1 91.69 271 THR B O 1
ATOM 5838 N N . LEU B 1 272 ? 6.184 24.641 -10.109 1 94.75 272 LEU B N 1
ATOM 5839 C CA . LEU B 1 272 ? 5.973 24.312 -8.703 1 94.75 272 LEU B CA 1
ATOM 5840 C C . LEU B 1 272 ? 4.57 24.719 -8.258 1 94.75 272 LEU B C 1
ATOM 5842 O O . LEU B 1 272 ? 3.914 23.984 -7.508 1 94.75 272 LEU B O 1
ATOM 5846 N N . GLY B 1 273 ? 4.164 25.906 -8.703 1 95 273 GLY B N 1
ATOM 5847 C CA . GLY B 1 273 ? 2.846 26.391 -8.336 1 95 273 GLY B CA 1
ATOM 5848 C C . GLY B 1 273 ? 1.731 25.422 -8.664 1 95 273 GLY B C 1
ATOM 5849 O O . GLY B 1 273 ? 0.829 25.203 -7.855 1 95 273 GLY B O 1
ATOM 5850 N N . SER B 1 274 ? 1.812 24.812 -9.797 1 92.69 274 SER B N 1
ATOM 5851 C CA . SER B 1 274 ? 0.801 23.859 -10.227 1 92.69 274 SER B CA 1
ATOM 5852 C C . SER B 1 274 ? 0.814 22.609 -9.352 1 92.69 274 SER B C 1
ATOM 5854 O O . SER B 1 274 ? -0.243 22.094 -8.984 1 92.69 274 SER B O 1
ATOM 5856 N N . TYR B 1 275 ? 2.016 22.156 -9.031 1 92.62 275 TYR B N 1
ATOM 5857 C CA . TYR B 1 275 ? 2.137 20.984 -8.172 1 92.62 275 TYR B CA 1
ATOM 5858 C C . TYR B 1 275 ? 1.587 21.266 -6.781 1 92.62 275 TYR B C 1
ATOM 5860 O O . TYR B 1 275 ? 0.847 20.453 -6.219 1 92.62 275 TYR B O 1
ATOM 5868 N N . LEU B 1 276 ? 1.884 22.406 -6.254 1 95.19 276 LEU B N 1
ATOM 5869 C CA . LEU B 1 276 ? 1.43 22.781 -4.918 1 95.19 276 LEU B CA 1
ATOM 5870 C C . LEU B 1 276 ? -0.087 22.938 -4.883 1 95.19 276 LEU B C 1
ATOM 5872 O O . LEU B 1 276 ? -0.734 22.562 -3.904 1 95.19 276 LEU B O 1
ATOM 5876 N N . SER B 1 277 ? -0.595 23.5 -5.934 1 92.94 277 SER B N 1
ATOM 5877 C CA . SER B 1 277 ? -2.043 23.656 -6.023 1 92.94 277 SER B CA 1
ATOM 5878 C C . SER B 1 277 ? -2.748 22.312 -5.98 1 92.94 277 SER B C 1
ATOM 5880 O O . SER B 1 277 ? -3.736 22.141 -5.262 1 92.94 277 SER B O 1
ATOM 5882 N N . LYS B 1 278 ? -2.242 21.391 -6.688 1 88.25 278 LYS B N 1
ATOM 5883 C CA . LYS B 1 278 ? -2.814 20.047 -6.699 1 88.25 278 LYS B CA 1
ATOM 5884 C C . LYS B 1 278 ? -2.695 19.391 -5.328 1 88.25 278 LYS B C 1
ATOM 5886 O O . LYS B 1 278 ? -3.648 18.781 -4.844 1 88.25 278 LYS B O 1
ATOM 5891 N N . LEU B 1 279 ? -1.538 19.484 -4.727 1 91.81 279 LEU B N 1
ATOM 5892 C CA . LEU B 1 279 ? -1.307 18.891 -3.418 1 91.81 279 LEU B CA 1
ATOM 5893 C C . LEU B 1 279 ? -2.227 19.5 -2.367 1 91.81 279 LEU B C 1
ATOM 5895 O O . LEU B 1 279 ? -2.662 18.812 -1.441 1 91.81 279 LEU B O 1
ATOM 5899 N N . ARG B 1 280 ? -2.531 20.734 -2.5 1 92.56 280 ARG B N 1
ATOM 5900 C CA . ARG B 1 280 ? -3.459 21.406 -1.598 1 92.56 280 ARG B CA 1
ATOM 5901 C C . ARG B 1 280 ? -4.883 20.891 -1.798 1 92.56 280 ARG B C 1
ATOM 5903 O O . ARG B 1 280 ? -5.609 20.672 -0.828 1 92.56 280 ARG B O 1
ATOM 5910 N N . ARG B 1 281 ? -5.211 20.719 -2.998 1 84.5 281 ARG B N 1
ATOM 5911 C CA . ARG B 1 281 ? -6.539 20.203 -3.316 1 84.5 281 ARG B CA 1
ATOM 5912 C C . ARG B 1 281 ? -6.738 18.812 -2.74 1 84.5 281 ARG B C 1
ATOM 5914 O O . ARG B 1 281 ? -7.844 18.453 -2.322 1 84.5 281 ARG B O 1
ATOM 5921 N N . LEU B 1 282 ? -5.668 18.094 -2.719 1 83.06 282 LEU B N 1
ATOM 5922 C CA . LEU B 1 282 ? -5.719 16.734 -2.188 1 83.06 282 LEU B CA 1
ATOM 5923 C C . LEU B 1 282 ? -5.594 16.734 -0.667 1 83.06 282 LEU B C 1
ATOM 5925 O O . LEU B 1 282 ? -5.625 15.68 -0.033 1 83.06 282 LEU B O 1
ATOM 5929 N N . ARG B 1 283 ? -5.348 17.891 -0.073 1 89.06 283 ARG B N 1
ATOM 5930 C CA . ARG B 1 283 ? -5.254 18.109 1.367 1 89.06 283 ARG B CA 1
ATOM 5931 C C . ARG B 1 283 ? -4 17.453 1.938 1 89.06 283 ARG B C 1
ATOM 5933 O O . ARG B 1 283 ? -4.004 16.984 3.078 1 89.06 283 ARG B O 1
ATOM 5940 N N . LEU B 1 284 ? -2.988 17.328 1.059 1 91.75 284 LEU B N 1
ATOM 5941 C CA . LEU B 1 284 ? -1.703 16.797 1.503 1 91.75 284 LEU B CA 1
ATOM 5942 C C . LEU B 1 284 ? -0.798 17.922 2.008 1 91.75 284 LEU B C 1
ATOM 5944 O O . LEU B 1 284 ? 0.038 17.703 2.885 1 91.75 284 LEU B O 1
ATOM 5948 N N . VAL B 1 285 ? -1.009 19.109 1.363 1 95.94 285 VAL B N 1
ATOM 5949 C CA . VAL B 1 285 ? -0.206 20.281 1.714 1 95.94 285 VAL B CA 1
ATOM 5950 C C . VAL B 1 285 ? -1.121 21.438 2.111 1 95.94 285 VAL B C 1
ATOM 5952 O O . VAL B 1 285 ? -2.205 21.594 1.547 1 95.94 285 VAL B O 1
ATOM 5955 N N . GLU B 1 286 ? -0.713 22.156 3.082 1 96 286 GLU B N 1
ATOM 5956 C CA . GLU B 1 286 ? -1.403 23.375 3.52 1 96 286 GLU B CA 1
ATOM 5957 C C . GLU B 1 286 ? -0.539 24.609 3.295 1 96 286 GLU B C 1
ATOM 5959 O O . GLU B 1 286 ? 0.688 24.547 3.395 1 96 286 GLU B O 1
ATOM 5964 N N . ARG B 1 287 ? -1.199 25.656 2.967 1 96.44 287 ARG B N 1
ATOM 5965 C CA . ARG B 1 287 ? -0.569 26.969 2.809 1 96.44 287 ARG B CA 1
ATOM 5966 C C . ARG B 1 287 ? -0.815 27.844 4.027 1 96.44 287 ARG B C 1
ATOM 5968 O O . ARG B 1 287 ? -1.964 28.141 4.363 1 96.44 287 ARG B O 1
ATOM 5975 N N . ASP B 1 288 ? 0.283 28.203 4.68 1 96.56 288 ASP B N 1
ATOM 5976 C CA . ASP B 1 288 ? 0.215 29.141 5.797 1 96.56 288 ASP B CA 1
ATOM 5977 C C . ASP B 1 288 ? 0.539 30.562 5.34 1 96.56 288 ASP B C 1
ATOM 5979 O O . ASP B 1 288 ? 1.485 30.781 4.582 1 96.56 288 ASP B O 1
ATOM 5983 N N . ILE B 1 289 ? -0.233 31.469 5.785 1 97.19 289 ILE B N 1
ATOM 5984 C CA . ILE B 1 289 ? -0.006 32.906 5.535 1 97.19 289 ILE B CA 1
ATOM 5985 C C . ILE B 1 289 ? -0.162 33.688 6.832 1 97.19 289 ILE B C 1
ATOM 5987 O O . ILE B 1 289 ? -0.779 33.188 7.785 1 97.19 289 ILE B O 1
ATOM 5991 N N . PRO B 1 290 ? 0.494 34.844 6.887 1 97.19 290 PRO B N 1
ATOM 5992 C CA . PRO B 1 290 ? 0.227 35.656 8.078 1 97.19 290 PRO B CA 1
ATOM 5993 C C . PRO B 1 290 ? -1.264 35.875 8.312 1 97.19 290 PRO B C 1
ATOM 5995 O O . PRO B 1 290 ? -2 36.219 7.379 1 97.19 290 PRO B O 1
ATOM 5998 N N . VAL B 1 291 ? -1.667 35.75 9.531 1 96.69 291 VAL B N 1
ATOM 5999 C CA . VAL B 1 291 ? -3.084 35.719 9.883 1 96.69 291 VAL B CA 1
ATOM 6000 C C . VAL B 1 291 ? -3.746 37.031 9.469 1 96.69 291 VAL B C 1
ATOM 6002 O O . VAL B 1 291 ? -4.945 37.062 9.18 1 96.69 291 VAL B O 1
ATOM 6005 N N . THR B 1 292 ? -2.953 38.125 9.359 1 94.94 292 THR B N 1
ATOM 6006 C CA . THR B 1 292 ? -3.494 39.438 9.047 1 94.94 292 THR B CA 1
ATOM 6007 C C . THR B 1 292 ? -3.479 39.688 7.543 1 94.94 292 THR B C 1
ATOM 6009 O O . THR B 1 292 ? -3.971 40.719 7.074 1 94.94 292 THR B O 1
ATOM 6012 N N . ALA B 1 293 ? -2.877 38.75 6.797 1 94.56 293 ALA B N 1
ATOM 6013 C CA . ALA B 1 293 ? -2.705 38.969 5.363 1 94.56 293 ALA B CA 1
ATOM 6014 C C . ALA B 1 293 ? -3.969 38.594 4.594 1 94.56 293 ALA B C 1
ATOM 6016 O O . ALA B 1 293 ? -4.766 37.781 5.062 1 94.56 293 ALA B O 1
ATOM 6017 N N . ASN B 1 294 ? -4.156 39.219 3.475 1 92.69 294 ASN B N 1
ATOM 6018 C CA . ASN B 1 294 ? -5.195 38.812 2.527 1 92.69 294 ASN B CA 1
ATOM 6019 C C . ASN B 1 294 ? -4.797 37.562 1.756 1 92.69 294 ASN B C 1
ATOM 6021 O O . ASN B 1 294 ? -3.85 37.594 0.969 1 92.69 294 ASN B O 1
ATOM 6025 N N . PRO B 1 295 ? -5.543 36.531 1.935 1 90.62 295 PRO B N 1
ATOM 6026 C CA . PRO B 1 295 ? -5.164 35.281 1.303 1 90.62 295 PRO B CA 1
ATOM 6027 C C . PRO B 1 295 ? -5.113 35.375 -0.22 1 90.62 295 PRO B C 1
ATOM 6029 O O . PRO B 1 295 ? -4.367 34.625 -0.863 1 90.62 295 PRO B O 1
ATOM 6032 N N . ASN B 1 296 ? -5.832 36.219 -0.834 1 91.25 296 ASN B N 1
ATOM 6033 C CA . ASN B 1 296 ? -5.902 36.312 -2.289 1 91.25 296 ASN B CA 1
ATOM 6034 C C . ASN B 1 296 ? -4.836 37.25 -2.84 1 91.25 296 ASN B C 1
ATOM 6036 O O . ASN B 1 296 ? -4.551 37.219 -4.039 1 91.25 296 ASN B O 1
ATOM 6040 N N . ALA B 1 297 ? -4.215 37.969 -1.909 1 89.81 297 ALA B N 1
ATOM 6041 C CA . ALA B 1 297 ? -3.303 39 -2.396 1 89.81 297 ALA B CA 1
ATOM 6042 C C . ALA B 1 297 ? -1.88 38.781 -1.902 1 89.81 297 ALA B C 1
ATOM 6044 O O . ALA B 1 297 ? -0.912 39.156 -2.553 1 89.81 297 ALA B O 1
ATOM 6045 N N . THR B 1 298 ? -1.786 38.062 -0.882 1 89.94 298 THR B N 1
ATOM 6046 C CA . THR B 1 298 ? -0.472 37.969 -0.257 1 89.94 298 THR B CA 1
ATOM 6047 C C . THR B 1 298 ? 0.428 37 -1.04 1 89.94 298 THR B C 1
ATOM 6049 O O . THR B 1 298 ? -0.045 36.031 -1.595 1 89.94 298 THR B O 1
ATOM 6052 N N . ARG B 1 299 ? 1.694 37.406 -1.174 1 87.56 299 ARG B N 1
ATOM 6053 C CA . ARG B 1 299 ? 2.717 36.531 -1.767 1 87.56 299 ARG B CA 1
ATOM 6054 C C . ARG B 1 299 ? 3.533 35.844 -0.688 1 87.56 299 ARG B C 1
ATOM 6056 O O . ARG B 1 299 ? 4.43 35.062 -0.997 1 87.56 299 ARG B O 1
ATOM 6063 N N . LYS B 1 300 ? 3.186 36.094 0.586 1 92.12 300 LYS B N 1
ATOM 6064 C CA . LYS B 1 300 ? 3.854 35.438 1.712 1 92.12 300 LYS B CA 1
ATOM 6065 C C . LYS B 1 300 ? 3.219 34.094 2.029 1 92.12 300 LYS B C 1
ATOM 6067 O O . LYS B 1 300 ? 2.094 34.031 2.529 1 92.12 300 LYS B O 1
ATOM 6072 N N . SER B 1 301 ? 3.881 33.094 1.645 1 94.81 301 SER B N 1
ATOM 6073 C CA . SER B 1 301 ? 3.33 31.766 1.861 1 94.81 301 SER B CA 1
ATOM 6074 C C . SER B 1 301 ? 4.395 30.797 2.375 1 94.81 301 SER B C 1
ATOM 6076 O O . SER B 1 301 ? 5.559 30.875 1.971 1 94.81 301 SER B O 1
ATOM 6078 N N . ARG B 1 302 ? 4.008 30.062 3.279 1 96.75 302 ARG B N 1
ATOM 6079 C CA . ARG B 1 302 ? 4.777 28.906 3.723 1 96.75 302 ARG B CA 1
ATOM 6080 C C . ARG B 1 302 ? 3.953 27.625 3.621 1 96.75 302 ARG B C 1
ATOM 6082 O O . ARG B 1 302 ? 2.725 27.672 3.723 1 96.75 302 ARG B O 1
ATOM 6089 N N . TYR B 1 303 ? 4.66 26.547 3.363 1 97.5 303 TYR B N 1
ATOM 6090 C CA . TYR B 1 303 ? 3.941 25.312 3.115 1 97.5 303 TYR B CA 1
ATOM 6091 C C . TYR B 1 303 ? 4.301 24.25 4.156 1 97.5 303 TYR B C 1
ATOM 6093 O O . TYR B 1 303 ? 5.438 24.203 4.637 1 97.5 303 TYR B O 1
ATOM 6101 N N . ARG B 1 304 ? 3.363 23.484 4.496 1 96.94 304 ARG B N 1
ATOM 6102 C CA . ARG B 1 304 ? 3.564 22.359 5.402 1 96.94 304 ARG B CA 1
ATOM 6103 C C . ARG B 1 304 ? 2.719 21.156 4.984 1 96.94 304 ARG B C 1
ATOM 6105 O O . ARG B 1 304 ? 1.714 21.312 4.285 1 96.94 304 ARG B O 1
ATOM 6112 N N . LEU B 1 305 ? 3.15 19.984 5.406 1 96.75 305 LEU B N 1
ATOM 6113 C CA . LEU B 1 305 ? 2.312 18.812 5.195 1 96.75 305 LEU B CA 1
ATOM 6114 C C . LEU B 1 305 ? 1.142 18.797 6.172 1 96.75 305 LEU B C 1
ATOM 6116 O O . LEU B 1 305 ? 1.301 19.141 7.344 1 96.75 305 LEU B O 1
ATOM 6120 N N . ASN B 1 306 ? 0.055 18.391 5.676 1 94.25 306 ASN B N 1
ATOM 6121 C CA . ASN B 1 306 ? -1.176 18.406 6.457 1 94.25 306 ASN B CA 1
ATOM 6122 C C . ASN B 1 306 ? -1.23 17.25 7.445 1 94.25 306 ASN B C 1
ATOM 6124 O O . ASN B 1 306 ? -1.665 17.422 8.586 1 94.25 306 ASN B O 1
ATOM 6128 N N . GLU B 1 307 ? -0.788 16.125 7.09 1 94.31 307 GLU B N 1
ATOM 6129 C CA . GLU B 1 307 ? -0.887 14.914 7.906 1 94.31 307 GLU B CA 1
ATOM 6130 C C . GLU B 1 307 ? 0.431 14.617 8.617 1 94.31 307 GLU B C 1
ATOM 6132 O O . GLU B 1 307 ? 1.461 14.414 7.969 1 94.31 307 GLU B O 1
ATOM 6137 N N . PRO B 1 308 ? 0.385 14.477 9.93 1 96.88 308 PRO B N 1
ATOM 6138 C CA . PRO B 1 308 ? 1.613 14.258 10.703 1 96.88 308 PRO B CA 1
ATOM 6139 C C . PRO B 1 308 ? 2.348 12.984 10.289 1 96.88 308 PRO B C 1
ATOM 6141 O O . PRO B 1 308 ? 3.576 12.984 10.18 1 96.88 308 PRO B O 1
ATOM 6144 N N . LEU B 1 309 ? 1.638 11.93 10.023 1 98.12 309 LEU B N 1
ATOM 6145 C CA . LEU B 1 309 ? 2.311 10.688 9.648 1 98.12 309 LEU B CA 1
ATOM 6146 C C . LEU B 1 309 ? 3.092 10.867 8.352 1 98.12 309 LEU B C 1
ATOM 6148 O O . LEU B 1 309 ? 4.203 10.344 8.211 1 98.12 309 LEU B O 1
ATOM 6152 N N . PHE B 1 310 ? 2.521 11.586 7.398 1 97.31 310 PHE B N 1
ATOM 6153 C CA . PHE B 1 310 ? 3.215 11.844 6.141 1 97.31 310 PHE B CA 1
ATOM 6154 C C . PHE B 1 310 ? 4.473 12.672 6.375 1 97.31 310 PHE B C 1
ATOM 6156 O O . PHE B 1 310 ? 5.523 12.391 5.801 1 97.31 310 PHE B O 1
ATOM 6163 N N . GLN B 1 311 ? 4.316 13.68 7.227 1 97.81 311 GLN B N 1
ATOM 6164 C CA . GLN B 1 311 ? 5.473 14.5 7.57 1 97.81 311 GLN B CA 1
ATOM 6165 C C . GLN B 1 311 ? 6.59 13.656 8.18 1 97.81 311 GLN B C 1
ATOM 6167 O O . GLN B 1 311 ? 7.75 13.773 7.781 1 97.81 311 GLN B O 1
ATOM 6172 N N . PHE B 1 312 ? 6.223 12.812 9.133 1 98.44 312 PHE B N 1
ATOM 6173 C CA . PHE B 1 312 ? 7.188 11.945 9.797 1 98.44 312 PHE B CA 1
ATOM 6174 C C . PHE B 1 312 ? 7.816 10.977 8.805 1 98.44 312 PHE B C 1
ATOM 6176 O O . PHE B 1 312 ? 9.031 10.797 8.789 1 98.44 312 PHE B O 1
ATOM 6183 N N . TRP B 1 313 ? 7.008 10.375 7.969 1 98.44 313 TRP B N 1
ATOM 6184 C CA . TRP B 1 313 ? 7.426 9.328 7.035 1 98.44 313 TRP B CA 1
ATOM 6185 C C . TRP B 1 313 ? 8.383 9.891 5.992 1 98.44 313 TRP B C 1
ATOM 6187 O O . TRP B 1 313 ? 9.438 9.297 5.727 1 98.44 313 TRP B O 1
ATOM 6197 N N . PHE B 1 314 ? 8.109 11.039 5.406 1 97.69 314 PHE B N 1
ATOM 6198 C CA . PHE B 1 314 ? 8.953 11.633 4.375 1 97.69 314 PHE B CA 1
ATOM 6199 C C . PHE B 1 314 ? 10.266 12.125 4.973 1 97.69 314 PHE B C 1
ATOM 6201 O O . PHE B 1 314 ? 11.266 12.25 4.266 1 97.69 314 PHE B O 1
ATOM 6208 N N . ARG B 1 315 ? 10.242 12.391 6.258 1 97.12 315 ARG B N 1
ATOM 6209 C CA . ARG B 1 315 ? 11.453 12.875 6.91 1 97.12 315 ARG B CA 1
ATOM 6210 C C . ARG B 1 315 ? 12.375 11.727 7.289 1 97.12 315 ARG B C 1
ATOM 6212 O O . ARG B 1 315 ? 13.594 11.82 7.129 1 97.12 315 ARG B O 1
ATOM 6219 N N . TYR B 1 316 ? 11.758 10.586 7.75 1 97.81 316 TYR B N 1
ATOM 6220 C CA . TYR B 1 316 ? 12.609 9.617 8.43 1 97.81 316 TYR B CA 1
ATOM 6221 C C . TYR B 1 316 ? 12.594 8.281 7.695 1 97.81 316 TYR B C 1
ATOM 6223 O O . TYR B 1 316 ? 13.445 7.426 7.941 1 97.81 316 TYR B O 1
ATOM 6231 N N . VAL B 1 317 ? 11.641 8.016 6.812 1 97.56 317 VAL B N 1
ATOM 6232 C CA . VAL B 1 317 ? 11.508 6.688 6.219 1 97.56 317 VAL B CA 1
ATOM 6233 C C . VAL B 1 317 ? 11.82 6.758 4.727 1 97.56 317 VAL B C 1
ATOM 6235 O O . VAL B 1 317 ? 12.633 5.977 4.219 1 97.56 317 VAL B O 1
ATOM 6238 N N . TYR B 1 318 ? 11.258 7.703 4.012 1 96 318 TYR B N 1
ATOM 6239 C CA . TYR B 1 318 ? 11.375 7.781 2.562 1 96 318 TYR B CA 1
ATOM 6240 C C . TYR B 1 318 ? 12.828 7.953 2.137 1 96 318 TYR B C 1
ATOM 6242 O O . TYR B 1 318 ? 13.508 8.883 2.58 1 96 318 TYR B O 1
ATOM 6250 N N . GLY B 1 319 ? 13.344 7.059 1.396 1 90.69 319 GLY B N 1
ATOM 6251 C CA . GLY B 1 319 ? 14.703 7.113 0.9 1 90.69 319 GLY B CA 1
ATOM 6252 C C . GLY B 1 319 ? 15.719 6.52 1.866 1 90.69 319 GLY B C 1
ATOM 6253 O O . GLY B 1 319 ? 16.922 6.496 1.583 1 90.69 319 GLY B O 1
ATOM 6254 N N . GLN B 1 320 ? 15.211 6.07 2.992 1 92.44 320 GLN B N 1
ATOM 6255 C CA . GLN B 1 320 ? 16.109 5.547 4.016 1 92.44 320 GLN B CA 1
ATOM 6256 C C . GLN B 1 320 ? 15.844 4.07 4.281 1 92.44 320 GLN B C 1
ATOM 6258 O O . GLN B 1 320 ? 16.188 3.551 5.348 1 92.44 320 GLN B O 1
ATOM 6263 N N . GLN B 1 321 ? 15.25 3.389 3.369 1 88.06 321 GLN B N 1
ATOM 6264 C CA . GLN B 1 321 ? 14.805 2.014 3.58 1 88.06 321 GLN B CA 1
ATOM 6265 C C . GLN B 1 321 ? 15.984 1.09 3.85 1 88.06 321 GLN B C 1
ATOM 6267 O O . GLN B 1 321 ? 15.922 0.232 4.734 1 88.06 321 GLN B O 1
ATOM 6272 N N . GLY B 1 322 ? 17.031 1.297 3.033 1 84.75 322 GLY B N 1
ATOM 6273 C CA . GLY B 1 322 ? 18.219 0.486 3.26 1 84.75 322 GLY B CA 1
ATOM 6274 C C . GLY B 1 322 ? 18.812 0.674 4.641 1 84.75 322 GLY B C 1
ATOM 6275 O O . GLY B 1 322 ? 19.172 -0.301 5.312 1 84.75 322 GLY B O 1
ATOM 6276 N N . LYS B 1 323 ? 18.922 1.928 5.023 1 89.38 323 LYS B N 1
ATOM 6277 C CA . LYS B 1 323 ? 19.453 2.246 6.344 1 89.38 323 LYS B CA 1
ATOM 6278 C C . LYS B 1 323 ? 18.578 1.66 7.449 1 89.38 323 LYS B C 1
ATOM 6280 O O . LYS B 1 323 ? 19.094 1.157 8.453 1 89.38 323 LYS B O 1
ATOM 6285 N N . LEU B 1 324 ? 17.281 1.729 7.305 1 94.31 324 LEU B N 1
ATOM 6286 C CA . LEU B 1 324 ? 16.344 1.201 8.281 1 94.31 324 LEU B CA 1
ATOM 6287 C C . LEU B 1 324 ? 16.516 -0.303 8.453 1 94.31 324 LEU B C 1
ATOM 6289 O O . LEU B 1 324 ? 16.5 -0.812 9.578 1 94.31 324 LEU B O 1
ATOM 6293 N N . VAL B 1 325 ? 16.719 -0.958 7.379 1 87.88 325 VAL B N 1
ATOM 6294 C CA . VAL B 1 325 ? 16.906 -2.402 7.426 1 87.88 325 VAL B CA 1
ATOM 6295 C C . VAL B 1 325 ? 18.219 -2.725 8.156 1 87.88 325 VAL B C 1
ATOM 6297 O O . VAL B 1 325 ? 18.266 -3.627 8.992 1 87.88 325 VAL B O 1
ATOM 6300 N N . GLN B 1 326 ? 19.234 -1.977 7.879 1 87.06 326 GLN B N 1
ATOM 6301 C CA . GLN B 1 326 ? 20.531 -2.191 8.484 1 87.06 326 GLN B CA 1
ATOM 6302 C C . GLN B 1 326 ? 20.5 -1.943 9.992 1 87.06 326 GLN B C 1
ATOM 6304 O O . GLN B 1 326 ? 21.094 -2.697 10.766 1 87.06 326 GLN B O 1
ATOM 6309 N N . LEU B 1 327 ? 19.75 -0.942 10.367 1 93.31 327 LEU B N 1
ATOM 6310 C CA . LEU B 1 327 ? 19.734 -0.543 11.766 1 93.31 327 LEU B CA 1
ATOM 6311 C C . LEU B 1 327 ? 18.828 -1.461 12.578 1 93.31 327 LEU B C 1
ATOM 6313 O O . LEU B 1 327 ? 19.047 -1.657 13.773 1 93.31 327 LEU B O 1
ATOM 6317 N N . GLY B 1 328 ? 17.844 -2.035 11.938 1 93 328 GLY B N 1
ATOM 6318 C CA . GLY B 1 328 ? 16.922 -2.922 12.633 1 93 328 GLY B CA 1
ATOM 6319 C C . GLY B 1 328 ? 16.219 -2.254 13.797 1 93 328 GLY B C 1
ATOM 6320 O O . GLY B 1 328 ? 15.633 -1.18 13.648 1 93 328 GLY B O 1
ATOM 6321 N N . ASP B 1 329 ? 16.438 -2.797 14.992 1 94.44 329 ASP B N 1
ATOM 6322 C CA . ASP B 1 329 ? 15.711 -2.348 16.172 1 94.44 329 ASP B CA 1
ATOM 6323 C C . ASP B 1 329 ? 16.312 -1.06 16.734 1 94.44 329 ASP B C 1
ATOM 6325 O O . ASP B 1 329 ? 15.727 -0.421 17.609 1 94.44 329 ASP B O 1
ATOM 6329 N N . ASP B 1 330 ? 17.375 -0.605 16.172 1 96.81 330 ASP B N 1
ATOM 6330 C CA . ASP B 1 330 ? 18.047 0.601 16.656 1 96.81 330 ASP B CA 1
ATOM 6331 C C . ASP B 1 330 ? 17.656 1.815 15.812 1 96.81 330 ASP B C 1
ATOM 6333 O O . ASP B 1 330 ? 18.172 2.914 16.031 1 96.81 330 ASP B O 1
ATOM 6337 N N . ALA B 1 331 ? 16.766 1.612 14.898 1 97.75 331 ALA B N 1
ATOM 6338 C CA . ALA B 1 331 ? 16.438 2.656 13.93 1 97.75 331 ALA B CA 1
ATOM 6339 C C . ALA B 1 331 ? 15.914 3.906 14.625 1 97.75 331 ALA B C 1
ATOM 6341 O O . ALA B 1 331 ? 16.328 5.023 14.312 1 97.75 331 ALA B O 1
ATOM 6342 N N . TYR B 1 332 ? 15.055 3.783 15.57 1 98.31 332 TYR B N 1
ATOM 6343 C CA . TYR B 1 332 ? 14.516 4.957 16.25 1 98.31 332 TYR B CA 1
ATOM 6344 C C . TYR B 1 332 ? 15.617 5.746 16.938 1 98.31 332 TYR B C 1
ATOM 6346 O O . TYR B 1 332 ? 15.719 6.965 16.781 1 98.31 332 TYR B O 1
ATOM 6354 N N . ASP B 1 333 ? 16.422 5.066 17.703 1 97.94 333 ASP B N 1
ATOM 6355 C CA . ASP B 1 333 ? 17.438 5.707 18.516 1 97.94 333 ASP B CA 1
ATOM 6356 C C . ASP B 1 333 ? 18.484 6.422 17.656 1 97.94 333 ASP B C 1
ATOM 6358 O O . ASP B 1 333 ? 18.984 7.48 18.031 1 97.94 333 ASP B O 1
ATOM 6362 N N . GLN B 1 334 ? 18.688 5.898 16.5 1 97.12 334 GLN B N 1
ATOM 6363 C CA . GLN B 1 334 ? 19.797 6.434 15.695 1 97.12 334 GLN B CA 1
ATOM 6364 C C . GLN B 1 334 ? 19.297 7.449 14.672 1 97.12 334 GLN B C 1
ATOM 6366 O O . GLN B 1 334 ? 20 8.398 14.336 1 97.12 334 GLN B O 1
ATOM 6371 N N . LEU B 1 335 ? 18.125 7.223 14.195 1 96.69 335 LEU B N 1
ATOM 6372 C CA . LEU B 1 335 ? 17.688 8.039 13.07 1 96.69 335 LEU B CA 1
ATOM 6373 C C . LEU B 1 335 ? 16.672 9.094 13.516 1 96.69 335 LEU B C 1
ATOM 6375 O O . LEU B 1 335 ? 16.594 10.172 12.93 1 96.69 335 LEU B O 1
ATOM 6379 N N . VAL B 1 336 ? 15.859 8.797 14.547 1 98.06 336 VAL B N 1
ATOM 6380 C CA . VAL B 1 336 ? 14.742 9.672 14.906 1 98.06 336 VAL B CA 1
ATOM 6381 C C . VAL B 1 336 ? 15.086 10.461 16.172 1 98.06 336 VAL B C 1
ATOM 6383 O O . VAL B 1 336 ? 15.031 11.695 16.172 1 98.06 336 VAL B O 1
ATOM 6386 N N . LYS B 1 337 ? 15.523 9.828 17.172 1 97.5 337 LYS B N 1
ATOM 6387 C CA . LYS B 1 337 ? 15.703 10.375 18.516 1 97.5 337 LYS B CA 1
ATOM 6388 C C . LYS B 1 337 ? 16.594 11.617 18.484 1 97.5 337 LYS B C 1
ATOM 6390 O O . LYS B 1 337 ? 16.281 12.633 19.109 1 97.5 337 LYS B O 1
ATOM 6395 N N . PRO B 1 338 ? 17.641 11.625 17.688 1 97 338 PRO B N 1
ATOM 6396 C CA . PRO B 1 338 ? 18.562 12.758 17.734 1 97 338 PRO B CA 1
ATOM 6397 C C . PRO B 1 338 ? 17.922 14.062 17.266 1 97 338 PRO B C 1
ATOM 6399 O O . PRO B 1 338 ? 18.359 15.148 17.641 1 97 338 PRO B O 1
ATOM 6402 N N . THR B 1 339 ? 16.922 13.984 16.438 1 96.12 339 THR B N 1
ATOM 6403 C CA . THR B 1 339 ? 16.375 15.211 15.867 1 96.12 339 THR B CA 1
ATOM 6404 C C . THR B 1 339 ? 14.875 15.32 16.156 1 96.12 339 THR B C 1
ATOM 6406 O O . THR B 1 339 ? 14.172 16.109 15.523 1 96.12 339 THR B O 1
ATOM 6409 N N . VAL B 1 340 ? 14.383 14.5 17.062 1 95.31 340 VAL B N 1
ATOM 6410 C CA . VAL B 1 340 ? 12.945 14.43 17.312 1 95.31 340 VAL B CA 1
ATOM 6411 C C . VAL B 1 340 ? 12.469 15.734 17.938 1 95.31 340 VAL B C 1
ATOM 6413 O O . VAL B 1 340 ? 11.352 16.188 17.672 1 95.31 340 VAL B O 1
ATOM 6416 N N . THR B 1 341 ? 13.281 16.359 18.734 1 94.69 341 THR B N 1
ATOM 6417 C CA . THR B 1 341 ? 12.914 17.625 19.359 1 94.69 341 THR B CA 1
ATOM 6418 C C . THR B 1 341 ? 12.742 18.719 18.312 1 94.69 341 THR B C 1
ATOM 6420 O O . THR B 1 341 ? 11.82 19.531 18.406 1 94.69 341 THR B O 1
ATOM 6423 N N . GLU B 1 342 ? 13.633 18.75 17.375 1 94.25 342 GLU B N 1
ATOM 6424 C CA . GLU B 1 342 ? 13.516 19.688 16.266 1 94.25 342 GLU B CA 1
ATOM 6425 C C . GLU B 1 342 ? 12.258 19.422 15.453 1 94.25 342 GLU B C 1
ATOM 6427 O O . GLU B 1 342 ? 11.531 20.344 15.086 1 94.25 342 GLU B O 1
ATOM 6432 N N . TYR B 1 343 ? 12.039 18.219 15.219 1 96.12 343 TYR B N 1
ATOM 6433 C CA . TYR B 1 343 ? 10.852 17.797 14.484 1 96.12 343 TYR B CA 1
ATOM 6434 C C . TYR B 1 343 ? 9.586 18.25 15.195 1 96.12 343 TYR B C 1
ATOM 6436 O O . TYR B 1 343 ? 8.656 18.75 14.547 1 96.12 343 TYR B O 1
ATOM 6444 N N . MET B 1 344 ? 9.531 18.141 16.484 1 96.88 344 MET B N 1
ATOM 6445 C CA . MET B 1 344 ? 8.344 18.422 17.281 1 96.88 344 MET B CA 1
ATOM 6446 C C . MET B 1 344 ? 8.109 19.922 17.406 1 96.88 344 MET B C 1
ATOM 6448 O O . MET B 1 344 ? 7.027 20.359 17.797 1 96.88 344 MET B O 1
ATOM 6452 N N . GLY B 1 345 ? 9.086 20.719 17.094 1 95.81 345 GLY B N 1
ATOM 6453 C CA . GLY B 1 345 ? 8.945 22.172 17.234 1 95.81 345 GLY B CA 1
ATOM 6454 C C . GLY B 1 345 ? 7.762 22.719 16.469 1 95.81 345 GLY B C 1
ATOM 6455 O O . GLY B 1 345 ? 6.891 23.375 17.047 1 95.81 345 GLY B O 1
ATOM 6456 N N . THR B 1 346 ? 7.699 22.406 15.203 1 93.44 346 THR B N 1
ATOM 6457 C CA . THR B 1 346 ? 6.633 22.938 14.359 1 93.44 346 THR B CA 1
ATOM 6458 C C . THR B 1 346 ? 5.293 22.312 14.734 1 93.44 346 THR B C 1
ATOM 6460 O O . THR B 1 346 ? 4.246 22.953 14.641 1 93.44 346 THR B O 1
ATOM 6463 N N . ILE B 1 347 ? 5.324 21.141 15.156 1 94.62 347 ILE B N 1
ATOM 6464 C CA . ILE B 1 347 ? 4.113 20.438 15.578 1 94.62 347 ILE B CA 1
ATOM 6465 C C . ILE B 1 347 ? 3.549 21.094 16.828 1 94.62 347 ILE B C 1
ATOM 6467 O O . ILE B 1 347 ? 2.338 21.297 16.938 1 94.62 347 ILE B O 1
ATOM 6471 N N . PHE B 1 348 ? 4.457 21.391 17.703 1 97.19 348 PHE B N 1
ATOM 6472 C CA . PHE B 1 348 ? 4.059 22.016 18.969 1 97.19 348 PHE B CA 1
ATOM 6473 C C . PHE B 1 348 ? 3.383 23.359 18.703 1 97.19 348 PHE B C 1
ATOM 6475 O O . PHE B 1 348 ? 2.389 23.703 19.344 1 97.19 348 PHE B O 1
ATOM 6482 N N . GLU B 1 349 ? 3.873 24.094 17.75 1 97.5 349 GLU B N 1
ATOM 6483 C CA . GLU B 1 349 ? 3.252 25.359 17.375 1 97.5 349 GLU B CA 1
ATOM 6484 C C . GLU B 1 349 ? 1.813 25.156 16.906 1 97.5 349 GLU B C 1
ATOM 6486 O O . GLU B 1 349 ? 0.91 25.891 17.328 1 97.5 349 GLU B O 1
ATOM 6491 N N . ARG B 1 350 ? 1.644 24.172 16.141 1 95.44 350 ARG B N 1
ATOM 6492 C CA . ARG B 1 350 ? 0.316 23.875 15.609 1 95.44 350 ARG B CA 1
ATOM 6493 C C . ARG B 1 350 ? -0.638 23.469 16.734 1 95.44 350 ARG B C 1
ATOM 6495 O O . ARG B 1 350 ? -1.792 23.891 16.75 1 95.44 350 ARG B O 1
ATOM 6502 N N . VAL B 1 351 ? -0.148 22.641 17.562 1 96.25 351 VAL B N 1
ATOM 6503 C CA . VAL B 1 351 ? -0.951 22.188 18.688 1 96.25 351 VAL B CA 1
ATOM 6504 C C . VAL B 1 351 ? -1.369 23.375 19.547 1 96.25 351 VAL B C 1
ATOM 6506 O O . VAL B 1 351 ? -2.514 23.453 20 1 96.25 351 VAL B O 1
ATOM 6509 N N . CYS B 1 352 ? -0.458 24.297 19.734 1 97.56 352 CYS B N 1
ATOM 6510 C CA . CYS B 1 352 ? -0.743 25.484 20.531 1 97.56 352 CYS B CA 1
ATOM 6511 C C . CYS B 1 352 ? -1.785 26.359 19.859 1 97.56 352 CYS B C 1
ATOM 6513 O O . CYS B 1 352 ? -2.672 26.906 20.516 1 97.56 352 CYS B O 1
ATOM 6515 N N . GLN B 1 353 ? -1.651 26.484 18.531 1 97.19 353 GLN B N 1
ATOM 6516 C CA . GLN B 1 353 ? -2.652 27.234 17.797 1 97.19 353 GLN B CA 1
ATOM 6517 C C . GLN B 1 353 ? -4.039 26.609 17.938 1 97.19 353 GLN B C 1
ATOM 6519 O O . GLN B 1 353 ? -5.02 27.312 18.188 1 97.19 353 GLN B O 1
ATOM 6524 N N . ILE B 1 354 ? -4.117 25.344 17.859 1 93.62 354 ILE B N 1
ATOM 6525 C CA . ILE B 1 354 ? -5.379 24.609 17.953 1 93.62 354 ILE B CA 1
ATOM 6526 C C . ILE B 1 354 ? -5.965 24.766 19.344 1 93.62 354 ILE B C 1
ATOM 6528 O O . ILE B 1 354 ? -7.184 24.891 19.516 1 93.62 354 ILE B O 1
ATOM 6532 N N . ALA B 1 355 ? -5.172 24.828 20.328 1 95.25 355 ALA B N 1
ATOM 6533 C CA . ALA B 1 355 ? -5.602 24.844 21.719 1 95.25 355 ALA B CA 1
ATOM 6534 C C . ALA B 1 355 ? -5.953 26.266 22.156 1 95.25 355 ALA B C 1
ATOM 6536 O O . ALA B 1 355 ? -6.57 26.453 23.219 1 95.25 355 ALA B O 1
ATOM 6537 N N . LEU B 1 356 ? -5.578 27.25 21.422 1 96.88 356 LEU B N 1
ATOM 6538 C CA . LEU B 1 356 ? -5.613 28.641 21.844 1 96.88 356 LEU B CA 1
ATOM 6539 C C . LEU B 1 356 ? -7.012 29.031 22.312 1 96.88 356 LEU B C 1
ATOM 6541 O O . LEU B 1 356 ? -7.168 29.625 23.391 1 96.88 356 LEU B O 1
ATOM 6545 N N . PRO B 1 357 ? -8.055 28.672 21.609 1 95.75 357 PRO B N 1
ATOM 6546 C CA . PRO B 1 357 ? -9.391 29.094 22.047 1 95.75 357 PRO B CA 1
ATOM 6547 C C . PRO B 1 357 ? -9.781 28.516 23.406 1 95.75 357 PRO B C 1
ATOM 6549 O O . PRO B 1 357 ? -10.539 29.141 24.141 1 95.75 357 PRO B O 1
ATOM 6552 N N . SER B 1 358 ? -9.266 27.375 23.688 1 94.5 358 SER B N 1
ATOM 6553 C CA . SER B 1 358 ? -9.57 26.766 24.969 1 94.5 358 SER B CA 1
ATOM 6554 C C . SER B 1 358 ? -8.727 27.359 26.094 1 94.5 358 SER B C 1
ATOM 6556 O O . SER B 1 358 ? -9.172 27.453 27.234 1 94.5 358 SER B O 1
ATOM 6558 N N . LEU B 1 359 ? -7.52 27.734 25.812 1 96.75 359 LEU B N 1
ATOM 6559 C CA . LEU B 1 359 ? -6.586 28.266 26.797 1 96.75 359 LEU B CA 1
ATOM 6560 C C . LEU B 1 359 ? -6.898 29.719 27.109 1 96.75 359 LEU B C 1
ATOM 6562 O O . LEU B 1 359 ? -6.785 30.156 28.266 1 96.75 359 LEU B O 1
ATOM 6566 N N . ILE B 1 360 ? -7.141 30.453 26.047 1 97.12 360 ILE B N 1
ATOM 6567 C CA . ILE B 1 360 ? -7.598 31.844 26.125 1 97.12 360 ILE B CA 1
ATOM 6568 C C . ILE B 1 360 ? -8.992 31.953 25.5 1 97.12 360 ILE B C 1
ATOM 6570 O O . ILE B 1 360 ? -9.117 32.281 24.328 1 97.12 360 ILE B O 1
ATOM 6574 N N . PRO B 1 361 ? -10.008 31.719 26.344 1 95.69 361 PRO B N 1
ATOM 6575 C CA . PRO B 1 361 ? -11.367 31.625 25.812 1 95.69 361 PRO B CA 1
ATOM 6576 C C . PRO B 1 361 ? -11.875 32.969 25.25 1 95.69 361 PRO B C 1
ATOM 6578 O O . PRO B 1 361 ? -12.305 33.844 26.016 1 95.69 361 PRO B O 1
ATOM 6581 N N . LYS B 1 362 ? -11.781 33.125 23.984 1 94.62 362 LYS B N 1
ATOM 6582 C CA . LYS B 1 362 ? -12.297 34.219 23.188 1 94.62 362 LYS B CA 1
ATOM 6583 C C . LYS B 1 362 ? -12.812 33.75 21.844 1 94.62 362 LYS B C 1
ATOM 6585 O O . LYS B 1 362 ? -12.602 32.594 21.469 1 94.62 362 LYS B O 1
ATOM 6590 N N . THR B 1 363 ? -13.609 34.562 21.25 1 95.12 363 THR B N 1
ATOM 6591 C CA . THR B 1 363 ? -14 34.312 19.859 1 95.12 363 THR B CA 1
ATOM 6592 C C . THR B 1 363 ? -12.977 34.875 18.906 1 95.12 363 THR B C 1
ATOM 6594 O O . THR B 1 363 ? -12.664 36.094 18.969 1 95.12 363 THR B O 1
ATOM 6597 N N . TYR B 1 364 ? -12.477 34.062 18.062 1 96.25 364 TYR B N 1
ATOM 6598 C CA . TYR B 1 364 ? -11.383 34.5 17.203 1 96.25 364 TYR B CA 1
ATOM 6599 C C . TYR B 1 364 ? -11.844 34.625 15.758 1 96.25 364 TYR B C 1
ATOM 6601 O O . TYR B 1 364 ? -12.594 33.781 15.266 1 96.25 364 TYR B O 1
ATOM 6609 N N . GLN B 1 365 ? -11.43 35.562 15.133 1 93.06 365 GLN B N 1
ATOM 6610 C CA . GLN B 1 365 ? -11.656 35.75 13.703 1 93.06 365 GLN B CA 1
ATOM 6611 C C . GLN B 1 365 ? -10.586 35.031 12.883 1 93.06 365 GLN B C 1
ATOM 6613 O O . GLN B 1 365 ? -10.773 34.75 11.695 1 93.06 365 GLN B O 1
ATOM 6618 N N . GLY B 1 366 ? -9.523 34.75 13.492 1 95.31 366 GLY B N 1
ATOM 6619 C CA . GLY B 1 366 ? -8.414 34.031 12.867 1 95.31 366 GLY B CA 1
ATOM 6620 C C . GLY B 1 366 ? -7.344 33.625 13.852 1 95.31 366 GLY B C 1
ATOM 6621 O O . GLY B 1 366 ? -7.062 34.312 14.812 1 95.31 366 GLY B O 1
ATOM 6622 N N . ILE B 1 367 ? -6.828 32.562 13.648 1 97.75 367 ILE B N 1
ATOM 6623 C CA . ILE B 1 367 ? -5.707 32.031 14.422 1 97.75 367 ILE B CA 1
ATOM 6624 C C . ILE B 1 367 ? -4.645 31.469 13.484 1 97.75 367 ILE B C 1
ATOM 6626 O O . ILE B 1 367 ? -4.965 30.781 12.508 1 97.75 367 ILE B O 1
ATOM 6630 N N . GLY B 1 368 ? -3.414 31.797 13.703 1 97.56 368 GLY B N 1
ATOM 6631 C CA . GLY B 1 368 ? -2.355 31.25 12.859 1 97.56 368 GLY B CA 1
ATOM 6632 C C . GLY B 1 368 ? -1.001 31.875 13.125 1 97.56 368 GLY B C 1
ATOM 6633 O O . GLY B 1 368 ? -0.703 32.281 14.258 1 97.56 368 GLY B O 1
ATOM 6634 N N . TYR B 1 369 ? -0.179 31.859 12.133 1 97.69 369 TYR B N 1
ATOM 6635 C CA . TYR B 1 369 ? 1.164 32.438 12.188 1 97.69 369 TYR B CA 1
ATOM 6636 C C . TYR B 1 369 ? 1.153 33.906 11.781 1 97.69 369 TYR B C 1
ATOM 6638 O O . TYR B 1 369 ? 0.189 34.375 11.18 1 97.69 369 TYR B O 1
ATOM 6646 N N . TRP B 1 370 ? 2.201 34.531 12.164 1 97.94 370 TRP B N 1
ATOM 6647 C CA . TRP B 1 370 ? 2.477 35.875 11.648 1 97.94 370 TRP B CA 1
ATOM 6648 C C . TRP B 1 370 ? 3.975 36.094 11.484 1 97.94 370 TRP B C 1
ATOM 6650 O O . TRP B 1 370 ? 4.77 35.688 12.336 1 97.94 370 TRP B O 1
ATOM 6660 N N . TRP B 1 371 ? 4.379 36.656 10.352 1 96.94 371 TRP B N 1
ATOM 6661 C CA . TRP B 1 371 ? 5.777 37.031 10.156 1 96.94 371 TRP B CA 1
ATOM 6662 C C . TRP B 1 371 ? 5.898 38.281 9.273 1 96.94 371 TRP B C 1
ATOM 6664 O O . TRP B 1 371 ? 5.062 38.5 8.398 1 96.94 371 TRP B O 1
ATOM 6674 N N . HIS B 1 372 ? 6.824 39.125 9.586 1 94.62 372 HIS B N 1
ATOM 6675 C CA . HIS B 1 372 ? 7.172 40.344 8.859 1 94.62 372 HIS B CA 1
ATOM 6676 C C . HIS B 1 372 ? 8.633 40.719 9.086 1 94.62 372 HIS B C 1
ATOM 6678 O O . HIS B 1 372 ? 9.055 40.938 10.219 1 94.62 372 HIS B O 1
ATOM 6684 N N . GLN B 1 373 ? 9.352 40.75 7.949 1 92.06 373 GLN B N 1
ATOM 6685 C CA . GLN B 1 373 ? 10.781 41.031 8.016 1 92.06 373 GLN B CA 1
ATOM 6686 C C . GLN B 1 373 ? 11.484 40.062 8.961 1 92.06 373 GLN B C 1
ATOM 6688 O O . GLN B 1 373 ? 11.398 38.844 8.781 1 92.06 373 GLN B O 1
ATOM 6693 N N . GLN B 1 374 ? 12.008 40.562 10.047 1 92.19 374 GLN B N 1
ATOM 6694 C CA . GLN B 1 374 ? 12.773 39.688 10.922 1 92.19 374 GLN B CA 1
ATOM 6695 C C . GLN B 1 374 ? 11.93 39.219 12.102 1 92.19 374 GLN B C 1
ATOM 6697 O O . GLN B 1 374 ? 12.414 38.469 12.961 1 92.19 374 GLN B O 1
ATOM 6702 N N . HIS B 1 375 ? 10.734 39.625 12.148 1 95.75 375 HIS B N 1
ATOM 6703 C CA . HIS B 1 375 ? 9.859 39.281 13.266 1 95.75 375 HIS B CA 1
ATOM 6704 C C . HIS B 1 375 ? 8.93 38.125 12.898 1 95.75 375 HIS B C 1
ATOM 6706 O O . HIS B 1 375 ? 8.422 38.062 11.773 1 95.75 375 HIS B O 1
ATOM 6712 N N . GLU B 1 376 ? 8.828 37.219 13.781 1 96.56 376 GLU B N 1
ATOM 6713 C CA . GLU B 1 376 ? 7.91 36.094 13.594 1 96.56 376 GLU B CA 1
ATOM 6714 C C . GLU B 1 376 ? 7.188 35.781 14.891 1 96.56 376 GLU B C 1
ATOM 6716 O O . GLU B 1 376 ? 7.762 35.875 15.977 1 96.56 376 GLU B O 1
ATOM 6721 N N . LEU B 1 377 ? 5.93 35.469 14.789 1 98.31 377 LEU B N 1
ATOM 6722 C CA . LEU B 1 377 ? 5.105 35 15.898 1 98.31 377 LEU B CA 1
ATOM 6723 C C . LEU B 1 377 ? 4.512 33.625 15.594 1 98.31 377 LEU B C 1
ATOM 6725 O O . LEU B 1 377 ? 3.91 33.438 14.539 1 98.31 377 LEU B O 1
ATOM 6729 N N . ASP B 1 378 ? 4.617 32.719 16.562 1 98.19 378 ASP B N 1
ATOM 6730 C CA . ASP B 1 378 ? 4.215 31.328 16.344 1 98.19 378 ASP B CA 1
ATOM 6731 C C . ASP B 1 378 ? 2.703 31.172 16.484 1 98.19 378 ASP B C 1
ATOM 6733 O O . ASP B 1 378 ? 2.107 30.297 15.852 1 98.19 378 ASP B O 1
ATOM 6737 N N . VAL B 1 379 ? 2.111 31.875 17.312 1 98.62 379 VAL B N 1
ATOM 6738 C CA . VAL B 1 379 ? 0.678 31.812 17.578 1 98.62 379 VAL B CA 1
ATOM 6739 C C . VAL B 1 379 ? 0.103 33.219 17.625 1 98.62 379 VAL B C 1
ATOM 6741 O O . VAL B 1 379 ? 0.547 34.062 18.406 1 98.62 379 VAL B O 1
ATOM 6744 N N . VAL B 1 380 ? -0.818 33.5 16.766 1 98.56 380 VAL B N 1
ATOM 6745 C CA . VAL B 1 380 ? -1.53 34.781 16.781 1 98.56 380 VAL B CA 1
ATOM 6746 C C . VAL B 1 380 ? -3.035 34.531 16.719 1 98.56 380 VAL B C 1
ATOM 6748 O O . VAL B 1 380 ? -3.51 33.75 15.883 1 98.56 380 VAL B O 1
ATOM 6751 N N . GLY B 1 381 ? -3.762 35.062 17.594 1 98.12 381 GLY B N 1
ATOM 6752 C CA . GLY B 1 381 ? -5.215 35.031 17.594 1 98.12 381 GLY B CA 1
ATOM 6753 C C . GLY B 1 381 ? -5.824 36.438 17.547 1 98.12 381 GLY B C 1
ATOM 6754 O O . GLY B 1 381 ? -5.504 37.281 18.375 1 98.12 381 GLY B O 1
ATOM 6755 N N . LEU B 1 382 ? -6.594 36.656 16.516 1 96.88 382 LEU B N 1
ATOM 6756 C CA . LEU B 1 382 ? -7.324 37.906 16.375 1 96.88 382 LEU B CA 1
ATOM 6757 C C . LEU B 1 382 ? -8.703 37.812 17.016 1 96.88 382 LEU B C 1
ATOM 6759 O O . LEU B 1 382 ? -9.656 37.344 16.375 1 96.88 382 LEU B O 1
ATOM 6763 N N . ALA B 1 383 ? -8.75 38.25 18.234 1 95.56 383 ALA B N 1
ATOM 6764 C CA . ALA B 1 383 ? -9.992 38.094 18.969 1 95.56 383 ALA B CA 1
ATOM 6765 C C . ALA B 1 383 ? -11.023 39.125 18.547 1 95.56 383 ALA B C 1
ATOM 6767 O O . ALA B 1 383 ? -10.664 40.281 18.266 1 95.56 383 ALA B O 1
ATOM 6768 N N . SER B 1 384 ? -12.266 38.781 18.609 1 92.44 384 SER B N 1
ATOM 6769 C CA . SER B 1 384 ? -13.352 39.656 18.172 1 92.44 384 SER B CA 1
ATOM 6770 C C . SER B 1 384 ? -13.516 40.844 19.109 1 92.44 384 SER B C 1
ATOM 6772 O O . SER B 1 384 ? -14.055 41.875 18.719 1 92.44 384 SER B O 1
ATOM 6774 N N . ASP B 1 385 ? -13.078 40.75 20.344 1 92.25 385 ASP B N 1
ATOM 6775 C CA . ASP B 1 385 ? -13.25 41.812 21.328 1 92.25 385 ASP B CA 1
ATOM 6776 C C . ASP B 1 385 ? -12.133 42.844 21.203 1 92.25 385 ASP B C 1
ATOM 6778 O O . ASP B 1 385 ? -12.039 43.75 22.016 1 92.25 385 ASP B O 1
ATOM 6782 N N . GLY B 1 386 ? -11.242 42.625 20.234 1 92.88 386 GLY B N 1
ATOM 6783 C CA . GLY B 1 386 ? -10.188 43.594 19.969 1 92.88 386 GLY B CA 1
ATOM 6784 C C . GLY B 1 386 ? -8.859 43.188 20.578 1 92.88 386 GLY B C 1
ATOM 6785 O O . GLY B 1 386 ? -7.867 43.906 20.438 1 92.88 386 GLY B O 1
ATOM 6786 N N . THR B 1 387 ? -8.82 42.062 21.188 1 95.69 387 THR B N 1
ATOM 6787 C CA . THR B 1 387 ? -7.574 41.594 21.797 1 95.69 387 THR B CA 1
ATOM 6788 C C . THR B 1 387 ? -6.703 40.875 20.75 1 95.69 387 THR B C 1
ATOM 6790 O O . THR B 1 387 ? -7.184 40.031 20.016 1 95.69 387 THR B O 1
ATOM 6793 N N . LEU B 1 388 ? -5.5 41.344 20.656 1 97.25 388 LEU B N 1
ATOM 6794 C CA . LEU B 1 388 ? -4.473 40.625 19.906 1 97.25 388 LEU B CA 1
ATOM 6795 C C . LEU B 1 388 ? -3.734 39.625 20.812 1 97.25 388 LEU B C 1
ATOM 6797 O O . LEU B 1 388 ? -2.934 40.031 21.656 1 97.25 388 LEU B O 1
ATOM 6801 N N . VAL B 1 389 ? -4.035 38.406 20.609 1 98.44 389 VAL B N 1
ATOM 6802 C CA . VAL B 1 389 ? -3.338 37.375 21.391 1 98.44 389 VAL B CA 1
ATOM 6803 C C . VAL B 1 389 ? -2.107 36.906 20.625 1 98.44 389 VAL B C 1
ATOM 6805 O O . VAL B 1 389 ? -2.211 36.469 19.469 1 98.44 389 VAL B O 1
ATOM 6808 N N . VAL B 1 390 ? -0.919 37.031 21.203 1 98.56 390 VAL B N 1
ATOM 6809 C CA . VAL B 1 390 ? 0.318 36.625 20.547 1 98.56 390 VAL B CA 1
ATOM 6810 C C . VAL B 1 390 ? 1.066 35.625 21.422 1 98.56 390 VAL B C 1
ATOM 6812 O O . VAL B 1 390 ? 1.05 35.719 22.641 1 98.56 390 VAL B O 1
ATOM 6815 N N . GLY B 1 391 ? 1.612 34.656 20.766 1 98.44 391 GLY B N 1
ATOM 6816 C CA . GLY B 1 391 ? 2.293 33.625 21.531 1 98.44 391 GLY B CA 1
ATOM 6817 C C . GLY B 1 391 ? 3.6 33.188 20.891 1 98.44 391 GLY B C 1
ATOM 6818 O O . GLY B 1 391 ? 3.768 33.281 19.672 1 98.44 391 GLY B O 1
ATOM 6819 N N . GLU B 1 392 ? 4.523 32.75 21.766 1 98.25 392 GLU B N 1
ATOM 6820 C CA . GLU B 1 392 ? 5.785 32.125 21.391 1 98.25 392 GLU B CA 1
ATOM 6821 C C . GLU B 1 392 ? 5.855 30.688 21.938 1 98.25 392 GLU B C 1
ATOM 6823 O O . GLU B 1 392 ? 5.43 30.422 23.062 1 98.25 392 GLU B O 1
ATOM 6828 N N . CYS B 1 393 ? 6.312 29.797 21.047 1 98.44 393 CYS B N 1
ATOM 6829 C CA . CYS B 1 393 ? 6.402 28.391 21.406 1 98.44 393 CYS B CA 1
ATOM 6830 C C . CYS B 1 393 ? 7.855 27.922 21.438 1 98.44 393 CYS B C 1
ATOM 6832 O O . CYS B 1 393 ? 8.633 28.219 20.531 1 98.44 393 CYS B O 1
ATOM 6834 N N . LYS B 1 394 ? 8.227 27.281 22.5 1 97.75 394 LYS B N 1
ATOM 6835 C CA . LYS B 1 394 ? 9.539 26.656 22.609 1 97.75 394 LYS B CA 1
ATOM 6836 C C . LYS B 1 394 ? 9.422 25.172 22.984 1 97.75 394 LYS B C 1
ATOM 6838 O O . LYS B 1 394 ? 8.922 24.844 24.062 1 97.75 394 LYS B O 1
ATOM 6843 N N . TYR B 1 395 ? 9.812 24.312 22.094 1 97.06 395 TYR B N 1
ATOM 6844 C CA . TYR B 1 395 ? 9.867 22.875 22.344 1 97.06 395 TYR B CA 1
ATOM 6845 C C . TYR B 1 395 ? 11.312 22.406 22.516 1 97.06 395 TYR B C 1
ATOM 6847 O O . TYR B 1 395 ? 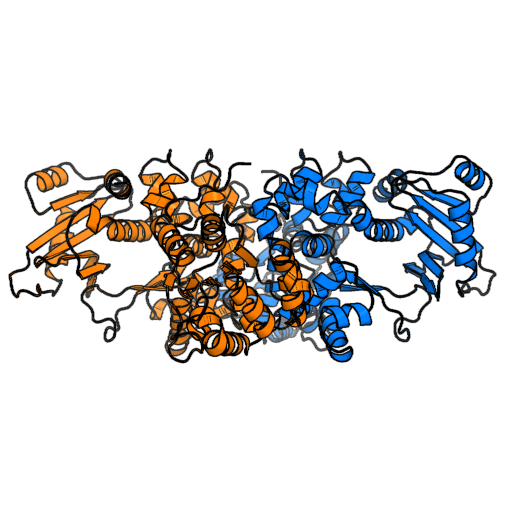11.859 21.75 21.625 1 97.06 395 TYR B O 1
ATOM 6855 N N . THR B 1 396 ? 11.898 22.766 23.531 1 93.38 396 THR B N 1
ATOM 6856 C CA . THR B 1 396 ? 13.297 22.5 23.844 1 93.38 396 THR B CA 1
ATOM 6857 C C . THR B 1 396 ? 13.469 22.125 25.312 1 93.38 396 THR B C 1
ATOM 6859 O O . THR B 1 396 ? 12.492 22.078 26.062 1 93.38 396 THR B O 1
ATOM 6862 N N . THR B 1 397 ? 14.688 21.797 25.672 1 91.62 397 THR B N 1
ATOM 6863 C CA . THR B 1 397 ? 15 21.438 27.047 1 91.62 397 THR B CA 1
ATOM 6864 C C . THR B 1 397 ? 15.227 22.688 27.891 1 91.62 397 THR B C 1
ATOM 6866 O O . THR B 1 397 ? 15.258 22.625 29.125 1 91.62 397 THR B O 1
ATOM 6869 N N . ARG B 1 398 ? 15.25 23.766 27.234 1 94.06 398 ARG B N 1
ATOM 6870 C CA . ARG B 1 398 ? 15.469 25.016 27.938 1 94.06 398 ARG B CA 1
ATOM 6871 C C . ARG B 1 398 ? 14.141 25.641 28.375 1 94.06 398 ARG B C 1
ATOM 6873 O O . ARG B 1 398 ? 13.156 25.594 27.641 1 94.06 398 ARG B O 1
ATOM 6880 N N . GLN B 1 399 ? 14.164 26.312 29.547 1 97.56 399 GLN B N 1
ATOM 6881 C CA . GLN B 1 399 ? 13.008 27.062 30.016 1 97.56 399 GLN B CA 1
ATOM 6882 C C . GLN B 1 399 ? 12.898 28.422 29.312 1 97.56 399 GLN B C 1
ATOM 6884 O O . GLN B 1 399 ? 13.898 28.969 28.859 1 97.56 399 GLN B O 1
ATOM 6889 N N . MET B 1 400 ? 11.719 28.922 29.188 1 98.12 400 MET B N 1
ATOM 6890 C CA . MET B 1 400 ? 11.523 30.297 28.734 1 98.12 400 MET B CA 1
ATOM 6891 C C . MET B 1 400 ? 11.805 31.297 29.844 1 98.12 400 MET B C 1
ATOM 6893 O O . MET B 1 400 ? 11.516 31.016 31.016 1 98.12 400 MET B O 1
ATOM 6897 N N . THR B 1 401 ? 12.352 32.375 29.484 1 98.19 401 THR B N 1
ATOM 6898 C CA . THR B 1 401 ? 12.734 33.406 30.438 1 98.19 401 THR B CA 1
ATOM 6899 C C . THR B 1 401 ? 12.023 34.719 30.125 1 98.19 401 THR B C 1
ATOM 6901 O O . THR B 1 401 ? 11.281 34.812 29.141 1 98.19 401 THR B O 1
ATOM 6904 N N . GLU B 1 402 ? 12.336 35.75 30.984 1 97.81 402 GLU B N 1
ATOM 6905 C CA . GLU B 1 402 ? 11.781 37.062 30.75 1 97.81 402 GLU B CA 1
ATOM 6906 C C . GLU B 1 402 ? 12.289 37.656 29.438 1 97.81 402 GLU B C 1
ATOM 6908 O O . GLU B 1 402 ? 11.594 38.438 28.797 1 97.81 402 GLU B O 1
ATOM 6913 N N . GLY B 1 403 ? 13.477 37.188 29.141 1 97.5 403 GLY B N 1
ATOM 6914 C CA . GLY B 1 403 ? 14.016 37.594 27.859 1 97.5 403 GLY B CA 1
ATOM 6915 C C . GLY B 1 403 ? 13.164 37.156 26.672 1 97.5 403 GLY B C 1
ATOM 6916 O O . GLY B 1 403 ? 12.969 37.938 25.719 1 97.5 403 GLY B O 1
ATOM 6917 N N . ASP B 1 404 ? 12.688 36 26.734 1 97.81 404 ASP B N 1
ATOM 6918 C CA . ASP B 1 404 ? 11.812 35.469 25.688 1 97.81 404 ASP B CA 1
ATOM 6919 C C . ASP B 1 404 ? 10.516 36.281 25.609 1 97.81 404 ASP B C 1
ATOM 6921 O O . ASP B 1 404 ? 10.016 36.562 24.516 1 97.81 404 ASP B O 1
ATOM 6925 N N . LEU B 1 405 ? 9.914 36.625 26.75 1 98.38 405 LEU B N 1
ATOM 6926 C CA . LEU B 1 405 ? 8.711 37.438 26.797 1 98.38 405 LEU B CA 1
ATOM 6927 C C . LEU B 1 405 ? 8.961 38.812 26.203 1 98.38 405 LEU B C 1
ATOM 6929 O O . LEU B 1 405 ? 8.133 39.344 25.453 1 98.38 405 LEU B O 1
ATOM 6933 N N . ALA B 1 406 ? 10.102 39.375 26.531 1 98.19 406 ALA B N 1
ATOM 6934 C CA . ALA B 1 406 ? 10.453 40.688 26.016 1 98.19 406 ALA B CA 1
ATOM 6935 C C . ALA B 1 406 ? 10.523 40.656 24.5 1 98.19 406 ALA B C 1
ATOM 6937 O O . ALA B 1 406 ? 10.078 41.594 23.844 1 98.19 406 ALA B O 1
ATOM 6938 N N . GLU B 1 407 ? 11.141 39.656 24.016 1 97.44 407 GLU B N 1
ATOM 6939 C CA . GLU B 1 407 ? 11.227 39.531 22.562 1 97.44 407 GLU B CA 1
ATOM 6940 C C . GLU B 1 407 ? 9.836 39.375 21.953 1 97.44 407 GLU B C 1
ATOM 6942 O O . GLU B 1 407 ? 9.57 39.906 20.875 1 97.44 407 GLU B O 1
ATOM 6947 N N . LEU B 1 408 ? 8.992 38.594 22.594 1 98.25 408 LEU B N 1
ATOM 6948 C CA . LEU B 1 408 ? 7.609 38.406 22.156 1 98.25 408 LEU B CA 1
ATOM 6949 C C . LEU B 1 408 ? 6.875 39.75 22.109 1 98.25 408 LEU B C 1
ATOM 6951 O O . LEU B 1 408 ? 6.184 40.031 21.125 1 98.25 408 LEU B O 1
ATOM 6955 N N . GLU B 1 409 ? 7.027 40.531 23.094 1 98.06 409 GLU B N 1
ATOM 6956 C CA . GLU B 1 409 ? 6.391 41.844 23.172 1 98.06 409 GLU B CA 1
ATOM 6957 C C . GLU B 1 409 ? 6.895 42.781 22.062 1 98.06 409 GLU B C 1
ATOM 6959 O O . GLU B 1 409 ? 6.113 43.5 21.469 1 98.06 409 GLU B O 1
ATOM 6964 N N . ARG B 1 410 ? 8.148 42.688 21.844 1 97.25 410 ARG B N 1
ATOM 6965 C CA . ARG B 1 410 ? 8.734 43.5 20.781 1 97.25 410 ARG B CA 1
ATOM 6966 C C . ARG B 1 410 ? 8.148 43.125 19.422 1 97.25 410 ARG B C 1
ATOM 6968 O O . ARG B 1 410 ? 7.805 44 18.641 1 97.25 410 ARG B O 1
ATOM 6975 N N . SER B 1 411 ? 8.062 41.844 19.156 1 97.5 411 SER B N 1
ATOM 6976 C CA . SER B 1 411 ? 7.523 41.375 17.891 1 97.5 411 SER B CA 1
ATOM 6977 C C . SER B 1 411 ? 6.047 41.75 17.75 1 97.5 411 SER B C 1
ATOM 6979 O O . SER B 1 411 ? 5.57 42.062 16.656 1 97.5 411 SER B O 1
ATOM 6981 N N . ALA B 1 412 ? 5.312 41.719 18.844 1 97.25 412 ALA B N 1
ATOM 6982 C CA . ALA B 1 412 ? 3.883 42.031 18.844 1 97.25 412 ALA B CA 1
ATOM 6983 C C . ALA B 1 412 ? 3.623 43.469 18.375 1 97.25 412 ALA B C 1
ATOM 6985 O O . ALA B 1 412 ? 2.611 43.719 17.719 1 97.25 412 ALA B O 1
ATOM 6986 N N . THR B 1 413 ? 4.527 44.344 18.656 1 95.56 413 THR B N 1
ATOM 6987 C CA . THR B 1 413 ? 4.355 45.75 18.312 1 95.56 413 THR B CA 1
ATOM 6988 C C . THR B 1 413 ? 4.398 45.938 16.797 1 95.56 413 THR B C 1
ATOM 6990 O O . THR B 1 413 ? 3.93 46.938 16.281 1 95.56 413 THR B O 1
ATOM 6993 N N . GLN B 1 414 ? 4.945 44.938 16.125 1 95.62 414 GLN B N 1
ATOM 6994 C CA . GLN B 1 414 ? 5.109 45.062 14.68 1 95.62 414 GLN B CA 1
ATOM 6995 C C . GLN B 1 414 ? 3.848 44.625 13.945 1 95.62 414 GLN B C 1
ATOM 6997 O O . GLN B 1 414 ? 3.705 44.875 12.75 1 95.62 414 GLN B O 1
ATOM 7002 N N . VAL B 1 415 ? 2.906 44 14.664 1 96.25 415 VAL B N 1
ATOM 7003 C CA . VAL B 1 415 ? 1.693 43.5 14.039 1 96.25 415 VAL B CA 1
ATOM 7004 C C . VAL B 1 415 ? 0.75 44.656 13.719 1 96.25 415 VAL B C 1
ATOM 7006 O O . VAL B 1 415 ? 0.284 45.344 14.633 1 96.25 415 VAL B O 1
ATOM 7009 N N . LYS B 1 416 ? 0.528 44.844 12.438 1 91.88 416 LYS B N 1
ATOM 7010 C CA . LYS B 1 416 ? -0.42 45.875 12.016 1 91.88 416 LYS B CA 1
ATOM 7011 C C . LYS B 1 416 ? -1.832 45.312 11.906 1 91.88 416 LYS B C 1
ATOM 7013 O O . LYS B 1 416 ? -2.215 44.781 10.859 1 91.88 416 LYS B O 1
ATOM 7018 N N . TRP B 1 417 ? -2.531 45.406 12.922 1 92.88 417 TRP B N 1
ATOM 7019 C CA . TRP B 1 417 ? -3.91 44.938 13 1 92.88 417 TRP B CA 1
ATOM 7020 C C . TRP B 1 417 ? -4.738 45.844 13.914 1 92.88 417 TRP B C 1
ATOM 7022 O O . TRP B 1 417 ? -4.277 46.25 14.977 1 92.88 417 TRP B O 1
ATOM 7032 N N . SER B 1 418 ? -5.852 46.219 13.398 1 89.19 418 SER B N 1
ATOM 7033 C CA . SER B 1 418 ? -6.793 47 14.188 1 89.19 418 SER B CA 1
ATOM 7034 C C . SER B 1 418 ? -8.117 46.281 14.367 1 89.19 418 SER B C 1
ATOM 7036 O O . SER B 1 418 ? -8.625 45.656 13.422 1 89.19 418 SER B O 1
ATOM 7038 N N . PRO B 1 419 ? -8.617 46.344 15.617 1 87.12 419 PRO B N 1
ATOM 7039 C CA . PRO B 1 419 ? -9.914 45.719 15.852 1 87.12 419 PRO B CA 1
ATOM 7040 C C . PRO B 1 419 ? -11.016 46.25 14.953 1 87.12 419 PRO B C 1
ATOM 7042 O O . PRO B 1 419 ? -10.953 47.406 14.531 1 87.12 419 PRO B O 1
ATOM 7045 N N . PRO B 1 420 ? -11.961 45.438 14.641 1 75.44 420 PRO B N 1
ATOM 7046 C CA . PRO B 1 420 ? -13.047 45.875 13.766 1 75.44 420 PRO B CA 1
ATOM 7047 C C . PRO B 1 420 ? -13.859 47.031 14.367 1 75.44 420 PRO B C 1
ATOM 7049 O O . PRO B 1 420 ? -14.43 47.844 13.633 1 75.44 420 PRO B O 1
ATOM 7052 N N . ASN B 1 421 ? -13.945 47.125 15.641 1 73.31 421 ASN B N 1
ATOM 7053 C CA . ASN B 1 421 ? -14.781 48.125 16.281 1 73.31 421 ASN B CA 1
ATOM 7054 C C . ASN B 1 421 ? -14.047 49.469 16.422 1 73.31 421 ASN B C 1
ATOM 7056 O O . ASN B 1 421 ? -14.578 50.438 16.984 1 73.31 421 ASN B O 1
ATOM 7060 N N . GLY B 1 422 ? -12.867 49.594 15.82 1 74.25 422 GLY B N 1
ATOM 7061 C CA . GLY B 1 422 ? -12.117 50.844 15.828 1 74.25 422 GLY B CA 1
ATOM 7062 C C . GLY B 1 422 ? -11.445 51.125 17.156 1 74.25 422 GLY B C 1
ATOM 7063 O O . GLY B 1 422 ? -10.734 52.125 17.297 1 74.25 422 GLY B O 1
ATOM 7064 N N . ALA B 1 423 ? -11.68 50.312 18.125 1 78.25 423 ALA B N 1
ATOM 7065 C CA . ALA B 1 423 ? -11.102 50.531 19.453 1 78.25 423 ALA B CA 1
ATOM 7066 C C . ALA B 1 423 ? -9.617 50.188 19.453 1 78.25 423 ALA B C 1
ATOM 7068 O O . ALA B 1 423 ? -9.094 49.625 18.5 1 78.25 423 ALA B O 1
ATOM 7069 N N . ASP B 1 424 ? -8.93 50.719 20.5 1 87.06 424 ASP B N 1
ATOM 7070 C CA . ASP B 1 424 ? -7.527 50.375 20.688 1 87.06 424 ASP B CA 1
ATOM 7071 C C . ASP B 1 424 ? -7.367 48.906 20.984 1 87.06 424 ASP B C 1
ATOM 7073 O O . ASP B 1 424 ? -8.172 48.312 21.734 1 87.06 424 ASP B O 1
ATOM 7077 N N . ARG B 1 425 ? -6.398 48.281 20.297 1 90.5 425 ARG B N 1
ATOM 7078 C CA . ARG B 1 425 ? -6.215 46.875 20.547 1 90.5 425 ARG B CA 1
ATOM 7079 C C . ARG B 1 425 ? -5.559 46.625 21.891 1 90.5 425 ARG B C 1
ATOM 7081 O O . ARG B 1 425 ? -4.789 47.438 22.375 1 90.5 425 ARG B O 1
ATOM 7088 N N . GLU B 1 426 ? -5.949 45.625 22.547 1 94 426 GLU B N 1
ATOM 7089 C CA . GLU B 1 426 ? -5.277 45.094 23.719 1 94 426 GLU B CA 1
ATOM 7090 C C . GLU B 1 426 ? -4.426 43.875 23.359 1 94 426 GLU B C 1
ATOM 7092 O O . GLU B 1 426 ? -4.715 43.188 22.391 1 94 426 GLU B O 1
ATOM 7097 N N . GLU B 1 427 ? -3.359 43.75 24.047 1 96.94 427 GLU B N 1
ATOM 7098 C CA . GLU B 1 427 ? -2.484 42.625 23.75 1 96.94 427 GLU B CA 1
ATOM 7099 C C . GLU B 1 427 ? -2.5 41.594 24.875 1 96.94 427 GLU B C 1
ATOM 7101 O O . GLU B 1 427 ? -2.615 41.969 26.047 1 96.94 427 GLU B O 1
ATOM 7106 N N . HIS B 1 428 ? -2.527 40.406 24.562 1 98.44 428 HIS B N 1
ATOM 7107 C CA . HIS B 1 428 ? -2.34 39.281 25.484 1 98.44 428 HIS B CA 1
ATOM 7108 C C . HIS B 1 428 ? -1.204 38.375 25.031 1 98.44 428 HIS B C 1
ATOM 7110 O O . HIS B 1 428 ? -1.184 37.938 23.875 1 98.44 428 HIS B O 1
ATOM 7116 N N . TYR B 1 429 ? -0.217 38.156 25.953 1 98.81 429 TYR B N 1
ATOM 7117 C CA . TYR B 1 429 ? 0.99 37.406 25.609 1 98.81 429 TYR B CA 1
ATOM 7118 C C . TYR B 1 429 ? 0.935 36 26.172 1 98.81 429 TYR B C 1
ATOM 7120 O O . TYR B 1 429 ? 0.688 35.812 27.375 1 98.81 429 TYR B O 1
ATOM 7128 N N . CYS B 1 430 ? 1.131 35.031 25.297 1 98.81 430 CYS B N 1
ATOM 7129 C CA . CYS B 1 430 ? 1.143 33.625 25.703 1 98.81 430 CYS B CA 1
ATOM 7130 C C . CYS B 1 430 ? 2.523 33.031 25.5 1 98.81 430 CYS B C 1
ATOM 7132 O O . CYS B 1 430 ? 3.068 33.031 24.391 1 98.81 430 CYS B O 1
ATOM 7134 N N . CYS B 1 431 ? 3.107 32.469 26.547 1 98.81 431 CYS B N 1
ATOM 7135 C CA . CYS B 1 431 ? 4.348 31.703 26.469 1 98.81 431 CYS B CA 1
ATOM 7136 C C . CYS B 1 431 ? 4.07 30.203 26.578 1 98.81 431 CYS B C 1
ATOM 7138 O O . CYS B 1 431 ? 3.547 29.734 27.578 1 98.81 431 CYS B O 1
ATOM 7140 N N . PHE B 1 432 ? 4.387 29.484 25.5 1 98.69 432 PHE B N 1
ATOM 7141 C CA . PHE B 1 432 ? 4.25 28.031 25.469 1 98.69 432 PHE B CA 1
ATOM 7142 C C . PHE B 1 432 ? 5.617 27.359 25.547 1 98.69 432 PHE B C 1
ATOM 7144 O O . PHE B 1 432 ? 6.469 27.562 24.688 1 98.69 432 PHE B O 1
ATOM 7151 N N . CYS B 1 433 ? 5.797 26.531 26.562 1 98.5 433 CYS B N 1
ATOM 7152 C CA . CYS B 1 433 ? 7.117 25.938 26.688 1 98.5 433 CYS B CA 1
ATOM 7153 C C . CYS B 1 433 ? 7.02 24.516 27.219 1 98.5 433 CYS B C 1
ATOM 7155 O O . CYS B 1 433 ? 6.352 24.266 28.234 1 98.5 433 CYS B O 1
ATOM 7157 N N . ARG B 1 434 ? 7.723 23.625 26.531 1 97.31 434 ARG B N 1
ATOM 7158 C CA . ARG B 1 434 ? 7.754 22.219 26.922 1 97.31 434 ARG B CA 1
ATOM 7159 C C . ARG B 1 434 ? 8.375 22.078 28.312 1 97.31 434 ARG B C 1
ATOM 7161 O O . ARG B 1 434 ? 7.879 21.297 29.141 1 97.31 434 ARG B O 1
ATOM 7168 N N . SER B 1 435 ? 9.453 22.859 28.625 1 96.69 435 SER B N 1
ATOM 7169 C CA . SER B 1 435 ? 10.289 22.641 29.812 1 96.69 435 SER B CA 1
ATOM 7170 C C . SER B 1 435 ? 9.953 23.625 30.922 1 96.69 435 SER B C 1
ATOM 7172 O O . SER B 1 435 ? 10.688 23.734 31.906 1 96.69 435 SER B O 1
ATOM 7174 N N . GLY B 1 436 ? 8.984 24.422 30.672 1 97.88 436 GLY B N 1
ATOM 7175 C CA . GLY B 1 436 ? 8.523 25.312 31.734 1 97.88 436 GLY B CA 1
ATOM 7176 C C . GLY B 1 436 ? 9.141 26.688 31.656 1 97.88 436 GLY B C 1
ATOM 7177 O O . GLY B 1 436 ? 9.523 27.156 30.578 1 97.88 436 GLY B O 1
ATOM 7178 N N . PHE B 1 437 ? 9.133 27.359 32.844 1 98.62 437 PHE B N 1
ATOM 7179 C CA . PHE B 1 437 ? 9.453 28.781 32.875 1 98.62 437 PHE B CA 1
ATOM 7180 C C . PHE B 1 437 ? 10.367 29.109 34.062 1 98.62 437 PHE B C 1
ATOM 7182 O O . PHE B 1 437 ? 10.281 28.469 35.094 1 98.62 437 PHE B O 1
ATOM 7189 N N . SER B 1 438 ? 11.211 30.125 33.781 1 98.38 438 SER B N 1
ATOM 7190 C CA . SER B 1 438 ? 12.055 30.594 34.875 1 98.38 438 SER B CA 1
ATOM 7191 C C . SER B 1 438 ? 11.219 31.188 36 1 98.38 438 SER B C 1
ATOM 7193 O O . SER B 1 438 ? 10.07 31.594 35.781 1 98.38 438 SER B O 1
ATOM 7195 N N . ASP B 1 439 ? 11.828 31.312 37.188 1 98 439 ASP B N 1
ATOM 7196 C CA . ASP B 1 439 ? 11.148 31.891 38.344 1 98 439 ASP B CA 1
ATOM 7197 C C . ASP B 1 439 ? 10.742 33.344 38.062 1 98 439 ASP B C 1
ATOM 7199 O O . ASP B 1 439 ? 9.641 33.75 38.438 1 98 439 ASP B O 1
ATOM 7203 N N . ASP B 1 440 ? 11.578 33.969 37.438 1 98.06 440 ASP B N 1
ATOM 7204 C CA . ASP B 1 440 ? 11.328 35.375 37.125 1 98.06 440 ASP B CA 1
ATOM 7205 C C . ASP B 1 440 ? 10.125 35.531 36.219 1 98.06 440 ASP B C 1
ATOM 7207 O O . ASP B 1 440 ? 9.281 36.406 36.406 1 98.06 440 ASP B O 1
ATOM 7211 N N . LEU B 1 441 ? 10.086 34.719 35.219 1 98.44 441 LEU B N 1
ATOM 7212 C CA . LEU B 1 441 ? 8.977 34.812 34.25 1 98.44 441 LEU B CA 1
ATOM 7213 C C . LEU B 1 441 ? 7.664 34.406 34.938 1 98.44 441 LEU B C 1
ATOM 7215 O O . LEU B 1 441 ? 6.617 35 34.625 1 98.44 441 LEU B O 1
ATOM 7219 N N . GLN B 1 442 ? 7.707 33.469 35.781 1 98.44 442 GLN B N 1
ATOM 7220 C CA . GLN B 1 442 ? 6.52 33.062 36.531 1 98.44 442 GLN B CA 1
ATOM 7221 C C . GLN B 1 442 ? 5.996 34.188 37.406 1 98.44 442 GLN B C 1
ATOM 7223 O O . GLN B 1 442 ? 4.789 34.406 37.469 1 98.44 442 GLN B O 1
ATOM 7228 N N . GLN B 1 443 ? 6.898 34.875 38.031 1 98.06 443 GLN B N 1
ATOM 7229 C CA . GLN B 1 443 ? 6.516 36.031 38.844 1 98.06 443 GLN B CA 1
ATOM 7230 C C . GLN B 1 443 ? 5.906 37.156 38 1 98.06 443 GLN B C 1
ATOM 7232 O O . GLN B 1 443 ? 4.895 37.75 38.375 1 98.06 443 GLN B O 1
ATOM 7237 N N . THR B 1 444 ? 6.609 37.344 36.938 1 98 444 THR B N 1
ATOM 7238 C CA . THR B 1 444 ? 6.094 38.344 36 1 98 444 THR B CA 1
ATOM 7239 C C . THR B 1 444 ? 4.668 38.031 35.594 1 98 444 THR B C 1
ATOM 7241 O O . THR B 1 444 ? 3.801 38.906 35.562 1 98 444 THR B O 1
ATOM 7244 N N . ALA B 1 445 ? 4.387 36.781 35.188 1 97.88 445 ALA B N 1
ATOM 7245 C CA . ALA B 1 445 ? 3.07 36.344 34.75 1 97.88 445 ALA B CA 1
ATOM 7246 C C . ALA B 1 445 ? 2.041 36.469 35.875 1 97.88 445 ALA B C 1
ATOM 7248 O O . ALA B 1 445 ? 0.862 36.719 35.625 1 97.88 445 ALA B O 1
ATOM 7249 N N . ALA B 1 446 ? 2.502 36.281 37.062 1 97.38 446 ALA B N 1
ATOM 7250 C CA . ALA B 1 446 ? 1.614 36.406 38.219 1 97.38 446 ALA B CA 1
ATOM 7251 C C . ALA B 1 446 ? 1.229 37.844 38.469 1 97.38 446 ALA B C 1
ATOM 7253 O O . ALA B 1 446 ? 0.124 38.156 38.906 1 97.38 446 ALA B O 1
ATOM 7254 N N . ASP B 1 447 ? 2.113 38.75 38.094 1 97.56 447 ASP B N 1
ATOM 7255 C CA . ASP B 1 447 ? 1.925 40.188 38.375 1 97.56 447 ASP B CA 1
ATOM 7256 C C . ASP B 1 447 ? 1.152 40.875 37.25 1 97.56 447 ASP B C 1
ATOM 7258 O O . ASP B 1 447 ? 0.616 41.969 37.438 1 97.56 447 ASP B O 1
ATOM 7262 N N . ARG B 1 448 ? 1.177 40.188 36.125 1 97.69 448 ARG B N 1
ATOM 7263 C CA . ARG B 1 448 ? 0.558 40.812 34.938 1 97.69 448 ARG B CA 1
ATOM 7264 C C . ARG B 1 448 ? -0.684 40.031 34.531 1 97.69 448 ARG B C 1
ATOM 7266 O O . ARG B 1 448 ? -0.679 38.781 34.531 1 97.69 448 ARG B O 1
ATOM 7273 N N . ASP B 1 449 ? -1.655 40.75 34.188 1 96.44 449 ASP B N 1
ATOM 7274 C CA . ASP B 1 449 ? -2.9 40.094 33.75 1 96.44 449 ASP B CA 1
ATOM 7275 C C . ASP B 1 449 ? -2.879 39.781 32.281 1 96.44 449 ASP B C 1
ATOM 7277 O O . ASP B 1 449 ? -3.719 39 31.781 1 96.44 449 ASP B O 1
ATOM 7281 N N . ASP B 1 450 ? -1.954 40.281 31.516 1 98 450 ASP B N 1
ATOM 7282 C CA . ASP B 1 450 ? -1.926 40.125 30.062 1 98 450 ASP B CA 1
ATOM 7283 C C . ASP B 1 450 ? -0.903 39.062 29.656 1 98 450 ASP B C 1
ATOM 7285 O O . ASP B 1 450 ? -0.539 38.969 28.484 1 98 450 ASP B O 1
ATOM 7289 N N . VAL B 1 451 ? -0.342 38.281 30.625 1 98.62 451 VAL B N 1
ATOM 7290 C CA . VAL B 1 451 ? 0.66 37.25 30.328 1 98.62 451 VAL B CA 1
ATOM 7291 C C . VAL B 1 451 ? 0.174 35.906 30.828 1 98.62 451 VAL B C 1
ATOM 7293 O O . VAL B 1 451 ? -0.251 35.781 31.984 1 98.62 451 VAL B O 1
ATOM 7296 N N . SER B 1 452 ? 0.187 34.938 29.984 1 98.62 452 SER B N 1
ATOM 7297 C CA . SER B 1 452 ? -0.169 33.562 30.344 1 98.62 452 SER B CA 1
ATOM 7298 C C . SER B 1 452 ? 0.955 32.594 30.016 1 98.62 452 SER B C 1
ATOM 7300 O O . SER B 1 452 ? 1.615 32.75 28.984 1 98.62 452 SER B O 1
ATOM 7302 N N . LEU B 1 453 ? 1.207 31.656 30.922 1 98.75 453 LEU B N 1
ATOM 7303 C CA . LEU B 1 453 ? 2.199 30.609 30.734 1 98.75 453 LEU B CA 1
ATOM 7304 C C . LEU B 1 453 ? 1.527 29.25 30.578 1 98.75 453 LEU B C 1
ATOM 7306 O O . LEU B 1 453 ? 0.659 28.891 31.375 1 98.75 453 LEU B O 1
ATOM 7310 N N . PHE B 1 454 ? 1.9 28.5 29.5 1 98.38 454 PHE B N 1
ATOM 7311 C CA . PHE B 1 454 ? 1.274 27.203 29.266 1 98.38 454 PHE B CA 1
ATOM 7312 C C . PHE B 1 454 ? 2.328 26.125 29.016 1 98.38 454 PHE B C 1
ATOM 7314 O O . PHE B 1 454 ? 3.279 26.344 28.266 1 98.38 454 PHE B O 1
ATOM 7321 N N . THR B 1 455 ? 2.197 25 29.672 1 97.75 455 THR B N 1
ATOM 7322 C CA . THR B 1 455 ? 2.977 23.781 29.438 1 97.75 455 THR B CA 1
ATOM 7323 C C . THR B 1 455 ? 2.135 22.734 28.734 1 97.75 455 THR B C 1
ATOM 7325 O O . THR B 1 455 ? 0.932 22.922 28.531 1 97.75 455 THR B O 1
ATOM 7328 N N . PRO B 1 456 ? 2.766 21.625 28.266 1 96.94 456 PRO B N 1
ATOM 7329 C CA . PRO B 1 456 ? 1.99 20.547 27.656 1 96.94 456 PRO B CA 1
ATOM 7330 C C . PRO B 1 456 ? 0.838 20.078 28.547 1 96.94 456 PRO B C 1
ATOM 7332 O O . PRO B 1 456 ? -0.23 19.719 28.031 1 96.94 456 PRO B O 1
ATOM 7335 N N . ALA B 1 457 ? 1.013 20.125 29.797 1 96.25 457 ALA B N 1
ATOM 7336 C CA . ALA B 1 457 ? -0.037 19.703 30.719 1 96.25 457 ALA B CA 1
ATOM 7337 C C . ALA B 1 457 ? -1.273 20.594 30.578 1 96.25 457 ALA B C 1
ATOM 7339 O O . ALA B 1 457 ? -2.402 20.094 30.594 1 96.25 457 ALA B O 1
ATOM 7340 N N . ASP B 1 458 ? -1.058 21.875 30.422 1 96.31 458 ASP B N 1
ATOM 7341 C CA . ASP B 1 458 ? -2.16 22.812 30.25 1 96.31 458 ASP B CA 1
ATOM 7342 C C . ASP B 1 458 ? -2.881 22.594 28.922 1 96.31 458 ASP B C 1
ATOM 7344 O O . ASP B 1 458 ? -4.109 22.672 28.859 1 96.31 458 ASP B O 1
ATOM 7348 N N . ILE B 1 459 ? -2.117 22.328 27.938 1 95.19 459 ILE B N 1
ATOM 7349 C CA . ILE B 1 459 ? -2.629 22.188 26.578 1 95.19 459 ILE B CA 1
ATOM 7350 C C . ILE B 1 459 ? -3.496 20.938 26.484 1 95.19 459 ILE B C 1
ATOM 7352 O O . ILE B 1 459 ? -4.609 20.984 25.953 1 95.19 459 ILE B O 1
ATOM 7356 N N . VAL B 1 460 ? -2.988 19.797 27.016 1 93.44 460 VAL B N 1
ATOM 7357 C CA . VAL B 1 460 ? -3.654 18.5 26.891 1 93.44 460 VAL B CA 1
ATOM 7358 C C . VAL B 1 460 ? -4.875 18.469 27.812 1 93.44 460 VAL B C 1
ATOM 7360 O O . VAL B 1 460 ? -5.906 17.891 27.453 1 93.44 460 VAL B O 1
ATOM 7363 N N . THR B 1 461 ? -4.832 19.031 29 1 83.06 461 THR B N 1
ATOM 7364 C CA . THR B 1 461 ? -5.957 19.047 29.938 1 83.06 461 THR B CA 1
ATOM 7365 C C . THR B 1 461 ? -7.121 19.859 29.359 1 83.06 461 THR B C 1
ATOM 7367 O O . THR B 1 461 ? -8.281 19.453 29.5 1 83.06 461 THR B O 1
ATOM 7370 N N . GLN B 1 462 ? -6.82 20.844 28.703 1 71.81 462 GLN B N 1
ATOM 7371 C CA . GLN B 1 462 ? -7.859 21.703 28.141 1 71.81 462 GLN B CA 1
ATOM 7372 C C . GLN B 1 462 ? -8.461 21.094 26.891 1 71.81 462 GLN B C 1
ATOM 7374 O O . GLN B 1 462 ? -9.633 21.328 26.562 1 71.81 462 GLN B O 1
ATOM 7379 N N . ALA B 1 463 ? -7.746 20.406 26.25 1 67.19 463 ALA B N 1
ATOM 7380 C CA . ALA B 1 463 ? -8.258 19.734 25.062 1 67.19 463 ALA B CA 1
ATOM 7381 C C . ALA B 1 463 ? -9.305 18.688 25.422 1 67.19 463 ALA B C 1
ATOM 7383 O O . ALA B 1 463 ? -10.211 18.422 24.625 1 67.19 463 ALA B O 1
ATOM 7384 N N . GLY B 1 464 ? -9.227 18.047 26.516 1 59.28 464 GLY B N 1
ATOM 7385 C CA . GLY B 1 464 ? -10.141 17 26.953 1 59.28 464 GLY B CA 1
ATOM 7386 C C . GLY B 1 464 ? -11.422 17.547 27.547 1 59.28 464 GLY B C 1
ATOM 7387 O O . GLY B 1 464 ? -12.375 16.797 27.797 1 59.28 464 GLY B O 1
ATOM 7388 N N . GLU B 1 465 ? -11.484 18.891 27.844 1 59.5 465 GLU B N 1
ATOM 7389 C CA . GLU B 1 465 ? -12.672 19.5 28.453 1 59.5 465 GLU B CA 1
ATOM 7390 C C . GLU B 1 465 ? -13.555 20.141 27.391 1 59.5 465 GLU B C 1
ATOM 7392 O O . GLU B 1 465 ? -13.055 20.688 26.406 1 59.5 465 GLU B O 1
#

Foldseek 3Di:
DDDQPPFDCVVVLVVLLVLLPDFWEAEEEEEAAPLQCSVVSVCVSCPPPLQEFEDEADLDALVVRLVRSLVRVCVSPVVSVPWDSDPLRSVLVSLVSLGEYEYAQCVSNCVNPVCVQVSCLVSCVPHNRNGNHYYYYYHNQLVCCCVAACDPPHSNNVPHPYYHHRDFDDLLRLCVLAVPDDLVQSLLLCLAQNRRSNSSSLADNPDGPLVRCQQQDLDPPHVCVCVVVVSCVPHQPDPDCLLVLQLLLQQLQPQWAQVSSCVSSVHDSVVSVVSQVSCVSSQQKDWADAFPDDPVPDPDTTMHGRGSNSSVCSHQPVPCNVVSVVCRSCSCVPGQVVCVLVSSQLSQLVLCQVLVCLLVVAAFPTWAWHDDDPATFSIWTHGQVQETETEDAESDQDADEVVNVVSRVVSVVVDDDTHPVRDHHHYAYEYEYQNYHDPHVVVVCVVDPRYYYDYSNRSNVRSND/DDDQPPFDCPVVLVVLLVLLPDFWEAEEEEEAAPLQCSVVSVCVSCPPPLQEFEDEADLDALVVRLVRSLVRVCVSPVVSVPFPSDPLRSVLVSLVSLGEYEYAQCVSNCVNPVCVQVSCLVSCVPHNRNGNHYYYYYHNQLVCCCVAACDPPHSNNVPHPYYHHRDFDDLLRLCVLAVPDDLVQSLLLCLAQNRRSNSSSLADNPDGPLVRCQQQDLDPPHVCPCVVVVSCVPHQVDPDCLLVLQLLLQQLQPQWAQVSSCVSSVHDSVVSVVSQVSCVSSQQKDWADAFPDDPVPDPDTTMHGRGSNSSVCSHQPVPCNVVSVVCRSCSCVPGQVVCVLVSSQLSQLVLCQVLVCLLVVAAFPTWAWHDDDPAIFSIWTHGQVQETETEDAESDQDADEVVNVVSRVVSVVVDDDTHPVRDHHHYAYEYEYQNYHDPHVVVVCVVDPRYYYDYSNRSNVSSND

Sequence (930 aa):
MAHPRFVDRGEELELLESRFESETAELIVVYGRRRLGKSALVREAIRGRDDAVYWQATEETPDAQLANFVDTACEQFPVLDDIRRDWEALLRALGRQDAVVVLDEFPYLVESDEELPSKIQRVWDMHLEATSMTLVLVGSSISIMEDNVLSGGSPLYGRRTGTIDLPPLDLADAQQFYPADDPDTVIQTWGVFGGTPYYLQALTPTGSLSENIQSHILSEHGVLHNEPEFLLRTEFGIREPQTYYTILRAIATGKRVANEIAGFAGVDSNTLGSYLSKLRRLRLVERDIPVTANPNATRKSRYRLNEPLFQFWFRYVYGQQGKLVQLGDDAYDQLVKPTVTEYMGTIFERVCQIALPSLIPKTYQGIGYWWHQQHELDVVGLASDGTLVVGECKYTTRQMTEGDLAELERSATQVKWSPPNGADREEHYCCFCRSGFSDDLQQTAADRDDVSLFTPADIVTQAGEMAHPRFVDRGEELELLESRFESETAELIVVYGRRRLGKSALVREAIRGRDDAVYWQATEETPDAQLANFVDTACEQFPVLDDIRRDWEALLRALGRQDAVVVLDEFPYLVESDEELPSKIQRVWDMHLEATSMTLVLVGSSISIMEDNVLSGGSPLYGRRTGTIDLPPLDLADAQQFYPADDPDTVIQTWGVFGGTPYYLQALTPTGSLSENIQSHILSEHGVLHNEPEFLLRTEFGIREPQTYYTILRAIATGKRVANEIAGFAGVDSNTLGSYLSKLRRLRLVERDIPVTANPNATRKSRYRLNEPLFQFWFRYVYGQQGKLVQLGDDAYDQLVKPTVTEYMGTIFERVCQIALPSLIPKTYQGIGYWWHQQHELDVVGLASDGTLVVGECKYTTRQMTEGDLAELERSATQVKWSPPNGADREEHYCCFCRSGFSDDLQQTAADRDDVSLFTPADIVTQAGE

Secondary structure (DSSP, 8-state):
-------S-HHHHHHHHHHHT-SS-EEEEEE--TTSSHHHHHHHHTTT-SSEEEEE--S--HHHHHHHHHHHHHHH-GGGGGS-SSHHHHHHHHHHTT-EEEEETHHHHHHH-TTHHHHHHHHHHHTGGGS--EEEEEES-HHHHIIIIISTTSTTGGG--EEEE-PPPPHHHHGGGSTTS-HHHHHHHHHHHTT-HHHHHTS-TTS-HHHHHIIIIISTT-TTTTHHHHHHHHHS--S-HHHHHHHHHHHHTT--SHHHHHHHHT--HHHHHHHHHHHHHTTSEEEE--TTS-TTT----EEEES-HHHHHHHHHTTT-HHHHHHHGGGHIIIIIGGGHHHHHHHHHHHHHHHHHHHHS---EEEEEEEEETTEEEEEEEEETTSEEEEEEEE-SSSPB-HHHHHHHHHHHTT-----TTSPPPEEEEEEEETT-B-HHHHHHHHH-TTEEEE-HHHHHHHHT-/-------S-HHHHHHHHHHHT-SS-EEEEEE--TTSSHHHHHHHHTTT-SSEEEEE--S--HHHHHHHHHHHHHHH-GGGGGS-SSHHHHHHHHHHTT-EEEEETHHHHHHH-TTHHHHHHHHHHHTGGGS--EEEEEES-HHHHIIIIISTTSTTGGG--EEEE-PPPPHHHHGGGSTTS-HHHHHHHHHHHTT-HHHHHHS-TTS-HHHHHIIIIISTT-TTTTHHHHHHHHHS--S-HHHHHHHHHHHHTT--SHHHHHHHHT--HHHHHHHHHHHHHTTSEEEE--TTS-TTT----EEEES-HHHHHHHHHTTT-HHHHHHHGGGHIIIIIGGGHHHHHHHHHHHHHHHHHHHHS---EEEEEEEEETTEEEEEEEEETTSEEEEEEEE-SSSPB-HHHHHHHHHHHTT-----TTSPPPEEEEEEEETT-B-HHHHHHHHH-TTEEEE-HHHHHHHHT-